Protein AF-A0AAD9L087-F1 (afdb_monomer_lite)

pLDDT: mean 87.2, std 12.06, range [37.19, 98.19]

InterPro domains:
  IPR006759 Glycosyl transferase family 54 [PTHR12062] (657-925)
  IPR056576 MGAT4 A/B/C, C-terminal domain [PF23524] (800-922)
  IPR057279 MGAT4, conserved region [PF04666] (656-786)

Structure (mmCIF, N/CA/C/O backbone):
data_AF-A0AAD9L087-F1
#
_entry.id   AF-A0AAD9L087-F1
#
loop_
_atom_site.group_PDB
_atom_site.id
_atom_site.type_symbol
_atom_site.label_atom_id
_atom_site.label_alt_id
_atom_site.label_comp_id
_atom_site.label_asym_id
_atom_site.label_entity_id
_atom_site.label_seq_id
_atom_site.pdbx_PDB_ins_code
_atom_site.Cartn_x
_atom_site.Cartn_y
_atom_site.Cartn_z
_atom_site.occupancy
_atom_site.B_iso_or_equiv
_atom_site.auth_seq_id
_atom_site.auth_comp_id
_atom_site.auth_asym_id
_atom_site.auth_atom_id
_atom_site.pdbx_PDB_model_num
ATOM 1 N N . MET A 1 1 ? -43.169 2.399 51.986 1.00 55.81 1 MET A N 1
ATOM 2 C CA . MET A 1 1 ? -43.172 3.790 51.484 1.00 55.81 1 MET A CA 1
ATOM 3 C C . MET A 1 1 ? -42.958 4.728 52.661 1.00 55.81 1 MET A C 1
ATOM 5 O O . MET A 1 1 ? -43.779 4.732 53.572 1.00 55.81 1 MET A O 1
ATOM 9 N N . PHE A 1 2 ? -41.854 5.472 52.662 1.00 67.81 2 PHE A N 1
ATOM 10 C CA . PHE A 1 2 ? -41.564 6.515 53.645 1.00 67.81 2 PHE A CA 1
ATOM 11 C C . PHE A 1 2 ? -41.792 7.884 52.995 1.00 67.81 2 PHE A C 1
ATOM 13 O O . PHE A 1 2 ? -41.088 8.253 52.057 1.00 67.81 2 PHE A O 1
ATOM 20 N N . MET A 1 3 ? -42.806 8.610 53.468 1.00 53.69 3 MET A N 1
ATOM 21 C CA . MET A 1 3 ? -43.163 9.938 52.960 1.00 53.69 3 MET A CA 1
ATOM 22 C C . MET A 1 3 ? -42.498 11.007 53.834 1.00 53.69 3 MET A C 1
ATOM 24 O O . MET A 1 3 ? -42.733 11.020 55.042 1.00 53.69 3 MET A O 1
ATOM 28 N N . SER A 1 4 ? -41.691 11.890 53.232 1.00 60.47 4 SER A N 1
ATOM 29 C CA . SER A 1 4 ? -41.032 13.044 53.873 1.00 60.47 4 SER A CA 1
ATOM 30 C C . SER A 1 4 ? -40.184 12.692 55.103 1.00 60.47 4 SER A C 1
ATOM 32 O O . SER A 1 4 ? -40.573 12.954 56.243 1.00 60.47 4 SER A O 1
ATOM 34 N N . VAL A 1 5 ? -39.010 12.101 54.877 1.00 64.62 5 VAL A N 1
ATOM 35 C CA . VAL A 1 5 ? -38.044 11.785 55.940 1.00 64.62 5 VAL A CA 1
ATOM 36 C C . VAL A 1 5 ? -36.955 12.850 55.954 1.00 64.62 5 VAL A C 1
ATOM 38 O O . VAL A 1 5 ? -36.278 13.046 54.953 1.00 64.62 5 VAL A O 1
ATOM 41 N N . LEU A 1 6 ? -36.762 13.543 57.082 1.00 72.94 6 LEU A N 1
ATOM 42 C CA . LEU A 1 6 ? -35.728 14.580 57.164 1.00 72.94 6 LEU A CA 1
ATOM 43 C C . LEU A 1 6 ? -34.329 13.980 56.960 1.00 72.94 6 LEU A C 1
ATOM 45 O O . LEU A 1 6 ? -33.549 14.517 56.193 1.00 72.94 6 LEU A O 1
ATOM 49 N N . GLN A 1 7 ? -34.025 12.860 57.612 1.00 75.75 7 GLN A N 1
ATOM 50 C CA . GLN A 1 7 ? -32.726 12.192 57.539 1.00 75.75 7 GLN A CA 1
ATOM 51 C C . GLN A 1 7 ? -32.890 10.686 57.763 1.00 75.75 7 GLN A C 1
ATOM 53 O O . GLN A 1 7 ? -33.648 10.272 58.644 1.00 75.75 7 GLN A O 1
ATOM 58 N N . VAL A 1 8 ? -32.162 9.882 56.990 1.00 77.88 8 VAL A N 1
ATOM 59 C CA . VAL A 1 8 ? -31.916 8.457 57.240 1.00 77.88 8 VAL A CA 1
ATOM 60 C C . VAL A 1 8 ? -30.438 8.351 57.606 1.00 77.88 8 VAL A C 1
ATOM 62 O O . VAL A 1 8 ? -29.595 8.510 56.735 1.00 77.88 8 VAL A O 1
ATOM 65 N N . VAL A 1 9 ? -30.120 8.199 58.893 1.00 75.56 9 VAL A N 1
ATOM 66 C CA . VAL A 1 9 ? -28.716 8.215 59.348 1.00 75.56 9 VAL A CA 1
ATOM 67 C C . VAL A 1 9 ? -28.122 6.812 59.287 1.00 75.56 9 VAL A C 1
ATOM 69 O O . VAL A 1 9 ? -27.260 6.606 58.459 1.00 75.56 9 VAL A O 1
ATOM 72 N N . ASP A 1 10 ? -28.663 5.843 60.036 1.00 79.88 10 ASP A N 1
ATOM 73 C CA . ASP A 1 10 ? -28.150 4.461 60.056 1.00 79.88 10 ASP A CA 1
ATOM 74 C C . ASP A 1 10 ? -29.271 3.466 59.712 1.00 79.88 10 ASP A C 1
ATOM 76 O O . ASP A 1 10 ? -29.936 2.908 60.595 1.00 79.88 10 ASP A O 1
ATOM 80 N N . PHE A 1 11 ? -29.546 3.255 58.424 1.00 82.12 11 PHE A N 1
ATOM 81 C CA . PHE A 1 11 ? -30.485 2.219 57.994 1.00 82.12 11 PHE A CA 1
ATOM 82 C C . PHE A 1 11 ? -29.723 0.944 57.660 1.00 82.12 11 PHE A C 1
ATOM 84 O O . PHE A 1 11 ? -29.156 0.824 56.583 1.00 82.12 11 PHE A O 1
ATOM 91 N N . ALA A 1 12 ? -29.752 -0.030 58.567 1.00 80.50 12 ALA A N 1
ATOM 92 C CA . ALA A 1 12 ? -29.178 -1.350 58.338 1.00 80.50 12 ALA A CA 1
ATOM 93 C C . ALA A 1 12 ? -30.255 -2.432 58.460 1.00 80.50 12 ALA A C 1
ATOM 95 O O . ALA A 1 12 ? -30.916 -2.543 59.497 1.00 80.50 12 ALA A O 1
ATOM 96 N N . LEU A 1 13 ? -30.423 -3.256 57.423 1.00 85.00 13 LEU A N 1
ATOM 97 C CA . LEU A 1 13 ? -31.351 -4.385 57.452 1.00 85.00 13 LEU A CA 1
ATOM 98 C C . LEU A 1 13 ? -30.684 -5.656 56.921 1.00 85.00 13 LEU A C 1
ATOM 100 O O . LEU A 1 13 ? -30.102 -5.663 55.840 1.00 85.00 13 LEU A O 1
ATOM 104 N N . MET A 1 14 ? -30.762 -6.733 57.705 1.00 83.56 14 MET A N 1
ATOM 105 C CA . MET A 1 14 ? -30.105 -8.006 57.409 1.00 83.56 14 MET A CA 1
ATOM 106 C C . MET A 1 14 ? -31.125 -9.145 57.392 1.00 83.56 14 MET A C 1
ATOM 108 O O . MET A 1 14 ? -31.830 -9.379 58.376 1.00 83.56 14 MET A O 1
ATOM 112 N N . PHE A 1 15 ? -31.161 -9.883 56.288 1.00 82.19 15 PHE A N 1
ATOM 113 C CA . PHE A 1 15 ? -31.934 -11.107 56.121 1.00 82.19 15 PHE A CA 1
ATOM 114 C C . PHE A 1 15 ? -30.998 -12.313 56.163 1.00 82.19 15 PHE A C 1
ATOM 116 O O . PHE A 1 15 ? -30.098 -12.436 55.337 1.00 82.19 15 PHE A O 1
ATOM 123 N N . MET A 1 16 ? -31.228 -13.221 57.111 1.00 82.94 16 MET A N 1
ATOM 124 C CA . MET A 1 16 ? -30.420 -14.428 57.298 1.00 82.94 16 MET A CA 1
ATOM 125 C C . MET A 1 16 ? -31.271 -15.672 57.065 1.00 82.94 16 MET A C 1
ATOM 127 O O . MET A 1 16 ? -32.314 -15.819 57.701 1.00 82.94 16 MET A O 1
ATOM 131 N N . SER A 1 17 ? -30.787 -16.603 56.238 1.00 85.69 17 SER A N 1
ATOM 132 C CA . SER A 1 17 ? -31.390 -17.941 56.083 1.00 85.69 17 SER A CA 1
ATOM 133 C C . SER A 1 17 ? -32.872 -17.897 55.676 1.00 85.69 17 SER A C 1
ATOM 135 O O . SER A 1 17 ? -33.711 -18.596 56.248 1.00 85.69 17 SER A O 1
ATOM 137 N N . VAL A 1 18 ? -33.208 -17.037 54.711 1.00 82.69 18 VAL A N 1
ATOM 138 C CA . VAL A 1 18 ? -34.584 -16.841 54.234 1.00 82.69 18 VAL A CA 1
ATOM 139 C C . VAL A 1 18 ? -34.877 -17.799 53.081 1.00 82.69 18 VAL A C 1
ATOM 141 O O . VAL A 1 18 ? -34.088 -17.915 52.149 1.00 82.69 18 VAL A O 1
ATOM 144 N N . LEU A 1 19 ? -36.028 -18.479 53.115 1.00 81.25 19 LEU A N 1
ATOM 145 C CA . LEU A 1 19 ? -36.439 -19.334 52.000 1.00 81.25 19 LEU A CA 1
ATOM 146 C C . LEU A 1 19 ? -36.755 -18.480 50.765 1.00 81.25 19 LEU A C 1
ATOM 148 O O . LEU A 1 19 ? -36.102 -18.613 49.747 1.00 81.25 19 LEU A O 1
ATOM 152 N N . GLN A 1 20 ? -37.726 -17.577 50.849 1.00 82.88 20 GLN A N 1
ATOM 153 C CA . GLN A 1 20 ? -38.128 -16.744 49.718 1.00 82.88 20 GLN A CA 1
ATOM 154 C C . GLN A 1 20 ? -38.370 -15.304 50.158 1.00 82.88 20 GLN A C 1
ATOM 156 O O . GLN A 1 20 ? -38.990 -15.063 51.195 1.00 82.88 20 GLN A O 1
ATOM 161 N N . VAL A 1 21 ? -37.917 -14.365 49.334 1.00 85.75 21 VAL A N 1
ATOM 162 C CA . VAL A 1 21 ? -38.309 -12.955 49.353 1.00 85.75 21 VAL A CA 1
ATOM 163 C C . VAL A 1 21 ? -39.085 -12.731 48.062 1.00 85.75 21 VAL A C 1
ATOM 165 O O . VAL A 1 21 ? -38.487 -12.724 46.995 1.00 85.75 21 VAL A O 1
ATOM 168 N N . VAL A 1 22 ? -40.416 -12.667 48.146 1.00 81.75 22 VAL A N 1
ATOM 169 C CA . VAL A 1 22 ? -41.262 -12.570 46.944 1.00 81.75 22 VAL A CA 1
ATOM 170 C C . VAL A 1 22 ? -41.320 -11.120 46.472 1.00 81.75 22 VAL A C 1
ATOM 172 O O . VAL A 1 22 ? -40.668 -10.818 45.493 1.00 81.75 22 VAL A O 1
ATOM 175 N N 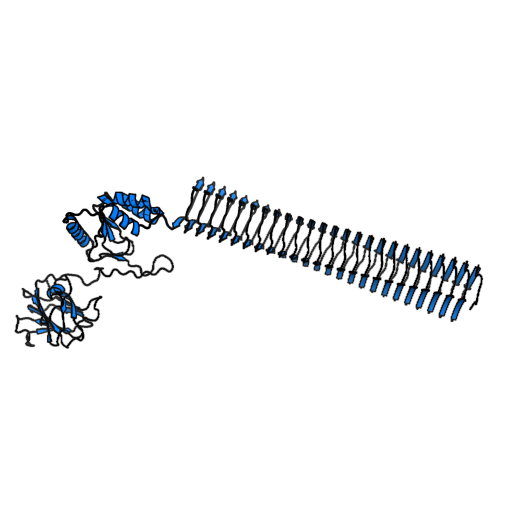. ASP A 1 23 ? -41.952 -10.219 47.233 1.00 85.75 23 ASP A N 1
ATOM 176 C CA . ASP A 1 23 ? -42.050 -8.797 46.870 1.00 85.75 23 ASP A CA 1
ATOM 177 C C . ASP A 1 23 ? -41.346 -7.926 47.919 1.00 85.75 23 ASP A C 1
ATOM 179 O O . ASP A 1 23 ? -41.900 -7.628 48.986 1.00 85.75 23 ASP A O 1
ATOM 183 N N . PHE A 1 24 ? -40.114 -7.501 47.644 1.00 86.88 24 PHE A N 1
ATOM 184 C CA . PHE A 1 24 ? -39.417 -6.511 48.459 1.00 86.88 24 PHE A CA 1
ATOM 185 C C . PHE A 1 24 ? -39.411 -5.165 47.746 1.00 86.88 24 PHE A C 1
ATOM 187 O O . PHE A 1 24 ? -38.645 -4.952 46.816 1.00 86.88 24 PHE A O 1
ATOM 194 N N . ALA A 1 25 ? -40.231 -4.228 48.222 1.00 85.62 25 ALA A N 1
ATOM 195 C CA . ALA A 1 25 ? -40.283 -2.878 47.676 1.00 85.62 25 ALA A CA 1
ATOM 196 C C . ALA A 1 25 ? -40.088 -1.820 48.768 1.00 85.62 25 ALA A C 1
ATOM 198 O O . ALA A 1 25 ? -40.894 -1.691 49.699 1.00 85.62 25 ALA A O 1
ATOM 199 N N . LEU A 1 26 ? -39.043 -1.006 48.630 1.00 86.19 26 LEU A N 1
ATOM 200 C CA . LEU A 1 26 ? -38.793 0.160 49.471 1.00 86.19 26 LEU A CA 1
ATOM 201 C C . LEU A 1 26 ? -38.758 1.425 48.616 1.00 86.19 26 LEU A C 1
ATOM 203 O O . LEU A 1 26 ? -38.098 1.497 47.587 1.00 86.19 26 LEU A O 1
ATOM 207 N N . MET A 1 27 ? -39.480 2.443 49.080 1.00 85.50 27 MET A N 1
ATOM 208 C CA . MET A 1 27 ? -39.575 3.736 48.411 1.00 85.50 27 MET A CA 1
ATOM 209 C C . MET A 1 27 ? -39.369 4.852 49.427 1.00 85.50 27 MET A C 1
ATOM 211 O O . MET A 1 27 ? -40.101 4.918 50.428 1.00 85.50 27 MET A O 1
ATOM 215 N N . PHE A 1 28 ? -38.404 5.717 49.134 1.00 84.00 28 PHE A N 1
ATOM 216 C CA . PHE A 1 28 ? -38.056 6.911 49.889 1.00 84.00 28 PHE A CA 1
ATOM 217 C C . PHE A 1 28 ? -38.400 8.151 49.067 1.00 84.00 28 PHE A C 1
ATOM 219 O O . PHE A 1 28 ? -37.894 8.334 47.961 1.00 84.00 28 PHE A O 1
ATOM 226 N N . MET A 1 29 ? -39.266 9.002 49.618 1.00 81.19 29 MET A N 1
ATOM 227 C CA . MET A 1 29 ? -39.712 10.235 48.972 1.00 81.19 29 MET A CA 1
ATOM 228 C C . MET A 1 29 ? -39.249 11.448 49.773 1.00 81.19 29 MET A C 1
ATOM 230 O O . MET A 1 29 ? -39.543 11.539 50.970 1.00 81.19 29 MET A O 1
ATOM 234 N N . SER A 1 30 ? -38.619 12.410 49.095 1.00 83.81 30 SER A N 1
ATOM 235 C CA . SER A 1 30 ? -38.256 13.716 49.662 1.00 83.81 30 SER A CA 1
ATOM 236 C C . SER A 1 30 ? -37.377 13.585 50.910 1.00 83.81 30 SER A C 1
ATOM 238 O O . SER A 1 30 ? -37.780 13.983 52.006 1.00 83.81 30 SER A O 1
ATOM 240 N N . VAL A 1 31 ? -36.193 12.992 50.737 1.00 82.31 31 VAL A N 1
ATOM 241 C CA . VAL A 1 31 ? -35.210 12.794 51.812 1.00 82.31 31 VAL A CA 1
ATOM 242 C C . VAL A 1 31 ? -34.133 13.869 51.723 1.00 82.31 31 VAL A C 1
ATOM 244 O O . VAL A 1 31 ? -33.577 14.079 50.651 1.00 82.31 31 VAL A O 1
ATOM 247 N N . LEU A 1 32 ? -33.807 14.560 52.823 1.00 83.56 32 LEU A N 1
ATOM 248 C CA . LEU A 1 32 ? -32.666 15.483 52.784 1.00 83.56 32 LEU A CA 1
ATOM 249 C C . LEU A 1 32 ? -31.385 14.663 52.624 1.00 83.56 32 LEU A C 1
ATOM 251 O O . LEU A 1 32 ? -30.682 14.805 51.640 1.00 83.56 32 LEU A O 1
ATOM 255 N N . GLN A 1 33 ? -31.101 13.762 53.556 1.00 84.38 33 GLN A N 1
ATOM 256 C CA . GLN A 1 33 ? -29.831 13.048 53.561 1.00 84.38 33 GLN A CA 1
ATOM 257 C C . GLN A 1 33 ? -30.016 11.588 53.972 1.00 84.38 33 GLN A C 1
ATOM 259 O O . GLN A 1 33 ? -30.709 11.302 54.953 1.00 84.38 33 GLN A O 1
ATOM 264 N N . VAL A 1 34 ? -29.389 10.691 53.217 1.00 85.94 34 VAL A N 1
ATOM 265 C CA . VAL A 1 34 ? -29.119 9.298 53.576 1.00 85.94 34 VAL A CA 1
ATOM 266 C C . VAL A 1 34 ? -27.629 9.233 53.897 1.00 85.94 34 VAL A C 1
ATOM 268 O O . VAL A 1 34 ? -26.825 9.517 53.015 1.00 85.94 34 VAL A O 1
ATOM 271 N N . VAL A 1 35 ? -27.267 8.978 55.155 1.00 86.19 35 VAL A N 1
ATOM 272 C CA . VAL A 1 35 ? -25.858 8.864 55.563 1.00 86.19 35 VAL A CA 1
ATOM 273 C C . VAL A 1 35 ? -25.407 7.435 55.294 1.00 86.19 35 VAL A C 1
ATOM 275 O O . VAL A 1 35 ? -24.862 7.219 54.228 1.00 86.19 35 VAL A O 1
ATOM 278 N N . ASP A 1 36 ? -25.795 6.469 56.125 1.00 87.56 36 ASP A N 1
ATOM 279 C CA . ASP A 1 36 ? -25.442 5.056 55.978 1.00 87.56 36 ASP A CA 1
ATOM 280 C C . ASP A 1 36 ? -26.690 4.219 55.656 1.00 87.56 36 ASP A C 1
ATOM 282 O O . ASP A 1 36 ? -27.585 4.017 56.490 1.00 87.56 36 ASP A O 1
ATOM 286 N N . PHE A 1 37 ? -26.763 3.696 54.433 1.00 91.06 37 PHE A N 1
ATOM 287 C CA . PHE A 1 37 ? -27.767 2.719 54.019 1.00 91.06 37 PHE A CA 1
ATOM 288 C C . PHE A 1 37 ? -27.095 1.388 53.701 1.00 91.06 37 PHE A C 1
ATOM 290 O O . PHE A 1 37 ? -26.366 1.271 52.723 1.00 91.06 37 PHE A O 1
ATOM 297 N N . ALA A 1 38 ? -27.391 0.359 54.489 1.00 89.56 38 ALA A N 1
ATOM 298 C CA . ALA A 1 38 ? -26.871 -0.986 54.311 1.00 89.56 38 ALA A CA 1
ATOM 299 C C . ALA A 1 38 ? -28.007 -2.012 54.258 1.00 89.56 38 ALA A C 1
ATOM 301 O O . ALA A 1 38 ? -28.810 -2.138 55.189 1.00 89.56 38 ALA A O 1
ATOM 302 N N . LEU A 1 39 ? -28.057 -2.810 53.194 1.00 91.88 39 LEU A N 1
ATOM 303 C CA . LEU A 1 39 ? -28.997 -3.922 53.093 1.00 91.88 39 LEU A CA 1
ATOM 304 C C . LEU A 1 39 ? -28.276 -5.211 52.707 1.00 91.88 39 LEU A C 1
ATOM 306 O O . LEU A 1 39 ? -27.564 -5.259 51.708 1.00 91.88 39 LEU A O 1
ATOM 310 N N . MET A 1 40 ? -28.452 -6.255 53.520 1.00 90.56 40 MET A N 1
ATOM 311 C CA . MET A 1 40 ? -27.711 -7.507 53.380 1.00 90.56 40 MET A CA 1
ATOM 312 C C . MET A 1 40 ? -28.640 -8.721 53.345 1.00 90.56 40 MET A C 1
ATOM 314 O O . MET A 1 40 ? -29.441 -8.935 54.256 1.00 90.56 40 MET A O 1
ATOM 318 N N . PHE A 1 41 ? -28.483 -9.559 52.324 1.00 89.38 41 PHE A N 1
ATOM 319 C CA . PHE A 1 41 ? -29.128 -10.863 52.204 1.00 89.38 41 PHE A CA 1
ATOM 320 C C . PHE A 1 41 ? -28.078 -11.965 52.273 1.00 89.38 41 PHE A C 1
ATOM 322 O O . PHE A 1 41 ? -27.160 -12.011 51.459 1.00 89.38 41 PHE A O 1
ATOM 329 N N . MET A 1 42 ? -28.236 -12.879 53.224 1.00 87.56 42 MET A N 1
ATOM 330 C CA . MET A 1 42 ? -27.316 -13.990 53.443 1.00 87.56 42 MET A CA 1
ATOM 331 C C . MET A 1 42 ? -28.075 -15.311 53.393 1.00 87.56 42 MET A C 1
ATOM 333 O O . MET A 1 42 ? -29.000 -15.533 54.182 1.00 87.56 42 MET A O 1
ATOM 337 N N . SER A 1 43 ? -27.613 -16.236 52.549 1.00 89.44 43 SER A N 1
ATOM 338 C CA . SER A 1 43 ? -28.178 -17.592 52.456 1.00 89.44 43 SER A CA 1
ATOM 339 C C . SER A 1 43 ? -29.678 -17.570 52.127 1.00 89.44 43 SER A C 1
ATOM 341 O O . SER A 1 43 ? -30.496 -18.061 52.907 1.00 89.44 43 SER A O 1
ATOM 343 N N . VAL A 1 44 ? -30.039 -16.954 50.997 1.00 88.19 44 VAL A N 1
ATOM 344 C CA . VAL A 1 44 ? -31.429 -16.843 50.520 1.00 88.19 44 VAL A CA 1
ATOM 345 C C . VAL A 1 44 ? -31.646 -17.792 49.343 1.00 88.19 44 VAL A C 1
ATOM 347 O O . VAL A 1 44 ? -30.831 -17.814 48.426 1.00 88.19 44 VAL A O 1
ATOM 350 N N . LEU A 1 45 ? -32.721 -18.591 49.328 1.00 85.62 45 LEU A N 1
ATOM 351 C CA . LEU A 1 45 ? -32.966 -19.470 48.171 1.00 85.62 45 LEU A CA 1
ATOM 352 C C . LEU A 1 45 ? -33.379 -18.636 46.952 1.00 85.62 45 LEU A C 1
ATOM 354 O O . LEU A 1 45 ? -32.809 -18.786 45.880 1.00 85.62 45 LEU A O 1
ATOM 358 N N . GLN A 1 46 ? -34.359 -17.750 47.107 1.00 88.31 46 GLN A N 1
ATOM 359 C CA . GLN A 1 46 ? -34.876 -16.992 45.974 1.00 88.31 46 GLN A CA 1
ATOM 360 C C . GLN A 1 46 ? -35.357 -15.600 46.388 1.00 88.31 46 GLN A C 1
ATOM 362 O O . GLN A 1 46 ? -36.084 -15.451 47.374 1.00 88.31 46 GLN A O 1
ATOM 367 N N . VAL A 1 47 ? -34.962 -14.598 45.610 1.00 90.38 47 VAL A N 1
ATOM 368 C CA . VAL A 1 47 ? -35.506 -13.238 45.601 1.00 90.38 47 VAL A CA 1
ATOM 369 C C . VAL A 1 47 ? -36.235 -13.087 44.270 1.00 90.38 47 VAL A C 1
ATOM 371 O O . VAL A 1 47 ? -35.605 -13.245 43.228 1.00 90.38 47 VAL A O 1
ATOM 374 N N . VAL A 1 48 ? -37.554 -12.903 44.299 1.00 89.12 48 VAL A N 1
ATOM 375 C CA . VAL A 1 48 ? -38.361 -12.797 43.074 1.00 89.12 48 VAL A CA 1
ATOM 376 C C . VAL A 1 48 ? -38.330 -11.349 42.601 1.00 89.12 48 VAL A C 1
ATOM 378 O O . VAL A 1 48 ? -37.543 -11.061 41.717 1.00 89.12 48 VAL A O 1
ATOM 381 N N . ASP A 1 49 ? -39.020 -10.440 43.287 1.00 90.25 49 ASP A N 1
ATOM 382 C CA . ASP A 1 49 ? -39.117 -9.030 42.909 1.00 90.25 49 ASP A CA 1
ATOM 383 C C . ASP A 1 49 ? -38.463 -8.147 43.980 1.00 90.25 49 ASP A C 1
ATOM 385 O O . ASP A 1 49 ? -38.969 -7.981 45.098 1.00 90.25 49 ASP A O 1
ATOM 389 N N . PHE A 1 50 ? -37.320 -7.553 43.646 1.00 93.19 50 PHE A N 1
ATOM 390 C CA . PHE A 1 50 ? -36.622 -6.582 44.479 1.00 93.19 50 PHE A CA 1
ATOM 391 C C . PHE A 1 50 ? -36.658 -5.199 43.829 1.00 93.19 50 PHE A C 1
ATOM 393 O O . PHE A 1 50 ? -36.101 -4.994 42.757 1.00 93.19 50 PHE A O 1
ATOM 400 N N . ALA A 1 51 ? -37.254 -4.223 44.512 1.00 92.00 51 ALA A N 1
ATOM 401 C CA . ALA A 1 51 ? -37.347 -2.847 44.048 1.00 92.00 51 ALA A CA 1
ATOM 402 C C . ALA A 1 51 ? -36.937 -1.840 45.137 1.00 92.00 51 ALA A C 1
ATOM 404 O O . ALA A 1 51 ? -37.556 -1.749 46.203 1.00 92.00 51 ALA A O 1
ATOM 405 N N . LEU A 1 52 ? -35.928 -1.018 44.846 1.00 92.38 52 LEU A N 1
ATOM 406 C CA . LEU A 1 52 ? -35.537 0.134 45.664 1.00 92.38 52 LEU A CA 1
ATOM 407 C C . LEU A 1 52 ? -35.679 1.427 44.866 1.00 92.38 52 LEU A C 1
ATOM 409 O O . LEU A 1 52 ? -35.106 1.562 43.788 1.00 92.38 52 LEU A O 1
ATOM 413 N N . MET A 1 53 ? -36.411 2.398 45.414 1.00 91.44 53 MET A N 1
ATOM 414 C CA . MET A 1 53 ? -36.630 3.688 44.763 1.00 91.44 53 MET A CA 1
ATOM 415 C C . MET A 1 53 ? -36.344 4.862 45.700 1.00 91.44 53 MET A C 1
ATOM 417 O O . MET A 1 53 ? -36.929 4.975 46.782 1.00 91.44 53 MET A O 1
ATOM 421 N N . PHE A 1 54 ? -35.494 5.776 45.239 1.00 88.81 54 PHE A N 1
ATOM 422 C CA . PHE A 1 54 ? -35.173 7.038 45.895 1.00 88.81 54 PHE A CA 1
ATOM 423 C C . PHE A 1 54 ? -35.586 8.201 44.998 1.00 88.81 54 PHE A C 1
ATOM 425 O O . PHE A 1 54 ? -35.084 8.356 43.886 1.00 88.81 54 PHE A O 1
ATOM 432 N N . MET A 1 55 ? -36.499 9.032 45.494 1.00 87.00 55 MET A N 1
ATOM 433 C CA . MET A 1 55 ? -37.038 10.174 44.761 1.00 87.00 55 MET A CA 1
ATOM 434 C C . MET A 1 55 ? -36.746 11.467 45.512 1.00 87.00 55 MET A C 1
ATOM 436 O O . MET A 1 55 ? -37.145 11.618 46.673 1.00 87.00 55 MET A O 1
ATOM 440 N N . SER A 1 56 ? -36.142 12.432 44.817 1.00 88.31 56 SER A N 1
ATOM 441 C CA . SER A 1 56 ? -35.872 13.772 45.351 1.00 88.31 56 SER A CA 1
ATOM 442 C C . SER A 1 56 ? -35.037 13.715 46.635 1.00 88.31 56 SER A C 1
ATOM 444 O O . SER A 1 56 ? -35.513 14.087 47.711 1.00 88.31 56 SER A 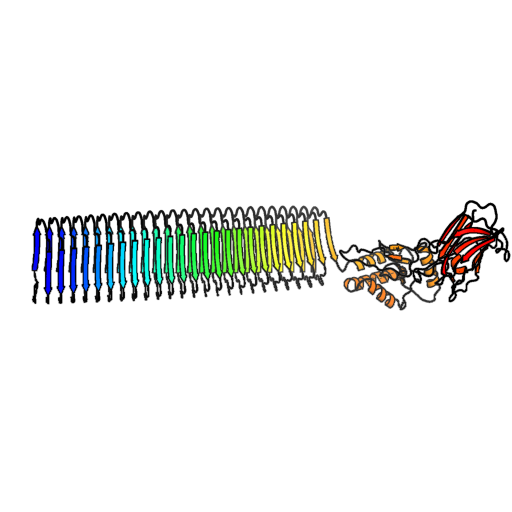O 1
ATOM 446 N N . VAL A 1 57 ? -33.808 13.209 46.516 1.00 86.88 57 VAL A N 1
ATOM 447 C CA . VAL A 1 57 ? -32.850 13.102 47.627 1.00 86.88 57 VAL A CA 1
ATOM 448 C C . VAL A 1 57 ? -31.779 14.182 47.479 1.00 86.88 57 VAL A C 1
ATOM 450 O O . VAL A 1 57 ? -31.251 14.352 46.385 1.00 86.88 57 VAL A O 1
ATOM 453 N N . LEU A 1 58 ? -31.434 14.930 48.535 1.00 87.56 58 LEU A N 1
ATOM 454 C CA . LEU A 1 58 ? -30.294 15.854 48.423 1.00 87.56 58 LEU A CA 1
ATOM 455 C C . LEU A 1 58 ? -29.008 15.029 48.342 1.00 87.56 58 LEU A C 1
ATOM 457 O O . LEU A 1 58 ? -28.325 15.062 47.333 1.00 87.56 58 LEU A O 1
ATOM 461 N N . GLN A 1 59 ? -28.699 14.238 49.362 1.00 89.19 59 GLN A N 1
ATOM 462 C CA . GLN A 1 59 ? -27.417 13.541 49.426 1.00 89.19 59 GLN A CA 1
ATOM 463 C C . GLN A 1 59 ? -27.576 12.093 49.887 1.00 89.19 59 GLN A C 1
ATOM 465 O O . GLN A 1 59 ? -28.284 11.827 50.859 1.00 89.19 59 GLN A O 1
ATOM 470 N N . VAL A 1 60 ? -26.893 11.179 49.205 1.00 90.69 60 VAL A N 1
ATOM 471 C CA . VAL A 1 60 ? -26.614 9.809 49.644 1.00 90.69 60 VAL A CA 1
ATOM 472 C C . VAL A 1 60 ? -25.112 9.739 49.888 1.00 90.69 60 VAL A C 1
ATOM 474 O O . VAL A 1 60 ? -24.348 9.992 48.960 1.00 90.69 60 VAL A O 1
ATOM 477 N N . VAL A 1 61 ? -24.694 9.511 51.132 1.00 91.00 61 VAL A N 1
ATOM 478 C CA . VAL A 1 61 ? -23.270 9.428 51.483 1.00 91.00 61 VAL A CA 1
ATOM 479 C C . VAL A 1 61 ? -22.787 8.008 51.224 1.00 91.00 61 VAL A C 1
ATOM 481 O O . VAL A 1 61 ? -22.129 7.801 50.223 1.00 91.00 61 VAL A O 1
ATOM 484 N N . ASP A 1 62 ? -23.231 7.037 52.014 1.00 92.25 62 ASP A N 1
ATOM 485 C CA . ASP A 1 62 ? -22.827 5.638 51.938 1.00 92.25 62 ASP A CA 1
ATOM 486 C C . ASP A 1 62 ? -24.035 4.747 51.616 1.00 92.25 62 ASP A C 1
ATOM 488 O O . ASP A 1 62 ? -24.947 4.549 52.428 1.00 92.25 62 ASP A O 1
ATOM 492 N N . PHE A 1 63 ? -24.058 4.180 50.412 1.00 94.31 63 PHE A N 1
ATOM 493 C CA . PHE A 1 63 ? -25.033 3.173 50.005 1.00 94.31 63 PHE A CA 1
ATOM 494 C C . PHE A 1 63 ? -24.338 1.834 49.771 1.00 94.31 63 PHE A C 1
ATOM 496 O O . PHE A 1 63 ? -23.469 1.711 48.911 1.00 94.31 63 PHE A O 1
ATOM 503 N N . ALA A 1 64 ? -24.765 0.805 50.496 1.00 93.94 64 ALA A N 1
ATOM 504 C CA . ALA A 1 64 ? -24.242 -0.546 50.382 1.00 93.94 64 ALA A CA 1
ATOM 505 C C . ALA A 1 64 ? -25.370 -1.575 50.282 1.00 93.94 64 ALA A C 1
ATOM 507 O O . ALA A 1 64 ? -26.240 -1.681 51.154 1.00 93.94 64 ALA A O 1
ATOM 508 N N . LEU A 1 65 ? -25.327 -2.398 49.238 1.00 94.81 65 LEU A N 1
ATOM 509 C CA . LEU A 1 65 ? -26.244 -3.518 49.071 1.00 94.81 65 LEU A CA 1
ATOM 510 C C . LEU A 1 65 ? -25.471 -4.800 48.778 1.00 94.81 65 LEU A C 1
ATOM 512 O O . LEU A 1 65 ? -24.666 -4.853 47.853 1.00 94.81 65 LEU A O 1
ATOM 516 N N . MET A 1 66 ? -25.712 -5.839 49.579 1.00 94.75 66 MET A N 1
ATOM 517 C CA . MET A 1 66 ? -24.952 -7.083 49.518 1.00 94.75 66 MET A CA 1
ATOM 518 C C . MET A 1 66 ? -25.861 -8.316 49.478 1.00 94.75 66 MET A C 1
ATOM 520 O O . MET A 1 66 ? -26.676 -8.535 50.375 1.00 94.75 66 MET A O 1
ATOM 524 N N . PHE A 1 67 ? -25.659 -9.168 48.477 1.00 92.75 67 PHE A N 1
ATOM 525 C CA . PHE A 1 67 ? -26.238 -10.506 48.384 1.00 92.75 67 PHE A CA 1
ATOM 526 C C . PHE A 1 67 ? -25.127 -11.551 48.469 1.00 92.75 67 PHE A C 1
ATOM 528 O O . PHE A 1 67 ? -24.228 -11.585 47.632 1.00 92.75 67 PHE A O 1
ATOM 535 N N . MET A 1 68 ? -25.205 -12.434 49.461 1.00 91.06 68 MET A N 1
ATOM 536 C CA . MET A 1 68 ? -24.244 -13.514 49.672 1.00 91.06 68 MET A CA 1
ATOM 537 C C . MET A 1 68 ? -24.960 -14.859 49.684 1.00 91.06 68 MET A C 1
ATOM 539 O O . MET A 1 68 ? -25.898 -15.072 50.464 1.00 91.06 68 MET A O 1
ATOM 543 N N . SER A 1 69 ? -24.460 -15.802 48.889 1.00 91.88 69 SER A N 1
ATOM 544 C CA . SER A 1 69 ? -24.976 -17.174 48.844 1.00 91.88 69 SER A CA 1
ATOM 545 C C . SER A 1 69 ? -26.475 -17.207 48.518 1.00 91.88 69 SER A C 1
ATOM 547 O O . SER A 1 69 ? -27.272 -17.752 49.286 1.00 91.88 69 SER A O 1
ATOM 549 N N . VAL A 1 70 ? -26.862 -16.572 47.407 1.00 89.81 70 VAL A N 1
ATOM 550 C CA . VAL A 1 70 ? -28.252 -16.524 46.926 1.00 89.81 70 VAL A CA 1
ATOM 551 C C . VAL A 1 70 ? -28.419 -17.471 45.744 1.00 89.81 70 VAL A C 1
ATOM 553 O O . VAL A 1 70 ? -27.620 -17.434 44.817 1.00 89.81 70 VAL A O 1
ATOM 556 N N . LEU A 1 71 ? -29.430 -18.342 45.743 1.00 89.25 71 LEU A N 1
ATOM 557 C CA . LEU A 1 71 ? -29.598 -19.261 44.611 1.00 89.25 71 LEU A CA 1
ATOM 558 C C . LEU A 1 71 ? -30.199 -18.550 43.386 1.00 89.25 71 LEU A C 1
ATOM 560 O O . LEU A 1 71 ? -29.678 -18.703 42.287 1.00 89.25 71 LEU A O 1
ATOM 564 N N . GLN A 1 72 ? -31.221 -17.717 43.546 1.00 90.88 72 GLN A N 1
ATOM 565 C CA . GLN A 1 72 ? -31.781 -16.992 42.405 1.00 90.88 72 GLN A CA 1
ATOM 566 C C . GLN A 1 72 ? -32.253 -15.588 42.785 1.00 90.88 72 GLN A C 1
ATOM 568 O O . GLN A 1 72 ? -32.939 -15.418 43.792 1.00 90.88 72 GLN A O 1
ATOM 573 N N . VAL A 1 73 ? -31.910 -14.600 41.962 1.00 92.75 73 VAL A N 1
ATOM 574 C CA . VAL A 1 73 ? -32.512 -13.262 41.933 1.00 92.75 73 VAL A CA 1
ATOM 575 C C . VAL A 1 73 ? -33.206 -13.143 40.581 1.00 92.75 73 VAL A C 1
ATOM 577 O O . VAL A 1 73 ? -32.539 -13.271 39.557 1.00 92.75 73 VAL A O 1
ATOM 580 N N . VAL A 1 74 ? -34.533 -13.021 40.573 1.00 92.19 74 VAL A N 1
ATOM 581 C CA . VAL A 1 74 ? -35.306 -12.946 39.325 1.00 92.19 74 VAL A CA 1
ATOM 582 C C . VAL A 1 74 ? -35.279 -11.506 38.826 1.00 92.19 74 VAL A C 1
ATOM 584 O O . VAL A 1 74 ? -34.466 -11.223 37.961 1.00 92.19 74 VAL A O 1
ATOM 587 N N . ASP A 1 75 ? -36.003 -10.593 39.469 1.00 93.81 75 ASP A N 1
ATOM 588 C CA . ASP A 1 75 ? -36.117 -9.195 39.060 1.00 93.81 75 ASP A CA 1
ATOM 589 C C . ASP A 1 75 ? -35.480 -8.282 40.118 1.00 93.81 75 ASP A C 1
ATOM 591 O O . ASP A 1 75 ? -35.978 -8.127 41.238 1.00 93.81 75 ASP A O 1
ATOM 595 N N . PHE A 1 76 ? -34.358 -7.653 39.774 1.00 95.75 76 PHE A N 1
ATOM 596 C CA . PHE A 1 76 ? -33.696 -6.640 40.590 1.00 95.75 76 PHE A CA 1
ATOM 597 C C . PHE A 1 76 ? -33.810 -5.274 39.918 1.00 95.75 76 PHE A C 1
ATOM 599 O O . PHE A 1 76 ? -33.252 -5.050 38.850 1.00 95.75 76 PHE A O 1
ATOM 606 N N . ALA A 1 77 ? -34.473 -4.329 40.580 1.00 95.56 77 ALA A N 1
ATOM 607 C CA . ALA A 1 77 ? -34.622 -2.963 40.106 1.00 95.56 77 ALA A CA 1
ATOM 608 C C . ALA A 1 77 ? -34.189 -1.949 41.170 1.00 95.56 77 ALA A C 1
ATOM 610 O O . ALA A 1 77 ? -34.705 -1.918 42.293 1.00 95.56 77 ALA A O 1
ATOM 611 N N . LEU A 1 78 ? -33.278 -1.053 40.799 1.00 95.69 78 LEU A N 1
ATOM 612 C CA . LEU A 1 78 ? -32.869 0.064 41.640 1.00 95.69 78 LEU A CA 1
ATOM 613 C C . LEU A 1 78 ? -32.968 1.381 40.870 1.00 95.69 78 LEU A C 1
ATOM 615 O O . LEU A 1 78 ? -32.418 1.519 39.781 1.00 95.69 78 LEU A O 1
ATOM 619 N N . MET A 1 79 ? -33.660 2.365 41.448 1.00 95.38 79 MET A N 1
ATOM 620 C CA . MET A 1 79 ? -33.921 3.647 40.796 1.00 95.38 79 MET A CA 1
ATOM 621 C C . MET A 1 79 ? -33.628 4.841 41.709 1.00 95.38 79 MET A C 1
ATOM 623 O O . MET A 1 79 ? -34.209 4.976 42.789 1.00 95.38 79 MET A O 1
ATOM 627 N N . PHE A 1 80 ? -32.792 5.756 41.223 1.00 92.75 80 PHE A N 1
ATOM 628 C CA . PHE A 1 80 ? -32.547 7.069 41.813 1.00 92.75 80 PHE A CA 1
ATOM 629 C C . PHE A 1 80 ? -33.015 8.167 40.861 1.00 92.75 80 PHE A C 1
ATOM 631 O O . PHE A 1 80 ? -32.534 8.278 39.733 1.00 92.75 80 PHE A O 1
ATOM 638 N N . MET A 1 81 ? -33.927 9.015 41.331 1.00 90.81 81 MET A N 1
ATOM 639 C CA . MET A 1 81 ? -34.474 10.123 40.553 1.00 90.81 81 MET A CA 1
ATOM 640 C C . MET A 1 81 ? -34.260 11.442 41.283 1.00 90.81 81 MET A C 1
ATOM 642 O O . MET A 1 81 ? -34.687 11.602 42.432 1.00 90.81 81 MET A O 1
ATOM 646 N N . SER A 1 82 ? -33.697 12.423 40.577 1.00 91.88 82 SER A N 1
ATOM 647 C CA . SER A 1 82 ? -33.502 13.781 41.096 1.00 91.88 82 SER A CA 1
ATOM 648 C C . SER A 1 82 ? -32.680 13.782 42.390 1.00 91.88 82 SER A C 1
ATOM 650 O O . SER A 1 82 ? -33.166 14.213 43.439 1.00 91.88 82 SER A O 1
ATOM 652 N N . VAL A 1 83 ? -31.454 13.257 42.315 1.00 90.25 83 VAL A N 1
ATOM 653 C CA . VAL A 1 83 ? -30.503 13.216 43.437 1.00 90.25 83 VAL A CA 1
ATOM 654 C C . VAL A 1 83 ? -29.435 14.292 43.243 1.00 90.25 83 VAL A C 1
ATOM 656 O O . VAL A 1 83 ? -28.893 14.408 42.148 1.00 90.25 83 VAL A O 1
ATOM 659 N N . LEU A 1 84 ? -29.106 15.099 44.259 1.00 89.69 84 LEU A N 1
ATOM 660 C CA . LEU A 1 84 ? -27.997 16.055 44.101 1.00 89.69 84 LEU A CA 1
ATOM 661 C C . LEU A 1 84 ? -26.666 15.294 44.090 1.00 89.69 84 LEU A C 1
ATOM 663 O O . LEU A 1 84 ? -25.914 15.380 43.131 1.00 89.69 84 LEU A O 1
ATOM 667 N N . GLN A 1 85 ? -26.375 14.515 45.122 1.00 91.88 85 GLN A N 1
ATOM 668 C CA . GLN A 1 85 ? -25.078 13.855 45.223 1.00 91.88 85 GLN A CA 1
ATOM 669 C C . GLN A 1 85 ? -25.209 12.429 45.746 1.00 91.88 85 GLN A C 1
ATOM 671 O O . GLN A 1 85 ? -25.893 12.195 46.742 1.00 91.88 85 GLN A O 1
ATOM 676 N N . VAL A 1 86 ? -24.523 11.502 45.087 1.00 93.06 86 VAL A N 1
ATOM 677 C CA . VAL A 1 86 ? -24.203 10.167 45.597 1.00 93.06 86 VAL A CA 1
ATOM 678 C C . VAL A 1 86 ? -22.694 10.145 45.797 1.00 93.06 86 VAL A C 1
ATOM 680 O O . VAL A 1 86 ? -21.964 10.384 44.837 1.00 93.06 86 VAL A O 1
ATOM 683 N N . VAL A 1 87 ? -22.238 9.978 47.038 1.00 93.44 87 VAL A N 1
ATOM 684 C CA . VAL A 1 87 ? -20.804 9.919 47.344 1.00 93.44 87 VAL A CA 1
ATOM 685 C C . VAL A 1 87 ? -20.320 8.503 47.059 1.00 93.44 87 VAL A C 1
ATOM 687 O O . VAL A 1 87 ? -19.768 8.299 45.992 1.00 93.44 87 VAL A O 1
ATOM 690 N N . ASP A 1 88 ? -20.682 7.529 47.890 1.00 95.00 88 ASP A N 1
ATOM 691 C CA . ASP A 1 88 ? -20.221 6.147 47.791 1.00 95.00 88 ASP A CA 1
ATOM 692 C C . ASP A 1 88 ? -21.404 5.208 47.519 1.00 95.00 88 ASP A C 1
ATOM 694 O O . ASP A 1 88 ? -22.310 5.029 48.341 1.00 95.00 88 ASP A O 1
ATOM 698 N N . PHE A 1 89 ? -21.417 4.589 46.340 1.00 96.44 89 PHE A N 1
ATOM 699 C CA . PHE A 1 89 ? -22.388 3.568 45.962 1.00 96.44 89 PHE A CA 1
ATOM 700 C C . PHE A 1 89 ? -21.687 2.231 45.761 1.00 96.44 89 PHE A C 1
ATOM 702 O O . PHE A 1 89 ? -20.869 2.074 44.860 1.00 96.44 89 PHE A O 1
ATOM 709 N N . THR A 1 90 ? -22.059 1.234 46.560 1.00 95.81 90 THR A N 1
ATOM 710 C CA . THR A 1 90 ? -21.506 -0.117 46.478 1.00 95.81 90 THR A CA 1
ATOM 711 C C . THR A 1 90 ? -22.610 -1.161 46.367 1.00 95.81 90 THR A C 1
ATOM 713 O O . THR A 1 90 ? -23.540 -1.229 47.177 1.00 95.81 90 THR A O 1
ATOM 716 N N . LEU A 1 91 ? -22.501 -2.020 45.356 1.00 96.62 91 LEU A N 1
ATOM 717 C CA . LEU A 1 91 ? -23.393 -3.157 45.174 1.00 96.62 91 LEU A CA 1
ATOM 718 C C . LEU A 1 91 ? -22.579 -4.430 44.945 1.00 96.62 91 LEU A C 1
ATOM 720 O O . LEU A 1 91 ? -21.734 -4.487 44.056 1.00 96.62 91 LEU A O 1
ATOM 724 N N . MET A 1 92 ? -22.842 -5.459 45.750 1.00 96.62 92 MET A N 1
ATOM 725 C CA . MET A 1 92 ? -22.093 -6.715 45.735 1.00 96.62 92 MET A CA 1
ATOM 726 C C . MET A 1 92 ? -23.004 -7.939 45.649 1.00 96.62 92 MET A C 1
ATOM 728 O O . MET A 1 92 ? -23.845 -8.163 46.521 1.00 96.62 92 MET A O 1
ATOM 732 N N . PHE A 1 93 ? -22.756 -8.791 44.657 1.00 95.12 93 PHE A N 1
ATOM 733 C CA . PHE A 1 93 ? -23.288 -10.149 44.581 1.00 95.12 93 PHE A CA 1
ATOM 734 C C . PHE A 1 93 ? -22.142 -11.152 44.688 1.00 95.12 93 PHE A C 1
ATOM 736 O O . PHE A 1 93 ? -21.230 -11.165 43.863 1.00 95.12 93 PHE A O 1
ATOM 743 N N . MET A 1 94 ? -22.201 -12.026 45.687 1.00 93.69 94 MET A N 1
ATOM 744 C CA . MET A 1 94 ? -21.181 -13.040 45.933 1.00 93.69 94 MET A CA 1
ATOM 745 C C . MET A 1 94 ? -21.823 -14.420 45.996 1.00 93.69 94 MET A C 1
ATOM 747 O O . MET A 1 94 ? -22.734 -14.657 46.795 1.00 93.69 94 MET A O 1
ATOM 751 N N . SER A 1 95 ? -21.277 -15.371 45.238 1.00 93.94 95 SER A N 1
ATOM 752 C CA . SER A 1 95 ? -21.753 -16.763 45.240 1.00 93.94 95 SER A CA 1
ATOM 753 C C . SER A 1 95 ? -23.249 -16.860 44.915 1.00 93.94 95 SER A C 1
ATOM 755 O O . SER A 1 95 ? -24.013 -17.478 45.659 1.00 93.94 95 SER A O 1
ATOM 757 N N . VAL A 1 96 ? -23.670 -16.198 43.833 1.00 91.75 96 VAL A N 1
ATOM 758 C CA . VAL A 1 96 ? -25.061 -16.209 43.361 1.00 91.75 96 VAL A CA 1
ATOM 759 C C . VAL A 1 96 ? -25.199 -17.187 42.204 1.00 91.75 96 VAL A C 1
ATOM 761 O O . VAL A 1 96 ? -24.402 -17.139 41.277 1.00 91.75 96 VAL A O 1
ATOM 764 N N . LEU A 1 97 ? -26.176 -18.095 42.227 1.00 91.12 97 LEU A N 1
ATOM 765 C CA . LEU A 1 97 ? -26.326 -19.013 41.095 1.00 91.12 97 LEU A CA 1
ATOM 766 C C . LEU A 1 97 ? -26.894 -18.261 39.883 1.00 91.12 97 LEU A C 1
ATOM 768 O O . LEU A 1 97 ? -26.214 -18.188 38.871 1.00 91.12 97 LEU A O 1
ATOM 772 N N . GLN A 1 98 ? -28.055 -17.622 39.969 1.00 92.38 98 GLN A N 1
ATOM 773 C CA . GLN A 1 98 ? -28.618 -16.926 38.808 1.00 92.38 98 GLN A CA 1
ATOM 774 C C . GLN A 1 98 ? -29.142 -15.532 39.157 1.00 92.38 98 GLN A C 1
ATOM 776 O O . GLN A 1 98 ? -29.860 -15.377 40.144 1.00 92.38 98 GLN A O 1
ATOM 781 N N . VAL A 1 99 ? -28.811 -14.544 38.325 1.00 94.25 99 VAL A N 1
ATOM 782 C CA . VAL A 1 99 ? -29.469 -13.232 38.254 1.00 94.25 99 VAL A CA 1
ATOM 783 C C . VAL A 1 99 ? -30.152 -13.164 36.892 1.00 94.25 99 VAL A C 1
ATOM 785 O O . VAL A 1 99 ? -29.472 -13.306 35.878 1.00 94.25 99 VAL A O 1
ATOM 788 N N . VAL A 1 100 ? -31.482 -13.066 36.867 1.00 94.12 100 VAL A N 1
ATOM 789 C CA . VAL A 1 100 ? -32.241 -13.048 35.609 1.00 94.12 100 VAL A CA 1
ATOM 790 C C . VAL A 1 100 ? -32.244 -11.625 35.063 1.00 94.12 100 VAL A C 1
ATOM 792 O O . VAL A 1 100 ? -31.438 -11.353 34.188 1.00 94.12 100 VAL A O 1
ATOM 795 N N . ASP A 1 101 ? -32.991 -10.711 35.674 1.00 95.56 101 ASP A N 1
ATOM 796 C CA . ASP A 1 101 ? -33.141 -9.331 35.220 1.00 95.56 101 ASP A CA 1
ATOM 797 C C . ASP A 1 101 ? -32.536 -8.370 36.253 1.00 95.56 101 ASP A C 1
ATOM 799 O O . ASP A 1 101 ? -33.028 -8.215 37.374 1.00 95.56 101 ASP A O 1
ATOM 803 N N . PHE A 1 102 ? -31.445 -7.701 35.888 1.00 97.00 102 PHE A N 1
ATOM 804 C CA . PHE A 1 102 ? -30.812 -6.655 36.684 1.00 97.00 102 PHE A CA 1
ATOM 805 C C . PHE A 1 102 ? -30.982 -5.304 35.995 1.00 97.00 102 PHE A C 1
ATOM 807 O O . PHE A 1 102 ? -30.443 -5.075 34.917 1.00 97.00 102 PHE A O 1
ATOM 814 N N . ALA A 1 103 ? -31.672 -4.374 36.649 1.00 96.88 103 ALA A N 1
ATOM 815 C CA . ALA A 1 103 ? -31.875 -3.019 36.162 1.00 96.88 103 ALA A CA 1
ATOM 816 C C . ALA A 1 103 ? -31.470 -1.984 37.217 1.00 96.88 103 ALA A C 1
ATOM 818 O O . ALA A 1 103 ? -32.014 -1.935 38.325 1.00 96.88 103 ALA A O 1
ATOM 819 N N . LEU A 1 104 ? -30.550 -1.096 36.851 1.00 96.94 104 LEU A N 1
ATOM 820 C CA . LEU A 1 104 ? -30.158 0.039 37.676 1.00 96.94 104 LEU A CA 1
ATOM 821 C C . LEU A 1 104 ? -30.279 1.342 36.881 1.00 96.94 104 LEU A C 1
ATOM 823 O O . LEU A 1 104 ? -29.760 1.457 35.771 1.00 96.94 104 LEU A O 1
ATOM 827 N N . MET A 1 105 ? -30.955 2.338 37.457 1.00 96.94 105 MET A N 1
ATOM 828 C CA . MET A 1 105 ? -31.252 3.599 36.782 1.00 96.94 105 MET A CA 1
ATOM 829 C C . MET A 1 105 ? -30.973 4.819 37.665 1.00 96.94 105 MET A C 1
ATOM 831 O O . MET A 1 105 ? -31.527 4.957 38.758 1.00 96.94 105 MET A O 1
ATOM 835 N N . PHE A 1 106 ? -30.181 5.751 37.137 1.00 94.81 106 PHE A N 1
ATOM 836 C CA . PHE A 1 106 ? -29.957 7.082 37.695 1.00 94.81 106 PHE A CA 1
ATOM 837 C C . PHE A 1 106 ? -30.462 8.147 36.722 1.00 94.81 106 PHE A C 1
ATOM 839 O O . PHE A 1 106 ? -29.987 8.249 35.590 1.00 94.81 106 PHE A O 1
ATOM 846 N N . MET A 1 107 ? -31.397 8.981 37.173 1.00 93.50 107 MET A N 1
ATOM 847 C CA . MET A 1 107 ? -31.974 10.055 36.365 1.00 93.50 107 MET A CA 1
ATOM 848 C C . MET A 1 107 ? -31.819 11.399 37.062 1.00 93.50 107 MET A C 1
ATOM 850 O O . MET A 1 107 ? -32.247 11.568 38.209 1.00 93.50 107 MET A O 1
ATOM 854 N N . SER A 1 108 ? -31.312 12.390 36.328 1.00 93.75 108 SER A N 1
ATOM 855 C CA . SER A 1 108 ? -31.179 13.766 36.822 1.00 93.75 108 SER A CA 1
ATOM 856 C C . SER A 1 108 ? -30.364 13.824 38.118 1.00 93.75 108 SER A C 1
ATOM 858 O O . SER A 1 108 ? -30.847 14.316 39.141 1.00 93.75 108 SER A O 1
ATOM 860 N N . VAL A 1 109 ? -29.151 13.270 38.077 1.00 92.12 109 VAL A N 1
ATOM 861 C CA . VAL A 1 109 ? -28.207 13.278 39.201 1.00 92.12 109 VAL A CA 1
ATOM 862 C C . VAL A 1 109 ? -27.181 14.382 38.982 1.00 92.12 109 VAL A C 1
ATOM 864 O O . VAL A 1 109 ? -26.637 14.485 37.889 1.00 92.12 109 VAL A O 1
ATOM 867 N N . LEU A 1 110 ? -26.892 15.228 39.975 1.00 91.75 110 LEU A N 1
ATOM 868 C CA . LEU A 1 110 ? -25.816 16.210 39.786 1.00 91.75 110 LEU A CA 1
ATOM 869 C C . LEU A 1 110 ? -24.461 15.487 39.822 1.00 91.75 110 LEU A C 1
ATOM 871 O O . LEU A 1 110 ? -23.753 15.510 38.826 1.00 91.75 110 LEU A O 1
ATOM 875 N N . GLN A 1 111 ? -24.111 14.783 40.893 1.00 93.12 111 GLN A N 1
ATOM 876 C CA . GLN A 1 111 ? -22.801 14.134 40.981 1.00 93.12 111 GLN A CA 1
ATOM 877 C C . GLN A 1 111 ? -22.886 12.713 41.543 1.00 93.12 111 GLN A C 1
ATOM 879 O O . GLN A 1 111 ? -23.558 12.486 42.549 1.00 93.12 111 GLN A O 1
ATOM 884 N N . VAL A 1 112 ? -22.171 11.784 40.912 1.00 94.69 112 VAL A N 1
ATOM 885 C CA . VAL A 1 112 ? -21.807 10.474 41.466 1.00 94.69 112 VAL A CA 1
ATOM 886 C C . VAL A 1 112 ? -20.295 10.492 41.659 1.00 94.69 112 VAL A C 1
ATOM 888 O O . VAL A 1 112 ? -19.576 10.734 40.690 1.00 94.69 112 VAL A O 1
ATOM 891 N N . VAL A 1 113 ? -19.825 10.353 42.899 1.00 94.88 113 VAL A N 1
ATOM 892 C CA . VAL A 1 113 ? -18.386 10.356 43.196 1.00 94.88 113 VAL A CA 1
ATOM 893 C C . VAL A 1 113 ? -17.841 8.959 42.925 1.00 94.88 113 VAL A C 1
ATOM 895 O O . VAL A 1 113 ? -17.302 8.765 41.848 1.00 94.88 113 VAL A O 1
ATOM 898 N N . ASP A 1 114 ? -18.137 7.983 43.780 1.00 96.50 114 ASP A N 1
ATOM 899 C CA . ASP A 1 114 ? -17.632 6.617 43.677 1.00 96.50 114 ASP A CA 1
ATOM 900 C C . ASP A 1 114 ? -18.791 5.641 43.431 1.00 96.50 114 ASP A C 1
ATOM 902 O O . ASP A 1 114 ? -19.684 5.446 44.263 1.00 96.50 114 ASP A O 1
ATOM 906 N N . PHE A 1 115 ? -18.794 5.000 42.265 1.00 97.44 115 PHE A N 1
ATOM 907 C CA . PHE A 1 115 ? -19.736 3.946 41.909 1.00 97.44 115 PHE A CA 1
ATOM 908 C C . PHE A 1 115 ? -18.995 2.624 41.732 1.00 97.44 115 PHE A C 1
ATOM 910 O O . PHE A 1 115 ? -18.189 2.478 40.818 1.00 97.44 115 PHE A O 1
ATOM 917 N N . ALA A 1 116 ? -19.317 1.631 42.557 1.00 97.06 116 ALA A N 1
ATOM 918 C CA . ALA A 1 116 ? -18.744 0.296 42.473 1.00 97.06 116 ALA A CA 1
ATOM 919 C C . ALA A 1 116 ? -19.831 -0.782 42.427 1.00 97.06 116 ALA A C 1
ATOM 921 O O . ALA A 1 116 ? -20.655 -0.922 43.338 1.00 97.06 116 ALA A O 1
ATOM 922 N N . LEU A 1 117 ? -19.790 -1.610 41.386 1.00 97.31 117 LEU A N 1
ATOM 923 C CA . LEU A 1 117 ? -20.636 -2.790 41.255 1.00 97.31 117 LEU A CA 1
ATOM 924 C C . LEU A 1 117 ? -19.770 -4.034 41.047 1.00 97.31 117 LEU A C 1
ATOM 926 O O . LEU A 1 117 ? -18.941 -4.076 40.140 1.00 97.31 117 LEU A O 1
ATOM 930 N N . MET A 1 118 ? -19.981 -5.065 41.869 1.00 97.25 118 MET A N 1
ATOM 931 C CA . MET A 1 118 ? -19.186 -6.294 41.835 1.00 97.25 118 MET A CA 1
ATOM 932 C C . MET A 1 118 ? -20.051 -7.558 41.819 1.00 97.25 118 MET A C 1
ATOM 934 O O . MET A 1 118 ? -20.873 -7.781 42.712 1.00 97.25 118 MET A O 1
ATOM 938 N N . PHE A 1 119 ? -19.790 -8.433 40.849 1.00 95.88 119 PHE A N 1
ATOM 939 C CA . PHE A 1 119 ? -20.290 -9.806 40.800 1.00 95.88 119 PHE A CA 1
ATOM 940 C C . PHE A 1 119 ? -19.120 -10.782 40.929 1.00 95.88 119 PHE A C 1
ATOM 942 O O . PHE A 1 119 ? -18.220 -10.807 40.090 1.00 95.88 119 PHE A O 1
ATOM 949 N N . MET A 1 120 ? -19.147 -11.622 41.961 1.00 94.88 120 MET A N 1
ATOM 950 C CA . MET A 1 120 ? -18.100 -12.608 42.223 1.00 94.88 120 MET A CA 1
ATOM 951 C C . MET A 1 120 ? -18.702 -14.005 42.333 1.00 94.88 120 MET A C 1
ATOM 953 O O . MET A 1 120 ? -19.610 -14.242 43.139 1.00 94.88 120 MET A O 1
ATOM 957 N N . SER A 1 121 ? -18.139 -14.955 41.590 1.00 94.94 121 SER A N 1
ATOM 958 C CA . SER A 1 121 ? -18.562 -16.360 41.619 1.00 94.94 121 SER A CA 1
ATOM 959 C C . SER A 1 121 ? -20.053 -16.516 41.296 1.00 94.94 121 SER A C 1
ATOM 961 O O . SER A 1 121 ? -20.801 -17.110 42.076 1.00 94.94 121 SER A O 1
ATOM 963 N N . VAL A 1 122 ? -20.488 -15.936 40.174 1.00 92.88 122 VAL A N 1
ATOM 964 C CA . VAL A 1 122 ? -21.882 -15.997 39.705 1.00 92.88 122 VAL A CA 1
ATOM 965 C C . VAL A 1 122 ? -22.008 -17.023 38.584 1.00 92.88 122 VAL A C 1
ATOM 967 O O . VAL A 1 122 ? -21.176 -17.028 37.684 1.00 92.88 122 VAL A O 1
ATOM 970 N N . LEU A 1 123 ? -23.005 -17.917 38.600 1.00 91.88 123 LEU A N 1
ATOM 971 C CA . LEU A 1 123 ? -23.155 -18.845 37.468 1.00 91.88 123 LEU A CA 1
ATOM 972 C C . LEU A 1 123 ? -23.639 -18.060 36.245 1.00 91.88 123 LEU A C 1
ATOM 974 O O . LEU A 1 123 ? -22.942 -18.005 35.245 1.00 91.88 123 LEU A O 1
ATOM 978 N N . GLN A 1 124 ? -24.797 -17.415 36.320 1.00 93.31 124 GLN A N 1
ATOM 979 C CA . GLN A 1 124 ? -25.393 -16.780 35.149 1.00 93.31 124 GLN A CA 1
ATOM 980 C C . GLN A 1 124 ? -25.991 -15.415 35.484 1.00 93.31 124 GLN A C 1
ATOM 982 O O . GLN A 1 124 ? -26.736 -15.290 36.456 1.00 93.31 124 GLN A O 1
ATOM 987 N N . VAL A 1 125 ? -25.687 -14.423 34.649 1.00 95.31 125 VAL A N 1
ATOM 988 C CA . VAL A 1 125 ? -26.406 -13.148 34.548 1.00 95.31 125 VAL A CA 1
ATOM 989 C C . VAL A 1 125 ? -27.088 -13.149 33.184 1.00 95.31 125 VAL A C 1
ATOM 991 O O . VAL A 1 125 ? -26.399 -13.303 32.176 1.00 95.31 125 VAL A O 1
ATOM 994 N N . VAL A 1 126 ? -28.420 -13.097 33.152 1.00 94.94 126 VAL A N 1
ATOM 995 C CA . VAL A 1 126 ? -29.170 -13.136 31.888 1.00 94.94 126 VAL A CA 1
ATOM 996 C C . VAL A 1 126 ? -29.211 -11.728 31.305 1.00 94.94 126 VAL A C 1
ATOM 998 O O . VAL A 1 126 ? -28.401 -11.455 30.433 1.00 94.94 126 VAL A O 1
ATOM 1001 N N . ASP A 1 127 ? -29.995 -10.821 31.880 1.00 96.44 127 ASP A N 1
ATOM 1002 C CA . ASP A 1 127 ? -30.176 -9.459 31.384 1.00 96.44 127 ASP A CA 1
ATOM 1003 C C . ASP A 1 127 ? -29.603 -8.453 32.392 1.00 96.44 127 ASP A C 1
ATOM 1005 O O . ASP A 1 127 ? -30.104 -8.283 33.505 1.00 96.44 127 ASP A O 1
ATOM 1009 N N . PHE A 1 128 ? -28.529 -7.763 32.016 1.00 97.56 128 PHE A N 1
ATOM 1010 C CA . PHE A 1 128 ? -27.921 -6.689 32.795 1.00 97.56 128 PHE A CA 1
ATOM 1011 C C . PHE A 1 128 ? -28.123 -5.350 32.090 1.00 97.56 128 PHE A C 1
ATOM 1013 O O . PHE A 1 128 ? -27.592 -5.126 31.007 1.00 97.56 128 PHE A O 1
ATOM 1020 N N . ALA A 1 129 ? -28.830 -4.425 32.733 1.00 97.38 129 ALA A N 1
ATOM 1021 C CA . ALA A 1 129 ? -29.069 -3.083 32.227 1.00 97.38 129 ALA A CA 1
ATOM 1022 C C . ALA A 1 129 ? -28.686 -2.018 33.262 1.00 97.38 129 ALA A C 1
ATOM 1024 O O . ALA A 1 129 ? -29.231 -1.960 34.369 1.00 97.38 129 ALA A O 1
ATOM 1025 N N . LEU A 1 130 ? -27.784 -1.115 32.876 1.00 97.50 130 LEU A N 1
ATOM 1026 C CA . LEU A 1 130 ? -27.402 0.042 33.680 1.00 97.50 130 LEU A CA 1
ATOM 1027 C C . LEU A 1 130 ? -27.559 1.328 32.869 1.00 97.50 130 LEU A C 1
ATOM 1029 O O . LEU A 1 130 ? -26.989 1.463 31.787 1.00 97.50 130 LEU A O 1
ATOM 1033 N N . MET A 1 131 ? -28.315 2.289 33.404 1.00 97.56 131 MET A N 1
ATOM 1034 C CA . MET A 1 131 ? -28.621 3.541 32.716 1.00 97.56 131 MET A CA 1
ATOM 1035 C C . MET A 1 131 ? -28.359 4.779 33.583 1.00 97.56 131 MET A C 1
ATOM 1037 O O . MET A 1 131 ? -28.922 4.926 34.670 1.00 97.56 131 MET A O 1
ATOM 1041 N N . PHE A 1 132 ? -27.582 5.719 33.045 1.00 95.69 132 PHE A N 1
ATOM 1042 C CA . PHE A 1 132 ? -27.416 7.074 33.569 1.00 95.69 132 PHE A CA 1
ATOM 1043 C C . PHE A 1 132 ? -27.952 8.096 32.568 1.00 95.69 132 PHE A C 1
ATOM 1045 O O . PHE A 1 132 ? -27.487 8.175 31.430 1.00 95.69 132 PHE A O 1
ATOM 1052 N N . MET A 1 133 ? -28.900 8.925 33.001 1.00 94.44 133 MET A N 1
ATOM 1053 C CA . MET A 1 133 ? -29.496 9.967 32.166 1.00 94.44 133 MET A CA 1
ATOM 1054 C C . MET A 1 133 ? -29.390 11.327 32.842 1.00 94.44 133 MET A C 1
ATOM 1056 O O . MET A 1 133 ? -29.844 11.506 33.977 1.00 94.44 133 MET A O 1
ATOM 1060 N N . SER A 1 134 ? -28.914 12.326 32.096 1.00 94.75 134 SER A N 1
ATOM 1061 C CA . SER A 1 134 ? -28.830 13.713 32.573 1.00 94.75 134 SER A CA 1
ATOM 1062 C C . SER A 1 134 ? -28.020 13.822 33.870 1.00 94.75 134 SER A C 1
ATOM 1064 O O . SER A 1 134 ? -28.526 14.316 34.880 1.00 94.75 134 SER A O 1
ATOM 1066 N N . VAL A 1 135 ? -26.789 13.308 33.848 1.00 92.62 135 VAL A N 1
ATOM 1067 C CA . VAL A 1 135 ? -25.856 13.364 34.983 1.00 92.62 135 VAL A CA 1
ATOM 1068 C C . VAL A 1 135 ? -24.846 14.485 34.752 1.00 92.62 135 VAL A C 1
ATOM 1070 O O . VAL A 1 135 ? -24.313 14.584 33.652 1.00 92.62 135 VAL A O 1
ATOM 1073 N N . LEU A 1 136 ? -24.559 15.349 35.734 1.00 92.06 136 LEU A N 1
ATOM 1074 C CA . LEU A 1 136 ? -23.491 16.339 35.523 1.00 92.06 136 LEU A CA 1
ATOM 1075 C C . LEU A 1 136 ? -22.141 15.618 35.525 1.00 92.06 136 LEU A C 1
ATOM 1077 O O . LEU A 1 136 ? -21.452 15.624 34.517 1.00 92.06 136 LEU A O 1
ATOM 1081 N N . GLN A 1 137 ? -21.775 14.955 36.614 1.00 93.88 137 GLN A N 1
ATOM 1082 C CA . GLN A 1 137 ? -20.450 14.354 36.732 1.00 93.88 137 GLN A CA 1
ATOM 1083 C C . GLN A 1 137 ? -20.508 12.955 37.343 1.00 93.88 137 GLN A C 1
ATOM 1085 O O . GLN A 1 137 ? -21.173 12.750 38.359 1.00 93.88 137 GLN A O 1
ATOM 1090 N N . VAL A 1 138 ? -19.778 12.021 36.737 1.00 95.38 138 VAL A N 1
ATOM 1091 C CA . VAL A 1 138 ? -19.385 10.740 37.334 1.00 95.38 138 VAL A CA 1
ATOM 1092 C C . VAL A 1 138 ? -17.874 10.801 37.519 1.00 95.38 138 VAL A C 1
ATOM 1094 O O . VAL A 1 138 ? -17.167 11.042 36.541 1.00 95.38 138 VAL A O 1
ATOM 1097 N N . VAL A 1 139 ? -17.394 10.705 38.760 1.00 95.50 139 VAL A N 1
ATOM 1098 C CA . VAL A 1 139 ? -15.954 10.764 39.045 1.00 95.50 139 VAL A CA 1
ATOM 1099 C C . VAL A 1 139 ? -15.361 9.382 38.798 1.00 95.50 139 VAL A C 1
ATOM 1101 O O . VAL A 1 139 ? -14.811 9.189 37.726 1.00 95.50 139 VAL A O 1
ATOM 1104 N N . ASP A 1 140 ? -15.624 8.412 39.669 1.00 97.06 140 ASP A N 1
ATOM 1105 C CA . ASP A 1 140 ? -15.074 7.061 39.584 1.00 97.06 140 ASP A CA 1
ATOM 1106 C C . ASP A 1 140 ? -16.201 6.047 39.347 1.00 97.06 140 ASP A C 1
ATOM 1108 O O . ASP A 1 140 ? -17.080 5.829 40.185 1.00 97.06 140 ASP A O 1
ATOM 1112 N N . PHE A 1 141 ? -16.194 5.402 38.183 1.00 97.81 141 PHE A N 1
ATOM 1113 C CA . PHE A 1 141 ? -17.108 4.319 37.835 1.00 97.81 141 PHE A CA 1
ATOM 1114 C C . PHE A 1 141 ? -16.337 3.010 37.693 1.00 97.81 141 PHE A C 1
ATOM 1116 O O . PHE A 1 141 ? -15.508 2.866 36.800 1.00 97.81 141 PHE A O 1
ATOM 1123 N N . ALA A 1 142 ? -16.659 2.022 38.524 1.00 97.50 142 ALA A N 1
ATOM 1124 C CA . ALA A 1 142 ? -16.052 0.701 38.493 1.00 97.50 142 ALA A CA 1
ATOM 1125 C C . ALA A 1 142 ? -17.114 -0.404 38.434 1.00 97.50 142 ALA A C 1
ATOM 1127 O O . ALA A 1 142 ? -17.977 -0.529 39.309 1.00 97.50 142 ALA A O 1
ATOM 1128 N N . LEU A 1 143 ? -17.010 -1.266 37.424 1.00 97.62 143 LEU A N 1
ATOM 1129 C CA . LEU A 1 143 ? -17.839 -2.458 37.293 1.00 97.62 143 LEU A CA 1
ATOM 1130 C C . LEU A 1 143 ? -16.958 -3.693 37.105 1.00 97.62 143 LEU A C 1
ATOM 1132 O O . LEU A 1 143 ? -16.139 -3.749 36.189 1.00 97.62 143 LEU A O 1
ATOM 1136 N N . MET A 1 144 ? -17.134 -4.693 37.971 1.00 97.44 144 MET A N 1
ATOM 1137 C CA . MET A 1 144 ? -16.293 -5.887 37.991 1.00 97.44 144 MET A CA 1
ATOM 1138 C C . MET A 1 144 ? -17.108 -7.185 38.000 1.00 97.44 144 MET A C 1
ATOM 1140 O O . MET A 1 144 ? -17.937 -7.413 38.882 1.00 97.44 144 MET A O 1
ATOM 1144 N N . PHE A 1 145 ? -16.801 -8.079 37.062 1.00 96.31 145 PHE A N 1
ATOM 1145 C CA . PHE A 1 145 ? -17.267 -9.464 37.045 1.00 96.31 145 PHE A CA 1
ATOM 1146 C C . PHE A 1 145 ? -16.077 -10.411 37.184 1.00 96.31 145 PHE A C 1
ATOM 1148 O O . PHE A 1 145 ? -15.164 -10.408 36.357 1.00 96.31 145 PHE A O 1
ATOM 1155 N N . MET A 1 146 ? -16.096 -11.261 38.207 1.00 95.31 146 MET A N 1
ATOM 1156 C CA . MET A 1 146 ? -15.026 -12.221 38.473 1.00 95.31 146 MET A CA 1
ATOM 1157 C C . MET A 1 146 ? -15.597 -13.624 38.612 1.00 95.31 146 MET A C 1
ATOM 1159 O O . MET A 1 146 ? -16.490 -13.864 39.428 1.00 95.31 146 MET A O 1
ATOM 1163 N N . SER A 1 147 ? -15.005 -14.580 37.894 1.00 95.31 147 SER A N 1
ATOM 1164 C CA . SER A 1 147 ? -15.410 -15.992 37.962 1.00 95.31 147 SER A CA 1
ATOM 1165 C C . SER A 1 147 ? -16.900 -16.181 37.647 1.00 95.31 147 SER A C 1
ATOM 1167 O O . SER A 1 147 ? -17.629 -16.799 38.425 1.00 95.31 147 SER A O 1
ATOM 1169 N N . VAL A 1 148 ? -17.356 -15.604 36.530 1.00 93.19 148 VAL A N 1
ATOM 1170 C CA . VAL A 1 148 ? -18.746 -15.711 36.060 1.00 93.19 148 VAL A CA 1
ATOM 1171 C C . VAL A 1 148 ? -18.835 -16.755 34.951 1.00 93.19 148 VAL A C 1
ATOM 1173 O O . VAL A 1 148 ? -18.003 -16.740 34.050 1.00 93.19 148 VAL A O 1
ATOM 1176 N N . LEU A 1 149 ? -19.799 -17.684 34.977 1.00 92.00 149 LEU A N 1
ATOM 1177 C CA . LEU A 1 149 ? -19.914 -18.636 33.862 1.00 92.00 149 LEU A CA 1
ATOM 1178 C C . LEU A 1 149 ? -20.425 -17.896 32.622 1.00 92.00 149 LEU A C 1
ATOM 1180 O O . LEU A 1 149 ? -19.733 -17.845 31.616 1.00 92.00 149 LEU A O 1
ATOM 1184 N N . GLN A 1 150 ? -21.601 -17.284 32.687 1.00 93.38 150 GLN A N 1
ATOM 1185 C CA . GLN A 1 150 ? -22.221 -16.692 31.506 1.00 93.38 150 GLN A CA 1
ATOM 1186 C C . GLN A 1 150 ? -22.850 -15.333 31.810 1.00 93.38 150 GLN A C 1
ATOM 1188 O O . GLN A 1 150 ? -23.585 -15.195 32.787 1.00 93.38 150 GLN A O 1
ATOM 1193 N N . VAL A 1 151 ? -22.584 -14.360 30.942 1.00 95.44 151 VAL A N 1
ATOM 1194 C CA . VAL A 1 151 ? -23.334 -13.106 30.818 1.00 95.44 151 VAL A CA 1
ATOM 1195 C C . VAL A 1 151 ? -24.020 -13.154 29.458 1.00 95.44 151 VAL A C 1
ATOM 1197 O O . VAL A 1 151 ? -23.330 -13.304 28.450 1.00 95.44 151 VAL A O 1
ATOM 1200 N N . VAL A 1 152 ? -25.354 -13.151 29.433 1.00 95.19 152 VAL A N 1
ATOM 1201 C CA . VAL A 1 152 ? -26.108 -13.238 28.174 1.00 95.19 152 VAL A CA 1
ATOM 1202 C C . VAL A 1 152 ? -26.175 -11.848 27.552 1.00 95.19 152 VAL A C 1
ATOM 1204 O O . VAL A 1 152 ? -25.370 -11.581 26.673 1.00 95.19 152 VAL A O 1
ATOM 1207 N N . ASP A 1 153 ? -26.977 -10.942 28.103 1.00 96.62 153 ASP A N 1
ATOM 1208 C CA . ASP A 1 153 ? -27.183 -9.597 27.575 1.00 96.62 153 ASP A CA 1
ATOM 1209 C C . ASP A 1 153 ? -26.637 -8.557 28.563 1.00 96.62 153 ASP A C 1
ATOM 1211 O O . ASP A 1 153 ? -27.134 -8.389 29.679 1.00 96.62 153 ASP A O 1
ATOM 1215 N N . PHE A 1 154 ? -25.591 -7.836 28.169 1.00 97.75 154 PHE A N 1
ATOM 1216 C CA . PHE A 1 154 ? -25.014 -6.731 28.927 1.00 97.75 154 PHE A CA 1
ATOM 1217 C C . PHE A 1 154 ? -25.253 -5.415 28.193 1.00 97.75 154 PHE A C 1
ATOM 1219 O O . PHE A 1 154 ? -24.728 -5.198 27.105 1.00 97.75 154 PHE A O 1
ATOM 1226 N N . ALA A 1 155 ? -25.989 -4.499 28.816 1.00 97.62 155 ALA A N 1
ATOM 1227 C CA . ALA A 1 155 ? -26.264 -3.174 28.287 1.00 97.62 155 ALA A CA 1
ATOM 1228 C C . ALA A 1 155 ? -25.905 -2.085 29.304 1.00 97.62 155 ALA A C 1
ATOM 1230 O O . ALA A 1 155 ? -26.461 -2.010 30.404 1.00 97.62 155 ALA A O 1
ATOM 1231 N N . LEU A 1 156 ? -25.011 -1.182 28.909 1.00 97.69 156 LEU A N 1
ATOM 1232 C CA . LEU A 1 156 ? -24.662 0.001 29.684 1.00 97.69 156 LEU A CA 1
ATOM 1233 C C . LEU A 1 156 ? -24.871 1.264 28.845 1.00 97.69 156 LEU A C 1
ATOM 1235 O O . LEU A 1 156 ? -24.367 1.369 27.727 1.00 97.69 156 LEU A O 1
ATOM 1239 N N . MET A 1 157 ? -25.589 2.245 29.396 1.00 97.88 157 MET A N 1
ATOM 1240 C CA . MET A 1 157 ? -25.946 3.468 28.680 1.00 97.88 157 MET A CA 1
ATOM 1241 C C . MET A 1 157 ? -25.724 4.732 29.518 1.00 97.88 157 MET A C 1
ATOM 1243 O O . MET A 1 157 ? -26.290 4.888 30.602 1.00 97.88 157 MET A O 1
ATOM 1247 N N . PHE A 1 158 ? -24.979 5.683 28.955 1.00 96.19 158 PHE A N 1
ATOM 1248 C CA . PHE A 1 158 ? -24.852 7.052 29.450 1.00 96.19 158 PHE A CA 1
ATOM 1249 C C . PHE A 1 158 ? -25.420 8.034 28.426 1.00 96.19 158 PHE A C 1
ATOM 1251 O O . PHE A 1 158 ? -24.948 8.111 27.291 1.00 96.19 158 PHE A O 1
ATOM 1258 N N . MET A 1 159 ? -26.405 8.833 28.837 1.00 94.94 159 MET A N 1
ATOM 1259 C CA . MET A 1 159 ? -27.024 9.845 27.981 1.00 94.94 159 MET A CA 1
ATOM 1260 C C . MET A 1 159 ? -26.966 11.220 28.634 1.00 94.94 159 MET A C 1
ATOM 1262 O O . MET A 1 159 ? -27.424 11.402 29.766 1.00 94.94 159 MET A O 1
ATOM 1266 N N . SER A 1 160 ? -26.526 12.222 27.870 1.00 95.38 160 SER A N 1
ATOM 1267 C CA . SER A 1 160 ? -26.494 13.621 28.324 1.00 95.38 160 SER A CA 1
ATOM 1268 C C . SER A 1 160 ? -25.696 13.784 29.624 1.00 95.38 160 SER A C 1
ATOM 1270 O O . SER A 1 160 ? -26.214 14.308 30.612 1.00 95.38 160 SER A O 1
ATOM 1272 N N . VAL A 1 161 ? -24.458 13.284 29.631 1.00 93.31 161 VAL A N 1
ATOM 1273 C CA . VAL A 1 161 ? -23.534 13.395 30.770 1.00 93.31 161 VAL A CA 1
ATOM 1274 C C . VAL A 1 161 ? -22.549 14.530 30.510 1.00 93.31 161 VAL A C 1
ATOM 1276 O O . VAL A 1 161 ? -22.020 14.617 29.407 1.00 93.31 161 VAL A O 1
ATOM 1279 N N . LEU A 1 162 ? -22.280 15.422 31.472 1.00 92.44 162 LEU A N 1
ATOM 1280 C CA . LEU A 1 162 ? -21.238 16.432 31.239 1.00 92.44 162 LEU A CA 1
ATOM 1281 C C . LEU A 1 162 ? -19.870 15.746 31.249 1.00 92.44 162 LEU A C 1
ATOM 1283 O O . LEU A 1 162 ? -19.180 15.755 30.241 1.00 92.44 162 LEU A O 1
ATOM 1287 N N . GLN A 1 163 ? -19.487 15.109 32.348 1.00 94.19 163 GLN A N 1
ATOM 1288 C CA . GLN A 1 163 ? -18.147 14.546 32.480 1.00 94.19 163 GLN A CA 1
ATOM 1289 C C . GLN A 1 163 ? -18.169 13.162 33.125 1.00 94.19 163 GLN A C 1
ATOM 1291 O O . GLN A 1 163 ? -18.818 12.968 34.152 1.00 94.19 163 GLN A O 1
ATOM 1296 N N . VAL A 1 164 ? -17.426 12.229 32.537 1.00 95.81 164 VAL A N 1
ATOM 1297 C CA . VAL A 1 164 ? -16.989 10.984 33.176 1.00 95.81 164 VAL A CA 1
ATOM 1298 C C . VAL A 1 164 ? -15.481 11.105 33.354 1.00 95.81 164 VAL A C 1
ATOM 1300 O O . VAL A 1 164 ? -14.784 11.337 32.365 1.00 95.81 164 VAL A O 1
ATOM 1303 N N . VAL A 1 165 ? -14.997 11.071 34.596 1.00 95.81 165 VAL A N 1
ATOM 1304 C CA . VAL A 1 165 ? -13.558 11.182 34.872 1.00 95.81 165 VAL A CA 1
ATOM 1305 C C . VAL A 1 165 ? -12.926 9.815 34.641 1.00 95.81 165 VAL A C 1
ATOM 1307 O O . VAL A 1 165 ? -12.371 9.623 33.570 1.00 95.81 165 VAL A O 1
ATOM 1310 N N . ASP A 1 166 ? -13.164 8.847 35.521 1.00 97.25 166 ASP A N 1
ATOM 1311 C CA . ASP A 1 166 ? -12.573 7.514 35.453 1.00 97.25 166 ASP A CA 1
ATOM 1312 C C . ASP A 1 166 ? -13.668 6.462 35.233 1.00 97.25 166 ASP A C 1
ATOM 1314 O O . ASP A 1 166 ? -14.551 6.245 36.067 1.00 97.25 166 ASP A O 1
ATOM 1318 N N . PHE A 1 167 ? -13.628 5.782 34.090 1.00 98.00 167 PHE A N 1
ATOM 1319 C CA . PHE A 1 167 ? -14.499 4.656 33.768 1.00 98.00 167 PHE A CA 1
ATOM 1320 C C . PHE A 1 167 ? -13.678 3.374 33.670 1.00 98.00 167 PHE A C 1
ATOM 1322 O O . PHE A 1 167 ? -12.833 3.236 32.790 1.00 98.00 167 PHE A O 1
ATOM 1329 N N . ALA A 1 168 ? -13.975 2.398 34.522 1.00 97.69 168 ALA A N 1
ATOM 1330 C CA . ALA A 1 168 ? -13.336 1.092 34.524 1.00 97.69 168 ALA A CA 1
ATOM 1331 C C . ALA A 1 168 ? -14.375 -0.033 34.481 1.00 97.69 168 ALA A C 1
ATOM 1333 O O . ALA A 1 168 ? -15.222 -0.177 35.367 1.00 97.69 168 ALA A O 1
ATOM 1334 N N . LEU A 1 169 ? -14.268 -0.892 33.471 1.00 97.88 169 LEU A N 1
ATOM 1335 C CA . LEU A 1 169 ? -15.059 -2.111 33.357 1.00 97.88 169 LEU A CA 1
ATOM 1336 C C . LEU A 1 169 ? -14.133 -3.321 33.202 1.00 97.88 169 LEU A C 1
ATOM 1338 O O . LEU A 1 169 ? -13.267 -3.343 32.327 1.00 97.88 169 LEU A O 1
ATOM 1342 N N . MET A 1 170 ? -14.321 -4.341 34.040 1.00 97.69 170 MET A N 1
ATOM 1343 C CA . MET A 1 170 ? -13.446 -5.512 34.086 1.00 97.69 170 MET A CA 1
ATOM 1344 C C . MET A 1 170 ? -14.233 -6.825 34.131 1.00 97.69 170 MET A C 1
ATOM 1346 O O . MET A 1 170 ? -15.032 -7.058 35.039 1.00 97.69 170 MET A O 1
ATOM 1350 N N . PHE A 1 171 ? -13.918 -7.729 33.206 1.00 96.44 171 PHE A N 1
ATOM 1351 C CA . PHE A 1 171 ? -14.326 -9.132 33.242 1.00 96.44 171 PHE A CA 1
ATOM 1352 C C . PHE A 1 171 ? -13.094 -10.016 33.411 1.00 96.44 171 PHE A C 1
ATOM 1354 O O . PHE A 1 171 ? -12.188 -9.991 32.576 1.00 96.44 171 PHE A O 1
ATOM 1361 N N . MET A 1 172 ? -13.059 -10.836 34.461 1.00 95.56 172 MET A N 1
ATOM 1362 C CA . MET A 1 172 ? -11.980 -11.804 34.660 1.00 95.56 172 MET A CA 1
ATOM 1363 C C . MET A 1 172 ? -12.504 -13.213 34.893 1.00 95.56 172 MET A C 1
ATOM 1365 O O . MET A 1 172 ? -13.368 -13.446 35.742 1.00 95.56 172 MET A O 1
ATOM 1369 N N . SER A 1 173 ? -11.888 -14.179 34.209 1.00 95.69 173 SER A N 1
ATOM 1370 C CA . SER A 1 173 ? -12.251 -15.599 34.308 1.00 95.69 173 SER A CA 1
ATOM 1371 C C . SER A 1 173 ? -13.735 -15.827 33.998 1.00 95.69 173 SER A C 1
ATOM 1373 O O . SER A 1 173 ? -14.457 -16.410 34.807 1.00 95.69 173 SER A O 1
ATOM 1375 N N . VAL A 1 174 ? -14.191 -15.316 32.851 1.00 93.69 174 VAL A N 1
ATOM 1376 C CA . VAL A 1 174 ? -15.578 -15.458 32.383 1.00 93.69 174 VAL A CA 1
ATOM 1377 C C . VAL A 1 174 ? -15.644 -16.518 31.289 1.00 93.69 174 VAL A C 1
ATOM 1379 O O . VAL A 1 174 ? -14.810 -16.501 30.389 1.00 93.69 174 VAL A O 1
ATOM 1382 N N . LEU A 1 175 ? -16.588 -17.464 31.334 1.00 92.12 175 LEU A N 1
ATOM 1383 C CA . LEU A 1 175 ? -16.682 -18.442 30.240 1.00 92.12 175 LEU A CA 1
ATOM 1384 C C . LEU A 1 175 ? -17.227 -17.747 28.988 1.00 92.12 175 LEU A C 1
ATOM 1386 O O . LEU A 1 175 ? -16.543 -17.704 27.977 1.00 92.12 175 LEU A O 1
ATOM 1390 N N . GLN A 1 176 ? -18.416 -17.160 29.045 1.00 93.44 176 GLN A N 1
ATOM 1391 C CA . GLN A 1 176 ? -19.049 -16.603 27.852 1.00 93.44 176 GLN A CA 1
ATOM 1392 C C . GLN A 1 176 ? -19.715 -15.255 28.130 1.00 93.44 176 GLN A C 1
ATOM 1394 O O . GLN A 1 176 ? -20.460 -15.123 29.100 1.00 93.44 176 GLN A O 1
ATOM 1399 N N . VAL A 1 177 ? -19.472 -14.287 27.249 1.00 95.50 177 VAL A N 1
ATOM 1400 C CA . VAL A 1 177 ? -20.270 -13.064 27.100 1.00 95.50 177 VAL A CA 1
ATOM 1401 C C . VAL A 1 177 ? -20.948 -13.157 25.738 1.00 95.50 177 VAL A C 1
ATOM 1403 O O . VAL A 1 177 ? -20.250 -13.312 24.736 1.00 95.50 177 VAL A O 1
ATOM 1406 N N . VAL A 1 178 ? -22.282 -13.186 25.708 1.00 95.31 178 VAL A N 1
ATOM 1407 C CA . VAL A 1 178 ? -23.029 -13.318 24.448 1.00 95.31 178 VAL A CA 1
ATOM 1408 C C . VAL A 1 178 ? -23.132 -11.942 23.800 1.00 95.31 178 VAL A C 1
ATOM 1410 O O . VAL A 1 178 ? -22.331 -11.670 22.918 1.00 95.31 178 VAL A O 1
ATOM 1413 N N . ASP A 1 179 ? -23.963 -11.049 24.329 1.00 96.94 179 ASP A N 1
ATOM 1414 C CA . ASP A 1 179 ? -24.205 -9.721 23.768 1.00 96.94 179 ASP A CA 1
ATOM 1415 C C . ASP A 1 179 ? -23.689 -8.644 24.731 1.00 96.94 179 ASP A C 1
ATOM 1417 O O . ASP A 1 179 ? -24.199 -8.456 25.836 1.00 96.94 179 ASP A O 1
ATOM 1421 N N . PHE A 1 180 ? -22.653 -7.913 24.326 1.00 97.81 180 PHE A N 1
ATOM 1422 C CA . PHE A 1 180 ? -22.103 -6.777 25.060 1.00 97.81 180 PHE A CA 1
ATOM 1423 C C . PHE A 1 180 ? -22.376 -5.481 24.301 1.00 97.81 180 PHE A C 1
ATOM 1425 O O . PHE A 1 180 ? -21.855 -5.270 23.210 1.00 97.81 180 PHE A O 1
ATOM 1432 N N . ALA A 1 181 ? -23.134 -4.573 24.908 1.00 97.75 181 ALA A N 1
ATOM 1433 C CA . ALA A 1 181 ? -23.438 -3.262 24.359 1.00 97.75 181 ALA A CA 1
ATOM 1434 C C . ALA A 1 181 ? -23.109 -2.152 25.364 1.00 97.75 181 ALA A C 1
ATOM 1436 O O . ALA A 1 181 ? -23.665 -2.080 26.464 1.00 97.75 181 ALA A O 1
ATOM 1437 N N . LEU A 1 182 ? -22.240 -1.229 24.959 1.00 97.88 182 LEU A N 1
ATOM 1438 C CA . LEU A 1 182 ? -21.923 -0.028 25.721 1.00 97.88 182 LEU A CA 1
ATOM 1439 C C . LEU A 1 182 ? -22.145 1.217 24.858 1.00 97.88 182 LEU A C 1
ATOM 1441 O O . LEU A 1 182 ? -21.633 1.311 23.742 1.00 97.88 182 LEU A O 1
ATOM 1445 N N . MET A 1 183 ? -22.894 2.190 25.381 1.00 97.94 183 MET A N 1
ATOM 1446 C CA . MET A 1 183 ? -23.285 3.385 24.635 1.00 97.94 183 MET A CA 1
ATOM 1447 C C . MET A 1 183 ? -23.103 4.675 25.443 1.00 97.94 183 MET A C 1
ATOM 1449 O O . MET A 1 183 ? -23.673 4.835 26.523 1.00 97.94 183 MET A O 1
ATOM 1453 N N . PHE A 1 184 ? -22.390 5.638 24.859 1.00 96.50 184 PHE A N 1
ATOM 1454 C CA . PHE A 1 184 ? -22.313 7.022 25.325 1.00 96.50 184 PHE A CA 1
ATOM 1455 C C . PHE A 1 184 ? -22.908 7.962 24.276 1.00 96.50 184 PHE A C 1
ATOM 1457 O O . PHE A 1 184 ? -22.439 8.026 23.138 1.00 96.50 184 PHE A O 1
ATOM 1464 N N . MET A 1 185 ? -23.916 8.740 24.665 1.00 95.38 185 MET A N 1
ATOM 1465 C CA . MET A 1 185 ? -24.568 9.711 23.786 1.00 95.38 185 MET A CA 1
ATOM 1466 C C . MET A 1 185 ? -24.555 11.101 24.410 1.00 95.38 185 MET A C 1
ATOM 1468 O O . MET A 1 185 ? -25.030 11.293 25.534 1.00 95.38 185 MET A O 1
ATOM 1472 N N . SER A 1 186 ? -24.135 12.098 23.630 1.00 95.62 186 SER A N 1
ATOM 1473 C CA . SER A 1 186 ? -24.149 13.506 24.054 1.00 95.62 186 SER A CA 1
ATOM 1474 C C . SER A 1 186 ? -23.370 13.721 25.357 1.00 95.62 186 SER A C 1
ATOM 1476 O O . SER A 1 186 ? -23.908 14.261 26.324 1.00 95.62 186 SER A O 1
ATOM 1478 N N . VAL A 1 187 ? -22.122 13.246 25.390 1.00 93.69 187 VAL A N 1
ATOM 1479 C CA . VAL A 1 187 ? -21.217 13.402 26.537 1.00 93.69 187 VAL A CA 1
ATOM 1480 C C . VAL A 1 187 ? -20.228 14.528 26.256 1.00 93.69 187 VAL A C 1
ATOM 1482 O O . VAL A 1 187 ? -19.677 14.579 25.162 1.00 93.69 187 VAL A O 1
ATOM 1485 N N . LEU A 1 188 ? -19.989 15.455 27.190 1.00 92.56 188 LEU A N 1
ATOM 1486 C CA . LEU A 1 188 ? -18.972 16.486 26.934 1.00 92.56 188 LEU A CA 1
ATOM 1487 C C . LEU A 1 188 ? -17.583 15.842 26.975 1.00 92.56 188 LEU A C 1
ATOM 1489 O O . LEU A 1 188 ? -16.871 15.868 25.983 1.00 92.56 188 LEU A O 1
ATOM 1493 N N . GLN A 1 189 ? -17.202 15.224 28.085 1.00 94.38 189 GLN A N 1
ATOM 1494 C CA . GLN A 1 189 ? -15.847 14.706 28.239 1.00 94.38 189 GLN A CA 1
ATOM 1495 C C . GLN A 1 189 ? -15.831 13.335 28.909 1.00 94.38 189 GLN A C 1
ATOM 1497 O O . GLN A 1 189 ? -16.485 13.136 29.932 1.00 94.38 189 GLN A O 1
ATOM 1502 N N . VAL A 1 190 ? -15.049 12.420 28.344 1.00 95.94 190 VAL A N 1
ATOM 1503 C CA . VAL A 1 190 ? -14.578 11.198 29.003 1.00 95.94 190 VAL A CA 1
ATOM 1504 C C . VAL A 1 190 ? -13.073 11.368 29.183 1.00 95.94 190 VAL A C 1
ATOM 1506 O O . VAL A 1 190 ? -12.381 11.596 28.190 1.00 95.94 190 VAL A O 1
ATOM 1509 N N . VAL A 1 191 ? -12.590 11.382 30.427 1.00 96.25 191 VAL A N 1
ATOM 1510 C CA . VAL A 1 191 ? -11.155 11.545 30.700 1.00 96.25 191 VAL A CA 1
ATOM 1511 C C . VAL A 1 191 ? -10.478 10.195 30.500 1.00 96.25 191 VAL A C 1
ATOM 1513 O O . VAL A 1 191 ? -9.921 9.995 29.431 1.00 96.25 191 VAL A O 1
ATOM 1516 N N . ASP A 1 192 ? -10.673 9.244 31.407 1.00 97.44 192 ASP A N 1
ATOM 1517 C CA . ASP A 1 192 ? -10.042 7.929 31.362 1.00 97.44 192 ASP A CA 1
ATOM 1518 C C . ASP A 1 192 ? -11.105 6.844 31.152 1.00 97.44 192 ASP A C 1
ATOM 1520 O O . ASP A 1 192 ? -11.999 6.630 31.974 1.00 97.44 192 ASP A O 1
ATOM 1524 N N . PHE A 1 193 ? -11.024 6.133 30.031 1.00 98.12 193 PHE A N 1
ATOM 1525 C CA . PHE A 1 193 ? -11.864 4.982 29.720 1.00 98.12 193 PHE A CA 1
ATOM 1526 C C . PHE A 1 193 ? -11.012 3.718 29.652 1.00 98.12 193 PHE A C 1
ATOM 1528 O O . PHE A 1 193 ? -10.148 3.585 28.788 1.00 98.12 193 PHE A O 1
ATOM 1535 N N . ALA A 1 194 ? -11.302 2.748 30.514 1.00 97.88 194 ALA A N 1
ATOM 1536 C CA . ALA A 1 194 ? -10.635 1.457 30.548 1.00 97.88 194 ALA A CA 1
ATOM 1537 C C . ALA A 1 194 ? -11.648 0.307 30.515 1.00 97.88 194 ALA A C 1
ATOM 1539 O O . ALA A 1 194 ? -12.498 0.160 31.397 1.00 97.88 194 ALA A O 1
ATOM 1540 N N . LEU A 1 195 ? -11.511 -0.566 29.520 1.00 97.88 195 LEU A N 1
ATOM 1541 C CA . LEU A 1 195 ? -12.285 -1.797 29.412 1.00 97.88 195 LEU A CA 1
ATOM 1542 C C . LEU A 1 195 ? -11.342 -2.998 29.277 1.00 97.88 195 LEU A C 1
ATOM 1544 O O . LEU A 1 195 ? -10.483 -3.026 28.396 1.00 97.88 195 LEU A O 1
ATOM 1548 N N . MET A 1 196 ? -11.499 -3.999 30.147 1.00 97.69 196 MET A N 1
ATOM 1549 C CA . MET A 1 196 ? -10.590 -5.147 30.223 1.00 97.69 196 MET A CA 1
ATOM 1550 C C . MET A 1 196 ? -11.326 -6.489 30.272 1.00 97.69 196 MET A C 1
ATOM 1552 O O . MET A 1 196 ? -12.128 -6.739 31.175 1.00 97.69 196 MET A O 1
ATOM 1556 N N . PHE A 1 197 ? -10.965 -7.394 29.363 1.00 96.44 197 PHE A N 1
ATOM 1557 C CA . PHE A 1 197 ? -11.340 -8.808 29.388 1.00 96.44 197 PHE A CA 1
ATOM 1558 C C . PHE A 1 197 ? -10.101 -9.677 29.604 1.00 96.44 197 PHE A C 1
ATOM 1560 O O . PHE A 1 197 ? -9.167 -9.673 28.803 1.00 96.44 197 PHE A O 1
ATOM 1567 N N . MET A 1 198 ? -10.099 -10.460 30.681 1.00 95.69 198 MET A N 1
ATOM 1568 C CA . MET A 1 198 ? -8.969 -11.297 31.077 1.00 95.69 198 MET A CA 1
ATOM 1569 C C . MET A 1 198 ? -9.413 -12.748 31.238 1.00 95.69 198 MET A C 1
ATOM 1571 O O . MET A 1 198 ? -10.259 -13.056 32.080 1.00 95.69 198 MET A O 1
ATOM 1575 N N . SER A 1 199 ? -8.775 -13.671 30.516 1.00 95.81 199 SER A N 1
ATOM 1576 C CA . SER A 1 199 ? -9.083 -15.109 30.600 1.00 95.81 199 SER A CA 1
ATOM 1577 C C . SER A 1 199 ? -10.561 -15.403 30.316 1.00 95.81 199 SER A C 1
ATOM 1579 O O . SER A 1 199 ? -11.252 -15.998 31.146 1.00 95.81 199 SER A O 1
ATOM 1581 N N . VAL A 1 200 ? -11.050 -14.936 29.165 1.00 93.81 200 VAL A N 1
ATOM 1582 C CA . VAL A 1 200 ? -12.434 -15.143 28.716 1.00 93.81 200 VAL A CA 1
ATOM 1583 C C . VAL A 1 200 ? -12.468 -16.227 27.645 1.00 93.81 200 VAL A C 1
ATOM 1585 O O . VAL A 1 200 ? -11.637 -16.202 26.744 1.00 93.81 200 VAL A O 1
ATOM 1588 N N . LEU A 1 201 ? -13.379 -17.203 27.709 1.00 92.31 201 LEU A N 1
ATOM 1589 C CA . LEU A 1 201 ? -13.438 -18.200 26.630 1.00 92.31 201 LEU A CA 1
ATOM 1590 C C . LEU A 1 201 ? -13.993 -17.539 25.364 1.00 92.31 201 LEU A C 1
ATOM 1592 O O . LEU A 1 201 ? -13.301 -17.478 24.359 1.00 92.31 201 LEU A O 1
ATOM 1596 N N . GLN A 1 202 ? -15.206 -17.001 25.406 1.00 93.62 202 GLN A N 1
ATOM 1597 C CA . GLN A 1 202 ? -15.857 -16.490 24.204 1.00 93.62 202 GLN A CA 1
ATOM 1598 C C . GLN A 1 202 ? -16.564 -15.159 24.457 1.00 93.62 202 GLN A C 1
ATOM 1600 O O . GLN A 1 202 ? -17.311 -15.029 25.427 1.00 93.62 202 GLN A O 1
ATOM 1605 N N . VAL A 1 203 ? -16.353 -14.204 23.554 1.00 95.38 203 VAL A N 1
ATOM 1606 C CA . VAL A 1 203 ? -17.190 -13.011 23.382 1.00 95.38 203 VAL A CA 1
ATOM 1607 C C . VAL A 1 203 ? -17.861 -13.149 22.020 1.00 95.38 203 VAL A C 1
ATOM 1609 O O . VAL A 1 203 ? -17.157 -13.306 21.022 1.00 95.38 203 VAL A O 1
ATOM 1612 N N . VAL A 1 204 ? -19.194 -13.212 21.988 1.00 95.44 204 VAL A N 1
ATOM 1613 C CA . VAL A 1 204 ? -19.936 -13.389 20.732 1.00 95.44 204 VAL A CA 1
ATOM 1614 C C . VAL A 1 204 ? -20.074 -12.029 20.057 1.00 95.44 204 VAL A C 1
ATOM 1616 O O . VAL A 1 204 ? -19.282 -11.755 19.167 1.00 95.44 204 VAL A O 1
ATOM 1619 N N . ASP A 1 205 ? -20.924 -11.145 20.570 1.00 96.94 205 ASP A N 1
ATOM 1620 C CA . ASP A 1 205 ? -21.196 -9.836 19.982 1.00 96.94 205 ASP A CA 1
ATOM 1621 C C . ASP A 1 205 ? -20.703 -8.727 20.921 1.00 96.94 205 ASP A C 1
ATOM 1623 O O . ASP A 1 205 ? -21.204 -8.542 22.032 1.00 96.94 205 ASP A O 1
ATOM 1627 N N . PHE A 1 206 ? -19.700 -7.965 20.490 1.00 97.81 206 PHE A N 1
ATOM 1628 C CA . PHE A 1 206 ? -19.170 -6.808 21.205 1.00 97.81 206 PHE A CA 1
ATOM 1629 C C . PHE A 1 206 ? -19.468 -5.526 20.429 1.00 97.81 206 PHE A C 1
ATOM 1631 O O . PHE A 1 206 ? -18.950 -5.317 19.335 1.00 97.81 206 PHE A O 1
ATOM 1638 N N . ALA A 1 207 ? -20.249 -4.629 21.026 1.00 97.81 207 ALA A N 1
ATOM 1639 C CA . ALA A 1 207 ? -20.598 -3.335 20.461 1.00 97.81 207 ALA A CA 1
ATOM 1640 C C . ALA A 1 207 ? -20.289 -2.193 21.438 1.00 97.81 207 ALA A C 1
ATOM 1642 O O . ALA A 1 207 ? -20.827 -2.120 22.546 1.00 97.81 207 ALA A O 1
ATOM 1643 N N . LEU A 1 208 ? -19.465 -1.243 20.995 1.00 97.88 208 LEU A N 1
ATOM 1644 C CA . LEU A 1 208 ? -19.159 -0.023 21.737 1.00 97.88 208 LEU A CA 1
ATOM 1645 C C . LEU A 1 208 ? -19.417 1.210 20.869 1.00 97.88 208 LEU A C 1
ATOM 1647 O O . LEU A 1 208 ? -18.862 1.341 19.779 1.00 97.88 208 LEU A O 1
ATOM 1651 N N . MET A 1 209 ? -20.245 2.138 21.351 1.00 98.00 209 MET A N 1
ATOM 1652 C CA . MET A 1 209 ? -20.659 3.310 20.581 1.00 98.00 209 MET A CA 1
ATOM 1653 C C . MET A 1 209 ? -20.504 4.621 21.359 1.00 98.00 209 MET A C 1
ATOM 1655 O O . MET A 1 209 ? -21.08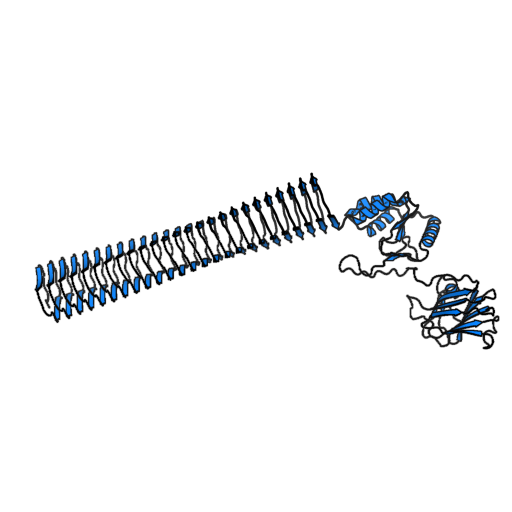3 4.794 22.432 1.00 98.00 209 MET A O 1
ATOM 1659 N N . PHE A 1 210 ? -19.806 5.585 20.757 1.00 96.75 210 PHE A N 1
ATOM 1660 C CA . PHE A 1 210 ? -19.767 6.982 21.189 1.00 96.75 210 PHE A CA 1
ATOM 1661 C C . PHE A 1 210 ? -20.391 7.881 20.123 1.00 96.75 210 PHE A C 1
ATOM 1663 O O . PHE A 1 210 ? -19.915 7.947 18.987 1.00 96.75 210 PHE A O 1
ATOM 1670 N N . MET A 1 211 ? -21.429 8.628 20.495 1.00 95.38 211 MET A N 1
ATOM 1671 C CA . MET A 1 211 ? -22.101 9.571 19.601 1.00 95.38 211 MET A CA 1
ATOM 1672 C C . MET A 1 211 ? -22.125 10.968 20.204 1.00 95.38 211 MET A C 1
ATOM 1674 O O . MET A 1 211 ? -22.606 11.166 21.325 1.00 95.38 211 MET A O 1
ATOM 1678 N N . SER A 1 212 ? -21.735 11.965 19.407 1.00 95.62 212 SER A N 1
ATOM 1679 C CA . SER A 1 212 ? -21.793 13.377 19.811 1.00 95.62 212 SER A CA 1
ATOM 1680 C C . SER A 1 212 ? -21.024 13.633 21.112 1.00 95.62 212 SER A C 1
ATOM 1682 O O . SER A 1 212 ? -21.566 14.214 22.053 1.00 95.62 212 SER A O 1
ATOM 1684 N N . VAL A 1 213 ? -19.783 13.147 21.175 1.00 93.56 213 VAL A N 1
ATOM 1685 C CA . VAL A 1 213 ? -18.879 13.354 22.314 1.00 93.56 213 VAL A CA 1
ATOM 1686 C C . VAL A 1 213 ? -17.937 14.510 22.004 1.00 93.56 213 VAL A C 1
ATOM 1688 O O . VAL A 1 213 ? -17.390 14.556 20.908 1.00 93.56 213 VAL A O 1
ATOM 1691 N N . LEU A 1 214 ? -17.730 15.468 22.914 1.00 92.31 214 LEU A N 1
ATOM 1692 C CA . LEU A 1 214 ? -16.757 16.531 22.628 1.00 92.31 214 LEU A CA 1
ATOM 1693 C C . LEU A 1 214 ? -15.340 15.948 22.691 1.00 92.31 214 LEU A C 1
ATOM 1695 O O . LEU A 1 214 ? -14.638 15.972 21.691 1.00 92.31 214 LEU A O 1
ATOM 1699 N N . GLN A 1 215 ? -14.926 15.375 23.815 1.00 94.31 215 GLN A N 1
ATOM 1700 C CA . GLN A 1 215 ? -13.555 14.891 23.969 1.00 94.31 215 GLN A CA 1
ATOM 1701 C C . GLN A 1 215 ? -13.493 13.535 24.671 1.00 94.31 215 GLN A C 1
ATOM 1703 O O . GLN A 1 215 ? -14.137 13.340 25.702 1.00 94.31 215 GLN A O 1
ATOM 1708 N N . VAL A 1 216 ? -12.681 12.629 24.132 1.00 96.00 216 VAL A N 1
ATOM 1709 C CA . VAL A 1 216 ? -12.170 11.445 24.833 1.00 96.00 216 VAL A CA 1
ATOM 1710 C C . VAL A 1 216 ? -10.671 11.652 25.002 1.00 96.00 216 VAL A C 1
ATOM 1712 O O . VAL A 1 216 ? -9.988 11.886 24.004 1.00 96.00 216 VAL A O 1
ATOM 1715 N N . VAL A 1 217 ? -10.187 11.684 26.246 1.00 96.06 217 VAL A N 1
ATOM 1716 C CA . VAL A 1 217 ? -8.759 11.894 26.522 1.00 96.06 217 VAL A CA 1
ATOM 1717 C C . VAL A 1 217 ? -8.040 10.561 26.350 1.00 96.06 217 VAL A C 1
ATOM 1719 O O . VAL A 1 217 ? -7.481 10.356 25.283 1.00 96.06 217 VAL A O 1
ATOM 1722 N N . ASP A 1 218 ? -8.201 9.622 27.278 1.00 97.50 218 ASP A N 1
ATOM 1723 C CA . ASP A 1 218 ? -7.521 8.330 27.255 1.00 97.50 218 ASP A CA 1
ATOM 1724 C C . ASP A 1 218 ? -8.540 7.198 27.072 1.00 97.50 218 ASP A C 1
ATOM 1726 O O . ASP A 1 218 ? -9.414 6.961 27.907 1.00 97.50 218 ASP A O 1
ATOM 1730 N N . PHE A 1 219 ? -8.439 6.465 25.966 1.00 98.12 219 PHE A N 1
ATOM 1731 C CA . PHE A 1 219 ? -9.253 5.288 25.678 1.00 98.12 219 PHE A CA 1
ATOM 1732 C C . PHE A 1 219 ? -8.371 4.045 25.622 1.00 98.12 219 PHE A C 1
ATOM 1734 O O . PHE A 1 219 ? -7.536 3.906 24.734 1.00 98.12 219 PHE A O 1
ATOM 1741 N N . THR A 1 220 ? -8.593 3.101 26.533 1.00 97.81 220 THR A N 1
ATOM 1742 C CA . THR A 1 220 ? -7.894 1.815 26.570 1.00 97.81 220 THR A CA 1
ATOM 1743 C C . THR A 1 220 ? -8.882 0.654 26.559 1.00 97.81 220 THR A C 1
ATOM 1745 O O . THR A 1 220 ? -9.740 0.525 27.435 1.00 97.81 220 THR A O 1
ATOM 1748 N N . LEU A 1 221 ? -8.715 -0.254 25.601 1.00 97.88 221 LEU A N 1
ATOM 1749 C CA . LEU A 1 221 ? -9.459 -1.508 25.526 1.00 97.88 221 LEU A CA 1
ATOM 1750 C C . LEU A 1 221 ? -8.493 -2.691 25.401 1.00 97.88 221 LEU A C 1
ATOM 1752 O O . LEU A 1 221 ? -7.635 -2.726 24.522 1.00 97.88 221 LEU A O 1
ATOM 1756 N N . MET A 1 222 ? -8.615 -3.667 26.299 1.00 97.94 222 MET A N 1
ATOM 1757 C CA . MET A 1 222 ? -7.659 -4.768 26.416 1.00 97.94 222 MET A CA 1
ATOM 1758 C C . MET A 1 222 ? -8.359 -6.123 26.505 1.00 97.94 222 MET A C 1
ATOM 1760 O O . MET A 1 222 ? -9.223 -6.339 27.354 1.00 97.94 222 MET A O 1
ATOM 1764 N N . PHE A 1 223 ? -7.921 -7.064 25.672 1.00 96.44 223 PHE A N 1
ATOM 1765 C CA . PHE A 1 223 ? -8.307 -8.470 25.736 1.00 96.44 223 PHE A CA 1
ATOM 1766 C C . PHE A 1 223 ? -7.045 -9.314 25.907 1.00 96.44 223 PHE A C 1
ATOM 1768 O O . PHE A 1 223 ? -6.146 -9.291 25.065 1.00 96.44 223 PHE A O 1
ATOM 1775 N N . MET A 1 224 ? -6.983 -10.085 26.990 1.00 95.75 224 MET A N 1
ATOM 1776 C CA . MET A 1 224 ? -5.855 -10.963 27.295 1.00 95.75 224 MET A CA 1
ATOM 1777 C C . MET A 1 224 ? -6.341 -12.394 27.480 1.00 95.75 224 MET A C 1
ATOM 1779 O O . MET A 1 224 ? -7.229 -12.657 28.298 1.00 95.75 224 MET A O 1
ATOM 1783 N N . SER A 1 225 ? -5.686 -13.332 26.798 1.00 96.00 225 SER A N 1
ATOM 1784 C CA . SER A 1 225 ? -5.968 -14.766 26.927 1.00 96.00 225 SER A CA 1
ATOM 1785 C C . SER A 1 225 ? -7.435 -15.089 26.619 1.00 96.00 225 SER A C 1
ATOM 1787 O O . SER A 1 225 ? -8.116 -15.720 27.431 1.00 96.00 225 SER A O 1
ATOM 1789 N N . VAL A 1 226 ? -7.928 -14.614 25.471 1.00 93.69 226 VAL A N 1
ATOM 1790 C CA . VAL A 1 226 ? -9.306 -14.848 25.013 1.00 93.69 226 VAL A CA 1
ATOM 1791 C C . VAL A 1 226 ? -9.322 -15.941 23.947 1.00 93.69 226 VAL A C 1
ATOM 1793 O O . VAL A 1 226 ? -8.507 -15.903 23.032 1.00 93.69 226 VAL A O 1
ATOM 1796 N N . LEU A 1 227 ? -10.200 -16.947 24.037 1.00 92.19 227 LEU A N 1
ATOM 1797 C CA . LEU A 1 227 ? -10.226 -17.984 22.993 1.00 92.19 227 LEU A CA 1
ATOM 1798 C C . LEU A 1 227 ? -10.815 -17.402 21.704 1.00 92.19 227 LEU A C 1
ATOM 1800 O O . LEU A 1 227 ? -10.160 -17.426 20.670 1.00 92.19 227 LEU A O 1
ATOM 1804 N N . GLN A 1 228 ? -12.022 -16.849 21.751 1.00 93.56 228 GLN A N 1
ATOM 1805 C CA . GLN A 1 228 ? -12.696 -16.385 20.543 1.00 93.56 228 GLN A CA 1
ATOM 1806 C C . GLN A 1 228 ? -13.432 -15.065 20.766 1.00 93.56 228 GLN A C 1
ATOM 1808 O O . GLN A 1 228 ? -14.181 -14.928 21.733 1.00 93.56 228 GLN A O 1
ATOM 1813 N N . VAL A 1 229 ? -13.241 -14.127 19.842 1.00 95.06 229 VAL A N 1
ATOM 1814 C CA . VAL A 1 229 ? -14.105 -12.958 19.639 1.00 95.06 229 VAL A CA 1
ATOM 1815 C C . VAL A 1 229 ? -14.785 -13.162 18.288 1.00 95.06 229 VAL A C 1
ATOM 1817 O O . VAL A 1 229 ? -14.084 -13.337 17.289 1.00 95.06 229 VAL A O 1
ATOM 1820 N N . VAL A 1 230 ? -16.116 -13.257 18.265 1.00 95.38 230 VAL A N 1
ATOM 1821 C CA . VAL A 1 230 ? -16.859 -13.469 17.013 1.00 95.38 230 VAL A CA 1
ATOM 1822 C C . VAL A 1 230 ? -17.018 -12.124 16.313 1.00 95.38 230 VAL A C 1
ATOM 1824 O O . VAL A 1 230 ? -16.229 -11.854 15.419 1.00 95.38 230 VAL A O 1
ATOM 1827 N N . ASP A 1 231 ? -17.886 -11.247 16.807 1.00 96.81 231 ASP A N 1
ATOM 1828 C CA . ASP A 1 231 ? -18.179 -9.955 16.194 1.00 96.81 231 ASP A CA 1
ATOM 1829 C C . ASP A 1 231 ? -17.717 -8.819 17.115 1.00 96.81 231 ASP A C 1
ATOM 1831 O O . ASP A 1 231 ? -18.224 -8.627 18.221 1.00 96.81 231 ASP A O 1
ATOM 1835 N N . PHE A 1 232 ? -16.734 -8.041 16.669 1.00 97.94 232 PHE A N 1
ATOM 1836 C CA . PHE A 1 232 ? -16.244 -6.853 17.360 1.00 97.94 232 PHE A CA 1
ATOM 1837 C C . PHE A 1 232 ? -16.570 -5.604 16.548 1.00 97.94 232 PHE A C 1
ATOM 1839 O O . PHE A 1 232 ? -16.063 -5.419 15.445 1.00 97.94 232 PHE A O 1
ATOM 1846 N N . ALA A 1 233 ? -17.360 -4.701 17.120 1.00 97.81 233 ALA A N 1
ATOM 1847 C CA . ALA A 1 233 ? -17.704 -3.423 16.522 1.00 97.81 233 ALA A CA 1
ATOM 1848 C C . ALA A 1 233 ? -17.481 -2.278 17.515 1.00 97.81 233 ALA A C 1
ATOM 1850 O O . ALA A 1 233 ? -18.080 -2.227 18.592 1.00 97.81 233 ALA A O 1
ATOM 1851 N N . LEU A 1 234 ? -16.664 -1.301 17.128 1.00 97.94 234 LEU A N 1
ATOM 1852 C CA . LEU A 1 234 ? -16.540 -0.047 17.864 1.00 97.94 234 LEU A CA 1
ATOM 1853 C C . LEU A 1 234 ? -16.699 1.151 16.923 1.00 97.94 234 LEU A C 1
ATOM 1855 O O . LEU A 1 234 ? -16.145 1.195 15.821 1.00 97.94 234 LEU A O 1
ATOM 1859 N N . MET A 1 235 ? -17.495 2.124 17.366 1.00 98.06 235 MET A N 1
ATOM 1860 C CA . MET A 1 235 ? -17.932 3.247 16.545 1.00 98.06 235 MET A CA 1
ATOM 1861 C C . MET A 1 235 ? -17.835 4.581 17.290 1.00 98.06 235 MET A C 1
ATOM 1863 O O . MET A 1 235 ? -18.434 4.763 18.352 1.00 98.06 235 MET A O 1
ATOM 1867 N N . PHE A 1 236 ? -17.156 5.546 16.671 1.00 96.81 236 PHE A N 1
ATOM 1868 C CA . PHE A 1 236 ? -17.145 6.953 17.061 1.00 96.81 236 PHE A CA 1
ATOM 1869 C C . PHE A 1 236 ? -17.825 7.796 15.982 1.00 96.81 236 PHE A C 1
ATOM 1871 O O . PHE A 1 236 ? -17.384 7.828 14.833 1.00 96.81 236 PHE A O 1
ATOM 1878 N N . MET A 1 237 ? -18.878 8.525 16.352 1.00 95.75 237 MET A N 1
ATOM 1879 C CA . MET A 1 237 ? -19.595 9.416 15.438 1.00 95.75 237 MET A CA 1
ATOM 1880 C C . MET A 1 237 ? -19.677 10.827 16.002 1.00 95.75 237 MET A C 1
ATOM 1882 O O . MET A 1 237 ? -20.182 11.042 17.108 1.00 95.75 237 MET A O 1
ATOM 1886 N N . SER A 1 238 ? -19.317 11.812 15.179 1.00 95.88 238 SER A N 1
ATOM 1887 C CA . SER A 1 238 ? -19.423 13.235 15.535 1.00 95.88 238 SER A CA 1
ATOM 1888 C C . SER A 1 238 ? -18.670 13.558 16.830 1.00 95.88 238 SER A C 1
ATOM 1890 O O . SER A 1 238 ? -19.244 14.135 17.755 1.00 95.88 238 SER A O 1
ATOM 1892 N N . VAL A 1 239 ? -17.405 13.137 16.905 1.00 94.00 239 VAL A N 1
ATOM 1893 C CA . VAL A 1 239 ? -16.526 13.401 18.052 1.00 94.00 239 VAL A CA 1
ATOM 1894 C C . VAL A 1 239 ? -15.574 14.546 17.731 1.00 94.00 239 VAL A C 1
ATOM 1896 O O . VAL A 1 239 ? -15.021 14.581 16.637 1.00 94.00 239 VAL A O 1
ATOM 1899 N N . LEU A 1 240 ? -15.381 15.516 18.631 1.00 92.56 240 LEU A N 1
ATOM 1900 C CA . LEU A 1 240 ? -14.419 16.587 18.341 1.00 92.56 240 LEU A CA 1
ATOM 1901 C C . LEU A 1 240 ? -13.000 16.019 18.413 1.00 92.56 240 LEU A C 1
ATOM 1903 O O . LEU A 1 240 ? -12.283 16.050 17.423 1.00 92.56 240 LEU A O 1
ATOM 1907 N N . GLN A 1 241 ? -12.597 15.460 19.547 1.00 94.31 241 GLN A N 1
ATOM 1908 C CA . GLN A 1 241 ? -11.219 15.017 19.725 1.00 94.31 241 GLN A CA 1
ATOM 1909 C C . GLN A 1 241 ? -11.141 13.675 20.449 1.00 94.31 241 GLN A C 1
ATOM 1911 O O . GLN A 1 241 ? -11.782 13.489 21.483 1.00 94.31 241 GLN A O 1
ATOM 1916 N N . VAL A 1 242 ? -10.323 12.772 19.917 1.00 96.00 242 VAL A N 1
ATOM 1917 C CA . VAL A 1 242 ? -9.787 11.610 20.633 1.00 96.00 242 VAL A CA 1
ATOM 1918 C C . VAL A 1 242 ? -8.296 11.876 20.809 1.00 96.00 242 VAL A C 1
ATOM 1920 O O . VAL A 1 242 ? -7.612 12.107 19.810 1.00 96.00 242 VAL A O 1
ATOM 1923 N N . VAL A 1 243 ? -7.824 11.969 22.053 1.00 96.25 243 VAL A N 1
ATOM 1924 C CA . VAL A 1 243 ? -6.404 12.232 22.325 1.00 96.25 243 VAL A CA 1
ATOM 1925 C C . VAL A 1 243 ? -5.646 10.920 22.174 1.00 96.25 243 VAL A C 1
ATOM 1927 O O . VAL A 1 243 ? -5.081 10.714 21.110 1.00 96.25 243 VAL A O 1
ATOM 1930 N N . ASP A 1 244 ? -5.782 9.991 23.114 1.00 97.44 244 ASP A N 1
ATOM 1931 C CA . ASP A 1 244 ? -5.064 8.720 23.111 1.00 97.44 244 ASP A CA 1
ATOM 1932 C C . ASP A 1 244 ? -6.051 7.556 22.953 1.00 97.44 244 ASP A C 1
ATOM 1934 O O . ASP A 1 244 ? -6.929 7.325 23.786 1.00 97.44 244 ASP A O 1
ATOM 1938 N N . PHE A 1 245 ? -5.922 6.797 21.868 1.00 98.12 245 PHE A N 1
ATOM 1939 C CA . PHE A 1 245 ? -6.693 5.584 21.612 1.00 98.12 245 PHE A CA 1
ATOM 1940 C C . PHE A 1 245 ? -5.768 4.372 21.575 1.00 98.12 245 PHE A C 1
ATOM 1942 O O . PHE A 1 245 ? -4.906 4.267 20.707 1.00 98.12 245 PHE A O 1
ATOM 1949 N N . ALA A 1 246 ? -5.993 3.410 22.465 1.00 98.00 246 ALA A N 1
ATOM 1950 C CA . ALA A 1 246 ? -5.248 2.163 22.529 1.00 98.00 246 ALA A CA 1
ATOM 1951 C C . ALA A 1 246 ? -6.188 0.952 22.586 1.00 98.00 246 ALA A C 1
ATOM 1953 O O . ALA A 1 246 ? -7.028 0.821 23.480 1.00 98.00 246 ALA A O 1
ATOM 1954 N N . LEU A 1 247 ? -5.995 0.008 21.666 1.00 98.06 247 LEU A N 1
ATOM 1955 C CA . LEU A 1 247 ? -6.634 -1.307 21.708 1.00 98.06 247 LEU A CA 1
ATOM 1956 C C . LEU A 1 247 ? -5.584 -2.406 21.597 1.00 98.06 247 LEU A C 1
ATOM 1958 O O . LEU A 1 247 ? -4.762 -2.416 20.680 1.00 98.06 247 LEU A O 1
ATOM 1962 N N . MET A 1 248 ? -5.638 -3.358 22.526 1.00 97.88 248 MET A N 1
ATOM 1963 C CA . MET A 1 248 ? -4.680 -4.457 22.611 1.00 97.88 248 MET A CA 1
ATOM 1964 C C . MET A 1 248 ? -5.383 -5.812 22.685 1.00 97.88 248 MET A C 1
ATOM 1966 O O . MET A 1 248 ? -6.133 -6.080 23.626 1.00 97.88 248 MET A O 1
ATOM 1970 N N . LEU A 1 249 ? -5.080 -6.692 21.729 1.00 96.69 249 LEU A N 1
ATOM 1971 C CA . LEU A 1 249 ? -5.442 -8.108 21.758 1.00 96.69 249 LEU A CA 1
ATOM 1972 C C . LEU A 1 249 ? -4.179 -8.951 21.951 1.00 96.69 249 LEU A C 1
ATOM 1974 O O . LEU A 1 249 ? -3.295 -8.986 21.092 1.00 96.69 249 LEU A O 1
ATOM 1978 N N . MET A 1 250 ? -4.100 -9.668 23.068 1.00 95.69 250 MET A N 1
ATOM 1979 C CA . MET A 1 250 ? -2.937 -10.476 23.426 1.00 95.69 250 MET A CA 1
ATOM 1980 C C . MET A 1 250 ? -3.347 -11.924 23.677 1.00 95.69 250 MET A C 1
ATOM 1982 O O . MET A 1 250 ? -4.213 -12.203 24.509 1.00 95.69 250 MET A O 1
ATOM 1986 N N . SER A 1 251 ? -2.641 -12.864 23.046 1.00 96.19 251 SER A N 1
ATOM 1987 C CA . SER A 1 251 ? -2.892 -14.304 23.216 1.00 96.19 251 SER A CA 1
ATOM 1988 C C . SER A 1 251 ? -4.348 -14.679 22.904 1.00 96.19 251 SER A C 1
ATOM 1990 O O . SER A 1 251 ? -5.005 -15.344 23.706 1.00 96.19 251 SER A O 1
ATOM 1992 N N . VAL A 1 252 ? -4.854 -14.213 21.757 1.00 94.19 252 VAL A N 1
ATOM 1993 C CA . VAL A 1 252 ? -6.212 -14.511 21.277 1.00 94.19 252 VAL A CA 1
ATOM 1994 C C . VAL A 1 252 ? -6.164 -15.641 20.248 1.00 94.19 252 VAL A C 1
ATOM 1996 O O . VAL A 1 252 ? -5.347 -15.591 19.333 1.00 94.19 252 VAL A O 1
ATOM 1999 N N . LEU A 1 253 ? -6.996 -16.682 20.358 1.00 92.75 253 LEU A N 1
ATOM 2000 C CA . LEU A 1 253 ? -6.961 -17.755 19.350 1.00 92.75 253 LEU A CA 1
ATOM 2001 C C . LEU A 1 253 ? -7.602 -17.284 18.036 1.00 92.75 253 LEU A C 1
ATOM 2003 O O . LEU A 1 253 ? -6.982 -17.400 16.983 1.00 92.75 253 LEU A O 1
ATOM 2007 N N . GLN A 1 254 ? -8.814 -16.740 18.078 1.00 94.25 254 GLN A N 1
ATOM 2008 C CA . GLN A 1 254 ? -9.515 -16.335 16.863 1.00 94.25 254 GLN A CA 1
ATOM 2009 C C . GLN A 1 254 ? -10.299 -15.036 17.056 1.00 94.25 254 GLN A C 1
ATOM 2011 O O . GLN A 1 254 ? -11.039 -14.893 18.029 1.00 94.25 254 GLN A O 1
ATOM 2016 N N . VAL A 1 255 ? -10.160 -14.125 16.097 1.00 95.94 255 VAL A N 1
ATOM 2017 C CA . VAL A 1 255 ? -11.050 -12.981 15.878 1.00 95.94 255 VAL A CA 1
ATOM 2018 C C . VAL A 1 255 ? -11.727 -13.215 14.532 1.00 95.94 255 VAL A C 1
ATOM 2020 O O . VAL A 1 255 ? -11.021 -13.406 13.540 1.00 95.94 255 VAL A O 1
ATOM 2023 N N . VAL A 1 256 ? -13.058 -13.309 14.510 1.00 96.12 256 VAL A N 1
ATOM 2024 C CA . VAL A 1 256 ? -13.799 -13.531 13.259 1.00 96.12 256 VAL A CA 1
ATOM 2025 C C . VAL A 1 256 ? -13.971 -12.189 12.557 1.00 96.12 256 VAL A C 1
ATOM 2027 O O . VAL A 1 256 ? -13.183 -11.914 11.663 1.00 96.12 256 VAL A O 1
ATOM 2030 N N . ASP A 1 257 ? -14.842 -11.317 13.053 1.00 97.12 257 ASP A N 1
ATOM 2031 C CA . ASP A 1 257 ? -15.132 -10.020 12.446 1.00 97.12 257 ASP A CA 1
ATOM 2032 C C . ASP A 1 257 ? -14.668 -8.889 13.373 1.00 97.12 257 ASP A C 1
ATOM 2034 O O . ASP A 1 257 ? -15.106 -8.764 14.518 1.00 97.12 257 ASP A O 1
ATOM 2038 N N . PHE A 1 258 ? -13.765 -8.038 12.890 1.00 97.94 258 PHE A N 1
ATOM 2039 C CA . PHE A 1 258 ? -13.257 -6.877 13.615 1.00 97.94 258 PHE A CA 1
ATOM 2040 C C . PHE A 1 258 ? -13.515 -5.598 12.825 1.00 97.94 258 PHE A C 1
ATOM 2042 O O . PHE A 1 258 ? -12.916 -5.378 11.776 1.00 97.94 258 PHE A O 1
ATOM 2049 N N . ALA A 1 259 ? -14.364 -4.720 13.354 1.00 97.94 259 ALA A N 1
ATOM 2050 C CA . ALA A 1 259 ? -14.748 -3.468 12.721 1.00 97.94 259 ALA A CA 1
ATOM 2051 C C . ALA A 1 259 ? -14.521 -2.258 13.643 1.00 97.94 259 ALA A C 1
ATOM 2053 O O . ALA A 1 259 ? -15.096 -2.148 14.730 1.00 97.94 259 ALA A O 1
ATOM 2054 N N . LEU A 1 260 ? -13.730 -1.296 13.165 1.00 97.94 260 LEU A N 1
ATOM 2055 C CA . LEU A 1 260 ? -13.548 0.019 13.785 1.00 97.94 260 LEU A CA 1
ATOM 2056 C C . LEU A 1 260 ? -13.974 1.130 12.833 1.00 97.94 260 LEU A C 1
ATOM 2058 O O . LEU A 1 260 ? -13.491 1.205 11.702 1.00 97.94 260 LEU A O 1
ATOM 2062 N N . MET A 1 261 ? -14.843 2.027 13.300 1.00 98.06 261 MET A N 1
ATOM 2063 C CA . MET A 1 261 ? -15.368 3.117 12.480 1.00 98.06 261 MET A CA 1
ATOM 2064 C C . MET A 1 261 ? -15.309 4.469 13.194 1.00 98.06 261 MET A C 1
ATOM 2066 O O . MET A 1 261 ? -15.891 4.653 14.262 1.00 98.06 261 MET A O 1
ATOM 2070 N N . PHE A 1 262 ? -14.674 5.444 12.547 1.00 97.06 262 PHE A N 1
ATOM 2071 C CA . PHE A 1 262 ? -14.627 6.842 12.966 1.00 97.06 262 PHE A CA 1
ATOM 2072 C C . PHE A 1 262 ? -15.259 7.712 11.879 1.00 97.06 262 PHE A C 1
ATOM 2074 O O . PHE A 1 262 ? -14.753 7.793 10.758 1.00 97.06 262 PHE A O 1
ATOM 2081 N N . MET A 1 263 ? -16.360 8.386 12.206 1.00 95.88 263 MET A N 1
ATOM 2082 C CA . MET A 1 263 ? -17.083 9.250 11.271 1.00 95.88 263 MET A CA 1
ATOM 2083 C C . MET A 1 263 ? -17.204 10.663 11.824 1.00 95.88 263 MET A C 1
ATOM 2085 O O . MET A 1 263 ? -17.683 10.868 12.946 1.00 95.88 263 MET A O 1
ATOM 2089 N N . SER A 1 264 ? -16.882 11.651 10.990 1.00 95.88 264 SER A N 1
ATOM 2090 C CA . SER A 1 264 ? -17.034 13.069 11.333 1.00 95.88 264 SER A CA 1
ATOM 2091 C C . SER A 1 264 ? -16.278 13.429 12.617 1.00 95.88 264 SER A C 1
ATOM 2093 O O . SER A 1 264 ? -16.842 14.054 13.517 1.00 95.88 264 SER A O 1
ATOM 2095 N N . VAL A 1 265 ? -15.023 12.983 12.717 1.00 94.25 265 VAL A N 1
ATOM 2096 C CA . VAL A 1 265 ? -14.141 13.273 13.856 1.00 94.25 265 VAL A CA 1
ATOM 2097 C C . VAL A 1 265 ? -13.244 14.457 13.509 1.00 94.25 265 VAL A C 1
ATOM 2099 O O . VAL A 1 265 ? -12.674 14.478 12.423 1.00 94.25 265 VAL A O 1
ATOM 2102 N N . LEU A 1 266 ? -13.107 15.471 14.371 1.00 92.38 266 LEU A N 1
ATOM 2103 C CA . LEU A 1 266 ? -12.191 16.573 14.041 1.00 92.38 266 LEU A CA 1
ATOM 2104 C C . LEU A 1 266 ? -10.746 16.071 14.130 1.00 92.38 266 LEU A C 1
ATOM 2106 O O . LEU A 1 266 ? -10.023 16.130 13.145 1.00 92.38 266 LEU A O 1
ATOM 2110 N N . GLN A 1 267 ? -10.323 15.535 15.267 1.00 94.19 267 GLN A N 1
ATOM 2111 C CA . GLN A 1 267 ? -8.925 15.168 15.462 1.00 94.19 267 GLN A CA 1
ATOM 2112 C C . GLN A 1 267 ? -8.775 13.850 16.219 1.00 94.19 267 GLN A C 1
ATOM 2114 O O . GLN A 1 267 ? -9.427 13.643 17.242 1.00 94.19 267 GLN A O 1
ATOM 2119 N N . VAL A 1 268 ? -7.884 12.994 15.728 1.00 96.06 268 VAL A N 1
ATOM 2120 C CA . VAL A 1 268 ? -7.317 11.860 16.465 1.00 96.06 268 VAL A CA 1
ATOM 2121 C C . VAL A 1 268 ? -5.832 12.159 16.646 1.00 96.06 268 VAL A C 1
ATOM 2123 O O . VAL A 1 268 ? -5.149 12.394 15.647 1.00 96.06 268 VAL A O 1
ATOM 2126 N N . VAL A 1 269 ? -5.369 12.268 17.893 1.00 96.19 269 VAL A N 1
ATOM 2127 C CA . VAL A 1 269 ? -3.961 12.578 18.183 1.00 96.19 269 VAL A CA 1
ATOM 2128 C C . VAL A 1 269 ? -3.152 11.291 18.067 1.00 96.19 269 VAL A C 1
ATOM 2130 O O . VAL A 1 269 ? -2.540 11.101 17.026 1.00 96.19 269 VAL A O 1
ATOM 2133 N N . ASP A 1 270 ? -3.281 10.370 19.018 1.00 97.38 270 ASP A N 1
ATOM 2134 C CA . ASP A 1 270 ? -2.540 9.112 19.053 1.00 97.38 270 ASP A CA 1
ATOM 2135 C C . ASP A 1 270 ? -3.504 7.928 18.903 1.00 97.38 270 ASP A C 1
ATOM 2137 O O . ASP A 1 270 ? -4.425 7.727 19.696 1.00 97.38 270 ASP A O 1
ATOM 2141 N N . PHE A 1 271 ? -3.304 7.115 17.870 1.00 98.06 271 PHE A N 1
ATOM 2142 C CA . PHE A 1 271 ? -4.097 5.923 17.591 1.00 98.06 271 PHE A CA 1
ATOM 2143 C C . PHE A 1 271 ? -3.200 4.692 17.520 1.00 98.06 271 PHE A C 1
ATOM 2145 O O . PHE A 1 271 ? -2.372 4.573 16.621 1.00 98.06 271 PHE A O 1
ATOM 2152 N N . ALA A 1 272 ? -3.400 3.740 18.428 1.00 97.94 272 ALA A N 1
ATOM 2153 C CA . ALA A 1 272 ? -2.608 2.523 18.523 1.00 97.94 272 ALA A CA 1
ATOM 2154 C C . ALA A 1 272 ? -3.483 1.261 18.570 1.00 97.94 272 ALA A C 1
ATOM 2156 O O . ALA A 1 272 ? -4.297 1.066 19.477 1.00 97.94 272 ALA A O 1
ATOM 2157 N N . LEU A 1 273 ? -3.256 0.348 17.624 1.00 98.00 273 LEU A N 1
ATOM 2158 C CA . LEU A 1 273 ? -3.795 -1.014 17.639 1.00 98.00 273 LEU A CA 1
ATOM 2159 C C . LEU A 1 273 ? -2.667 -2.032 17.716 1.00 98.00 273 LEU A C 1
ATOM 2161 O O . LEU A 1 273 ? -1.739 -2.000 16.905 1.00 98.00 273 LEU A O 1
ATOM 2165 N N . MET A 1 274 ? -2.777 -2.981 18.641 1.00 97.88 274 MET A N 1
ATOM 2166 C CA . MET A 1 274 ? -1.775 -4.024 18.820 1.00 97.88 274 MET A CA 1
ATOM 2167 C C . MET A 1 274 ? -2.408 -5.412 18.924 1.00 97.88 274 MET A C 1
ATOM 2169 O O . MET A 1 274 ? -3.225 -5.682 19.801 1.00 97.88 274 MET A O 1
ATOM 2173 N N . PHE A 1 275 ? -1.957 -6.315 18.059 1.00 97.12 275 PHE A N 1
ATOM 2174 C CA . PHE A 1 275 ? -2.327 -7.726 18.040 1.00 97.12 275 PHE A CA 1
ATOM 2175 C C . PHE A 1 275 ? -1.068 -8.559 18.257 1.00 97.12 275 PHE A C 1
ATOM 2177 O O . PHE A 1 275 ? -0.147 -8.535 17.440 1.00 97.12 275 PHE A O 1
ATOM 2184 N N . MET A 1 276 ? -1.012 -9.313 19.352 1.00 96.00 276 MET A N 1
ATOM 2185 C CA . MET A 1 276 ? 0.171 -10.097 19.708 1.00 96.00 276 MET A CA 1
ATOM 2186 C C . MET A 1 276 ? -0.207 -11.537 20.005 1.00 96.00 276 MET A C 1
ATOM 2188 O O . MET A 1 276 ? -1.063 -11.808 20.851 1.00 96.00 276 MET A O 1
ATOM 2192 N N . SER A 1 277 ? 0.516 -12.473 19.389 1.00 96.19 277 SER A N 1
ATOM 2193 C CA . SER A 1 277 ? 0.276 -13.910 19.581 1.00 96.19 277 SER A CA 1
ATOM 2194 C C . SER A 1 277 ? -1.178 -14.289 19.271 1.00 96.19 277 SER A C 1
ATOM 2196 O O . SER A 1 277 ? -1.820 -14.986 20.057 1.00 96.19 277 SER A O 1
ATOM 2198 N N . VAL A 1 278 ? -1.705 -13.779 18.153 1.00 94.75 278 VAL A N 1
ATOM 2199 C CA . VAL A 1 278 ? -3.059 -14.087 17.672 1.00 94.75 278 VAL A CA 1
ATOM 2200 C C . VAL A 1 278 ? -2.980 -15.220 16.655 1.00 94.75 278 VAL A C 1
ATOM 2202 O O . VAL A 1 278 ? -2.159 -15.159 15.746 1.00 94.75 278 VAL A O 1
ATOM 2205 N N . LEU A 1 279 ? -3.787 -16.275 16.777 1.00 92.94 279 LEU A N 1
ATOM 2206 C CA . LEU A 1 279 ? -3.711 -17.365 15.798 1.00 92.94 279 LEU A CA 1
ATOM 2207 C C . LEU A 1 279 ? -4.405 -16.973 14.485 1.00 92.94 279 LEU A C 1
ATOM 2209 O O . LEU A 1 279 ? -3.764 -17.012 13.441 1.00 92.94 279 LEU A O 1
ATOM 2213 N N . GLN A 1 280 ? -5.651 -16.518 14.503 1.00 94.38 280 GLN A N 1
ATOM 2214 C CA . GLN A 1 280 ? -6.332 -16.126 13.268 1.00 94.38 280 GLN A CA 1
ATOM 2215 C C . GLN A 1 280 ? -7.142 -14.842 13.437 1.00 94.38 280 GLN A C 1
ATOM 2217 O O . GLN A 1 280 ? -7.895 -14.708 14.399 1.00 94.38 280 GLN A O 1
ATOM 2222 N N . VAL A 1 281 ? -7.009 -13.933 12.473 1.00 96.31 281 VAL A N 1
ATOM 2223 C CA . VAL A 1 281 ? -7.948 -12.832 12.225 1.00 96.31 281 VAL A CA 1
ATOM 2224 C C . VAL A 1 281 ? -8.588 -13.108 10.870 1.00 96.31 281 VAL A C 1
ATOM 2226 O O . VAL A 1 281 ? -7.861 -13.256 9.886 1.00 96.31 281 VAL A O 1
ATOM 2229 N N . VAL A 1 282 ? -9.910 -13.287 10.834 1.00 96.38 282 VAL A N 1
ATOM 2230 C CA . VAL A 1 282 ? -10.625 -13.561 9.580 1.00 96.38 282 VAL A CA 1
ATOM 2231 C C . VAL A 1 282 ? -10.835 -12.239 8.852 1.00 96.38 282 VAL A C 1
ATOM 2233 O O . VAL A 1 282 ? -10.061 -11.962 7.947 1.00 96.38 282 VAL A O 1
ATOM 2236 N N . ASP A 1 283 ? -11.724 -11.378 9.341 1.00 97.38 283 ASP A N 1
ATOM 2237 C CA . ASP A 1 283 ? -12.068 -10.112 8.700 1.00 97.38 283 ASP A CA 1
ATOM 2238 C C . ASP A 1 283 ? -11.656 -8.935 9.594 1.00 97.38 283 ASP A C 1
ATOM 2240 O O . ASP A 1 283 ? -12.167 -8.740 10.698 1.00 97.38 283 ASP A O 1
ATOM 2244 N N . PHE A 1 284 ? -10.713 -8.122 9.123 1.00 98.19 284 PHE A N 1
ATOM 2245 C CA . PHE A 1 284 ? -10.296 -6.877 9.761 1.00 98.19 284 PHE A CA 1
ATOM 2246 C C . PHE A 1 284 ? -10.704 -5.690 8.893 1.00 98.19 284 PHE A C 1
ATOM 2248 O O . PHE A 1 284 ? -10.224 -5.534 7.773 1.00 98.19 284 PHE A O 1
ATOM 2255 N N . ALA A 1 285 ? -11.532 -4.803 9.436 1.00 98.00 285 ALA A N 1
ATOM 2256 C CA . ALA A 1 285 ? -11.973 -3.583 8.782 1.00 98.00 285 ALA A CA 1
ATOM 2257 C C . ALA A 1 285 ? -11.772 -2.366 9.691 1.00 98.00 285 ALA A C 1
ATOM 2259 O O . ALA A 1 285 ? -12.314 -2.274 10.795 1.00 98.00 285 ALA A O 1
ATOM 2260 N N . LEU A 1 286 ? -11.034 -1.379 9.194 1.00 98.06 286 LEU A N 1
ATOM 2261 C CA . LEU A 1 286 ? -10.866 -0.091 9.854 1.00 98.06 286 LEU A CA 1
ATOM 2262 C C . LEU A 1 286 ? -11.212 1.044 8.892 1.00 98.06 286 LEU A C 1
ATOM 2264 O O . LEU A 1 286 ? -10.703 1.098 7.772 1.00 98.06 286 LEU A O 1
ATOM 2268 N N . MET A 1 287 ? -12.062 1.970 9.337 1.00 98.12 287 MET A N 1
ATOM 2269 C CA . MET A 1 287 ? -12.571 3.050 8.498 1.00 98.12 287 MET A CA 1
ATOM 2270 C C . MET A 1 287 ? -12.548 4.410 9.203 1.00 98.12 287 MET A C 1
ATOM 2272 O O . MET A 1 287 ? -13.164 4.592 10.253 1.00 98.12 287 MET A O 1
ATOM 2276 N N . PHE A 1 288 ? -11.921 5.392 8.557 1.00 97.00 288 PHE A N 1
ATOM 2277 C CA . PHE A 1 288 ? -12.013 6.812 8.896 1.00 97.00 288 PHE A CA 1
ATOM 2278 C C . PHE A 1 288 ? -12.714 7.570 7.768 1.00 97.00 288 PHE A C 1
ATOM 2280 O O . PHE A 1 288 ? -12.243 7.591 6.630 1.00 97.00 288 PHE A O 1
ATOM 2287 N N . MET A 1 289 ? -13.820 8.244 8.082 1.00 95.94 289 MET A N 1
ATOM 2288 C CA . MET A 1 289 ? -14.569 9.055 7.120 1.00 95.94 289 MET A CA 1
ATOM 2289 C C . MET A 1 289 ? -14.742 10.478 7.631 1.00 95.94 289 MET A C 1
ATOM 2291 O O . MET A 1 289 ? -15.240 10.699 8.737 1.00 95.94 289 MET A O 1
ATOM 2295 N N . SER A 1 290 ? -14.459 11.456 6.770 1.00 95.88 290 SER A N 1
ATOM 2296 C CA . SER A 1 290 ? -14.655 12.878 7.085 1.00 95.88 290 SER A CA 1
ATOM 2297 C C . SER A 1 290 ? -13.917 13.296 8.362 1.00 95.88 290 SER A C 1
ATOM 2299 O O . SER A 1 290 ? -14.504 13.928 9.241 1.00 95.88 290 SER A O 1
ATOM 2301 N N . VAL A 1 291 ? -12.646 12.902 8.475 1.00 94.25 291 VAL A N 1
ATOM 2302 C CA . VAL A 1 291 ? -11.784 13.257 9.611 1.00 94.25 291 VAL A CA 1
ATOM 2303 C C . VAL A 1 291 ? -10.899 14.440 9.244 1.00 94.25 291 VAL A C 1
ATOM 2305 O O . VAL A 1 291 ? -10.343 14.461 8.152 1.00 94.25 291 VAL A O 1
ATOM 2308 N N . LEU A 1 292 ? -10.759 15.455 10.104 1.00 92.44 292 LEU A N 1
ATOM 2309 C CA . LEU A 1 292 ? -9.856 16.562 9.766 1.00 92.44 292 LEU A CA 1
ATOM 2310 C C . LEU A 1 292 ? -8.405 16.079 9.874 1.00 92.44 292 LEU A C 1
ATOM 2312 O O . LEU A 1 292 ? -7.703 16.068 8.872 1.00 92.44 292 LEU A O 1
ATOM 2316 N N . GLN A 1 293 ? -7.949 15.647 11.045 1.00 94.00 293 GLN A N 1
ATOM 2317 C CA . GLN A 1 293 ? -6.549 15.255 11.228 1.00 94.00 293 GLN A CA 1
ATOM 2318 C C . GLN A 1 293 ? -6.412 13.944 11.999 1.00 94.00 293 GLN A C 1
ATOM 2320 O O . GLN A 1 293 ? -7.074 13.751 13.018 1.00 94.00 293 GLN A O 1
ATOM 2325 N N . VAL A 1 294 ? -5.520 13.079 11.521 1.00 95.94 294 VAL A N 1
ATOM 2326 C CA . VAL A 1 294 ? -4.938 11.966 12.280 1.00 95.94 294 VAL A CA 1
ATOM 2327 C C . VAL A 1 294 ? -3.458 12.291 12.432 1.00 95.94 294 VAL A C 1
ATOM 2329 O O . VAL A 1 294 ? -2.783 12.469 11.416 1.00 95.94 294 VAL A O 1
ATOM 2332 N N . ILE A 1 295 ? -2.987 12.478 13.666 1.00 95.25 295 ILE A N 1
ATOM 2333 C CA . ILE A 1 295 ? -1.583 12.824 13.912 1.00 95.25 295 ILE A CA 1
ATOM 2334 C C . ILE A 1 295 ? -0.761 11.540 13.854 1.00 95.25 295 ILE A C 1
ATOM 2336 O O . ILE A 1 295 ? -0.179 11.288 12.809 1.00 95.25 295 ILE A O 1
ATOM 2340 N N . ASP A 1 296 ? -0.836 10.685 14.869 1.00 97.38 296 ASP A N 1
ATOM 2341 C CA . ASP A 1 296 ? -0.051 9.458 14.957 1.00 97.38 296 ASP A CA 1
ATOM 2342 C C . ASP A 1 296 ? -0.966 8.235 14.825 1.00 97.38 296 ASP A C 1
ATOM 2344 O O . ASP A 1 296 ? -1.812 7.955 15.674 1.00 97.38 296 ASP A O 1
ATOM 2348 N N . PHE A 1 297 ? -0.806 7.478 13.742 1.00 98.12 297 PHE A N 1
ATOM 2349 C CA . PHE A 1 297 ? -1.486 6.209 13.510 1.00 98.12 297 PHE A CA 1
ATOM 2350 C C . PHE A 1 297 ? -0.479 5.062 13.557 1.00 98.12 297 PHE A C 1
ATOM 2352 O O . PHE A 1 297 ? 0.420 4.979 12.724 1.00 98.12 297 PHE A O 1
ATOM 2359 N N . ALA A 1 298 ? -0.671 4.125 14.480 1.00 97.94 298 ALA A N 1
ATOM 2360 C CA . ALA A 1 298 ? 0.143 2.931 14.624 1.00 97.94 298 ALA A CA 1
ATOM 2361 C C . ALA A 1 298 ? -0.729 1.670 14.669 1.00 97.94 298 ALA A C 1
ATOM 2363 O O . ALA A 1 298 ? -1.595 1.503 15.530 1.00 97.94 298 ALA A O 1
ATOM 2364 N N . LEU A 1 299 ? -0.458 0.731 13.768 1.00 98.06 299 LEU A N 1
ATOM 2365 C CA . LEU A 1 299 ? -1.088 -0.585 13.758 1.00 98.06 299 LEU A CA 1
ATOM 2366 C C . LEU A 1 299 ? -0.013 -1.671 13.708 1.00 98.06 299 LEU A C 1
ATOM 2368 O O . LEU A 1 299 ? 0.841 -1.672 12.820 1.00 98.06 299 LEU A O 1
ATOM 2372 N N . MET A 1 300 ? -0.061 -2.613 14.651 1.00 97.88 300 MET A N 1
ATOM 2373 C CA . MET A 1 300 ? 0.957 -3.650 14.795 1.00 97.88 300 MET A CA 1
ATOM 2374 C C . MET A 1 300 ? 0.351 -5.045 14.959 1.00 97.88 300 MET A C 1
ATOM 2376 O O . MET A 1 300 ? -0.411 -5.300 15.890 1.00 97.88 300 MET A O 1
ATOM 2380 N N . PHE A 1 301 ? 0.788 -5.974 14.111 1.00 97.00 301 PHE A N 1
ATOM 2381 C CA . PHE A 1 301 ? 0.577 -7.410 14.271 1.00 97.00 301 PHE A CA 1
ATOM 2382 C C . PHE A 1 301 ? 1.916 -8.096 14.528 1.00 97.00 301 PHE A C 1
ATOM 2384 O O . PHE A 1 301 ? 2.826 -8.022 13.699 1.00 97.00 301 PHE A O 1
ATOM 2391 N N . MET A 1 302 ? 2.045 -8.809 15.647 1.00 96.00 302 MET A N 1
ATOM 2392 C CA . MET A 1 302 ? 3.233 -9.615 15.925 1.00 96.00 302 MET A CA 1
ATOM 2393 C C . MET A 1 302 ? 2.894 -11.051 16.297 1.00 96.00 302 MET A C 1
ATOM 2395 O O . MET A 1 302 ? 2.063 -11.318 17.167 1.00 96.00 302 MET A O 1
ATOM 2399 N N . SER A 1 303 ? 3.643 -11.986 15.711 1.00 96.19 303 SER A N 1
ATOM 2400 C CA . SER A 1 303 ? 3.471 -13.425 15.940 1.00 96.19 303 SER A CA 1
ATOM 2401 C C . SER A 1 303 ? 2.039 -13.878 15.637 1.00 96.19 303 SER A C 1
ATOM 2403 O O . SER A 1 303 ? 1.389 -14.490 16.484 1.00 96.19 303 SER A O 1
ATOM 2405 N N . VAL A 1 304 ? 1.543 -13.530 14.447 1.00 94.31 304 VAL A N 1
ATOM 2406 C CA . VAL A 1 304 ? 0.192 -13.883 13.988 1.00 94.31 304 VAL A CA 1
ATOM 2407 C C . VAL A 1 304 ? 0.266 -15.017 12.974 1.00 94.31 304 VAL A C 1
ATOM 2409 O O . VAL A 1 304 ? 1.087 -14.967 12.065 1.00 94.31 304 VAL A O 1
ATOM 2412 N N . LEU A 1 305 ? -0.546 -16.068 13.108 1.00 92.50 305 LEU A N 1
ATOM 2413 C CA . LEU A 1 305 ? -0.475 -17.170 12.139 1.00 92.50 305 LEU A CA 1
ATOM 2414 C C . LEU A 1 305 ? -1.149 -16.771 10.818 1.00 92.50 305 LEU A C 1
ATOM 2416 O O . LEU A 1 305 ? -0.528 -16.894 9.766 1.00 92.50 305 LEU A O 1
ATOM 2420 N N . GLN A 1 306 ? -2.380 -16.269 10.852 1.00 94.31 306 GLN A N 1
ATOM 2421 C CA . GLN A 1 306 ? -3.096 -15.919 9.628 1.00 94.31 306 GLN A CA 1
ATOM 2422 C C . GLN A 1 306 ? -3.945 -14.656 9.790 1.00 94.31 306 GLN A C 1
ATOM 2424 O O . GLN A 1 306 ? -4.699 -14.534 10.756 1.00 94.31 306 GLN A O 1
ATOM 2429 N N . VAL A 1 307 ? -3.845 -13.757 8.814 1.00 96.00 307 VAL A N 1
ATOM 2430 C CA . VAL A 1 307 ? -4.813 -12.685 8.552 1.00 96.00 307 VAL A CA 1
ATOM 2431 C C . VAL A 1 307 ? -5.443 -12.995 7.198 1.00 96.00 307 VAL A C 1
ATOM 2433 O O . VAL A 1 307 ? -4.709 -13.137 6.218 1.00 96.00 307 VAL A O 1
ATOM 2436 N N . VAL A 1 308 ? -6.759 -13.212 7.159 1.00 96.19 308 VAL A N 1
ATOM 2437 C CA . VAL A 1 308 ? -7.455 -13.551 5.909 1.00 96.19 308 VAL A CA 1
ATOM 2438 C C . VAL A 1 308 ? -7.723 -12.263 5.141 1.00 96.19 308 VAL A C 1
ATOM 2440 O O . VAL A 1 308 ? -6.953 -11.973 4.236 1.00 96.19 308 VAL A O 1
ATOM 2443 N N . ASP A 1 309 ? -8.667 -11.440 5.587 1.00 97.31 309 ASP A N 1
ATOM 2444 C CA . ASP A 1 309 ? -9.062 -10.208 4.912 1.00 97.31 309 ASP A CA 1
ATOM 2445 C C . ASP A 1 309 ? -8.689 -8.995 5.774 1.00 97.31 309 ASP A C 1
ATOM 2447 O O . ASP A 1 309 ? -9.201 -8.792 6.875 1.00 97.31 309 ASP A O 1
ATOM 2451 N N . PHE A 1 310 ? -7.773 -8.162 5.284 1.00 98.19 310 PHE A N 1
ATOM 2452 C CA . PHE A 1 310 ? -7.371 -6.909 5.914 1.00 98.19 310 PHE A CA 1
ATOM 2453 C C . PHE A 1 310 ? -7.787 -5.729 5.042 1.00 98.19 310 PHE A C 1
ATOM 2455 O O . PHE A 1 310 ? -7.283 -5.558 3.934 1.00 98.19 310 PHE A O 1
ATOM 2462 N N . ALA A 1 311 ? -8.654 -4.866 5.564 1.00 98.06 311 ALA A N 1
ATOM 2463 C CA . ALA A 1 311 ? -9.116 -3.664 4.889 1.00 98.06 311 ALA A CA 1
ATOM 2464 C C . ALA A 1 311 ? -8.947 -2.424 5.775 1.00 98.06 311 ALA A C 1
ATOM 2466 O O . ALA A 1 311 ? -9.503 -2.324 6.871 1.00 98.06 311 ALA A O 1
ATOM 2467 N N . LEU A 1 312 ? -8.224 -1.430 5.262 1.00 98.06 312 LEU A N 1
ATOM 2468 C CA . LEU A 1 312 ? -8.073 -0.128 5.901 1.00 98.06 312 LEU A CA 1
ATOM 2469 C C . LEU A 1 312 ? -8.456 0.985 4.925 1.00 98.06 312 LEU A C 1
ATOM 2471 O O . LEU A 1 312 ? -7.902 1.081 3.830 1.00 98.06 312 LEU A O 1
ATOM 2475 N N . MET A 1 313 ? -9.391 1.848 5.328 1.00 98.12 313 MET A N 1
ATOM 2476 C CA . MET A 1 313 ? -9.925 2.906 4.474 1.00 98.12 313 MET A CA 1
ATOM 2477 C C . MET A 1 313 ? -9.925 4.283 5.151 1.00 98.12 313 MET A C 1
ATOM 2479 O O . MET A 1 313 ? -10.536 4.474 6.202 1.00 98.12 313 MET A O 1
ATOM 2483 N N . PHE A 1 314 ? -9.329 5.272 4.484 1.00 97.12 314 PHE A N 1
ATOM 2484 C CA . PHE A 1 314 ? -9.461 6.693 4.807 1.00 97.12 314 PHE A CA 1
ATOM 2485 C C . PHE A 1 314 ? -10.165 7.427 3.666 1.00 97.12 314 PHE A C 1
ATOM 2487 O O . PHE A 1 314 ? -9.684 7.447 2.531 1.00 97.12 314 PHE A O 1
ATOM 2494 N N . MET A 1 315 ? -11.284 8.085 3.965 1.00 95.94 315 MET A N 1
ATOM 2495 C CA . MET A 1 315 ? -12.048 8.859 2.985 1.00 95.94 315 MET A CA 1
ATOM 2496 C C . MET A 1 315 ? -12.259 10.288 3.467 1.00 95.94 315 MET A C 1
ATOM 2498 O O . MET A 1 315 ? -12.775 10.518 4.563 1.00 95.94 315 MET A O 1
ATOM 2502 N N . SER A 1 316 ? -11.991 11.254 2.587 1.00 95.81 316 SER A N 1
ATOM 2503 C CA . SER A 1 316 ? -12.223 12.678 2.870 1.00 95.81 316 SER A CA 1
ATOM 2504 C C . SER A 1 316 ? -11.502 13.139 4.142 1.00 95.81 316 SER A C 1
ATOM 2506 O O . SER A 1 316 ? -12.113 13.755 5.016 1.00 95.81 316 SER A O 1
ATOM 2508 N N . VAL A 1 317 ? -10.218 12.791 4.260 1.00 93.94 317 VAL A N 1
ATOM 2509 C CA . VAL A 1 317 ? -9.372 13.172 5.398 1.00 93.94 317 VAL A CA 1
ATOM 2510 C C . VAL A 1 317 ? -8.529 14.386 5.025 1.00 93.94 317 VAL A C 1
ATOM 2512 O O . VAL A 1 317 ? -7.958 14.410 3.939 1.00 93.94 317 VAL A O 1
ATOM 2515 N N . LEU A 1 318 ? -8.438 15.421 5.867 1.00 92.12 318 LEU A N 1
ATOM 2516 C CA . LEU A 1 318 ? -7.571 16.554 5.516 1.00 92.12 318 LEU A CA 1
ATOM 2517 C C . LEU A 1 318 ? -6.106 16.118 5.611 1.00 92.12 318 LEU A C 1
ATOM 2519 O O . LEU A 1 318 ? -5.383 16.215 4.631 1.00 92.12 318 LEU A O 1
ATOM 2523 N N . GLN A 1 319 ? -5.663 15.607 6.753 1.00 93.94 319 GLN A N 1
ATOM 2524 C CA . GLN A 1 319 ? -4.249 15.313 6.956 1.00 93.94 319 GLN A CA 1
ATOM 2525 C C . GLN A 1 319 ? -4.039 14.034 7.763 1.00 93.94 319 GLN A C 1
ATOM 2527 O O . GLN A 1 319 ? -4.696 13.832 8.783 1.00 93.94 319 GLN A O 1
ATOM 2532 N N . VAL A 1 320 ? -3.090 13.217 7.316 1.00 95.88 320 VAL A N 1
ATOM 2533 C CA . VAL A 1 320 ? -2.469 12.145 8.099 1.00 95.88 320 VAL A CA 1
ATOM 2534 C C . VAL A 1 320 ? -1.004 12.530 8.272 1.00 95.88 320 VAL A C 1
ATOM 2536 O O . VAL A 1 320 ? -0.328 12.759 7.267 1.00 95.88 320 VAL A O 1
ATOM 2539 N N . VAL A 1 321 ? -0.556 12.721 9.515 1.00 95.94 321 VAL A N 1
ATOM 2540 C CA . VAL A 1 321 ? 0.825 13.141 9.797 1.00 95.94 321 VAL A CA 1
ATOM 2541 C C . VAL A 1 321 ? 1.722 11.911 9.750 1.00 95.94 321 VAL A C 1
ATOM 2543 O O . VAL A 1 321 ? 2.355 11.714 8.723 1.00 95.94 321 VAL A O 1
ATOM 2546 N N . ASP A 1 322 ? 1.650 11.033 10.744 1.00 97.25 322 ASP A N 1
ATOM 2547 C CA . ASP A 1 322 ? 2.472 9.832 10.847 1.00 97.25 322 ASP A CA 1
ATOM 2548 C C . ASP A 1 322 ? 1.585 8.586 10.740 1.00 97.25 322 ASP A C 1
ATOM 2550 O O . ASP A 1 322 ? 0.711 8.327 11.566 1.00 97.25 322 ASP A O 1
ATOM 2554 N N . PHE A 1 323 ? 1.795 7.785 9.699 1.00 98.00 323 PHE A N 1
ATOM 2555 C CA . PHE A 1 323 ? 1.119 6.511 9.483 1.00 98.00 323 PHE A CA 1
ATOM 2556 C C . PHE A 1 323 ? 2.135 5.375 9.523 1.00 98.00 323 PHE A C 1
ATOM 2558 O O . PHE A 1 323 ? 2.989 5.266 8.647 1.00 98.00 323 PHE A O 1
ATOM 2565 N N . ALA A 1 324 ? 2.005 4.483 10.498 1.00 97.88 324 ALA A N 1
ATOM 2566 C CA . ALA A 1 324 ? 2.853 3.315 10.658 1.00 97.88 324 ALA A CA 1
ATOM 2567 C C . ALA A 1 324 ? 2.016 2.034 10.734 1.00 97.88 324 ALA A C 1
ATOM 2569 O O . ALA A 1 324 ? 1.174 1.853 11.617 1.00 97.88 324 ALA A O 1
ATOM 2570 N N . LEU A 1 325 ? 2.298 1.099 9.833 1.00 98.06 325 LEU A N 1
ATOM 2571 C CA . LEU A 1 325 ? 1.708 -0.232 9.842 1.00 98.06 325 LEU A CA 1
ATOM 2572 C C . LEU A 1 325 ? 2.814 -1.292 9.828 1.00 98.06 325 LEU A C 1
ATOM 2574 O O . LEU A 1 325 ? 3.706 -1.262 8.978 1.00 98.06 325 LEU A O 1
ATOM 2578 N N . MET A 1 326 ? 2.754 -2.247 10.757 1.00 97.88 326 MET A N 1
ATOM 2579 C CA . MET A 1 326 ? 3.810 -3.240 10.944 1.00 97.88 326 MET A CA 1
ATOM 2580 C C . MET A 1 326 ? 3.268 -4.662 11.130 1.00 97.88 326 MET A C 1
ATOM 2582 O O . MET A 1 326 ? 2.488 -4.932 12.043 1.00 97.88 326 MET A O 1
ATOM 2586 N N . PHE A 1 327 ? 3.769 -5.593 10.319 1.00 97.06 327 PHE A N 1
ATOM 2587 C CA . PHE A 1 327 ? 3.573 -7.035 10.470 1.00 97.06 327 PHE A CA 1
ATOM 2588 C C . PHE A 1 327 ? 4.912 -7.720 10.754 1.00 97.06 327 PHE A C 1
ATOM 2590 O O . PHE A 1 327 ? 5.827 -7.700 9.929 1.00 97.06 327 PHE A O 1
ATOM 2597 N N . MET A 1 328 ? 5.021 -8.369 11.912 1.00 95.81 328 MET A N 1
ATOM 2598 C CA . MET A 1 328 ? 6.235 -9.053 12.359 1.00 95.81 328 MET A CA 1
ATOM 2599 C C . MET A 1 328 ? 5.954 -10.527 12.637 1.00 95.81 328 MET A C 1
ATOM 2601 O O . MET A 1 328 ? 5.114 -10.860 13.473 1.00 95.81 328 MET A O 1
ATOM 2605 N N . SER A 1 329 ? 6.738 -11.422 12.037 1.00 96.00 329 SER A N 1
ATOM 2606 C CA . SER A 1 329 ? 6.611 -12.871 12.259 1.00 96.00 329 SER A CA 1
ATOM 2607 C C . SER A 1 329 ? 5.192 -13.376 11.967 1.00 96.00 329 SER A C 1
ATOM 2609 O O . SER A 1 329 ? 4.581 -14.035 12.812 1.00 96.00 329 SER A O 1
ATOM 2611 N N . VAL A 1 330 ? 4.651 -13.017 10.800 1.00 93.81 330 VAL A N 1
ATOM 2612 C CA . VAL A 1 330 ? 3.310 -13.435 10.364 1.00 93.81 330 VAL A CA 1
ATOM 2613 C C . VAL A 1 330 ? 3.416 -14.575 9.364 1.00 93.81 330 VAL A C 1
ATOM 2615 O O . VAL A 1 330 ? 4.214 -14.502 8.439 1.00 93.81 330 VAL A O 1
ATOM 2618 N N . LEU A 1 331 ? 2.654 -15.657 9.525 1.00 92.19 331 LEU A N 1
ATOM 2619 C CA . LEU A 1 331 ? 2.759 -16.765 8.572 1.00 92.19 331 LEU A CA 1
ATOM 2620 C C . LEU A 1 331 ? 2.046 -16.425 7.256 1.00 92.19 331 LEU A C 1
ATOM 2622 O O . LEU A 1 331 ? 2.689 -16.440 6.214 1.00 92.19 331 LEU A O 1
ATOM 2626 N N . GLN A 1 332 ? 0.776 -16.037 7.268 1.00 94.06 332 GLN A N 1
ATOM 2627 C CA . GLN A 1 332 ? 0.075 -15.716 6.024 1.00 94.06 332 GLN A CA 1
ATOM 2628 C C . GLN A 1 332 ? -0.792 -14.465 6.149 1.00 94.06 332 GLN A C 1
ATOM 2630 O O . GLN A 1 332 ? -1.549 -14.327 7.109 1.00 94.06 332 GLN A O 1
ATOM 2635 N N . VAL A 1 333 ? -0.704 -13.591 5.149 1.00 96.00 333 VAL A N 1
ATOM 2636 C CA . VAL A 1 333 ? -1.693 -12.547 4.859 1.00 96.00 333 VAL A CA 1
ATOM 2637 C C . VAL A 1 333 ? -2.315 -12.901 3.513 1.00 96.00 333 VAL A C 1
ATOM 2639 O O . VAL A 1 333 ? -1.577 -13.052 2.537 1.00 96.00 333 VAL A O 1
ATOM 2642 N N . VAL A 1 334 ? -3.625 -13.149 3.478 1.00 96.06 334 VAL A N 1
ATOM 2643 C CA . VAL A 1 334 ? -4.311 -13.536 2.236 1.00 96.06 334 VAL A CA 1
ATOM 2644 C C . VAL A 1 334 ? -4.612 -12.274 1.438 1.00 96.06 334 VAL A C 1
ATOM 2646 O O . VAL A 1 334 ? -3.845 -11.981 0.532 1.00 96.06 334 VAL A O 1
ATOM 2649 N N . ASP A 1 335 ? -5.583 -11.472 1.862 1.00 97.25 335 ASP A N 1
ATOM 2650 C CA . ASP A 1 335 ? -6.008 -10.263 1.165 1.00 97.25 335 ASP A CA 1
ATOM 2651 C C . ASP A 1 335 ? -5.661 -9.030 2.007 1.00 97.25 335 ASP A C 1
ATOM 2653 O O . ASP A 1 335 ? -6.169 -8.827 3.110 1.00 97.25 335 ASP A O 1
ATOM 2657 N N . PHE A 1 336 ? -4.774 -8.179 1.498 1.00 98.19 336 PHE A N 1
ATOM 2658 C CA . PHE A 1 336 ? -4.406 -6.905 2.106 1.00 98.19 336 PHE A CA 1
ATOM 2659 C C . PHE A 1 336 ? -4.853 -5.755 1.208 1.00 98.19 336 PHE A C 1
ATOM 2661 O O . PHE A 1 336 ? -4.349 -5.590 0.100 1.00 98.19 336 PHE A O 1
ATOM 2668 N N . ALA A 1 337 ? -5.750 -4.912 1.708 1.00 98.00 337 ALA A N 1
ATOM 2669 C CA . ALA A 1 337 ? -6.243 -3.735 1.015 1.00 98.00 337 ALA A CA 1
ATOM 2670 C C . ALA A 1 337 ? -6.109 -2.484 1.889 1.00 98.00 337 ALA A C 1
ATOM 2672 O O . ALA A 1 337 ? -6.683 -2.380 2.975 1.00 98.00 337 ALA A O 1
ATOM 2673 N N . LEU A 1 338 ? -5.396 -1.485 1.376 1.00 98.06 338 LEU A N 1
ATOM 2674 C CA . LEU A 1 338 ? -5.299 -0.167 1.990 1.00 98.06 338 LEU A CA 1
ATOM 2675 C C . LEU A 1 338 ? -5.709 0.909 0.981 1.00 98.06 338 LEU A C 1
ATOM 2677 O O . LEU A 1 338 ? -5.196 0.952 -0.139 1.00 98.06 338 LEU A O 1
ATOM 2681 N N . MET A 1 339 ? -6.618 1.800 1.379 1.00 98.12 339 MET A N 1
ATOM 2682 C CA . MET A 1 339 ? -7.189 2.811 0.492 1.00 98.12 339 MET A CA 1
ATOM 2683 C C . MET A 1 339 ? -7.245 4.201 1.133 1.00 98.12 339 MET A C 1
ATOM 2685 O O . MET A 1 339 ? -7.864 4.394 2.179 1.00 98.12 339 MET A O 1
ATOM 2689 N N . PHE A 1 340 ? -6.688 5.193 0.437 1.00 97.06 340 PHE A N 1
ATOM 2690 C CA . PHE A 1 340 ? -6.862 6.616 0.725 1.00 97.06 340 PHE A CA 1
ATOM 2691 C C . PHE A 1 340 ? -7.594 7.298 -0.432 1.00 97.06 340 PHE A C 1
ATOM 2693 O O . PHE A 1 340 ? -7.116 7.305 -1.569 1.00 97.06 340 PHE A O 1
ATOM 2700 N N . MET A 1 341 ? -8.734 7.926 -0.148 1.00 95.81 341 MET A N 1
ATOM 2701 C CA . MET A 1 341 ? -9.516 8.660 -1.144 1.00 95.81 341 MET A CA 1
ATOM 2702 C C . MET A 1 341 ? -9.770 10.090 -0.691 1.00 95.81 341 MET A C 1
ATOM 2704 O O . MET A 1 341 ? -10.302 10.327 0.397 1.00 95.81 341 MET A O 1
ATOM 2708 N N . SER A 1 342 ? -9.524 11.047 -1.586 1.00 95.62 342 SER A N 1
ATOM 2709 C CA . SER A 1 342 ? -9.800 12.469 -1.332 1.00 95.62 342 SER A CA 1
ATOM 2710 C C . SER A 1 342 ? -9.098 12.972 -0.065 1.00 95.62 342 SER A C 1
ATOM 2712 O O . SER A 1 342 ? -9.731 13.588 0.792 1.00 95.62 342 SER A O 1
ATOM 2714 N N . VAL A 1 343 ? -7.807 12.660 0.068 1.00 93.94 343 VAL A N 1
ATOM 2715 C CA . VAL A 1 343 ? -6.977 13.089 1.202 1.00 93.94 343 VAL A CA 1
ATOM 2716 C C . VAL A 1 343 ? -6.152 14.307 0.806 1.00 93.94 343 VAL A C 1
ATOM 2718 O O . VAL A 1 343 ? -5.589 14.320 -0.284 1.00 93.94 343 VAL A O 1
ATOM 2721 N N . LEU A 1 344 ? -6.067 15.355 1.632 1.00 91.81 344 LEU A N 1
ATOM 2722 C CA . LEU A 1 344 ? -5.218 16.495 1.258 1.00 91.81 344 LEU A CA 1
ATOM 2723 C C . LEU A 1 344 ? -3.747 16.089 1.377 1.00 91.81 344 LEU A C 1
ATOM 2725 O O . LEU A 1 344 ? -3.038 16.090 0.379 1.00 91.81 344 LEU A O 1
ATOM 2729 N N . GLN A 1 345 ? -3.278 15.718 2.563 1.00 93.75 345 GLN A N 1
ATOM 2730 C CA . GLN A 1 345 ? -1.859 15.430 2.776 1.00 93.75 345 GLN A CA 1
ATOM 2731 C C . GLN A 1 345 ? -1.650 14.151 3.586 1.00 93.75 345 GLN A C 1
ATOM 2733 O O . GLN A 1 345 ? -2.313 13.944 4.600 1.00 93.75 345 GLN A O 1
ATOM 2738 N N . VAL A 1 346 ? -0.701 13.331 3.144 1.00 95.81 346 VAL A N 1
ATOM 2739 C CA . VAL A 1 346 ? -0.068 12.273 3.939 1.00 95.81 346 VAL A CA 1
ATOM 2740 C C . VAL A 1 346 ? 1.393 12.679 4.091 1.00 95.81 346 VAL A C 1
ATOM 2742 O O . VAL A 1 346 ? 2.062 12.867 3.074 1.00 95.81 346 VAL A O 1
ATOM 2745 N N . ILE A 1 347 ? 1.846 12.925 5.321 1.00 95.12 347 ILE A N 1
ATOM 2746 C CA . ILE A 1 347 ? 3.221 13.374 5.566 1.00 95.12 347 ILE A CA 1
ATOM 2747 C C . ILE A 1 347 ? 4.133 12.152 5.575 1.00 95.12 347 ILE A C 1
ATOM 2749 O O . ILE A 1 347 ? 4.728 11.887 4.541 1.00 95.12 347 ILE A O 1
ATOM 2753 N N . ASP A 1 348 ? 4.130 11.354 6.635 1.00 97.19 348 ASP A N 1
ATOM 2754 C CA . ASP A 1 348 ? 4.994 10.188 6.781 1.00 97.19 348 ASP A CA 1
ATOM 2755 C C . ASP A 1 348 ? 4.158 8.906 6.696 1.00 97.19 348 ASP A C 1
ATOM 2757 O O . ASP A 1 348 ? 3.329 8.608 7.554 1.00 97.19 348 ASP A O 1
ATOM 2761 N N . PHE A 1 349 ? 4.358 8.121 5.642 1.00 98.06 349 PHE A N 1
ATOM 2762 C CA . PHE A 1 349 ? 3.730 6.818 5.449 1.00 98.06 349 PHE A CA 1
ATOM 2763 C C . PHE A 1 349 ? 4.784 5.718 5.516 1.00 98.06 349 PHE A C 1
ATOM 2765 O O . PHE A 1 349 ? 5.660 5.631 4.660 1.00 98.06 349 PHE A O 1
ATOM 2772 N N . ALA A 1 350 ? 4.663 4.824 6.492 1.00 97.88 350 ALA A N 1
ATOM 2773 C CA . ALA A 1 350 ? 5.542 3.684 6.679 1.00 97.88 350 ALA A CA 1
ATOM 2774 C C . ALA A 1 350 ? 4.739 2.385 6.782 1.00 97.88 350 ALA A C 1
ATOM 2776 O O . ALA A 1 350 ? 3.898 2.202 7.665 1.00 97.88 350 ALA A O 1
ATOM 2777 N N . LEU A 1 351 ? 5.050 1.435 5.906 1.00 98.06 351 LEU A N 1
ATOM 2778 C CA . LEU A 1 351 ? 4.494 0.091 5.943 1.00 98.06 351 LEU A CA 1
ATOM 2779 C C . LEU A 1 351 ? 5.627 -0.939 5.945 1.00 98.06 351 LEU A C 1
ATOM 2781 O O . LEU A 1 351 ? 6.516 -0.904 5.092 1.00 98.06 351 LEU A O 1
ATOM 2785 N N . MET A 1 352 ? 5.596 -1.874 6.896 1.00 97.94 352 MET A N 1
ATOM 2786 C CA . MET A 1 352 ? 6.674 -2.840 7.100 1.00 97.94 352 MET A CA 1
ATOM 2787 C C . MET A 1 352 ? 6.156 -4.268 7.304 1.00 97.94 352 MET A C 1
ATOM 2789 O O . MET A 1 352 ? 5.378 -4.536 8.218 1.00 97.94 352 MET A O 1
ATOM 2793 N N . PHE A 1 353 ? 6.678 -5.204 6.511 1.00 97.06 353 PHE A N 1
ATOM 2794 C CA . PHE A 1 353 ? 6.523 -6.646 6.696 1.00 97.06 353 PHE A CA 1
ATOM 2795 C C . PHE A 1 353 ? 7.884 -7.288 6.966 1.00 97.06 353 PHE A C 1
ATOM 2797 O O . PHE A 1 353 ? 8.811 -7.180 6.161 1.00 97.06 353 PHE A O 1
ATOM 2804 N N . MET A 1 354 ? 8.003 -7.996 8.086 1.00 95.62 354 MET A N 1
ATOM 2805 C CA . MET A 1 354 ? 9.240 -8.657 8.497 1.00 95.62 354 MET A CA 1
ATOM 2806 C C . MET A 1 354 ? 8.978 -10.108 8.866 1.00 95.62 354 MET A C 1
ATOM 2808 O O . MET A 1 354 ? 8.132 -10.397 9.717 1.00 95.62 354 MET A O 1
ATOM 2812 N N . SER A 1 355 ? 9.785 -11.014 8.319 1.00 95.94 355 SER A N 1
ATOM 2813 C CA . SER A 1 355 ? 9.693 -12.450 8.611 1.00 95.94 355 SER A CA 1
ATOM 2814 C C . SER A 1 355 ? 8.297 -13.001 8.299 1.00 95.94 355 SER A C 1
ATOM 2816 O O . SER A 1 355 ? 7.670 -13.624 9.158 1.00 95.94 355 SER A O 1
ATOM 2818 N N . VAL A 1 356 ? 7.796 -12.725 7.090 1.00 93.62 356 VAL A N 1
ATOM 2819 C CA . VAL A 1 356 ? 6.462 -13.154 6.645 1.00 93.62 356 VAL A CA 1
ATOM 2820 C C . VAL A 1 356 ? 6.571 -14.317 5.668 1.00 93.62 356 VAL A C 1
ATOM 2822 O O . VAL A 1 356 ? 7.356 -14.256 4.731 1.00 93.62 356 VAL A O 1
ATOM 2825 N N . LEU A 1 357 ? 5.831 -15.412 5.861 1.00 92.06 357 LEU A N 1
ATOM 2826 C CA . LEU A 1 357 ? 5.960 -16.549 4.938 1.00 92.06 357 LEU A CA 1
ATOM 2827 C C . LEU A 1 357 ? 5.283 -16.230 3.598 1.00 92.06 357 LEU A C 1
ATOM 2829 O O . LEU A 1 357 ? 5.920 -16.357 2.555 1.00 92.06 357 LEU A O 1
ATOM 2833 N N . GLN A 1 358 ? 4.028 -15.790 3.610 1.00 93.88 358 GLN A N 1
ATOM 2834 C CA . GLN A 1 358 ? 3.294 -15.527 2.376 1.00 93.88 358 GLN A CA 1
ATOM 2835 C C . GLN A 1 358 ? 2.387 -14.301 2.487 1.00 93.88 358 GLN A C 1
ATOM 2837 O O . GLN A 1 358 ? 1.631 -14.171 3.450 1.00 93.88 358 GLN A O 1
ATOM 2842 N N . VAL A 1 359 ? 2.435 -13.444 1.469 1.00 95.94 359 VAL A N 1
ATOM 2843 C CA . VAL A 1 359 ? 1.410 -12.438 1.167 1.00 95.94 359 VAL A CA 1
ATOM 2844 C C . VAL A 1 359 ? 0.795 -12.831 -0.172 1.00 95.94 359 VAL A C 1
ATOM 2846 O O . VAL A 1 359 ? 1.536 -12.988 -1.144 1.00 95.94 359 VAL A O 1
ATOM 2849 N N . VAL A 1 360 ? -0.512 -13.099 -0.207 1.00 96.06 360 VAL A N 1
ATOM 2850 C CA . VAL A 1 360 ? -1.188 -13.523 -1.442 1.00 96.06 360 VAL A CA 1
ATOM 2851 C C . VAL A 1 360 ? -1.518 -12.285 -2.266 1.00 96.06 360 VAL A C 1
ATOM 2853 O O . VAL A 1 360 ? -0.755 -11.990 -3.175 1.00 96.06 360 VAL A O 1
ATOM 2856 N N . ASP A 1 361 ? -2.513 -11.502 -1.865 1.00 97.31 361 ASP A N 1
ATOM 2857 C CA . ASP A 1 361 ? -2.966 -10.316 -2.584 1.00 97.31 361 ASP A CA 1
ATOM 2858 C C . ASP A 1 361 ? -2.653 -9.060 -1.762 1.00 97.31 361 ASP A C 1
ATOM 2860 O O . ASP A 1 361 ? -3.163 -8.854 -0.662 1.00 97.31 361 ASP A O 1
ATOM 2864 N N . PHE A 1 362 ? -1.792 -8.192 -2.287 1.00 98.19 362 PHE A N 1
ATOM 2865 C CA . PHE A 1 362 ? -1.452 -6.903 -1.695 1.00 98.19 362 PHE A CA 1
ATOM 2866 C C . PHE A 1 362 ? -1.917 -5.774 -2.609 1.00 98.19 362 PHE A C 1
ATOM 2868 O O . PHE A 1 362 ? -1.415 -5.618 -3.719 1.00 98.19 362 PHE A O 1
ATOM 2875 N N . ALA A 1 363 ? -2.829 -4.936 -2.124 1.00 97.94 363 ALA A N 1
ATOM 2876 C CA . ALA A 1 363 ? -3.355 -3.789 -2.843 1.00 97.94 363 ALA A CA 1
ATOM 2877 C C . ALA A 1 363 ? -3.254 -2.512 -2.002 1.00 97.94 363 ALA A C 1
ATOM 2879 O O . ALA A 1 363 ? -3.818 -2.404 -0.911 1.00 97.94 363 ALA A O 1
ATOM 2880 N N . LEU A 1 364 ? -2.582 -1.499 -2.547 1.00 98.06 364 LEU A N 1
ATOM 2881 C CA . LEU A 1 364 ? -2.503 -0.169 -1.952 1.00 98.06 364 LEU A CA 1
ATOM 2882 C C . LEU A 1 364 ? -2.932 0.887 -2.972 1.00 98.06 364 LEU A C 1
ATOM 2884 O O . LEU A 1 364 ? -2.356 0.986 -4.056 1.00 98.06 364 LEU A O 1
ATOM 2888 N N . MET A 1 365 ? -3.938 1.690 -2.623 1.00 98.06 365 MET A N 1
ATOM 2889 C CA . MET A 1 365 ? -4.519 2.685 -3.521 1.00 98.06 365 MET A CA 1
ATOM 2890 C C . MET A 1 365 ? -4.596 4.084 -2.897 1.00 98.06 365 MET A C 1
ATOM 2892 O O . MET A 1 365 ? -5.214 4.280 -1.852 1.00 98.06 365 MET A O 1
ATOM 2896 N N . PHE A 1 366 ? -4.059 5.077 -3.606 1.00 97.12 366 PHE A N 1
ATOM 2897 C CA . PHE A 1 366 ? -4.266 6.500 -3.337 1.00 97.12 366 PHE A CA 1
ATOM 2898 C C . PHE A 1 366 ? -5.000 7.154 -4.508 1.00 97.12 366 PHE A C 1
ATOM 2900 O O . PHE A 1 366 ? -4.509 7.168 -5.639 1.00 97.12 366 PHE A O 1
ATOM 2907 N N . MET A 1 367 ? -6.158 7.754 -4.238 1.00 95.75 367 MET A N 1
ATOM 2908 C CA . MET A 1 367 ? -6.956 8.451 -5.246 1.00 95.75 367 MET A CA 1
ATOM 2909 C C . MET A 1 367 ? -7.244 9.884 -4.822 1.00 95.75 367 MET A C 1
ATOM 2911 O O . MET A 1 367 ? -7.782 10.129 -3.739 1.00 95.75 367 MET A O 1
ATOM 2915 N N . SER A 1 368 ? -7.018 10.827 -5.737 1.00 95.50 368 SER A N 1
ATOM 2916 C CA . SER A 1 368 ? -7.326 12.247 -5.510 1.00 95.50 368 SER A CA 1
ATOM 2917 C C . SER A 1 368 ? -6.642 12.788 -4.249 1.00 95.50 368 SER A C 1
ATOM 2919 O O . SER A 1 368 ? -7.294 13.398 -3.402 1.00 95.50 368 SER A O 1
ATOM 2921 N N . VAL A 1 369 ? -5.344 12.512 -4.109 1.00 93.94 369 VAL A N 1
ATOM 2922 C CA . VAL A 1 369 ? -4.529 12.977 -2.979 1.00 93.94 369 VAL A CA 1
ATOM 2923 C C . VAL A 1 369 ? -3.745 14.217 -3.391 1.00 93.94 369 VAL A C 1
ATOM 2925 O O . VAL A 1 369 ? -3.168 14.229 -4.474 1.00 93.94 369 VAL A O 1
ATOM 2928 N N . LEU A 1 370 ? -3.710 15.285 -2.588 1.00 92.00 370 LEU A N 1
ATOM 2929 C CA . LEU A 1 370 ? -2.904 16.450 -2.978 1.00 92.00 370 LEU A CA 1
ATOM 2930 C C . LEU A 1 370 ? -1.418 16.103 -2.849 1.00 92.00 370 LEU A C 1
ATOM 2932 O O . LEU A 1 370 ? -0.697 16.158 -3.835 1.00 92.00 370 LEU A O 1
ATOM 2936 N N . GLN A 1 371 ? -0.954 15.709 -1.670 1.00 93.88 371 GLN A N 1
ATOM 2937 C CA . GLN A 1 371 ? 0.470 15.483 -1.445 1.00 93.88 371 GLN A CA 1
ATOM 2938 C C . GLN A 1 371 ? 0.725 14.231 -0.611 1.00 93.88 371 GLN A C 1
ATOM 2940 O O . GLN A 1 371 ? 0.076 14.028 0.413 1.00 93.88 371 GLN A O 1
ATOM 2945 N N . VAL A 1 372 ? 1.702 13.438 -1.038 1.00 95.88 372 VAL A N 1
ATOM 2946 C CA . VAL A 1 372 ? 2.377 12.429 -0.216 1.00 95.88 372 VAL A CA 1
ATOM 2947 C C . VAL A 1 372 ? 3.815 12.907 -0.049 1.00 95.88 372 VAL A C 1
ATOM 2949 O O . VAL A 1 372 ? 4.481 13.143 -1.058 1.00 95.88 372 VAL A O 1
ATOM 2952 N N . VAL A 1 373 ? 4.247 13.165 1.187 1.00 96.06 373 VAL A N 1
ATOM 2953 C CA . VAL A 1 373 ? 5.602 13.666 1.454 1.00 96.06 373 VAL A CA 1
ATOM 2954 C C . VAL A 1 373 ? 6.559 12.483 1.456 1.00 96.06 373 VAL A C 1
ATOM 2956 O O . VAL A 1 373 ? 7.172 12.252 0.425 1.00 96.06 373 VAL A O 1
ATOM 2959 N N . ASP A 1 374 ? 6.560 11.663 2.499 1.00 97.12 374 ASP A N 1
ATOM 2960 C CA . ASP A 1 374 ? 7.453 10.521 2.647 1.00 97.12 374 ASP A CA 1
ATOM 2961 C C . ASP A 1 374 ? 6.644 9.221 2.583 1.00 97.12 374 ASP A C 1
ATOM 2963 O O . ASP A 1 374 ? 5.789 8.938 3.419 1.00 97.12 374 ASP A O 1
ATOM 2967 N N . PHE A 1 375 ? 6.899 8.400 1.569 1.00 98.06 375 PHE A N 1
ATOM 2968 C CA . PHE A 1 375 ? 6.304 7.080 1.403 1.00 98.06 375 PHE A CA 1
ATOM 2969 C C . PHE A 1 375 ? 7.388 6.013 1.490 1.00 98.06 375 PHE A C 1
ATOM 2971 O O . PHE A 1 375 ? 8.264 5.935 0.634 1.00 98.06 375 PHE A O 1
ATOM 2978 N N . ALA A 1 376 ? 7.294 5.139 2.485 1.00 97.94 376 ALA A N 1
ATOM 2979 C CA . ALA A 1 376 ? 8.203 4.027 2.693 1.00 97.94 376 ALA A CA 1
ATOM 2980 C C . ALA A 1 376 ? 7.431 2.711 2.819 1.00 97.94 376 ALA A C 1
ATOM 2982 O O . ALA A 1 376 ? 6.595 2.524 3.704 1.00 97.94 376 ALA A O 1
ATOM 2983 N N . LEU A 1 377 ? 7.764 1.755 1.958 1.00 98.12 377 LEU A N 1
ATOM 2984 C CA . LEU A 1 377 ? 7.243 0.398 2.019 1.00 98.12 377 LEU A CA 1
ATOM 2985 C C . LEU A 1 377 ? 8.401 -0.602 2.039 1.00 98.12 377 LEU A C 1
ATOM 2987 O O . LEU A 1 377 ? 9.289 -0.560 1.185 1.00 98.12 377 LEU A O 1
ATOM 2991 N N . MET A 1 378 ? 8.395 -1.516 3.009 1.00 98.00 378 MET A N 1
ATOM 2992 C CA . MET A 1 378 ? 9.498 -2.448 3.230 1.00 98.00 378 MET A CA 1
ATOM 2993 C C . MET A 1 378 ? 9.023 -3.879 3.474 1.00 98.00 378 MET A C 1
ATOM 2995 O O . MET A 1 378 ? 8.241 -4.143 4.384 1.00 98.00 378 MET A O 1
ATOM 2999 N N . PHE A 1 379 ? 9.594 -4.816 2.723 1.00 97.12 379 PHE A N 1
ATOM 3000 C CA . PHE A 1 379 ? 9.502 -6.251 2.968 1.00 97.12 379 PHE A CA 1
ATOM 3001 C C . PHE A 1 379 ? 10.897 -6.806 3.266 1.00 97.12 379 PHE A C 1
ATOM 3003 O O . PHE A 1 379 ? 11.798 -6.704 2.429 1.00 97.12 379 PHE A O 1
ATOM 3010 N N . MET A 1 380 ? 11.088 -7.436 4.427 1.00 95.75 380 MET A N 1
ATOM 3011 C CA . MET A 1 380 ? 12.290 -8.228 4.699 1.00 95.75 380 MET A CA 1
ATOM 3012 C C . MET A 1 380 ? 11.970 -9.658 5.105 1.00 95.75 380 MET A C 1
ATOM 3014 O O . MET A 1 380 ? 11.070 -9.907 5.909 1.00 95.75 380 MET A O 1
ATOM 3018 N N . TYR A 1 381 ? 12.811 -10.586 4.647 1.00 96.19 381 TYR A N 1
ATOM 3019 C CA . TYR A 1 381 ? 12.717 -12.004 4.995 1.00 96.19 381 TYR A CA 1
ATOM 3020 C C . TYR A 1 381 ? 11.330 -12.569 4.671 1.00 96.19 381 TYR A C 1
ATOM 3022 O O . TYR A 1 381 ? 10.683 -13.174 5.527 1.00 96.19 381 TYR A O 1
ATOM 3030 N N . VAL A 1 382 ? 10.869 -12.332 3.439 1.00 93.69 382 VAL A N 1
ATOM 3031 C CA . VAL A 1 382 ? 9.565 -12.807 2.964 1.00 93.69 382 VAL A CA 1
ATOM 3032 C C . VAL A 1 382 ? 9.736 -13.976 2.008 1.00 93.69 382 VAL A C 1
ATOM 3034 O O . VAL A 1 382 ? 10.549 -13.910 1.093 1.00 93.69 382 VAL A O 1
ATOM 3037 N N . LEU A 1 383 ? 9.013 -15.080 2.204 1.00 91.88 383 LEU A N 1
ATOM 3038 C CA . LEU A 1 383 ? 9.177 -16.227 1.307 1.00 91.88 383 LEU A CA 1
ATOM 3039 C C . LEU A 1 383 ? 8.446 -16.001 -0.023 1.00 91.88 383 LEU A C 1
ATOM 3041 O O . LEU A 1 383 ? 9.055 -16.174 -1.075 1.00 91.88 383 LEU A O 1
ATOM 3045 N N . GLN A 1 384 ? 7.193 -15.560 -0.009 1.00 93.75 384 GLN A N 1
ATOM 3046 C CA . GLN A 1 384 ? 6.462 -15.312 -1.249 1.00 93.75 384 GLN A CA 1
ATOM 3047 C C . GLN A 1 384 ? 5.532 -14.105 -1.145 1.00 93.75 384 GLN A C 1
ATOM 3049 O O . GLN A 1 384 ? 4.778 -13.978 -0.183 1.00 93.75 384 GLN A O 1
ATOM 3054 N N . VAL A 1 385 ? 5.563 -13.258 -2.171 1.00 95.94 385 VAL A N 1
ATOM 3055 C CA . VAL A 1 385 ? 4.510 -12.289 -2.492 1.00 95.94 385 VAL A CA 1
ATOM 3056 C C . VAL A 1 385 ? 3.916 -12.724 -3.827 1.00 95.94 385 VAL A C 1
ATOM 3058 O O . VAL A 1 385 ? 4.669 -12.878 -4.791 1.00 95.94 385 VAL A O 1
ATOM 3061 N N . VAL A 1 386 ? 2.618 -13.031 -3.866 1.00 96.06 386 VAL A N 1
ATOM 3062 C CA . VAL A 1 386 ? 1.964 -13.497 -5.098 1.00 96.06 386 VAL A CA 1
ATOM 3063 C C . VAL A 1 386 ? 1.606 -12.284 -5.946 1.00 96.06 386 VAL A C 1
ATOM 3065 O O . VAL A 1 386 ? 2.365 -11.985 -6.858 1.00 96.06 386 VAL A O 1
ATOM 3068 N N . ASP A 1 387 ? 0.588 -11.521 -5.564 1.00 97.25 387 ASP A N 1
ATOM 3069 C CA . ASP A 1 387 ? 0.105 -10.363 -6.307 1.00 97.25 387 ASP A CA 1
ATOM 3070 C C . ASP A 1 387 ? 0.382 -9.084 -5.508 1.00 97.25 387 ASP A C 1
ATOM 3072 O O . ASP A 1 387 ? -0.146 -8.868 -4.418 1.00 97.25 387 ASP A O 1
ATOM 3076 N N . PHE A 1 388 ? 1.230 -8.209 -6.041 1.00 98.12 388 PHE A N 1
ATOM 3077 C CA . PHE A 1 388 ? 1.531 -6.900 -5.475 1.00 98.12 388 PHE A CA 1
ATOM 3078 C C . PHE A 1 388 ? 1.035 -5.806 -6.414 1.00 98.12 388 PHE A C 1
ATOM 3080 O O . PHE A 1 388 ? 1.542 -5.652 -7.522 1.00 98.12 388 PHE A O 1
ATOM 3087 N N . ALA A 1 389 ? 0.089 -4.996 -5.953 1.00 97.94 389 ALA A N 1
ATOM 3088 C CA . ALA A 1 389 ? -0.469 -3.878 -6.692 1.00 97.94 389 ALA A CA 1
ATOM 3089 C C . ALA A 1 389 ? -0.402 -2.588 -5.871 1.00 97.94 389 ALA A C 1
ATOM 3091 O O . ALA A 1 389 ? -0.971 -2.473 -4.783 1.00 97.94 389 ALA A O 1
ATOM 3092 N N . LEU A 1 390 ? 0.245 -1.571 -6.432 1.00 98.06 390 LEU A N 1
ATOM 3093 C CA . LEU A 1 390 ? 0.267 -0.227 -5.874 1.00 98.06 390 LEU A CA 1
ATOM 3094 C C . LEU A 1 390 ? -0.200 0.781 -6.927 1.00 98.06 390 LEU A C 1
ATOM 3096 O O . LEU A 1 390 ? 0.308 0.802 -8.050 1.00 98.06 390 LEU A O 1
ATOM 3100 N N . MET A 1 391 ? -1.151 1.642 -6.564 1.00 98.06 391 MET A N 1
ATOM 3101 C CA . MET A 1 391 ? -1.769 2.589 -7.490 1.00 98.06 391 MET A CA 1
ATOM 3102 C C . MET A 1 391 ? -1.899 3.996 -6.899 1.00 98.06 391 MET A C 1
ATOM 3104 O O . MET A 1 391 ? -2.531 4.194 -5.862 1.00 98.06 391 MET A O 1
ATOM 3108 N N . PHE A 1 392 ? -1.391 4.989 -7.628 1.00 97.12 392 PHE A N 1
ATOM 3109 C CA . PHE A 1 392 ? -1.635 6.410 -7.389 1.00 97.12 392 PHE A CA 1
ATOM 3110 C C . PHE A 1 392 ? -2.381 7.019 -8.577 1.00 97.12 392 PHE A C 1
ATOM 3112 O O . PHE A 1 392 ? -1.888 7.011 -9.708 1.00 97.12 392 PHE A O 1
ATOM 3119 N N . MET A 1 393 ? -3.552 7.602 -8.327 1.00 95.75 393 MET A N 1
ATOM 3120 C CA . MET A 1 393 ? -4.357 8.257 -9.359 1.00 95.75 393 MET A CA 1
ATOM 3121 C C . MET A 1 393 ? -4.693 9.686 -8.958 1.00 95.75 393 MET A C 1
ATOM 3123 O O . MET A 1 393 ? -5.247 9.929 -7.882 1.00 95.75 393 MET A O 1
ATOM 3127 N N . SER A 1 394 ? -4.486 10.625 -9.882 1.00 95.44 394 SER A N 1
ATOM 3128 C CA . SER A 1 394 ? -4.844 12.036 -9.676 1.00 95.44 394 SER A CA 1
ATOM 3129 C C . SER A 1 394 ? -4.184 12.617 -8.421 1.00 95.44 394 SER A C 1
ATOM 3131 O O . SER A 1 394 ? -4.858 13.216 -7.583 1.00 95.44 394 SER A O 1
ATOM 3133 N N . VAL A 1 395 ? -2.876 12.391 -8.279 1.00 94.19 395 VAL A N 1
ATOM 3134 C CA . VAL A 1 395 ? -2.075 12.907 -7.161 1.00 94.19 395 VAL A CA 1
ATOM 3135 C C . VAL A 1 395 ? -1.336 14.166 -7.600 1.00 94.19 395 VAL A C 1
ATOM 3137 O O . VAL A 1 395 ? -0.768 14.180 -8.688 1.00 94.19 395 VAL A O 1
ATOM 3140 N N . LEU A 1 396 ? -1.328 15.244 -6.810 1.00 92.19 396 LEU A N 1
ATOM 3141 C CA . LEU A 1 396 ? -0.548 16.422 -7.213 1.00 92.19 396 LEU A CA 1
ATOM 3142 C C . LEU A 1 396 ? 0.944 16.113 -7.064 1.00 92.19 396 LEU A C 1
ATOM 3144 O O . LEU A 1 396 ? 1.669 16.146 -8.048 1.00 92.19 396 LEU A O 1
ATOM 3148 N N . GLN A 1 397 ? 1.408 15.768 -5.870 1.00 94.00 397 GLN A N 1
ATOM 3149 C CA . GLN A 1 397 ? 2.835 15.587 -5.628 1.00 94.00 397 GLN A CA 1
ATOM 3150 C C . GLN A 1 397 ? 3.122 14.356 -4.771 1.00 94.00 397 GLN A C 1
ATOM 3152 O O . GLN A 1 397 ? 2.480 14.151 -3.744 1.00 94.00 397 GLN A O 1
ATOM 3157 N N . VAL A 1 398 ? 4.119 13.578 -5.182 1.00 96.06 398 VAL A N 1
ATOM 3158 C CA . VAL A 1 398 ? 4.818 12.597 -4.345 1.00 96.06 398 VAL A CA 1
ATOM 3159 C C . VAL A 1 398 ? 6.242 13.115 -4.179 1.00 96.06 398 VAL A C 1
ATOM 3161 O O . VAL A 1 398 ? 6.906 13.354 -5.190 1.00 96.06 398 VAL A O 1
ATOM 3164 N N . VAL A 1 399 ? 6.666 13.402 -2.947 1.00 96.25 399 VAL A N 1
ATOM 3165 C CA . VAL A 1 399 ? 8.010 13.936 -2.686 1.00 96.25 399 VAL A CA 1
ATOM 3166 C C . VAL A 1 399 ? 8.992 12.772 -2.665 1.00 96.25 399 VAL A C 1
ATOM 3168 O O . VAL A 1 399 ? 9.608 12.535 -3.694 1.00 96.25 399 VAL A O 1
ATOM 3171 N N . ASP A 1 400 ? 9.014 11.973 -1.607 1.00 97.19 400 ASP A N 1
ATOM 3172 C CA . ASP A 1 400 ? 9.935 10.855 -1.439 1.00 97.19 400 ASP A CA 1
ATOM 3173 C C . ASP A 1 400 ? 9.160 9.534 -1.489 1.00 97.19 400 ASP A C 1
ATOM 3175 O O . ASP A 1 400 ? 8.301 9.248 -0.657 1.00 97.19 400 ASP A O 1
ATOM 3179 N N . PHE A 1 401 ? 9.447 8.700 -2.483 1.00 98.06 401 PHE A N 1
ATOM 3180 C CA . PHE A 1 401 ? 8.883 7.364 -2.632 1.00 98.06 401 PHE A CA 1
ATOM 3181 C C . PHE A 1 401 ? 9.992 6.324 -2.527 1.00 98.06 401 PHE A C 1
ATOM 3183 O O . PHE A 1 401 ? 10.874 6.257 -3.378 1.00 98.06 401 PHE A O 1
ATOM 3190 N N . ALA A 1 402 ? 9.916 5.460 -1.522 1.00 97.88 402 ALA A N 1
ATOM 3191 C CA . ALA A 1 402 ? 10.855 4.379 -1.289 1.00 97.88 402 ALA A CA 1
ATOM 3192 C C . ALA A 1 402 ? 10.121 3.043 -1.141 1.00 97.88 402 ALA A C 1
ATOM 3194 O O . ALA A 1 402 ? 9.292 2.847 -0.252 1.00 97.88 402 ALA A O 1
ATOM 3195 N N . LEU A 1 403 ? 10.480 2.083 -1.987 1.00 98.12 403 LEU A N 1
ATOM 3196 C CA . LEU A 1 403 ? 9.997 0.713 -1.902 1.00 98.12 403 LEU A CA 1
ATOM 3197 C C . LEU A 1 403 ? 11.183 -0.253 -1.856 1.00 98.12 403 LEU A C 1
ATOM 3199 O O . LEU A 1 403 ? 12.069 -0.206 -2.711 1.00 98.12 403 LEU A O 1
ATOM 3203 N N . MET A 1 404 ? 11.203 -1.148 -0.868 1.00 97.94 404 MET A N 1
ATOM 3204 C CA . MET A 1 404 ? 12.333 -2.044 -0.631 1.00 97.94 404 MET A CA 1
ATOM 3205 C C . MET A 1 404 ? 11.902 -3.487 -0.360 1.00 97.94 404 MET A C 1
ATOM 3207 O O . MET A 1 404 ? 11.158 -3.762 0.579 1.00 97.94 404 MET A O 1
ATOM 3211 N N . PHE A 1 405 ? 12.470 -4.422 -1.120 1.00 97.00 405 PHE A N 1
ATOM 3212 C CA . PHE A 1 405 ? 12.410 -5.859 -0.862 1.00 97.00 405 PHE A CA 1
ATOM 3213 C C . PHE A 1 405 ? 13.810 -6.389 -0.553 1.00 97.00 405 PHE A C 1
ATOM 3215 O O . PHE A 1 405 ? 14.725 -6.276 -1.373 1.00 97.00 405 PHE A O 1
ATOM 3222 N N . MET A 1 406 ? 13.986 -7.006 0.615 1.00 95.62 406 MET A N 1
ATOM 3223 C CA . MET A 1 406 ? 15.248 -7.628 1.015 1.00 95.62 406 MET A CA 1
ATOM 3224 C C . MET A 1 406 ? 15.052 -9.075 1.446 1.00 95.62 406 MET A C 1
ATOM 3226 O O . MET A 1 406 ? 14.198 -9.377 2.277 1.00 95.62 406 MET A O 1
ATOM 3230 N N . TYR A 1 407 ? 15.902 -9.970 0.942 1.00 96.00 407 TYR A N 1
ATOM 3231 C CA . TYR A 1 407 ? 15.852 -11.396 1.279 1.00 96.00 407 TYR A CA 1
ATOM 3232 C C . TYR A 1 407 ? 14.471 -12.005 0.998 1.00 96.00 407 TYR A C 1
ATOM 3234 O O . TYR A 1 407 ? 13.862 -12.612 1.881 1.00 96.00 407 TYR A O 1
ATOM 3242 N N . VAL A 1 408 ? 13.977 -11.809 -0.227 1.00 93.44 408 VAL A N 1
ATOM 3243 C CA . VAL A 1 408 ? 12.685 -12.345 -0.672 1.00 93.44 408 VAL A CA 1
ATOM 3244 C C . VAL A 1 408 ? 12.895 -13.527 -1.607 1.00 93.44 408 VAL A C 1
ATOM 3246 O O . VAL A 1 408 ? 13.712 -13.452 -2.519 1.00 93.44 408 VAL A O 1
ATOM 3249 N N . LEU A 1 409 ? 12.205 -14.646 -1.394 1.00 91.56 409 LEU A N 1
ATOM 3250 C CA . LEU A 1 409 ? 12.395 -15.806 -2.269 1.00 91.56 409 LEU A CA 1
ATOM 3251 C C . LEU A 1 409 ? 11.644 -15.612 -3.593 1.00 91.56 409 LEU A C 1
ATOM 3253 O O . LEU A 1 409 ? 12.262 -15.704 -4.649 1.00 91.56 409 LEU A O 1
ATOM 3257 N N . GLN A 1 410 ? 10.360 -15.274 -3.574 1.00 93.44 410 GLN A N 1
ATOM 3258 C CA . GLN A 1 410 ? 9.612 -15.072 -4.814 1.00 93.44 410 GLN A CA 1
ATOM 3259 C C . GLN A 1 410 ? 8.684 -13.862 -4.742 1.00 93.44 410 GLN A C 1
ATOM 3261 O O . GLN A 1 410 ? 7.942 -13.704 -3.775 1.00 93.44 410 GLN A O 1
ATOM 3266 N N . VAL A 1 411 ? 8.699 -13.050 -5.796 1.00 95.56 411 VAL A N 1
ATOM 3267 C CA . VAL A 1 411 ? 7.628 -12.107 -6.136 1.00 95.56 411 VAL A CA 1
ATOM 3268 C C . VAL A 1 411 ? 7.053 -12.571 -7.470 1.00 95.56 411 VAL A C 1
ATOM 3270 O O . VAL A 1 411 ? 7.813 -12.703 -8.431 1.00 95.56 411 VAL A O 1
ATOM 3273 N N . VAL A 1 412 ? 5.768 -12.929 -7.509 1.00 95.88 412 VAL A N 1
ATOM 3274 C CA . VAL A 1 412 ? 5.137 -13.439 -8.736 1.00 95.88 412 VAL A CA 1
ATOM 3275 C C . VAL A 1 412 ? 4.747 -12.255 -9.610 1.00 95.88 412 VAL A C 1
ATOM 3277 O O . VAL A 1 412 ? 5.506 -11.945 -10.519 1.00 95.88 412 VAL A O 1
ATOM 3280 N N . ASP A 1 413 ? 3.697 -11.526 -9.254 1.00 96.88 413 ASP A N 1
ATOM 3281 C CA . ASP A 1 413 ? 3.181 -10.399 -10.022 1.00 96.88 413 ASP A CA 1
ATOM 3282 C C . ASP A 1 413 ? 3.417 -9.099 -9.246 1.00 96.88 413 ASP A C 1
ATOM 3284 O O . ASP A 1 413 ? 2.893 -8.883 -8.155 1.00 96.88 413 ASP A O 1
ATOM 3288 N N . PHE A 1 414 ? 4.230 -8.205 -9.801 1.00 97.94 414 PHE A N 1
ATOM 3289 C CA . PHE A 1 414 ? 4.495 -6.879 -9.256 1.00 97.94 414 PHE A CA 1
ATOM 3290 C C . PHE A 1 414 ? 3.979 -5.815 -10.218 1.00 97.94 414 PHE A C 1
ATOM 3292 O O . PHE A 1 414 ? 4.489 -5.666 -11.325 1.00 97.94 414 PHE A O 1
ATOM 3299 N N . ALA A 1 415 ? 3.008 -5.025 -9.777 1.00 97.75 415 ALA A N 1
ATOM 3300 C CA . ALA A 1 415 ? 2.422 -3.935 -10.535 1.00 97.75 415 ALA A CA 1
ATOM 3301 C C . ALA A 1 415 ? 2.459 -2.631 -9.735 1.00 97.75 415 ALA A C 1
ATOM 3303 O O . ALA A 1 415 ? 1.884 -2.509 -8.652 1.00 97.75 415 ALA A O 1
ATOM 3304 N N . LEU A 1 416 ? 3.086 -1.612 -10.316 1.00 98.06 416 LEU A N 1
ATOM 3305 C CA . LEU A 1 416 ? 3.082 -0.257 -9.785 1.00 98.06 416 LEU A CA 1
ATOM 3306 C C . LEU A 1 416 ? 2.585 0.717 -10.854 1.00 98.06 416 LEU A C 1
ATOM 3308 O O . LEU A 1 416 ? 3.112 0.754 -11.968 1.00 98.06 416 LEU A O 1
ATOM 3312 N N . MET A 1 417 ? 1.593 1.541 -10.512 1.00 98.00 417 MET A N 1
ATOM 3313 C CA . MET A 1 417 ? 0.958 2.458 -11.455 1.00 98.00 417 MET A CA 1
ATOM 3314 C C . MET A 1 417 ? 0.795 3.874 -10.892 1.00 98.00 417 MET A C 1
ATOM 3316 O O . MET A 1 417 ? 0.157 4.078 -9.860 1.00 98.00 417 MET A O 1
ATOM 3320 N N . PHE A 1 418 ? 1.283 4.866 -11.637 1.00 97.12 418 PHE A N 1
ATOM 3321 C CA . PHE A 1 418 ? 1.005 6.286 -11.425 1.00 97.12 418 PHE A CA 1
ATOM 3322 C C . PHE A 1 418 ? 0.254 6.859 -12.626 1.00 97.12 418 PHE A C 1
ATOM 3324 O O . PHE A 1 418 ? 0.745 6.827 -13.757 1.00 97.12 418 PHE A O 1
ATOM 3331 N N . MET A 1 419 ? -0.922 7.438 -12.389 1.00 95.56 419 MET A N 1
ATOM 3332 C CA . MET A 1 419 ? -1.745 8.037 -13.440 1.00 95.56 419 MET A CA 1
ATOM 3333 C C . MET A 1 419 ? -2.145 9.458 -13.074 1.00 95.56 419 MET A C 1
ATOM 3335 O O . MET A 1 419 ? -2.716 9.703 -12.008 1.00 95.56 419 MET A O 1
ATOM 3339 N N . SER A 1 420 ? -1.970 10.384 -14.016 1.00 95.31 420 SER A N 1
ATOM 3340 C CA . SER A 1 420 ? -2.363 11.789 -13.833 1.00 95.31 420 SER A CA 1
ATOM 3341 C C . SER A 1 420 ? -1.717 12.406 -12.586 1.00 95.31 420 SER A C 1
ATOM 3343 O O . SER A 1 420 ? -2.408 12.996 -11.757 1.00 95.31 420 SER A O 1
ATOM 3345 N N . VAL A 1 421 ? -0.404 12.219 -12.437 1.00 94.19 421 VAL A N 1
ATOM 3346 C CA . VAL A 1 421 ? 0.376 12.767 -11.318 1.00 94.19 421 VAL A CA 1
ATOM 3347 C C . VAL A 1 421 ? 1.096 14.031 -11.773 1.00 94.19 421 VAL A C 1
ATOM 3349 O O . VAL A 1 421 ? 1.684 14.030 -12.850 1.00 94.19 421 VAL A O 1
ATOM 3352 N N . LEU A 1 422 ? 1.062 15.131 -11.014 1.00 91.56 422 LEU A N 1
ATOM 3353 C CA . LEU A 1 422 ? 1.809 16.322 -11.441 1.00 91.56 422 LEU A CA 1
ATOM 3354 C C . LEU A 1 422 ? 3.311 16.062 -11.278 1.00 91.56 422 LEU A C 1
ATOM 3356 O O . LEU A 1 422 ? 4.038 16.079 -12.262 1.00 91.56 422 LEU A O 1
ATOM 3360 N N . GLN A 1 423 ? 3.778 15.773 -10.070 1.00 93.62 423 GLN A N 1
ATOM 3361 C CA . GLN A 1 423 ? 5.208 15.643 -9.810 1.00 93.62 423 GLN A CA 1
ATOM 3362 C C . GLN A 1 423 ? 5.527 14.434 -8.932 1.00 93.62 423 GLN A C 1
ATOM 3364 O O . GLN A 1 423 ? 4.883 14.225 -7.906 1.00 93.62 423 GLN A O 1
ATOM 3369 N N . VAL A 1 424 ? 6.555 13.686 -9.322 1.00 95.94 424 VAL A N 1
ATOM 3370 C CA . VAL A 1 424 ? 7.278 12.744 -8.461 1.00 95.94 424 VAL A CA 1
ATOM 3371 C C . VAL A 1 424 ? 8.688 13.300 -8.301 1.00 95.94 424 VAL A C 1
ATOM 3373 O O . VAL A 1 424 ? 9.351 13.533 -9.314 1.00 95.94 424 VAL A O 1
ATOM 3376 N N . VAL A 1 425 ? 9.099 13.622 -7.073 1.00 96.12 425 VAL A N 1
ATOM 3377 C CA . VAL A 1 425 ? 10.428 14.197 -6.817 1.00 96.12 425 VAL A CA 1
ATOM 3378 C C . VAL A 1 425 ? 11.441 13.060 -6.776 1.00 96.12 425 VAL A C 1
ATOM 3380 O O . VAL A 1 425 ? 12.071 12.828 -7.798 1.00 96.12 425 VAL A O 1
ATOM 3383 N N . ASP A 1 426 ? 11.476 12.274 -5.708 1.00 97.12 426 ASP A N 1
ATOM 3384 C CA . ASP A 1 426 ? 12.425 11.183 -5.524 1.00 97.12 426 ASP A CA 1
ATOM 3385 C C . ASP A 1 426 ? 11.684 9.843 -5.556 1.00 97.12 426 ASP A C 1
ATOM 3387 O O . ASP A 1 426 ? 10.835 9.543 -4.718 1.00 97.12 426 ASP A O 1
ATOM 3391 N N . PHE A 1 427 ? 11.991 9.006 -6.541 1.00 98.00 427 PHE A N 1
ATOM 3392 C CA . PHE A 1 427 ? 11.468 7.652 -6.668 1.00 98.00 427 PHE A CA 1
ATOM 3393 C C . PHE A 1 427 ? 12.607 6.648 -6.537 1.00 98.00 427 PHE A C 1
ATOM 3395 O O . PHE A 1 427 ? 13.498 6.593 -7.380 1.00 98.00 427 PHE A O 1
ATOM 3402 N N . ALA A 1 428 ? 12.548 5.799 -5.518 1.00 97.75 428 ALA A N 1
ATOM 3403 C CA . ALA A 1 428 ? 13.514 4.748 -5.261 1.00 97.75 428 ALA A CA 1
ATOM 3404 C C . ALA A 1 428 ? 12.814 3.397 -5.094 1.00 97.75 428 ALA A C 1
ATOM 3406 O O . ALA A 1 428 ? 11.974 3.198 -4.215 1.00 97.75 428 ALA A O 1
ATOM 3407 N N . LEU A 1 429 ? 13.214 2.427 -5.910 1.00 98.00 429 LEU A N 1
ATOM 3408 C CA . LEU A 1 429 ? 12.770 1.045 -5.796 1.00 98.00 429 LEU A CA 1
ATOM 3409 C C . LEU A 1 429 ? 13.984 0.115 -5.732 1.00 98.00 429 LEU A C 1
ATOM 3411 O O . LEU A 1 429 ? 14.872 0.176 -6.584 1.00 98.00 429 LEU A O 1
ATOM 3415 N N . MET A 1 430 ? 14.025 -0.769 -4.734 1.00 97.75 430 MET A N 1
ATOM 3416 C CA . MET A 1 430 ? 15.173 -1.640 -4.486 1.00 97.75 430 MET A CA 1
ATOM 3417 C C . MET A 1 430 ? 14.769 -3.090 -4.207 1.00 97.75 430 MET A C 1
ATOM 3419 O O . MET A 1 430 ? 14.021 -3.371 -3.273 1.00 97.75 430 MET A O 1
ATOM 3423 N N . PHE A 1 431 ? 15.363 -4.020 -4.953 1.00 96.75 431 PHE A N 1
ATOM 3424 C CA . PHE A 1 431 ? 15.336 -5.457 -4.681 1.00 96.75 431 PHE A CA 1
ATOM 3425 C C . PHE A 1 431 ? 16.747 -5.949 -4.361 1.00 96.75 431 PHE A C 1
ATOM 3427 O O . PHE A 1 431 ? 17.663 -5.842 -5.180 1.00 96.75 431 PHE A O 1
ATOM 3434 N N . MET A 1 432 ? 16.929 -6.523 -3.176 1.00 95.44 432 MET A N 1
ATOM 3435 C CA . MET A 1 432 ? 18.219 -7.025 -2.706 1.00 95.44 432 MET A CA 1
ATOM 3436 C C . MET A 1 432 ? 18.114 -8.477 -2.256 1.00 95.44 432 MET A C 1
ATOM 3438 O O . MET A 1 432 ? 17.326 -8.815 -1.373 1.00 95.44 432 MET A O 1
ATOM 3442 N N . SER A 1 433 ? 18.984 -9.329 -2.799 1.00 95.31 433 SER A N 1
ATOM 3443 C CA . SER A 1 433 ? 19.028 -10.761 -2.469 1.00 95.31 433 SER A CA 1
ATOM 3444 C C . SER A 1 433 ? 17.677 -11.450 -2.696 1.00 95.31 433 SER A C 1
ATOM 3446 O O . SER A 1 433 ? 17.149 -12.097 -1.791 1.00 95.31 433 SER A O 1
ATOM 3448 N N . VAL A 1 434 ? 17.106 -11.272 -3.892 1.00 92.94 434 VAL A N 1
ATOM 3449 C CA . VAL A 1 434 ? 15.821 -11.872 -4.283 1.00 92.94 434 VAL A CA 1
ATOM 3450 C C . VAL A 1 434 ? 16.048 -13.064 -5.205 1.00 92.94 434 VAL A C 1
ATOM 3452 O O . VAL A 1 434 ? 16.833 -12.970 -6.144 1.00 92.94 434 VAL A O 1
ATOM 3455 N N . LEU A 1 435 ? 15.413 -14.212 -4.955 1.00 91.00 435 LEU A N 1
ATOM 3456 C CA . LEU A 1 435 ? 15.642 -15.384 -5.810 1.00 91.00 435 LEU A CA 1
ATOM 3457 C C . LEU A 1 435 ? 14.921 -15.221 -7.158 1.00 91.00 435 LEU A C 1
ATOM 3459 O O . LEU A 1 435 ? 15.565 -15.338 -8.198 1.00 91.00 435 LEU A O 1
ATOM 3463 N N . GLN A 1 436 ? 13.626 -14.918 -7.163 1.00 92.56 436 GLN A N 1
ATOM 3464 C CA . GLN A 1 436 ? 12.869 -14.790 -8.406 1.00 92.56 436 GLN A CA 1
ATOM 3465 C C . GLN A 1 436 ? 11.871 -13.630 -8.363 1.00 92.56 436 GLN A C 1
ATOM 3467 O O . GLN A 1 436 ? 11.103 -13.506 -7.410 1.00 92.56 436 GLN A O 1
ATOM 3472 N N . VAL A 1 437 ? 11.860 -12.824 -9.423 1.00 94.81 437 VAL A N 1
ATOM 3473 C CA . VAL A 1 437 ? 10.758 -11.923 -9.783 1.00 94.81 437 VAL A CA 1
ATOM 3474 C C . VAL A 1 437 ? 10.197 -12.427 -11.110 1.00 94.81 437 VAL A C 1
ATOM 3476 O O . VAL A 1 437 ? 10.965 -12.567 -12.065 1.00 94.81 437 VAL A O 1
ATOM 3479 N N . VAL A 1 438 ? 8.918 -12.804 -11.151 1.00 95.38 438 VAL A N 1
ATOM 3480 C CA . VAL A 1 438 ? 8.305 -13.355 -12.370 1.00 95.38 438 VAL A CA 1
ATOM 3481 C C . VAL A 1 438 ? 7.887 -12.202 -13.272 1.00 95.38 438 VAL A C 1
ATOM 3483 O O . VAL A 1 438 ? 8.641 -11.893 -14.186 1.00 95.38 438 VAL A O 1
ATOM 3486 N N . ASP A 1 439 ? 6.816 -11.493 -12.935 1.00 96.19 439 ASP A N 1
ATOM 3487 C CA . ASP A 1 439 ? 6.270 -10.402 -13.733 1.00 96.19 439 ASP A CA 1
ATOM 3488 C C . ASP A 1 439 ? 6.459 -9.077 -12.988 1.00 96.19 439 ASP A C 1
ATOM 3490 O O . ASP A 1 439 ? 5.894 -8.840 -11.922 1.00 96.19 439 ASP A O 1
ATOM 3494 N N . PHE A 1 440 ? 7.275 -8.183 -13.539 1.00 97.81 440 PHE A N 1
ATOM 3495 C CA . PHE A 1 440 ? 7.493 -6.837 -13.025 1.00 97.81 440 PHE A CA 1
ATOM 3496 C C . PHE A 1 440 ? 6.940 -5.814 -14.011 1.00 97.81 440 PHE A C 1
ATOM 3498 O O . PHE A 1 440 ? 7.444 -5.674 -15.122 1.00 97.81 440 PHE A O 1
ATOM 3505 N N . ALA A 1 441 ? 5.945 -5.044 -13.586 1.00 97.56 441 ALA A N 1
ATOM 3506 C CA . ALA A 1 441 ? 5.329 -3.985 -14.366 1.00 97.56 441 ALA A CA 1
ATOM 3507 C C . ALA A 1 441 ? 5.330 -2.664 -13.591 1.00 97.56 441 ALA A C 1
ATOM 3509 O O . ALA A 1 441 ? 4.753 -2.540 -12.510 1.00 97.56 441 ALA A O 1
ATOM 3510 N N . LEU A 1 442 ? 5.931 -1.638 -14.186 1.00 97.88 442 LEU A N 1
ATOM 3511 C CA . LEU A 1 442 ? 5.891 -0.276 -13.674 1.00 97.88 442 LEU A CA 1
ATOM 3512 C C . LEU A 1 442 ? 5.385 0.673 -14.765 1.00 97.88 442 LEU A C 1
ATOM 3514 O O . LEU A 1 442 ? 5.916 0.698 -15.877 1.00 97.88 442 LEU A O 1
ATOM 3518 N N . MET A 1 443 ? 4.373 1.482 -14.446 1.00 97.94 443 MET A N 1
ATOM 3519 C CA . MET A 1 443 ? 3.729 2.376 -15.406 1.00 97.94 443 MET A CA 1
ATOM 3520 C C . MET A 1 443 ? 3.539 3.791 -14.856 1.00 97.94 443 MET A C 1
ATOM 3522 O O . MET A 1 443 ? 2.900 3.990 -13.825 1.00 97.94 443 MET A O 1
ATOM 3526 N N . PHE A 1 444 ? 4.003 4.783 -15.614 1.00 96.94 444 PHE A N 1
ATOM 3527 C CA . PHE A 1 444 ? 3.674 6.196 -15.428 1.00 96.94 444 PHE A CA 1
ATOM 3528 C C . PHE A 1 444 ? 2.913 6.711 -16.646 1.00 96.94 444 PHE A C 1
ATOM 3530 O O . PHE A 1 444 ? 3.419 6.667 -17.771 1.00 96.94 444 PHE A O 1
ATOM 3537 N N . MET A 1 445 ? 1.710 7.247 -16.438 1.00 95.25 445 MET A N 1
ATOM 3538 C CA . MET A 1 445 ? 0.920 7.842 -17.515 1.00 95.25 445 MET A CA 1
ATOM 3539 C C . MET A 1 445 ? 0.432 9.238 -17.166 1.00 95.25 445 MET A C 1
ATOM 3541 O O . MET A 1 445 ? -0.168 9.460 -16.113 1.00 95.25 445 MET A O 1
ATOM 3545 N N . SER A 1 446 ? 0.588 10.165 -18.113 1.00 94.94 446 SER A N 1
ATOM 3546 C CA . SER A 1 446 ? 0.155 11.559 -17.948 1.00 94.94 446 SER A CA 1
ATOM 3547 C C . SER A 1 446 ? 0.784 12.205 -16.710 1.00 94.94 446 SER A C 1
ATOM 3549 O O . SER A 1 446 ? 0.076 12.743 -15.861 1.00 94.94 446 SER A O 1
ATOM 3551 N N . VAL A 1 447 ? 2.111 12.107 -16.601 1.00 93.75 447 VAL A N 1
ATOM 3552 C CA . VAL A 1 447 ? 2.888 12.686 -15.496 1.00 93.75 447 VAL A CA 1
ATOM 3553 C C . VAL A 1 447 ? 3.594 13.952 -15.968 1.00 93.75 447 VAL A C 1
ATOM 3555 O O . VAL A 1 447 ? 4.193 13.946 -17.039 1.00 93.75 447 VAL A O 1
ATOM 3558 N N . LEU A 1 448 ? 3.531 15.063 -15.227 1.00 91.19 448 LEU A N 1
ATOM 3559 C CA . LEU A 1 448 ? 4.230 16.278 -15.673 1.00 91.19 448 LEU A CA 1
ATOM 3560 C C . LEU A 1 448 ? 5.743 16.103 -15.501 1.00 91.19 448 LEU A C 1
ATOM 3562 O O . LEU A 1 448 ? 6.490 16.263 -16.462 1.00 91.19 448 LEU A O 1
ATOM 3566 N N . GLN A 1 449 ? 6.198 15.753 -14.303 1.00 93.06 449 GLN A N 1
ATOM 3567 C CA . GLN A 1 449 ? 7.624 15.671 -14.017 1.00 93.06 449 GLN A CA 1
ATOM 3568 C C . GLN A 1 449 ? 7.960 14.496 -13.099 1.00 93.06 449 GLN A C 1
ATOM 3570 O O . GLN A 1 449 ? 7.311 14.302 -12.074 1.00 93.06 449 GLN A O 1
ATOM 3575 N N . VAL A 1 450 ? 9.008 13.760 -13.460 1.00 95.69 450 VAL A N 1
ATOM 3576 C CA . VAL A 1 450 ? 9.751 12.867 -12.564 1.00 95.69 450 VAL A CA 1
ATOM 3577 C C . VAL A 1 450 ? 11.144 13.469 -12.413 1.00 95.69 450 VAL A C 1
ATOM 3579 O O . VAL A 1 450 ? 11.800 13.706 -13.429 1.00 95.69 450 VAL A O 1
ATOM 3582 N N . VAL A 1 451 ? 11.547 13.822 -11.191 1.00 96.00 451 VAL A N 1
ATOM 3583 C CA . VAL A 1 451 ? 12.859 14.440 -10.948 1.00 96.00 451 VAL A CA 1
ATOM 3584 C C . VAL A 1 451 ? 13.905 13.337 -10.883 1.00 96.00 451 VAL A C 1
ATOM 3586 O O . VAL A 1 451 ? 14.542 13.100 -11.899 1.00 96.00 451 VAL A O 1
ATOM 3589 N N . ASP A 1 452 ? 13.965 12.579 -9.795 1.00 96.94 452 ASP A N 1
ATOM 3590 C CA . ASP A 1 452 ? 14.943 11.519 -9.587 1.00 96.94 452 ASP A CA 1
ATOM 3591 C C . ASP A 1 452 ? 14.239 10.159 -9.599 1.00 96.94 452 ASP A C 1
ATOM 3593 O O . ASP A 1 452 ? 13.382 9.858 -8.772 1.00 96.94 452 ASP A O 1
ATOM 3597 N N . PHE A 1 453 ? 14.586 9.308 -10.559 1.00 97.88 453 PHE A N 1
ATOM 3598 C CA . PHE A 1 453 ? 14.093 7.941 -10.671 1.00 97.88 453 PHE A CA 1
ATOM 3599 C C . PHE A 1 453 ? 15.252 6.964 -10.520 1.00 97.88 453 PHE A C 1
ATOM 3601 O O . PHE A 1 453 ? 16.147 6.915 -11.358 1.00 97.88 453 PHE A O 1
ATOM 3608 N N . ALA A 1 454 ? 15.206 6.130 -9.489 1.00 97.56 454 ALA A N 1
ATOM 3609 C CA . ALA A 1 454 ? 16.194 5.105 -9.211 1.00 97.56 454 ALA A CA 1
ATOM 3610 C C . ALA A 1 454 ? 15.524 3.742 -9.027 1.00 97.56 454 ALA A C 1
ATOM 3612 O O . ALA A 1 454 ? 14.684 3.537 -8.149 1.00 97.56 454 ALA A O 1
ATOM 3613 N N . LEU A 1 455 ? 15.949 2.771 -9.827 1.00 97.88 455 LEU A N 1
ATOM 3614 C CA . LEU A 1 455 ? 15.537 1.382 -9.694 1.00 97.88 455 LEU A CA 1
ATOM 3615 C C . LEU A 1 455 ? 16.775 0.483 -9.614 1.00 97.88 455 LEU A C 1
ATOM 3617 O O . LEU A 1 455 ? 17.663 0.552 -10.465 1.00 97.88 455 LEU A O 1
ATOM 3621 N N . MET A 1 456 ? 16.835 -0.379 -8.599 1.00 97.56 456 MET A N 1
ATOM 3622 C CA . MET A 1 456 ? 18.010 -1.202 -8.320 1.00 97.56 456 MET A CA 1
ATOM 3623 C C . MET A 1 456 ? 17.652 -2.662 -8.024 1.00 97.56 456 MET A C 1
ATOM 3625 O O . MET A 1 456 ? 16.908 -2.953 -7.090 1.00 97.56 456 MET A O 1
ATOM 3629 N N . PHE A 1 457 ? 18.275 -3.586 -8.755 1.00 96.19 457 PHE A N 1
ATOM 3630 C CA . PHE A 1 457 ? 18.281 -5.021 -8.469 1.00 96.19 457 PHE A CA 1
ATOM 3631 C C . PHE A 1 457 ? 19.704 -5.485 -8.150 1.00 96.19 457 PHE A C 1
ATOM 3633 O O . PHE A 1 457 ? 20.617 -5.366 -8.969 1.00 96.19 457 PHE A O 1
ATOM 3640 N N . MET A 1 458 ? 19.895 -6.046 -6.960 1.00 94.75 458 MET A N 1
ATOM 3641 C CA . MET A 1 458 ? 21.195 -6.482 -6.452 1.00 94.75 458 MET A CA 1
ATOM 3642 C C . MET A 1 458 ? 21.123 -7.935 -5.995 1.00 94.75 458 MET A C 1
ATOM 3644 O O . MET A 1 458 ? 20.320 -8.281 -5.128 1.00 94.75 458 MET A O 1
ATOM 3648 N N . SER A 1 459 ? 22.025 -8.775 -6.502 1.00 94.50 459 SER A N 1
ATOM 3649 C CA . SER A 1 459 ? 22.105 -10.198 -6.135 1.00 94.50 459 SER A CA 1
ATOM 3650 C C . SER A 1 459 ? 20.787 -10.946 -6.385 1.00 94.50 459 SER A C 1
ATOM 3652 O O . SER A 1 459 ? 20.279 -11.625 -5.493 1.00 94.50 459 SER A O 1
ATOM 3654 N N . VAL A 1 460 ? 20.213 -10.784 -7.581 1.00 92.25 460 VAL A N 1
ATOM 3655 C CA . VAL A 1 460 ? 18.944 -11.422 -7.969 1.00 92.25 460 VAL A CA 1
ATOM 3656 C C . VAL A 1 460 ? 19.203 -12.629 -8.862 1.00 92.25 460 VAL A C 1
ATOM 3658 O O . VAL A 1 460 ? 20.003 -12.545 -9.788 1.00 92.25 460 VAL A O 1
ATOM 3661 N N . LEU A 1 461 ? 18.572 -13.775 -8.605 1.00 90.44 461 LEU A N 1
ATOM 3662 C CA . LEU A 1 461 ? 18.829 -14.957 -9.435 1.00 90.44 461 LEU A CA 1
ATOM 3663 C C . LEU A 1 461 ? 18.076 -14.872 -10.770 1.00 90.44 461 LEU A C 1
ATOM 3665 O O . LEU A 1 461 ? 18.705 -14.979 -11.818 1.00 90.44 461 LEU A O 1
ATOM 3669 N N . GLN A 1 462 ? 16.775 -14.611 -10.772 1.00 92.00 462 GLN A N 1
ATOM 3670 C CA . GLN A 1 462 ? 16.026 -14.512 -12.023 1.00 92.00 462 GLN A CA 1
ATOM 3671 C C . GLN A 1 462 ? 15.008 -13.374 -12.002 1.00 92.00 462 GLN A C 1
ATOM 3673 O O . GLN A 1 462 ? 14.239 -13.244 -11.052 1.00 92.00 462 GLN A O 1
ATOM 3678 N N . VAL A 1 463 ? 14.987 -12.590 -13.078 1.00 94.25 463 VAL A N 1
ATOM 3679 C CA . VAL A 1 463 ? 13.866 -11.722 -13.458 1.00 94.25 463 VAL A CA 1
ATOM 3680 C C . VAL A 1 463 ? 13.323 -12.268 -14.774 1.00 94.25 463 VAL A C 1
ATOM 3682 O O . VAL A 1 463 ? 14.095 -12.401 -15.726 1.00 94.25 463 VAL A O 1
ATOM 3685 N N . VAL A 1 464 ? 12.058 -12.690 -14.806 1.00 94.75 464 VAL A N 1
ATOM 3686 C CA . VAL A 1 464 ? 11.465 -13.280 -16.016 1.00 94.75 464 VAL A CA 1
ATOM 3687 C C . VAL A 1 464 ? 11.023 -12.154 -16.940 1.00 94.75 464 VAL A C 1
ATOM 3689 O O . VAL A 1 464 ? 11.769 -11.846 -17.860 1.00 94.75 464 VAL A O 1
ATOM 3692 N N . ASP A 1 465 ? 9.938 -11.461 -16.615 1.00 95.69 465 ASP A N 1
ATOM 3693 C CA . ASP A 1 465 ? 9.370 -10.397 -17.432 1.00 95.69 465 ASP A CA 1
ATOM 3694 C C . ASP A 1 465 ? 9.526 -9.055 -16.709 1.00 95.69 465 ASP A C 1
ATOM 3696 O O . ASP A 1 465 ? 8.969 -8.820 -15.639 1.00 95.69 465 ASP A O 1
ATOM 3700 N N . PHE A 1 466 ? 10.307 -8.144 -17.284 1.00 97.56 466 PHE A N 1
ATOM 3701 C CA . PHE A 1 466 ? 10.492 -6.784 -16.791 1.00 97.56 466 PHE A CA 1
ATOM 3702 C C . PHE A 1 466 ? 9.916 -5.792 -17.795 1.00 97.56 466 PHE A C 1
ATOM 3704 O O . PHE A 1 466 ? 10.430 -5.647 -18.901 1.00 97.56 466 PHE A O 1
ATOM 3711 N N . ALA A 1 467 ? 8.890 -5.054 -17.392 1.00 97.25 467 ALA A N 1
ATOM 3712 C CA . ALA A 1 467 ? 8.247 -4.028 -18.192 1.00 97.25 467 ALA A CA 1
ATOM 3713 C C . ALA A 1 467 ? 8.211 -2.694 -17.441 1.00 97.25 467 ALA A C 1
ATOM 3715 O O . ALA A 1 467 ? 7.620 -2.564 -16.368 1.00 97.25 467 ALA A O 1
ATOM 3716 N N . LEU A 1 468 ? 8.795 -1.666 -18.047 1.00 97.81 468 LEU A N 1
ATOM 3717 C CA . LEU A 1 468 ? 8.720 -0.297 -17.558 1.00 97.81 468 LEU A CA 1
ATOM 3718 C C . LEU A 1 468 ? 8.202 0.622 -18.668 1.00 97.81 468 LEU A C 1
ATOM 3720 O O . LEU A 1 468 ? 8.736 0.633 -19.780 1.00 97.81 468 LEU A O 1
ATOM 3724 N N . MET A 1 469 ? 7.171 1.413 -18.370 1.00 97.75 469 MET A N 1
ATOM 3725 C CA . MET A 1 469 ? 6.501 2.255 -19.358 1.00 97.75 469 MET A CA 1
ATOM 3726 C C . MET A 1 469 ? 6.251 3.677 -18.851 1.00 97.75 469 MET A C 1
ATOM 3728 O O . MET A 1 469 ? 5.586 3.884 -17.839 1.00 97.75 469 MET A O 1
ATOM 3732 N N . PHE A 1 470 ? 6.697 4.661 -19.631 1.00 96.44 470 PHE A N 1
ATOM 3733 C CA . PHE A 1 470 ? 6.336 6.069 -19.481 1.00 96.44 470 PHE A CA 1
ATOM 3734 C C . PHE A 1 470 ? 5.543 6.532 -20.703 1.00 96.44 470 PHE A C 1
ATOM 3736 O O . PHE A 1 470 ? 6.036 6.479 -21.833 1.00 96.44 470 PHE A O 1
ATOM 3743 N N . MET A 1 471 ? 4.325 7.026 -20.490 1.00 94.44 471 MET A N 1
ATOM 3744 C CA . MET A 1 471 ? 3.476 7.564 -21.554 1.00 94.44 471 MET A CA 1
ATOM 3745 C C . MET A 1 471 ? 2.985 8.968 -21.224 1.00 94.44 471 MET A C 1
ATOM 3747 O O . MET A 1 471 ? 2.433 9.210 -20.151 1.00 94.44 471 MET A O 1
ATOM 3751 N N . TYR A 1 472 ? 3.114 9.885 -22.184 1.00 94.62 472 TYR A N 1
ATOM 3752 C CA . TYR A 1 472 ? 2.674 11.275 -22.030 1.00 94.62 472 TYR A CA 1
ATOM 3753 C C . TYR A 1 472 ? 3.317 11.958 -20.814 1.00 94.62 472 TYR A C 1
ATOM 3755 O O . TYR A 1 472 ? 2.618 12.520 -19.970 1.00 94.62 472 TYR A O 1
ATOM 3763 N N . VAL A 1 473 ? 4.646 11.878 -20.716 1.00 92.81 473 VAL A N 1
ATOM 3764 C CA . VAL A 1 473 ? 5.417 12.508 -19.635 1.00 92.81 473 VAL A CA 1
ATOM 3765 C C . VAL A 1 473 ? 6.100 13.772 -20.140 1.00 92.81 473 VAL A C 1
ATOM 3767 O O . VAL A 1 473 ? 6.712 13.750 -21.204 1.00 92.81 473 VAL A O 1
ATOM 3770 N N . LEU A 1 474 ? 5.997 14.898 -19.431 1.00 90.25 474 LEU A N 1
ATOM 3771 C CA . LEU A 1 474 ? 6.631 16.130 -19.914 1.00 90.25 474 LEU A CA 1
ATOM 3772 C C . LEU A 1 474 ? 8.146 16.095 -19.671 1.00 90.25 474 LEU A C 1
ATOM 3774 O O . LEU A 1 474 ? 8.906 16.312 -20.613 1.00 90.25 474 LEU A O 1
ATOM 3778 N N . GLN A 1 475 ? 8.599 15.764 -18.466 1.00 92.75 475 GLN A N 1
ATOM 3779 C CA . GLN A 1 475 ? 10.030 15.703 -18.172 1.00 92.75 475 GLN A CA 1
ATOM 3780 C C . GLN A 1 475 ? 10.389 14.541 -17.245 1.00 92.75 475 GLN A C 1
ATOM 3782 O O . GLN A 1 475 ? 9.731 14.328 -16.230 1.00 92.75 475 GLN A O 1
ATOM 3787 N N . VAL A 1 476 ? 11.468 13.837 -17.581 1.00 95.31 476 VAL A N 1
ATOM 3788 C CA . VAL A 1 476 ? 12.231 12.984 -16.661 1.00 95.31 476 VAL A CA 1
ATOM 3789 C C . VAL A 1 476 ? 13.608 13.624 -16.521 1.00 95.31 476 VAL A C 1
ATOM 3791 O O . VAL A 1 476 ? 14.260 13.855 -17.542 1.00 95.31 476 VAL A O 1
ATOM 3794 N N . VAL A 1 477 ? 14.003 14.011 -15.307 1.00 95.56 477 VAL A N 1
ATOM 3795 C CA . VAL A 1 477 ? 15.300 14.666 -15.077 1.00 95.56 477 VAL A CA 1
ATOM 3796 C C . VAL A 1 477 ? 16.374 13.591 -14.992 1.00 95.56 477 VAL A C 1
ATOM 3798 O O . VAL A 1 477 ? 17.017 13.350 -16.004 1.00 95.56 477 VAL A O 1
ATOM 3801 N N . ASP A 1 478 ? 16.454 12.857 -13.889 1.00 96.50 478 ASP A N 1
ATOM 3802 C CA . ASP A 1 478 ? 17.462 11.830 -13.659 1.00 96.50 478 ASP A CA 1
ATOM 3803 C C . ASP A 1 478 ? 16.798 10.450 -13.645 1.00 96.50 478 ASP A C 1
ATOM 3805 O O . ASP A 1 478 ? 15.958 10.136 -12.805 1.00 96.50 478 ASP A O 1
ATOM 3809 N N . PHE A 1 479 ? 17.162 9.595 -14.595 1.00 97.69 479 PHE A N 1
ATOM 3810 C CA . PHE A 1 479 ? 16.713 8.211 -14.678 1.00 97.69 479 PHE A CA 1
ATOM 3811 C C . PHE A 1 479 ? 17.901 7.275 -14.497 1.00 97.69 479 PHE A C 1
ATOM 3813 O O . PHE A 1 479 ? 18.809 7.241 -15.323 1.00 97.69 479 PHE A O 1
ATOM 3820 N N . ALA A 1 480 ? 17.867 6.455 -13.455 1.00 97.25 480 ALA A N 1
ATOM 3821 C CA . ALA A 1 480 ? 18.875 5.458 -13.151 1.00 97.25 480 ALA A CA 1
ATOM 3822 C C . ALA A 1 480 ? 18.233 4.083 -12.955 1.00 97.25 480 ALA A C 1
ATOM 3824 O O . ALA A 1 480 ? 17.397 3.870 -12.075 1.00 97.25 480 ALA A O 1
ATOM 3825 N N . LEU A 1 481 ? 18.676 3.112 -13.746 1.00 97.69 481 LEU A N 1
ATOM 3826 C CA . LEU A 1 481 ? 18.296 1.715 -13.597 1.00 97.69 481 LEU A CA 1
ATOM 3827 C C . LEU A 1 481 ? 19.554 0.846 -13.505 1.00 97.69 481 LEU A C 1
ATOM 3829 O O . LEU A 1 481 ? 20.435 0.917 -14.363 1.00 97.69 481 LEU A O 1
ATOM 3833 N N . MET A 1 482 ? 19.641 0.009 -12.472 1.00 97.25 482 MET A N 1
ATOM 3834 C CA . MET A 1 482 ? 20.832 -0.792 -12.193 1.00 97.25 482 MET A CA 1
ATOM 3835 C C . MET A 1 482 ? 20.495 -2.251 -11.877 1.00 97.25 482 MET A C 1
ATOM 3837 O O . MET A 1 482 ? 19.759 -2.538 -10.936 1.00 97.25 482 MET A O 1
ATOM 3841 N N . PHE A 1 483 ? 21.126 -3.174 -12.602 1.00 95.81 483 PHE A N 1
ATOM 3842 C CA . PHE A 1 483 ? 21.172 -4.600 -12.284 1.00 95.81 483 PHE A CA 1
ATOM 3843 C C . PHE A 1 483 ? 22.608 -5.011 -11.971 1.00 95.81 483 PHE A C 1
ATOM 3845 O O . PHE A 1 483 ? 23.515 -4.850 -12.790 1.00 95.81 483 PHE A O 1
ATOM 3852 N N . MET A 1 484 ? 22.824 -5.580 -10.792 1.00 94.00 484 MET A N 1
ATOM 3853 C CA . MET A 1 484 ? 24.145 -5.989 -10.324 1.00 94.00 484 MET A CA 1
ATOM 3854 C C . MET A 1 484 ? 24.112 -7.411 -9.783 1.00 94.00 484 MET A C 1
ATOM 3856 O O . MET A 1 484 ? 23.322 -7.737 -8.897 1.00 94.00 484 MET A O 1
ATOM 3860 N N . SER A 1 485 ? 25.047 -8.238 -10.250 1.00 93.94 485 SER A N 1
ATOM 3861 C CA . SER A 1 485 ? 25.175 -9.638 -9.825 1.00 93.94 485 SER A CA 1
ATOM 3862 C C . SER A 1 485 ? 23.880 -10.428 -10.054 1.00 93.94 485 SER A C 1
ATOM 3864 O O . SER A 1 485 ? 23.379 -11.080 -9.139 1.00 93.94 485 SER A O 1
ATOM 3866 N N . VAL A 1 486 ? 23.320 -10.327 -11.263 1.00 91.81 486 VAL A N 1
ATOM 3867 C CA . VAL A 1 486 ? 22.066 -10.995 -11.642 1.00 91.81 486 VAL A CA 1
ATOM 3868 C C . VAL A 1 486 ? 22.356 -12.217 -12.505 1.00 91.81 486 VAL A C 1
ATOM 3870 O O . VAL A 1 486 ? 23.142 -12.129 -13.443 1.00 91.81 486 VAL A O 1
ATOM 3873 N N . LEU A 1 487 ? 21.771 -13.380 -12.210 1.00 90.12 487 LEU A N 1
ATOM 3874 C CA . LEU A 1 487 ? 22.055 -14.570 -13.022 1.00 90.12 487 LEU A CA 1
ATOM 3875 C C . LEU A 1 487 ? 21.330 -14.488 -14.373 1.00 90.12 487 LEU A C 1
ATOM 3877 O O . LEU A 1 487 ? 21.980 -14.601 -15.411 1.00 90.12 487 LEU A O 1
ATOM 3881 N N . GLN A 1 488 ? 20.021 -14.253 -14.383 1.00 91.69 488 GLN A N 1
ATOM 3882 C CA . GLN A 1 488 ? 19.258 -14.212 -15.627 1.00 91.69 488 GLN A CA 1
ATOM 3883 C C . GLN A 1 488 ? 18.198 -13.109 -15.627 1.00 91.69 488 GLN A C 1
ATOM 3885 O O . GLN A 1 488 ? 17.425 -12.986 -14.679 1.00 91.69 488 GLN A O 1
ATOM 3890 N N . VAL A 1 489 ? 18.141 -12.351 -16.721 1.00 93.88 489 VAL A N 1
ATOM 3891 C CA . VAL A 1 489 ? 16.990 -11.528 -17.113 1.00 93.88 489 VAL A CA 1
ATOM 3892 C C . VAL A 1 489 ? 16.459 -12.112 -18.419 1.00 93.88 489 VAL A C 1
ATOM 3894 O O . VAL A 1 489 ? 17.236 -12.246 -19.367 1.00 93.88 489 VAL A O 1
ATOM 3897 N N . VAL A 1 490 ? 15.202 -12.559 -18.448 1.00 94.25 490 VAL A N 1
ATOM 3898 C CA . VAL A 1 490 ? 14.628 -13.190 -19.647 1.00 94.25 490 VAL A CA 1
ATOM 3899 C C . VAL A 1 490 ? 14.156 -12.099 -20.598 1.00 94.25 490 VAL A C 1
ATOM 3901 O O . VAL A 1 490 ? 14.898 -11.788 -21.520 1.00 94.25 490 VAL A O 1
ATOM 3904 N N . ASP A 1 491 ? 13.046 -11.435 -20.296 1.00 95.31 491 ASP A N 1
ATOM 3905 C CA . ASP A 1 491 ? 12.449 -10.407 -21.140 1.00 95.31 491 ASP A CA 1
ATOM 3906 C C . ASP A 1 491 ? 12.557 -9.045 -20.447 1.00 95.31 491 ASP A C 1
ATOM 3908 O O . ASP A 1 491 ? 11.982 -8.801 -19.389 1.00 95.31 491 ASP A O 1
ATOM 3912 N N . PHE A 1 492 ? 13.318 -8.125 -21.034 1.00 97.31 492 PHE A N 1
ATOM 3913 C CA . PHE A 1 492 ? 13.463 -6.751 -20.568 1.00 97.31 492 PHE A CA 1
ATOM 3914 C C . PHE A 1 492 ? 12.864 -5.794 -21.593 1.00 97.31 492 PHE A C 1
ATOM 3916 O O . PHE A 1 492 ? 13.360 -5.677 -22.711 1.00 97.31 492 PHE A O 1
ATOM 3923 N N . ALA A 1 493 ? 11.837 -5.050 -21.197 1.00 96.75 493 ALA A N 1
ATOM 3924 C CA . ALA A 1 493 ? 11.172 -4.054 -22.016 1.00 96.75 493 ALA A CA 1
ATOM 3925 C C . ALA A 1 493 ? 11.105 -2.706 -21.290 1.00 96.75 493 ALA A C 1
ATOM 3927 O O . ALA A 1 493 ? 10.489 -2.566 -20.233 1.00 96.75 493 ALA A O 1
ATOM 3928 N N . LEU A 1 494 ? 11.692 -1.679 -21.901 1.00 97.62 494 LEU A N 1
ATOM 3929 C CA . LEU A 1 494 ? 11.594 -0.300 -21.435 1.00 97.62 494 LEU A CA 1
ATOM 3930 C C . LEU A 1 494 ? 11.064 0.592 -22.556 1.00 97.62 494 LEU A C 1
ATOM 3932 O O . LEU A 1 494 ? 11.640 0.645 -23.644 1.00 97.62 494 LEU A O 1
ATOM 3936 N N . MET A 1 495 ? 9.979 1.321 -22.291 1.00 97.19 495 MET A N 1
ATOM 3937 C CA . MET A 1 495 ? 9.306 2.137 -23.298 1.00 97.19 495 MET A CA 1
ATOM 3938 C C . MET A 1 495 ? 9.020 3.566 -22.821 1.00 97.19 495 MET A C 1
ATOM 3940 O O . MET A 1 495 ? 8.338 3.775 -21.819 1.00 97.19 495 MET A O 1
ATOM 3944 N N . PHE A 1 496 ? 9.455 4.550 -23.609 1.00 95.94 496 PHE A N 1
ATOM 3945 C CA . PHE A 1 496 ? 9.056 5.953 -23.488 1.00 95.94 496 PHE A CA 1
ATOM 3946 C C . PHE A 1 496 ? 8.251 6.379 -24.718 1.00 95.94 496 PHE A C 1
ATOM 3948 O O . PHE A 1 496 ? 8.752 6.371 -25.846 1.00 95.94 496 PHE A O 1
ATOM 3955 N N . MET A 1 497 ? 7.006 6.800 -24.500 1.00 93.88 497 MET A N 1
ATOM 3956 C CA . MET A 1 497 ? 6.082 7.230 -25.549 1.00 93.88 497 MET A CA 1
ATOM 3957 C C . MET A 1 497 ? 5.638 8.668 -25.318 1.00 93.88 497 MET A C 1
ATOM 3959 O O . MET A 1 497 ? 5.035 8.983 -24.290 1.00 93.88 497 MET A O 1
ATOM 3963 N N . SER A 1 498 ? 5.823 9.525 -26.324 1.00 93.75 498 SER A N 1
ATOM 3964 C CA . SER A 1 498 ? 5.356 10.919 -26.275 1.00 93.75 498 SER A CA 1
ATOM 3965 C C . SER A 1 498 ? 5.901 11.671 -25.053 1.00 93.75 498 SER A C 1
ATOM 3967 O O . SER A 1 498 ? 5.137 12.286 -24.308 1.00 93.75 498 SER A O 1
ATOM 3969 N N . VAL A 1 499 ? 7.217 11.580 -24.836 1.00 91.81 499 VAL A N 1
ATOM 3970 C CA . VAL A 1 499 ? 7.919 12.266 -23.743 1.00 91.81 499 VAL A CA 1
ATOM 3971 C C . VAL A 1 499 ? 8.581 13.537 -24.260 1.00 91.81 499 VAL A C 1
ATOM 3973 O O . VAL A 1 499 ? 9.215 13.509 -25.310 1.00 91.81 499 VAL A O 1
ATOM 3976 N N . LEU A 1 500 ? 8.433 14.675 -23.580 1.00 89.25 500 LEU A N 1
ATOM 3977 C CA . LEU A 1 500 ? 9.019 15.919 -24.093 1.00 89.25 500 LEU A CA 1
ATOM 3978 C C . LEU A 1 500 ? 10.532 15.976 -23.840 1.00 89.25 500 LEU A C 1
ATOM 3980 O O . LEU A 1 500 ? 11.287 16.221 -24.780 1.00 89.25 500 LEU A O 1
ATOM 3984 N N . GLN A 1 501 ? 10.999 15.680 -22.631 1.00 91.75 501 GLN A N 1
ATOM 3985 C CA . GLN A 1 501 ? 12.432 15.673 -22.344 1.00 91.75 501 GLN A CA 1
ATOM 3986 C C . GLN A 1 501 ? 12.828 14.553 -21.382 1.00 91.75 501 GLN A C 1
ATOM 3988 O O . GLN A 1 501 ? 12.172 14.346 -20.364 1.00 91.75 501 GLN A O 1
ATOM 3993 N N . VAL A 1 502 ? 13.931 13.875 -21.696 1.00 94.38 502 VAL A N 1
ATOM 3994 C CA . VAL A 1 502 ? 14.713 13.065 -20.754 1.00 94.38 502 VAL A CA 1
ATOM 3995 C C . VAL A 1 502 ? 16.079 13.734 -20.633 1.00 94.38 502 VAL A C 1
ATOM 3997 O O . VAL A 1 502 ? 16.730 13.942 -21.659 1.00 94.38 502 VAL A O 1
ATOM 4000 N N . VAL A 1 503 ? 16.460 14.171 -19.431 1.00 94.75 503 VAL A N 1
ATOM 4001 C CA . VAL A 1 503 ? 17.737 14.871 -19.221 1.00 94.75 503 VAL A CA 1
ATOM 4002 C C . VAL A 1 503 ? 18.845 13.832 -19.111 1.00 94.75 503 VAL A C 1
ATOM 4004 O O . VAL A 1 503 ? 19.505 13.596 -20.115 1.00 94.75 503 VAL A O 1
ATOM 4007 N N . ASP A 1 504 ? 18.937 13.121 -17.995 1.00 95.88 504 ASP A N 1
ATOM 4008 C CA . ASP A 1 504 ? 19.976 12.133 -17.734 1.00 95.88 504 ASP A CA 1
ATOM 4009 C C . ASP A 1 504 ? 19.355 10.734 -17.692 1.00 95.88 504 ASP A C 1
ATOM 4011 O O . ASP A 1 504 ? 18.522 10.413 -16.848 1.00 95.88 504 ASP A O 1
ATOM 4015 N N . PHE A 1 505 ? 19.743 9.871 -18.624 1.00 97.25 505 PHE A N 1
ATOM 4016 C CA . PHE A 1 505 ? 19.329 8.475 -18.685 1.00 97.25 505 PHE A CA 1
ATOM 4017 C C . PHE A 1 505 ? 20.540 7.572 -18.488 1.00 97.25 505 PHE A C 1
ATOM 4019 O O . PHE A 1 505 ? 21.438 7.529 -19.324 1.00 97.25 505 PHE A O 1
ATOM 4026 N N . ALA A 1 506 ? 20.535 6.790 -17.418 1.00 96.62 506 ALA A N 1
ATOM 4027 C CA . ALA A 1 506 ? 21.561 5.818 -17.095 1.00 96.62 506 ALA A CA 1
ATOM 4028 C C . ALA A 1 506 ? 20.943 4.434 -16.879 1.00 96.62 506 ALA A C 1
ATOM 4030 O O . ALA A 1 506 ? 20.112 4.218 -15.997 1.00 96.62 506 ALA A O 1
ATOM 4031 N N . LEU A 1 507 ? 21.404 3.460 -17.657 1.00 97.38 507 LEU A N 1
ATOM 4032 C CA . LEU A 1 507 ? 21.052 2.058 -17.487 1.00 97.38 507 LEU A CA 1
ATOM 4033 C C . LEU A 1 507 ? 22.328 1.217 -17.393 1.00 97.38 507 LEU A C 1
ATOM 4035 O O . LEU A 1 507 ? 23.202 1.292 -18.259 1.00 97.38 507 LEU A O 1
ATOM 4039 N N . MET A 1 508 ? 22.443 0.401 -16.345 1.00 96.75 508 MET A N 1
ATOM 4040 C CA . MET A 1 508 ? 23.658 -0.359 -16.057 1.00 96.75 508 MET A CA 1
ATOM 4041 C C . MET A 1 508 ? 23.365 -1.820 -15.707 1.00 96.75 508 MET A C 1
ATOM 4043 O O . MET A 1 508 ? 22.636 -2.107 -14.762 1.00 96.75 508 MET A O 1
ATOM 4047 N N . PHE A 1 509 ? 24.022 -2.740 -16.412 1.00 95.12 509 PHE A N 1
ATOM 4048 C CA . PHE A 1 509 ? 24.104 -4.159 -16.066 1.00 95.12 509 PHE A CA 1
ATOM 4049 C C . PHE A 1 509 ? 25.549 -4.519 -15.727 1.00 95.12 509 PHE A C 1
ATOM 4051 O O . PHE A 1 509 ? 26.455 -4.364 -16.549 1.00 95.12 509 PHE A O 1
ATOM 4058 N N . MET A 1 510 ? 25.776 -5.033 -14.522 1.00 93.06 510 MET A N 1
ATOM 4059 C CA . MET A 1 510 ? 27.102 -5.403 -14.034 1.00 93.06 510 MET A CA 1
ATOM 4060 C C . MET A 1 510 ? 27.111 -6.832 -13.505 1.00 93.06 510 MET A C 1
ATOM 4062 O O . MET A 1 510 ? 26.337 -7.184 -12.617 1.00 93.06 510 MET A O 1
ATOM 4066 N N . SER A 1 511 ? 28.062 -7.636 -13.982 1.00 93.38 511 SER A N 1
ATOM 4067 C CA . SER A 1 511 ? 28.234 -9.032 -13.553 1.00 93.38 511 SER A CA 1
ATOM 4068 C C . SER A 1 511 ? 26.958 -9.859 -13.749 1.00 93.38 511 SER A C 1
ATOM 4070 O O . SER A 1 511 ? 26.481 -10.500 -12.814 1.00 93.38 511 SER A O 1
ATOM 4072 N N . VAL A 1 512 ? 26.385 -9.801 -14.955 1.00 90.94 512 VAL A N 1
ATOM 4073 C CA . VAL A 1 512 ? 25.146 -10.511 -15.310 1.00 90.94 512 VAL A CA 1
ATOM 4074 C C . VAL A 1 512 ? 25.461 -11.736 -16.160 1.00 90.94 512 VAL A C 1
ATOM 4076 O O . VAL A 1 512 ? 26.247 -11.643 -17.098 1.00 90.94 512 VAL A O 1
ATOM 4079 N N . LEU A 1 513 ? 24.902 -12.906 -15.849 1.00 89.25 513 LEU A N 1
ATOM 4080 C CA . LEU A 1 513 ? 25.238 -14.111 -16.617 1.00 89.25 513 LEU A CA 1
ATOM 4081 C C . LEU A 1 513 ? 24.505 -14.138 -17.965 1.00 89.25 513 LEU A C 1
ATOM 4083 O O . LEU A 1 513 ? 25.153 -14.312 -18.995 1.00 89.25 513 LEU A O 1
ATOM 4087 N N . GLN A 1 514 ? 23.197 -13.903 -17.991 1.00 91.12 514 GLN A N 1
ATOM 4088 C CA . GLN A 1 514 ? 22.445 -13.891 -19.243 1.00 91.12 514 GLN A CA 1
ATOM 4089 C C . GLN A 1 514 ? 21.353 -12.821 -19.257 1.00 91.12 514 GLN A C 1
ATOM 4091 O O . GLN A 1 514 ? 20.583 -12.702 -18.307 1.00 91.12 514 GLN A O 1
ATOM 4096 N N . VAL A 1 515 ? 21.269 -12.086 -20.363 1.00 93.31 515 VAL A N 1
ATOM 4097 C CA . VAL A 1 515 ? 20.091 -11.307 -20.765 1.00 93.31 515 VAL A CA 1
ATOM 4098 C C . VAL A 1 515 ? 19.581 -11.931 -22.061 1.00 93.31 515 VAL A C 1
ATOM 4100 O O . VAL A 1 515 ? 20.364 -12.060 -23.005 1.00 93.31 515 VAL A O 1
ATOM 4103 N N . VAL A 1 516 ? 18.338 -12.415 -22.087 1.00 93.88 516 VAL A N 1
ATOM 4104 C CA . VAL A 1 516 ? 17.789 -13.086 -23.276 1.00 93.88 516 VAL A CA 1
ATOM 4105 C C . VAL A 1 516 ? 17.291 -12.026 -24.250 1.00 93.88 516 VAL A C 1
ATOM 4107 O O . VAL A 1 516 ? 18.028 -11.712 -25.176 1.00 93.88 516 VAL A O 1
ATOM 4110 N N . ASP A 1 517 ? 16.161 -11.389 -23.966 1.00 94.75 517 ASP A N 1
ATOM 4111 C CA . ASP A 1 517 ? 15.540 -10.393 -24.830 1.00 94.75 517 ASP A CA 1
ATOM 4112 C C . ASP A 1 517 ? 15.619 -9.016 -24.162 1.00 94.75 517 ASP A C 1
ATOM 4114 O O . ASP A 1 517 ? 15.020 -8.759 -23.121 1.00 94.75 517 ASP A O 1
ATOM 4118 N N . PHE A 1 518 ? 16.379 -8.098 -24.752 1.00 96.94 518 PHE A N 1
ATOM 4119 C CA . PHE A 1 518 ? 16.492 -6.712 -24.313 1.00 96.94 518 PHE A CA 1
ATOM 4120 C C . PHE A 1 518 ? 15.872 -5.789 -25.356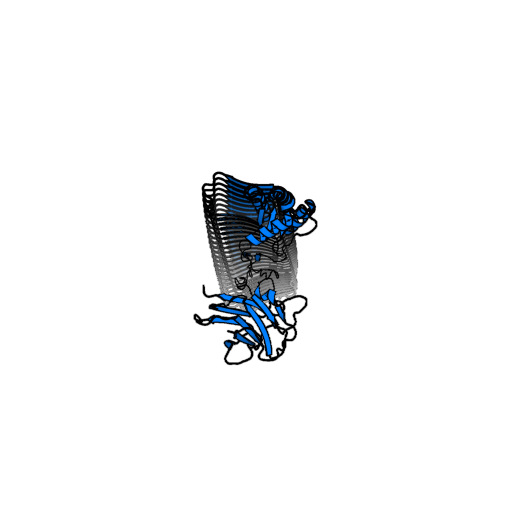 1.00 96.94 518 PHE A C 1
ATOM 4122 O O . PHE A 1 518 ? 16.381 -5.663 -26.467 1.00 96.94 518 PHE A O 1
ATOM 4129 N N . ALA A 1 519 ? 14.814 -5.082 -24.980 1.00 96.19 519 ALA A N 1
ATOM 4130 C CA . ALA A 1 519 ? 14.133 -4.108 -25.813 1.00 96.19 519 ALA A CA 1
ATOM 4131 C C . ALA A 1 519 ? 14.037 -2.756 -25.099 1.00 96.19 519 ALA A C 1
ATOM 4133 O O . ALA A 1 519 ? 13.417 -2.617 -24.044 1.00 96.19 519 ALA A O 1
ATOM 4134 N N . LEU A 1 520 ? 14.605 -1.725 -25.716 1.00 97.25 520 LEU A N 1
ATOM 4135 C CA . LEU A 1 520 ? 14.466 -0.345 -25.270 1.00 97.25 520 LEU A CA 1
ATOM 4136 C C . LEU A 1 520 ? 13.936 0.517 -26.418 1.00 97.25 520 LEU A C 1
ATOM 4138 O O . LEU A 1 520 ? 14.493 0.519 -27.519 1.00 97.25 520 LEU A O 1
ATOM 4142 N N . MET A 1 521 ? 12.861 1.264 -26.166 1.00 96.75 521 MET A N 1
ATOM 4143 C CA . MET A 1 521 ? 12.158 2.021 -27.198 1.00 96.75 521 MET A CA 1
ATOM 4144 C C . MET A 1 521 ? 11.823 3.447 -26.755 1.00 96.75 521 MET A C 1
ATOM 4146 O O . MET A 1 521 ? 11.142 3.662 -25.755 1.00 96.75 521 MET A O 1
ATOM 4150 N N . PHE A 1 522 ? 12.223 4.420 -27.573 1.00 95.31 522 PHE A N 1
ATOM 4151 C CA . PHE A 1 522 ? 11.809 5.817 -27.480 1.00 95.31 522 PHE A CA 1
ATOM 4152 C C . PHE A 1 522 ? 11.009 6.201 -28.726 1.00 95.31 522 PHE A C 1
ATOM 4154 O O . PHE A 1 522 ? 11.527 6.169 -29.845 1.00 95.31 522 PHE A O 1
ATOM 4161 N N . MET A 1 523 ? 9.755 6.611 -28.542 1.00 92.81 523 MET A N 1
ATOM 4162 C CA . MET A 1 523 ? 8.873 7.032 -29.632 1.00 92.81 523 MET A CA 1
ATOM 4163 C C . MET A 1 523 ? 8.359 8.446 -29.397 1.00 92.81 523 MET A C 1
ATOM 4165 O O . MET A 1 523 ? 7.748 8.734 -28.366 1.00 92.81 523 MET A O 1
ATOM 4169 N N . SER A 1 524 ? 8.482 9.298 -30.415 1.00 92.88 524 SER A N 1
ATOM 4170 C CA . SER A 1 524 ? 7.956 10.671 -30.375 1.00 92.88 524 SER A CA 1
ATOM 4171 C C . SER A 1 524 ? 8.496 11.467 -29.181 1.00 92.88 524 SER A C 1
ATOM 4173 O O . SER A 1 524 ? 7.729 12.115 -28.470 1.00 92.88 524 SER A O 1
ATOM 4175 N N . VAL A 1 525 ? 9.808 11.378 -28.942 1.00 90.81 525 VAL A N 1
ATOM 4176 C CA . VAL A 1 525 ? 10.487 12.110 -27.864 1.00 90.81 525 VAL A CA 1
ATOM 4177 C C . VAL A 1 525 ? 11.113 13.390 -28.403 1.00 90.81 525 VAL A C 1
ATOM 4179 O O . VAL A 1 525 ? 11.757 13.365 -29.448 1.00 90.81 525 VAL A O 1
ATOM 4182 N N . LEU A 1 526 ? 10.921 14.534 -27.744 1.00 88.12 526 LEU A N 1
ATOM 4183 C CA . LEU A 1 526 ? 11.485 15.786 -28.262 1.00 88.12 526 LEU A CA 1
ATOM 4184 C C . LEU A 1 526 ? 12.995 15.861 -27.997 1.00 88.12 526 LEU A C 1
ATOM 4186 O O . LEU A 1 526 ? 13.756 16.068 -28.939 1.00 88.12 526 LEU A O 1
ATOM 4190 N N . GLN A 1 527 ? 13.456 15.614 -26.776 1.00 90.94 527 GLN A N 1
ATOM 4191 C CA . GLN A 1 527 ? 14.889 15.645 -26.488 1.00 90.94 527 GLN A CA 1
ATOM 4192 C C . GLN A 1 527 ? 15.312 14.561 -25.498 1.00 90.94 527 GLN A C 1
ATOM 4194 O O . GLN A 1 527 ? 14.666 14.371 -24.470 1.00 90.94 527 GLN A O 1
ATOM 4199 N N . VAL A 1 528 ? 16.424 13.895 -25.802 1.00 93.31 528 VAL A N 1
ATOM 4200 C CA . VAL A 1 528 ? 17.225 13.123 -24.845 1.00 93.31 528 VAL A CA 1
ATOM 4201 C C . VAL A 1 528 ? 18.573 13.829 -24.738 1.00 93.31 528 VAL A C 1
ATOM 4203 O O . VAL A 1 528 ? 19.217 14.037 -25.770 1.00 93.31 528 VAL A O 1
ATOM 4206 N N . VAL A 1 529 ? 18.949 14.295 -23.545 1.00 93.75 529 VAL A N 1
ATOM 4207 C CA . VAL A 1 529 ? 20.204 15.038 -23.355 1.00 93.75 529 VAL A CA 1
ATOM 4208 C C . VAL A 1 529 ? 21.345 14.040 -23.213 1.00 93.75 529 VAL A C 1
ATOM 4210 O O . VAL A 1 529 ? 22.008 13.788 -24.211 1.00 93.75 529 VAL A O 1
ATOM 4213 N N . ASP A 1 530 ? 21.469 13.379 -22.069 1.00 95.06 530 ASP A N 1
ATOM 4214 C CA . ASP A 1 530 ? 22.542 12.436 -21.778 1.00 95.06 530 ASP A CA 1
ATOM 4215 C C . ASP A 1 530 ? 21.970 11.019 -21.704 1.00 95.06 530 ASP A C 1
ATOM 4217 O O . ASP A 1 530 ? 21.177 10.678 -20.831 1.00 95.06 530 ASP A O 1
ATOM 4221 N N . PHE A 1 531 ? 22.353 10.161 -22.644 1.00 96.50 531 PHE A N 1
ATOM 4222 C CA . PHE A 1 531 ? 21.973 8.755 -22.685 1.00 96.50 531 PHE A CA 1
ATOM 4223 C C . PHE A 1 531 ? 23.203 7.882 -22.469 1.00 96.50 531 PHE A C 1
ATOM 4225 O O . PHE A 1 531 ? 24.104 7.843 -23.304 1.00 96.50 531 PHE A O 1
ATOM 4232 N N . ALA A 1 532 ? 23.212 7.115 -21.387 1.00 95.81 532 ALA A N 1
ATOM 4233 C CA . ALA A 1 532 ? 24.260 6.174 -21.045 1.00 95.81 532 ALA A CA 1
ATOM 4234 C C . ALA A 1 532 ? 23.675 4.779 -20.806 1.00 95.81 532 ALA A C 1
ATOM 4236 O O . ALA A 1 532 ? 22.866 4.553 -19.907 1.00 95.81 532 ALA A O 1
ATOM 4237 N N . LEU A 1 533 ? 24.141 3.809 -21.586 1.00 96.88 533 LEU A N 1
ATOM 4238 C CA . LEU A 1 533 ? 23.823 2.401 -21.399 1.00 96.88 533 LEU A CA 1
ATOM 4239 C C . LEU A 1 533 ? 25.119 1.593 -21.280 1.00 96.88 533 LEU A C 1
ATOM 4241 O O . LEU A 1 533 ? 25.995 1.672 -22.143 1.00 96.88 533 LEU A O 1
ATOM 4245 N N . MET A 1 534 ? 25.249 0.800 -20.217 1.00 96.31 534 MET A N 1
ATOM 4246 C CA . MET A 1 534 ? 26.481 0.073 -19.914 1.00 96.31 534 MET A CA 1
ATOM 4247 C C . MET A 1 534 ? 26.223 -1.389 -19.542 1.00 96.31 534 MET A C 1
ATOM 4249 O O . MET A 1 534 ? 25.513 -1.679 -18.583 1.00 96.31 534 MET A O 1
ATOM 4253 N N . PHE A 1 535 ? 26.888 -2.307 -20.244 1.00 94.62 535 PHE A N 1
ATOM 4254 C CA . PHE A 1 535 ? 27.004 -3.719 -19.877 1.00 94.62 535 PHE A CA 1
ATOM 4255 C C . PHE A 1 535 ? 28.457 -4.039 -19.531 1.00 94.62 535 PHE A C 1
ATOM 4257 O O . PHE A 1 535 ? 29.355 -3.901 -20.364 1.00 94.62 535 PHE A O 1
ATOM 4264 N N . MET A 1 536 ? 28.700 -4.493 -18.304 1.00 92.44 536 MET A N 1
ATOM 4265 C CA . MET A 1 536 ? 30.032 -4.831 -17.807 1.00 92.44 536 MET A CA 1
ATOM 4266 C C . MET A 1 536 ? 30.067 -6.252 -17.258 1.00 92.44 536 MET A C 1
ATOM 4268 O O . MET A 1 536 ? 29.273 -6.613 -16.389 1.00 92.44 536 MET A O 1
ATOM 4272 N N . SER A 1 537 ? 31.041 -7.041 -17.712 1.00 92.94 537 SER A N 1
ATOM 4273 C CA . SER A 1 537 ? 31.256 -8.417 -17.247 1.00 92.94 537 SER A CA 1
ATOM 4274 C C . SER A 1 537 ? 30.015 -9.296 -17.441 1.00 92.94 537 SER A C 1
ATOM 4276 O O . SER A 1 537 ? 29.579 -9.972 -16.509 1.00 92.94 537 SER A O 1
ATOM 4278 N N . VAL A 1 538 ? 29.424 -9.249 -18.637 1.00 90.06 538 VAL A N 1
ATOM 4279 C CA . VAL A 1 538 ? 28.213 -10.010 -18.982 1.00 90.06 538 VAL A CA 1
ATOM 4280 C C . VAL A 1 538 ? 28.577 -11.247 -19.795 1.00 90.06 538 VAL A C 1
ATOM 4282 O O . VAL A 1 538 ? 29.362 -11.154 -20.734 1.00 90.06 538 VAL A O 1
ATOM 4285 N N . LEU A 1 539 ? 28.056 -12.428 -19.456 1.00 88.31 539 LEU A N 1
ATOM 4286 C CA . LEU A 1 539 ? 28.418 -13.639 -20.202 1.00 88.31 539 LEU A CA 1
ATOM 4287 C C . LEU A 1 539 ? 27.684 -13.701 -21.547 1.00 88.31 539 LEU A C 1
ATOM 4289 O O . LEU A 1 539 ? 28.338 -13.844 -22.579 1.00 88.31 539 LEU A O 1
ATOM 4293 N N . GLN A 1 540 ? 26.368 -13.521 -21.576 1.00 90.94 540 GLN A N 1
ATOM 4294 C CA . GLN A 1 540 ? 25.623 -13.552 -22.832 1.00 90.94 540 GLN A CA 1
ATOM 4295 C C . GLN A 1 540 ? 24.499 -12.516 -22.871 1.00 90.94 540 GLN A C 1
ATOM 4297 O O . GLN A 1 540 ? 23.718 -12.405 -21.930 1.00 90.94 540 GLN A O 1
ATOM 4302 N N . VAL A 1 541 ? 24.400 -11.803 -23.990 1.00 92.62 541 VAL A N 1
ATOM 4303 C CA . VAL A 1 541 ? 23.196 -11.077 -24.410 1.00 92.62 541 VAL A CA 1
ATOM 4304 C C . VAL A 1 541 ? 22.711 -11.742 -25.695 1.00 92.62 541 VAL A C 1
ATOM 4306 O O . VAL A 1 541 ? 23.501 -11.870 -26.632 1.00 92.62 541 VAL A O 1
ATOM 4309 N N . VAL A 1 542 ? 21.483 -12.261 -25.715 1.00 93.19 542 VAL A N 1
ATOM 4310 C CA . VAL A 1 542 ? 20.959 -12.971 -26.893 1.00 93.19 542 VAL A CA 1
ATOM 4311 C C . VAL A 1 542 ? 20.441 -11.945 -27.890 1.00 93.19 542 VAL A C 1
ATOM 4313 O O . VAL A 1 542 ? 21.179 -11.623 -28.813 1.00 93.19 542 VAL A O 1
ATOM 4316 N N . ASP A 1 543 ? 19.291 -11.336 -27.627 1.00 94.00 543 ASP A N 1
ATOM 4317 C CA . ASP A 1 543 ? 18.651 -10.375 -28.517 1.00 94.00 543 ASP A CA 1
ATOM 4318 C C . ASP A 1 543 ? 18.687 -8.983 -27.878 1.00 94.00 543 ASP A C 1
ATOM 4320 O O . ASP A 1 543 ? 18.066 -8.717 -26.853 1.00 94.00 543 ASP A O 1
ATOM 4324 N N . PHE A 1 544 ? 19.437 -8.061 -28.474 1.00 96.31 544 PHE A N 1
ATOM 4325 C CA . PHE A 1 544 ? 19.514 -6.665 -28.065 1.00 96.31 544 PHE A CA 1
ATOM 4326 C C . PHE A 1 544 ? 18.873 -5.779 -29.127 1.00 96.31 544 PHE A C 1
ATOM 4328 O O . PHE A 1 544 ? 19.373 -5.669 -30.244 1.00 96.31 544 PHE A O 1
ATOM 4335 N N . ALA A 1 545 ? 17.806 -5.079 -28.760 1.00 95.06 545 ALA A N 1
ATOM 4336 C CA . ALA A 1 545 ? 17.109 -4.129 -29.606 1.00 95.06 545 ALA A CA 1
ATOM 4337 C C . ALA A 1 545 ? 16.990 -2.770 -28.909 1.00 95.06 545 ALA A C 1
ATOM 4339 O O . ALA A 1 545 ? 16.350 -2.624 -27.867 1.00 95.06 545 ALA A O 1
ATOM 4340 N N . LEU A 1 546 ? 17.561 -1.741 -29.529 1.00 96.62 546 LEU A N 1
ATOM 4341 C CA . LEU A 1 546 ? 17.395 -0.356 -29.111 1.00 96.62 546 LEU A CA 1
ATOM 4342 C C . LEU A 1 546 ? 16.841 0.469 -30.275 1.00 96.62 546 LEU A C 1
ATOM 4344 O O . LEU A 1 546 ? 17.402 0.471 -31.374 1.00 96.62 546 LEU A O 1
ATOM 4348 N N . MET A 1 547 ? 15.745 1.189 -30.038 1.00 95.62 547 MET A N 1
ATOM 4349 C CA . MET A 1 547 ? 15.032 1.912 -31.088 1.00 95.62 547 MET A CA 1
ATOM 4350 C C . MET A 1 547 ? 14.660 3.337 -30.672 1.00 95.62 547 MET A C 1
ATOM 4352 O O . MET A 1 547 ? 13.965 3.548 -29.680 1.00 95.62 547 MET A O 1
ATOM 4356 N N . PHE A 1 548 ? 15.044 4.308 -31.500 1.00 94.00 548 PHE A N 1
ATOM 4357 C CA . PHE A 1 548 ? 14.573 5.690 -31.437 1.00 94.00 548 PHE A CA 1
ATOM 4358 C C . PHE A 1 548 ? 13.776 6.021 -32.699 1.00 94.00 548 PHE A C 1
ATOM 4360 O O . PHE A 1 548 ? 14.308 5.989 -33.813 1.00 94.00 548 PHE A O 1
ATOM 4367 N N . MET A 1 549 ? 12.506 6.388 -32.536 1.00 91.31 549 MET A N 1
ATOM 4368 C CA . MET A 1 549 ? 11.625 6.770 -33.640 1.00 91.31 549 MET A CA 1
ATOM 4369 C C . MET A 1 549 ? 11.061 8.166 -33.423 1.00 91.31 549 MET A C 1
ATOM 4371 O O . MET A 1 549 ? 10.463 8.455 -32.384 1.00 91.31 549 MET A O 1
ATOM 4375 N N . SER A 1 550 ? 11.158 9.004 -34.454 1.00 91.31 550 SER A N 1
ATOM 4376 C CA . SER A 1 550 ? 10.571 10.348 -34.436 1.00 91.31 550 SER A CA 1
ATOM 4377 C C . SER A 1 550 ? 11.077 11.183 -33.255 1.00 91.31 550 SER A C 1
ATOM 4379 O O . SER A 1 550 ? 10.290 11.838 -32.576 1.00 91.31 550 SER A O 1
ATOM 4381 N N . VAL A 1 551 ? 12.388 11.126 -33.003 1.00 88.06 551 VAL A N 1
ATOM 4382 C CA . VAL A 1 551 ? 13.046 11.900 -31.944 1.00 88.06 551 VAL A CA 1
ATOM 4383 C C . VAL A 1 551 ? 13.641 13.177 -32.522 1.00 88.06 551 VAL A C 1
ATOM 4385 O O . VAL A 1 551 ? 14.276 13.131 -33.570 1.00 88.06 551 VAL A O 1
ATOM 4388 N N . ILE A 1 552 ? 13.433 14.339 -31.900 1.00 86.19 552 ILE A N 1
ATOM 4389 C CA . ILE A 1 552 ? 13.981 15.584 -32.467 1.00 86.19 552 ILE A CA 1
ATOM 4390 C C . ILE A 1 552 ? 15.487 15.653 -32.208 1.00 86.19 552 ILE A C 1
ATOM 4392 O O . ILE A 1 552 ? 16.255 15.794 -33.158 1.00 86.19 552 ILE A O 1
ATOM 4396 N N . GLN A 1 553 ? 15.926 15.505 -30.961 1.00 89.19 553 GLN A N 1
ATOM 4397 C CA . GLN A 1 553 ? 17.342 15.621 -30.630 1.00 89.19 553 GLN A CA 1
ATOM 4398 C C . GLN A 1 553 ? 17.793 14.560 -29.625 1.00 89.19 553 GLN A C 1
ATOM 4400 O O . GLN A 1 553 ? 17.150 14.362 -28.598 1.00 89.19 553 GLN A O 1
ATOM 4405 N N . VAL A 1 554 ? 18.924 13.921 -29.915 1.00 91.50 554 VAL A N 1
ATOM 4406 C CA . VAL A 1 554 ? 19.738 13.180 -28.941 1.00 91.50 554 VAL A CA 1
ATOM 4407 C C . VAL A 1 554 ? 21.068 13.922 -28.837 1.00 91.50 554 VAL A C 1
ATOM 4409 O O . VAL A 1 554 ? 21.717 14.124 -29.865 1.00 91.50 554 VAL A O 1
ATOM 4412 N N . VAL A 1 555 ? 21.424 14.423 -27.653 1.00 92.00 555 VAL A N 1
ATOM 4413 C CA . VAL A 1 555 ? 22.653 15.213 -27.478 1.00 92.00 555 VAL A CA 1
ATOM 4414 C C . VAL A 1 555 ? 23.830 14.260 -27.321 1.00 92.00 555 VAL A C 1
ATOM 4416 O O . VAL A 1 555 ? 24.509 14.023 -28.313 1.00 92.00 555 VAL A O 1
ATOM 4419 N N . ASP A 1 556 ? 23.969 13.615 -26.170 1.00 93.06 556 ASP A N 1
ATOM 4420 C CA . ASP A 1 556 ? 25.073 12.716 -25.859 1.00 93.06 556 ASP A CA 1
ATOM 4421 C C . ASP A 1 556 ? 24.549 11.282 -25.758 1.00 93.06 556 ASP A C 1
ATOM 4423 O O . ASP A 1 556 ? 23.793 10.924 -24.861 1.00 93.06 556 ASP A O 1
ATOM 4427 N N . PHE A 1 557 ? 24.931 10.430 -26.702 1.00 95.19 557 PHE A N 1
ATOM 4428 C CA . PHE A 1 557 ? 24.597 9.012 -26.719 1.00 95.19 557 PHE A CA 1
ATOM 4429 C C . PHE A 1 557 ? 25.850 8.180 -26.471 1.00 95.19 557 PHE A C 1
ATOM 4431 O O . PHE A 1 557 ? 26.764 8.157 -27.292 1.00 95.19 557 PHE A O 1
ATOM 4438 N N . ALA A 1 558 ? 25.863 7.425 -25.380 1.00 94.12 558 ALA A N 1
ATOM 4439 C CA . ALA A 1 558 ? 26.922 6.501 -25.023 1.00 94.12 558 ALA A CA 1
ATOM 4440 C C . ALA A 1 558 ? 26.350 5.105 -24.763 1.00 94.12 558 ALA A C 1
ATOM 4442 O O . ALA A 1 558 ? 25.540 4.888 -23.863 1.00 94.12 558 ALA A O 1
ATOM 4443 N N . LEU A 1 559 ? 26.825 4.123 -25.524 1.00 96.06 559 LEU A N 1
ATOM 4444 C CA . LEU A 1 559 ? 26.526 2.715 -25.302 1.00 96.06 559 LEU A CA 1
ATOM 4445 C C . LEU A 1 559 ? 27.833 1.922 -25.210 1.00 96.06 559 LEU A C 1
ATOM 4447 O O . LEU A 1 559 ? 28.681 1.989 -26.103 1.00 96.06 559 LEU A O 1
ATOM 4451 N N . MET A 1 560 ? 28.005 1.168 -24.126 1.00 95.06 560 MET A N 1
ATOM 4452 C CA . MET A 1 560 ? 29.260 0.489 -23.818 1.00 95.06 560 MET A CA 1
ATOM 4453 C C . MET A 1 560 ? 29.048 -0.972 -23.417 1.00 95.06 560 MET A C 1
ATOM 4455 O O . MET A 1 560 ? 28.343 -1.266 -22.455 1.00 95.06 560 MET A O 1
ATOM 4459 N N . PHE A 1 561 ? 29.740 -1.879 -24.105 1.00 92.62 561 PHE A N 1
ATOM 4460 C CA . PHE A 1 561 ? 29.894 -3.284 -23.729 1.00 92.62 561 PHE A CA 1
ATOM 4461 C C . PHE A 1 561 ? 31.352 -3.547 -23.355 1.00 92.62 561 PHE A C 1
ATOM 4463 O O . PHE A 1 561 ? 32.254 -3.393 -24.181 1.00 92.62 561 PHE A O 1
ATOM 4470 N N . MET A 1 562 ? 31.599 -3.958 -22.115 1.00 90.38 562 MET A N 1
ATOM 4471 C CA . MET A 1 562 ? 32.938 -4.233 -21.596 1.00 90.38 562 MET A CA 1
ATOM 4472 C C . MET A 1 562 ? 33.017 -5.636 -21.010 1.00 90.38 562 MET A C 1
ATOM 4474 O O . MET A 1 562 ? 32.257 -5.991 -20.111 1.00 90.38 562 MET A O 1
ATOM 4478 N N . SER A 1 563 ? 34.010 -6.409 -21.444 1.00 91.62 563 SER A N 1
ATOM 4479 C CA . SER A 1 563 ? 34.270 -7.757 -20.918 1.00 91.62 563 SER A CA 1
ATOM 4480 C C . SER A 1 563 ? 33.077 -8.703 -21.118 1.00 91.62 563 SER A C 1
ATOM 4482 O O . SER A 1 563 ? 32.697 -9.423 -20.197 1.00 91.62 563 SER A O 1
ATOM 4484 N N . VAL A 1 564 ? 32.459 -8.666 -22.303 1.00 87.88 564 VAL A N 1
ATOM 4485 C CA . VAL A 1 564 ? 31.279 -9.481 -22.632 1.00 87.88 564 VAL A CA 1
ATOM 4486 C C . VAL A 1 564 ? 31.680 -10.711 -23.441 1.00 87.88 564 VAL A C 1
ATOM 4488 O O . VAL A 1 564 ? 32.455 -10.597 -24.385 1.00 87.88 564 VAL A O 1
ATOM 4491 N N . ILE A 1 565 ? 31.204 -11.910 -23.094 1.00 86.25 565 ILE A N 1
ATOM 4492 C CA . ILE A 1 565 ? 31.614 -13.113 -23.843 1.00 86.25 565 ILE A CA 1
ATOM 4493 C C . ILE A 1 565 ? 30.873 -13.178 -25.179 1.00 86.25 565 ILE A C 1
ATOM 4495 O O . ILE A 1 565 ? 31.520 -13.273 -26.220 1.00 86.25 565 ILE A O 1
ATOM 4499 N N . GLN A 1 566 ? 29.547 -13.089 -25.179 1.00 89.31 566 GLN A N 1
ATOM 4500 C CA . GLN A 1 566 ? 28.771 -13.216 -26.408 1.00 89.31 566 GLN A CA 1
ATOM 4501 C C . GLN A 1 566 ? 27.627 -12.202 -26.476 1.00 89.31 566 GLN A C 1
ATOM 4503 O O . GLN A 1 566 ? 26.851 -12.076 -25.534 1.00 89.31 566 GLN A O 1
ATOM 4508 N N . VAL A 1 567 ? 27.503 -11.524 -27.614 1.00 90.75 567 VAL A N 1
ATOM 4509 C CA . VAL A 1 567 ? 26.280 -10.835 -28.045 1.00 90.75 567 VAL A CA 1
ATOM 4510 C C . VAL A 1 567 ? 25.811 -11.538 -29.316 1.00 90.75 567 VAL A C 1
ATOM 4512 O O . VAL A 1 567 ? 26.603 -11.660 -30.253 1.00 90.75 567 VAL A O 1
ATOM 4515 N N . VAL A 1 568 ? 24.598 -12.093 -29.332 1.00 91.50 568 VAL A N 1
ATOM 4516 C CA . VAL A 1 568 ? 24.103 -12.844 -30.498 1.00 91.50 568 VAL A CA 1
ATOM 4517 C C . VAL A 1 568 ? 23.566 -11.856 -31.525 1.00 91.50 568 VAL A C 1
ATOM 4519 O O . VAL A 1 568 ? 24.301 -11.541 -32.455 1.00 91.50 568 VAL A O 1
ATOM 4522 N N . ASP A 1 569 ? 22.399 -11.273 -31.285 1.00 92.38 569 ASP A N 1
ATOM 4523 C CA . ASP A 1 569 ? 21.739 -10.349 -32.197 1.00 92.38 569 ASP A CA 1
ATOM 4524 C C . ASP A 1 569 ? 21.747 -8.943 -31.592 1.00 92.38 569 ASP A C 1
ATOM 4526 O O . ASP A 1 569 ? 21.101 -8.658 -30.589 1.00 92.38 569 ASP A O 1
ATOM 4530 N N . PHE A 1 570 ? 22.505 -8.030 -32.192 1.00 94.88 570 PHE A N 1
ATOM 4531 C CA . PHE A 1 570 ? 22.562 -6.625 -31.811 1.00 94.88 570 PHE A CA 1
ATOM 4532 C C . PHE A 1 570 ? 21.895 -5.772 -32.885 1.00 94.88 570 PHE A C 1
ATOM 4534 O O . PHE A 1 570 ? 22.387 -5.672 -34.007 1.00 94.88 570 PHE A O 1
ATOM 4541 N N . ALA A 1 571 ? 20.815 -5.087 -32.526 1.00 92.88 571 ALA A N 1
ATOM 4542 C CA . ALA A 1 571 ? 20.101 -4.163 -33.387 1.00 92.88 571 ALA A CA 1
ATOM 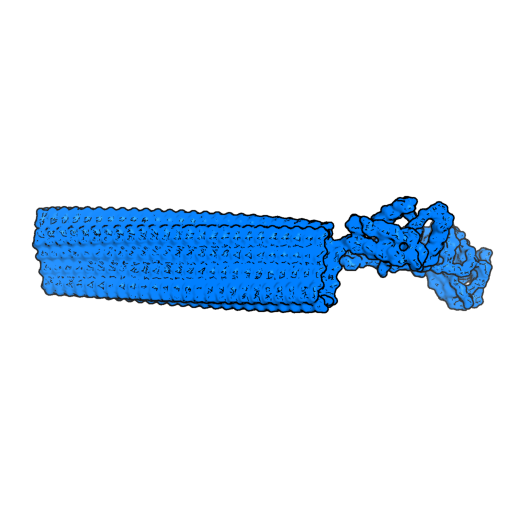4543 C C . ALA A 1 571 ? 19.951 -2.797 -32.713 1.00 92.88 571 ALA A C 1
ATOM 4545 O O . ALA A 1 571 ? 19.327 -2.651 -31.661 1.00 92.88 571 ALA A O 1
ATOM 4546 N N . LEU A 1 572 ? 20.474 -1.762 -33.364 1.00 95.31 572 LEU A N 1
ATOM 4547 C CA . LEU A 1 572 ? 20.275 -0.378 -32.960 1.00 95.31 572 LEU A CA 1
ATOM 4548 C C . LEU A 1 572 ? 19.740 0.431 -34.139 1.00 95.31 572 LEU A C 1
ATOM 4550 O O . LEU A 1 572 ? 20.336 0.457 -35.219 1.00 95.31 572 LEU A O 1
ATOM 4554 N N . MET A 1 573 ? 18.609 1.103 -33.933 1.00 93.62 573 MET A N 1
ATOM 4555 C CA . MET A 1 573 ? 17.889 1.792 -34.997 1.00 93.62 573 MET A CA 1
ATOM 4556 C C . MET A 1 573 ? 17.486 3.216 -34.605 1.00 93.62 573 MET A C 1
ATOM 4558 O O . MET A 1 573 ? 16.769 3.424 -33.629 1.00 93.62 573 MET A O 1
ATOM 4562 N N . PHE A 1 574 ? 17.867 4.186 -35.436 1.00 91.31 574 PHE A N 1
ATOM 4563 C CA . PHE A 1 574 ? 17.344 5.552 -35.408 1.00 91.31 574 PHE A CA 1
ATOM 4564 C C . PHE A 1 574 ? 16.540 5.822 -36.679 1.00 91.31 574 PHE A C 1
ATOM 4566 O O . PHE A 1 574 ? 17.081 5.781 -37.789 1.00 91.31 574 PHE A O 1
ATOM 4573 N N . MET A 1 575 ? 15.256 6.146 -36.531 1.00 87.31 575 MET A N 1
ATOM 4574 C CA . MET A 1 575 ? 14.383 6.499 -37.652 1.00 87.31 575 MET A CA 1
ATOM 4575 C C . MET A 1 575 ? 13.770 7.879 -37.452 1.00 87.31 575 MET A C 1
ATOM 4577 O O . MET A 1 575 ? 13.121 8.152 -36.441 1.00 87.31 575 MET A O 1
ATOM 4581 N N . SER A 1 576 ? 13.841 8.711 -38.489 1.00 88.50 576 SER A N 1
ATOM 4582 C CA . SER A 1 576 ? 13.230 10.047 -38.492 1.00 88.50 576 SER A CA 1
ATOM 4583 C C . SER A 1 576 ? 13.723 10.910 -37.326 1.00 88.50 576 SER A C 1
ATOM 4585 O O . SER A 1 576 ? 12.914 11.521 -36.629 1.00 88.50 576 SER A O 1
ATOM 4587 N N . VAL A 1 577 ? 15.039 10.915 -37.097 1.00 84.88 577 VAL A N 1
ATOM 4588 C CA . VAL A 1 577 ? 15.676 11.712 -36.040 1.00 84.88 577 VAL A CA 1
ATOM 4589 C C . VAL A 1 577 ? 16.245 13.000 -36.622 1.00 84.88 577 VAL A C 1
ATOM 4591 O O . VAL A 1 577 ? 16.923 12.962 -37.645 1.00 84.88 577 VAL A O 1
ATOM 4594 N N . LEU A 1 578 ? 15.966 14.162 -36.030 1.00 80.38 578 LEU A N 1
ATOM 4595 C CA . LEU A 1 578 ? 16.459 15.421 -36.605 1.00 80.38 578 LEU A CA 1
ATOM 4596 C C . LEU A 1 578 ? 17.959 15.592 -36.332 1.00 80.38 578 LEU A C 1
ATOM 4598 O O . LEU A 1 578 ? 18.717 15.811 -37.275 1.00 80.38 578 LEU A O 1
ATOM 4602 N N . GLN A 1 579 ? 18.413 15.423 -35.095 1.00 83.88 579 GLN A N 1
ATOM 4603 C CA . GLN A 1 579 ? 19.831 15.558 -34.771 1.00 83.88 579 GLN A CA 1
ATOM 4604 C C . GLN A 1 579 ? 20.296 14.536 -33.735 1.00 83.88 579 GLN A C 1
ATOM 4606 O O . GLN A 1 579 ? 19.644 14.343 -32.712 1.00 83.88 579 GLN A O 1
ATOM 4611 N N . VAL A 1 580 ? 21.454 13.932 -33.993 1.00 87.50 580 VAL A N 1
ATOM 4612 C CA . VAL A 1 580 ? 22.284 13.258 -32.987 1.00 87.50 580 VAL A CA 1
ATOM 4613 C C . VAL A 1 580 ? 23.589 14.047 -32.894 1.00 87.50 580 VAL A C 1
ATOM 4615 O O . VAL A 1 580 ? 24.233 14.252 -33.925 1.00 87.50 580 VAL A O 1
ATOM 4618 N N . VAL A 1 581 ? 23.933 14.584 -31.722 1.00 87.94 581 VAL A N 1
ATOM 4619 C CA . VAL A 1 581 ? 25.137 15.419 -31.572 1.00 87.94 581 VAL A CA 1
ATOM 4620 C C . VAL A 1 581 ? 26.349 14.511 -31.402 1.00 87.94 581 VAL A C 1
ATOM 4622 O O . VAL A 1 581 ? 27.039 14.281 -32.391 1.00 87.94 581 VAL A O 1
ATOM 4625 N N . ASP A 1 582 ? 26.509 13.895 -30.238 1.00 89.31 582 ASP A N 1
ATOM 4626 C CA . ASP A 1 582 ? 27.639 13.039 -29.904 1.00 89.31 582 ASP A CA 1
ATOM 4627 C C . ASP A 1 582 ? 27.155 11.592 -29.781 1.00 89.31 582 ASP A C 1
ATOM 4629 O O . ASP A 1 582 ? 26.396 11.230 -28.888 1.00 89.31 582 ASP A O 1
ATOM 4633 N N . PHE A 1 583 ? 27.569 10.732 -30.706 1.00 91.75 583 PHE A N 1
ATOM 4634 C CA . PHE A 1 583 ? 27.249 9.309 -30.713 1.00 91.75 583 PHE A CA 1
ATOM 4635 C C . PHE A 1 583 ? 28.506 8.487 -30.454 1.00 91.75 583 PHE A C 1
ATOM 4637 O O . PHE A 1 583 ? 29.428 8.474 -31.267 1.00 91.75 583 PHE A O 1
ATOM 4644 N N . ALA A 1 584 ? 28.515 7.725 -29.367 1.00 89.88 584 ALA A N 1
ATOM 4645 C CA . ALA A 1 584 ? 29.585 6.818 -28.996 1.00 89.88 584 ALA A CA 1
ATOM 4646 C C . ALA A 1 584 ? 29.039 5.411 -28.726 1.00 89.88 584 ALA A C 1
ATOM 4648 O O . ALA A 1 584 ? 28.239 5.185 -27.820 1.00 89.88 584 ALA A O 1
ATOM 4649 N N . LEU A 1 585 ? 29.529 4.434 -29.485 1.00 93.38 585 LEU A N 1
ATOM 4650 C CA . LEU A 1 585 ? 29.251 3.019 -29.265 1.00 93.38 585 LEU A CA 1
ATOM 4651 C C . LEU A 1 585 ? 30.566 2.247 -29.164 1.00 93.38 585 LEU A C 1
ATOM 4653 O O . LEU A 1 585 ? 31.393 2.274 -30.079 1.00 93.38 585 LEU A O 1
ATOM 4657 N N . MET A 1 586 ? 30.778 1.579 -28.031 1.00 90.88 586 MET A N 1
ATOM 4658 C CA . MET A 1 586 ? 32.065 0.987 -27.679 1.00 90.88 586 MET A CA 1
ATOM 4659 C C . MET A 1 586 ? 31.923 -0.471 -27.232 1.00 90.88 586 MET A C 1
ATOM 4661 O O . MET A 1 586 ? 31.194 -0.778 -26.294 1.00 90.88 586 MET A O 1
ATOM 4665 N N . PHE A 1 587 ? 32.684 -1.358 -27.869 1.00 89.06 587 PHE A N 1
ATOM 4666 C CA . PHE A 1 587 ? 32.819 -2.769 -27.516 1.00 89.06 587 PHE A CA 1
ATOM 4667 C C . PHE A 1 587 ? 34.275 -3.041 -27.137 1.00 89.06 587 PHE A C 1
ATOM 4669 O O . PHE A 1 587 ? 35.179 -2.897 -27.961 1.00 89.06 587 PHE A O 1
ATOM 4676 N N . MET A 1 588 ? 34.513 -3.430 -25.889 1.00 85.62 588 MET A N 1
ATOM 4677 C CA . MET A 1 588 ? 35.847 -3.631 -25.324 1.00 85.62 588 MET A CA 1
ATOM 4678 C C . MET A 1 588 ? 35.964 -5.034 -24.747 1.00 85.62 588 MET A C 1
ATOM 4680 O O . MET A 1 588 ? 35.180 -5.420 -23.879 1.00 85.62 588 MET A O 1
ATOM 4684 N N . SER A 1 589 ? 36.984 -5.780 -25.167 1.00 88.88 589 SER A N 1
ATOM 4685 C CA . SER A 1 589 ? 37.257 -7.129 -24.653 1.00 88.88 589 SER A CA 1
ATOM 4686 C C . SER A 1 589 ? 36.055 -8.069 -24.822 1.00 88.88 589 SER A C 1
ATOM 4688 O O . SER A 1 589 ? 35.670 -8.757 -23.876 1.00 88.88 589 SER A O 1
ATOM 4690 N N . VAL A 1 590 ? 35.438 -8.061 -26.010 1.00 84.81 590 VAL A N 1
ATOM 4691 C CA . VAL A 1 590 ? 34.266 -8.892 -26.332 1.00 84.81 590 VAL A CA 1
ATOM 4692 C C . VAL A 1 590 ? 34.691 -10.139 -27.107 1.00 84.81 590 VAL A C 1
ATOM 4694 O O . VAL A 1 590 ? 35.428 -10.031 -28.083 1.00 84.81 590 VAL A O 1
ATOM 4697 N N . LEU A 1 591 ? 34.276 -11.342 -26.705 1.00 82.88 591 LEU A N 1
ATOM 4698 C CA . LEU A 1 591 ? 34.726 -12.556 -27.405 1.00 82.88 591 LEU A CA 1
ATOM 4699 C C . LEU A 1 591 ? 33.986 -12.736 -28.739 1.00 82.88 591 LEU A C 1
ATOM 4701 O O . LEU A 1 591 ? 34.632 -12.901 -29.772 1.00 82.88 591 LEU A O 1
ATOM 4705 N N . GLN A 1 592 ? 32.663 -12.645 -28.765 1.00 85.81 592 GLN A N 1
ATOM 4706 C CA . GLN A 1 592 ? 31.907 -12.803 -30.003 1.00 85.81 592 GLN A CA 1
ATOM 4707 C C . GLN A 1 592 ? 30.727 -11.837 -30.089 1.00 85.81 592 GLN A C 1
ATOM 4709 O O . GLN A 1 592 ? 29.946 -11.724 -29.150 1.00 85.81 592 GLN A O 1
ATOM 4714 N N . VAL A 1 593 ? 30.580 -11.192 -31.244 1.00 87.25 593 VAL A N 1
ATOM 4715 C CA . VAL A 1 593 ? 29.327 -10.573 -31.695 1.00 87.25 593 VAL A CA 1
ATOM 4716 C C . VAL A 1 593 ? 28.887 -11.334 -32.945 1.00 87.25 593 VAL A C 1
ATOM 4718 O O . VAL A 1 593 ? 29.686 -11.461 -33.875 1.00 87.25 593 VAL A O 1
ATOM 4721 N N . VAL A 1 594 ? 27.693 -11.928 -32.956 1.00 87.81 594 VAL A N 1
ATOM 4722 C CA . VAL A 1 594 ? 27.237 -12.726 -34.108 1.00 87.81 594 VAL A CA 1
ATOM 4723 C C . VAL A 1 594 ? 26.677 -11.787 -35.167 1.00 87.81 594 VAL A C 1
ATOM 4725 O O . VAL A 1 594 ? 27.406 -11.478 -36.105 1.00 87.81 594 VAL A O 1
ATOM 4728 N N . ASP A 1 595 ? 25.492 -11.233 -34.947 1.00 88.56 595 ASP A N 1
ATOM 4729 C CA . ASP A 1 595 ? 24.809 -10.347 -35.879 1.00 88.56 595 ASP A CA 1
ATOM 4730 C C . ASP A 1 595 ? 24.794 -8.926 -35.307 1.00 88.56 595 ASP A C 1
ATOM 4732 O O . ASP A 1 595 ? 24.192 -8.645 -34.276 1.00 88.56 595 ASP A O 1
ATOM 4736 N N . PHE A 1 596 ? 25.484 -7.999 -35.962 1.00 90.81 596 PHE A N 1
ATOM 4737 C CA . PHE A 1 596 ? 25.522 -6.588 -35.595 1.00 90.81 596 PHE A CA 1
ATOM 4738 C C . PHE A 1 596 ? 24.836 -5.752 -36.668 1.00 90.81 596 PHE A C 1
ATOM 4740 O O . PHE A 1 596 ? 25.299 -5.689 -37.805 1.00 90.81 596 PHE A O 1
ATOM 4747 N N . ALA A 1 597 ? 23.782 -5.035 -36.298 1.00 87.81 597 ALA A N 1
ATOM 4748 C CA . ALA A 1 597 ? 23.056 -4.123 -37.164 1.00 87.81 597 ALA A CA 1
ATOM 4749 C C . ALA A 1 597 ? 22.916 -2.743 -36.512 1.00 87.81 597 ALA A C 1
ATOM 4751 O O . ALA A 1 597 ? 22.232 -2.569 -35.504 1.00 87.81 597 ALA A O 1
ATOM 4752 N N . LEU A 1 598 ? 23.516 -1.730 -37.138 1.00 90.69 598 LEU A N 1
ATOM 4753 C CA . LEU A 1 598 ? 23.322 -0.324 -36.790 1.00 90.69 598 LEU A CA 1
ATOM 4754 C C . LEU A 1 598 ? 22.720 0.423 -37.983 1.00 90.69 598 LEU A C 1
ATOM 4756 O O . LEU A 1 598 ? 23.292 0.447 -39.078 1.00 90.69 598 LEU A O 1
ATOM 4760 N N . MET A 1 599 ? 21.555 1.033 -37.774 1.00 87.44 599 MET A N 1
ATOM 4761 C CA . MET A 1 599 ? 20.751 1.626 -38.838 1.00 87.44 599 MET A CA 1
ATOM 4762 C C . MET A 1 599 ? 20.333 3.063 -38.513 1.00 87.44 599 MET A C 1
ATOM 4764 O O . MET A 1 599 ? 19.637 3.311 -37.531 1.00 87.44 599 MET A O 1
ATOM 4768 N N . PHE A 1 600 ? 20.671 3.994 -39.407 1.00 83.06 600 PHE A N 1
ATOM 4769 C CA . PHE A 1 600 ? 20.169 5.368 -39.402 1.00 83.06 600 PHE A CA 1
ATOM 4770 C C . PHE A 1 600 ? 19.350 5.624 -40.664 1.00 83.06 600 PHE A C 1
ATOM 4772 O O . PHE A 1 600 ? 19.836 5.469 -41.789 1.00 83.06 600 PHE A O 1
ATOM 4779 N N . MET A 1 601 ? 18.100 6.037 -40.482 1.00 80.06 601 MET A N 1
ATOM 4780 C CA . MET A 1 601 ? 17.151 6.250 -41.569 1.00 80.06 601 MET A CA 1
ATOM 4781 C C . MET A 1 601 ? 16.459 7.594 -41.416 1.00 80.06 601 MET A C 1
ATOM 4783 O O . MET A 1 601 ? 15.837 7.870 -40.389 1.00 80.06 601 MET A O 1
ATOM 4787 N N . SER A 1 602 ? 16.497 8.406 -42.470 1.00 80.94 602 SER A N 1
ATOM 4788 C CA . SER A 1 602 ? 15.853 9.725 -42.471 1.00 80.94 602 SER A CA 1
ATOM 4789 C C . SER A 1 602 ? 16.356 10.609 -41.322 1.00 80.94 602 SER A C 1
ATOM 4791 O O . SER A 1 602 ? 15.556 11.253 -40.644 1.00 80.94 602 SER A O 1
ATOM 4793 N N . VAL A 1 603 ? 17.671 10.595 -41.076 1.00 75.69 603 VAL A N 1
ATOM 4794 C CA . VAL A 1 603 ? 18.310 11.403 -40.028 1.00 75.69 603 VAL A CA 1
ATOM 4795 C C . VAL A 1 603 ? 18.889 12.674 -40.637 1.00 75.69 603 VAL A C 1
ATOM 4797 O O . VAL A 1 603 ? 19.627 12.598 -41.614 1.00 75.69 603 VAL A O 1
ATOM 4800 N N . ILE A 1 604 ? 18.557 13.861 -40.126 1.00 71.62 604 ILE A N 1
ATOM 4801 C CA . ILE A 1 604 ? 19.029 15.099 -40.775 1.00 71.62 604 ILE A CA 1
ATOM 4802 C C . ILE A 1 604 ? 20.522 15.306 -40.498 1.00 71.62 604 ILE A C 1
ATOM 4804 O O . ILE A 1 604 ? 21.291 15.480 -41.444 1.00 71.62 604 ILE A O 1
ATOM 4808 N N . GLN A 1 605 ? 20.948 15.239 -39.238 1.00 73.75 605 GLN A N 1
ATOM 4809 C CA . GLN A 1 605 ? 22.343 15.480 -38.879 1.00 73.75 605 GLN A CA 1
ATOM 4810 C C . GLN A 1 605 ? 22.846 14.507 -37.809 1.00 73.75 605 GLN A C 1
ATOM 4812 O O . GLN A 1 605 ? 22.193 14.313 -36.787 1.00 73.75 605 GLN A O 1
ATOM 4817 N N . VAL A 1 606 ? 24.034 13.947 -38.034 1.00 79.50 606 VAL A N 1
ATOM 4818 C CA . VAL A 1 606 ? 24.877 13.328 -37.000 1.00 79.50 606 VAL A CA 1
ATOM 4819 C C . VAL A 1 606 ? 26.165 14.151 -36.926 1.00 79.50 606 VAL A C 1
ATOM 4821 O O . VAL A 1 606 ? 26.807 14.348 -37.960 1.00 79.50 606 VAL A O 1
ATOM 4824 N N . VAL A 1 607 ? 26.508 14.719 -35.769 1.00 76.19 607 VAL A N 1
ATOM 4825 C CA . VAL A 1 607 ? 27.689 15.595 -35.657 1.00 76.19 607 VAL A CA 1
ATOM 4826 C C . VAL A 1 607 ? 28.935 14.741 -35.456 1.00 76.19 607 VAL A C 1
ATOM 4828 O O . VAL A 1 607 ? 29.656 14.530 -36.429 1.00 76.19 607 VAL A O 1
ATOM 4831 N N . ASP A 1 608 ? 29.103 14.158 -34.275 1.00 76.00 608 ASP A N 1
ATOM 4832 C CA . ASP A 1 608 ? 30.267 13.367 -33.899 1.00 76.00 608 ASP A CA 1
ATOM 4833 C C . ASP A 1 608 ? 29.856 11.901 -33.752 1.00 76.00 608 ASP A C 1
ATOM 4835 O O . ASP A 1 608 ? 29.166 11.507 -32.819 1.00 76.00 608 ASP A O 1
ATOM 4839 N N . PHE A 1 609 ? 30.263 11.061 -34.700 1.00 83.25 609 PHE A N 1
ATOM 4840 C CA . PHE A 1 609 ? 29.990 9.628 -34.683 1.00 83.25 609 PHE A CA 1
ATOM 4841 C C . PHE A 1 609 ? 31.260 8.841 -34.365 1.00 83.25 609 PHE A C 1
ATOM 4843 O O . PHE A 1 609 ? 32.229 8.879 -35.124 1.00 83.25 609 PHE A O 1
ATOM 4850 N N . ALA A 1 610 ? 31.230 8.049 -33.298 1.00 76.88 610 ALA A N 1
ATOM 4851 C CA . ALA A 1 610 ? 32.300 7.156 -32.887 1.00 76.88 610 ALA A CA 1
ATOM 4852 C C . ALA A 1 610 ? 31.780 5.729 -32.656 1.00 76.88 610 ALA A C 1
ATOM 4854 O O . ALA A 1 610 ? 30.985 5.459 -31.757 1.00 76.88 610 ALA A O 1
ATOM 4855 N N . LEU A 1 611 ? 32.294 4.789 -33.445 1.00 86.19 611 LEU A N 1
ATOM 4856 C CA . LEU A 1 611 ? 32.073 3.355 -33.298 1.00 86.19 611 LEU A CA 1
ATOM 4857 C C . LEU A 1 611 ? 33.415 2.652 -33.091 1.00 86.19 611 LEU A C 1
ATOM 4859 O O . LEU A 1 611 ? 34.273 2.665 -33.977 1.00 86.19 611 LEU A O 1
ATOM 4863 N N . MET A 1 612 ? 33.612 2.039 -31.925 1.00 81.75 612 MET A N 1
ATOM 4864 C CA . MET A 1 612 ? 34.892 1.448 -31.535 1.00 81.75 612 MET A CA 1
ATOM 4865 C C . MET A 1 612 ? 34.745 -0.001 -31.075 1.00 81.75 612 MET A C 1
ATOM 4867 O O . MET A 1 612 ? 34.015 -0.293 -30.133 1.00 81.75 612 MET A O 1
ATOM 4871 N N . PHE A 1 613 ? 35.520 -0.894 -31.684 1.00 80.19 613 PHE A N 1
ATOM 4872 C CA . PHE A 1 613 ? 35.717 -2.272 -31.242 1.00 80.19 613 PHE A CA 1
ATOM 4873 C C . PHE A 1 613 ? 37.187 -2.458 -30.872 1.00 80.19 613 PHE A C 1
ATOM 4875 O O . PHE A 1 613 ? 38.065 -2.354 -31.734 1.00 80.19 613 PHE A O 1
ATOM 4882 N N . MET A 1 614 ? 37.478 -2.751 -29.606 1.00 75.06 614 MET A N 1
ATOM 4883 C CA . MET A 1 614 ? 38.835 -3.067 -29.165 1.00 75.06 614 MET A CA 1
ATOM 4884 C C . MET A 1 614 ? 38.904 -4.418 -28.469 1.00 75.06 614 MET A C 1
ATOM 4886 O O . MET A 1 614 ? 38.092 -4.741 -27.605 1.00 75.06 614 MET A O 1
ATOM 4890 N N . SER A 1 615 ? 39.925 -5.193 -28.824 1.00 81.50 615 SER A N 1
ATOM 4891 C CA . SER A 1 615 ? 40.180 -6.524 -28.264 1.00 81.50 615 SER A CA 1
ATOM 4892 C C . SER A 1 615 ? 38.995 -7.476 -28.470 1.00 81.50 615 SER A C 1
ATOM 4894 O O . SER A 1 615 ? 38.626 -8.210 -27.555 1.00 81.50 615 SER A O 1
ATOM 4896 N N . VAL A 1 616 ? 38.375 -7.435 -29.655 1.00 78.44 616 VAL A N 1
ATOM 4897 C CA . VAL A 1 616 ? 37.217 -8.274 -29.996 1.00 78.44 616 VAL A CA 1
ATOM 4898 C C . VAL A 1 616 ? 37.671 -9.502 -30.783 1.00 78.44 616 VAL A C 1
ATOM 4900 O O . VAL A 1 616 ? 38.335 -9.358 -31.805 1.00 78.44 616 VAL A O 1
ATOM 4903 N N . LEU A 1 617 ? 37.367 -10.723 -30.335 1.00 75.56 617 LEU A N 1
ATOM 4904 C CA . LEU A 1 617 ? 37.875 -11.917 -31.028 1.00 75.56 617 LEU A CA 1
ATOM 4905 C C . LEU A 1 617 ? 37.151 -12.125 -32.368 1.00 75.56 617 LEU A C 1
ATOM 4907 O O . LEU A 1 617 ? 37.815 -12.247 -33.398 1.00 75.56 617 LEU A O 1
ATOM 4911 N N . GLN A 1 618 ? 35.819 -12.126 -32.382 1.00 76.69 618 GLN A N 1
ATOM 4912 C CA . GLN A 1 618 ? 35.054 -12.369 -33.603 1.00 76.69 618 GLN A CA 1
ATOM 4913 C C . GLN A 1 618 ? 33.823 -11.464 -33.722 1.00 76.69 618 GLN A C 1
ATOM 4915 O O . GLN A 1 618 ? 33.045 -11.346 -32.780 1.00 76.69 618 GLN A O 1
ATOM 4920 N N . VAL A 1 619 ? 33.624 -10.881 -34.906 1.00 81.19 619 VAL A N 1
ATOM 4921 C CA . VAL A 1 619 ? 32.338 -10.322 -35.358 1.00 81.19 619 VAL A CA 1
ATOM 4922 C C . VAL A 1 619 ? 31.915 -11.111 -36.600 1.00 81.19 619 VAL A C 1
ATOM 4924 O O . VAL A 1 619 ? 32.710 -11.217 -37.535 1.00 81.19 619 VAL A O 1
ATOM 4927 N N . VAL A 1 620 ? 30.743 -11.748 -36.608 1.00 78.19 620 VAL A N 1
ATOM 4928 C CA . VAL A 1 620 ? 30.336 -12.603 -37.741 1.00 78.19 620 VAL A CA 1
ATOM 4929 C C . VAL A 1 620 ? 29.738 -11.740 -38.844 1.00 78.19 620 VAL A C 1
ATOM 4931 O O . VAL A 1 620 ? 30.444 -11.470 -39.812 1.00 78.19 620 VAL A O 1
ATOM 4934 N N . ASP A 1 621 ? 28.533 -11.221 -38.641 1.00 77.69 621 ASP A N 1
ATOM 4935 C CA . ASP A 1 621 ? 27.798 -10.414 -39.606 1.00 77.69 621 ASP A CA 1
ATOM 4936 C C . ASP A 1 621 ? 27.738 -8.969 -39.109 1.00 77.69 621 ASP A C 1
ATOM 4938 O O . ASP A 1 621 ? 27.052 -8.641 -38.146 1.00 77.69 621 ASP A O 1
ATOM 4942 N N . PHE A 1 622 ? 28.477 -8.070 -39.754 1.00 82.56 622 PHE A N 1
ATOM 4943 C CA . PHE A 1 622 ? 28.471 -6.647 -39.430 1.00 82.56 622 PHE A CA 1
ATOM 4944 C C . PHE A 1 622 ? 27.729 -5.854 -40.503 1.00 82.56 622 PHE A C 1
ATOM 4946 O O . PHE A 1 622 ? 28.153 -5.822 -41.657 1.00 82.56 622 PHE A O 1
ATOM 4953 N N . ALA A 1 623 ? 26.678 -5.140 -40.116 1.00 76.31 623 ALA A N 1
ATOM 4954 C CA . ALA A 1 623 ? 25.910 -4.252 -40.973 1.00 76.31 623 ALA A CA 1
ATOM 4955 C C . ALA A 1 623 ? 25.827 -2.838 -40.376 1.00 76.31 623 ALA A C 1
ATOM 4957 O O . ALA A 1 623 ? 25.232 -2.610 -39.323 1.00 76.31 623 ALA A O 1
ATOM 4958 N N . LEU A 1 624 ? 26.374 -1.862 -41.101 1.00 82.25 624 LEU A N 1
ATOM 4959 C CA . LEU A 1 624 ? 26.209 -0.437 -40.822 1.00 82.25 624 LEU A CA 1
ATOM 4960 C C . LEU A 1 624 ? 25.537 0.241 -42.014 1.00 82.25 624 LEU A C 1
ATOM 4962 O O . LEU A 1 624 ? 26.087 0.269 -43.121 1.00 82.25 624 LEU A O 1
ATOM 4966 N N . MET A 1 625 ? 24.349 0.802 -41.792 1.00 77.12 625 MET A N 1
ATOM 4967 C CA . MET A 1 625 ? 23.537 1.385 -42.855 1.00 77.12 625 MET A CA 1
ATOM 4968 C C . MET A 1 625 ? 23.093 2.809 -42.530 1.00 77.12 625 MET A C 1
ATOM 4970 O O . MET A 1 625 ? 22.432 3.059 -41.523 1.00 77.12 625 MET A O 1
ATOM 4974 N N . PHE A 1 626 ? 23.368 3.718 -43.463 1.00 72.50 626 PHE A N 1
ATOM 4975 C CA . PHE A 1 626 ? 22.825 5.072 -43.483 1.00 72.50 626 PHE A CA 1
ATOM 4976 C C . PHE A 1 626 ? 21.978 5.244 -44.747 1.00 72.50 626 PHE A C 1
ATOM 4978 O O . PHE A 1 626 ? 22.494 5.166 -45.870 1.00 72.50 626 PHE A O 1
ATOM 4985 N N . MET A 1 627 ? 20.676 5.498 -44.591 1.00 66.00 627 MET A N 1
ATOM 4986 C CA . MET A 1 627 ? 19.813 5.884 -45.712 1.00 66.00 627 MET A CA 1
ATOM 4987 C C . MET A 1 627 ? 19.101 7.198 -45.432 1.00 66.00 627 MET A C 1
ATOM 4989 O O . MET A 1 627 ? 18.526 7.405 -44.367 1.00 66.00 627 MET A O 1
ATOM 4993 N N . TYR A 1 628 ? 19.104 8.082 -46.429 1.00 67.94 628 TYR A N 1
ATOM 4994 C CA . TYR A 1 628 ? 18.511 9.417 -46.312 1.00 67.94 628 TYR A CA 1
ATOM 4995 C C . TYR A 1 628 ? 19.075 10.225 -45.134 1.00 67.94 628 TYR A C 1
ATOM 4997 O O . TYR A 1 628 ? 18.336 10.963 -44.487 1.00 67.94 628 TYR A O 1
ATOM 5005 N N . VAL A 1 629 ? 20.377 10.078 -44.865 1.00 62.66 629 VAL A N 1
ATOM 5006 C CA . VAL A 1 629 ? 21.085 10.930 -43.908 1.00 62.66 629 VAL A CA 1
ATOM 5007 C C . VAL A 1 629 ? 21.670 12.131 -44.637 1.00 62.66 629 VAL A C 1
ATOM 5009 O O . VAL A 1 629 ? 22.381 11.950 -45.627 1.00 62.66 629 VAL A O 1
ATOM 5012 N N . LEU A 1 630 ? 21.311 13.347 -44.210 1.00 59.50 630 LEU A N 1
ATOM 5013 C CA . LEU A 1 630 ? 21.676 14.572 -44.933 1.00 59.50 630 LEU A CA 1
ATOM 5014 C C . LEU A 1 630 ? 23.112 15.008 -44.629 1.00 59.50 630 LEU A C 1
ATOM 5016 O O . LEU A 1 630 ? 23.822 15.403 -45.553 1.00 59.50 630 LEU A O 1
ATOM 5020 N N . GLN A 1 631 ? 23.558 14.897 -43.376 1.00 63.22 631 GLN A N 1
ATOM 5021 C CA . GLN A 1 631 ? 24.928 15.230 -42.994 1.00 63.22 631 GLN A CA 1
ATOM 5022 C C . GLN A 1 631 ? 25.448 14.342 -41.856 1.00 63.22 631 GLN A C 1
ATOM 5024 O O . GLN A 1 631 ? 24.777 14.165 -40.843 1.00 63.22 631 GLN A O 1
ATOM 5029 N N . VAL A 1 632 ? 26.673 13.838 -42.023 1.00 66.94 632 VAL A N 1
ATOM 5030 C CA . VAL A 1 632 ? 27.522 13.300 -40.948 1.00 66.94 632 VAL A CA 1
ATOM 5031 C C . VAL A 1 632 ? 28.794 14.151 -40.944 1.00 66.94 632 VAL A C 1
ATOM 5033 O O . VAL A 1 632 ? 29.424 14.255 -41.999 1.00 66.94 632 VAL A O 1
ATOM 5036 N N . VAL A 1 633 ? 29.112 14.840 -39.842 1.00 62.50 633 VAL A N 1
ATOM 5037 C CA . VAL A 1 633 ? 30.229 15.810 -39.803 1.00 62.50 633 VAL A CA 1
ATOM 5038 C C . VAL A 1 633 ? 31.552 15.094 -39.557 1.00 62.50 633 VAL A C 1
ATOM 5040 O O . VAL A 1 633 ? 32.399 15.072 -40.450 1.00 62.50 633 VAL A O 1
ATOM 5043 N N . ASP A 1 634 ? 31.682 14.459 -38.397 1.00 54.31 634 ASP A N 1
ATOM 5044 C CA . ASP A 1 634 ? 32.861 13.728 -37.964 1.00 54.31 634 ASP A CA 1
ATOM 5045 C C . ASP A 1 634 ? 32.493 12.255 -37.758 1.00 54.31 634 ASP A C 1
ATOM 5047 O O . ASP A 1 634 ? 31.563 11.904 -37.037 1.00 54.31 634 ASP A O 1
ATOM 5051 N N . PHE A 1 635 ? 33.201 11.364 -38.455 1.00 70.25 635 PHE A N 1
ATOM 5052 C CA . PHE A 1 635 ? 32.927 9.928 -38.444 1.00 70.25 635 PHE A CA 1
ATOM 5053 C C . PHE A 1 635 ? 34.198 9.142 -38.132 1.00 70.25 635 PHE A C 1
ATOM 5055 O O . PHE A 1 635 ? 35.168 9.160 -38.896 1.00 70.25 635 PHE A O 1
ATOM 5062 N N . ALA A 1 636 ? 34.166 8.397 -37.033 1.00 65.00 636 ALA A N 1
ATOM 5063 C CA . ALA A 1 636 ? 35.215 7.502 -36.588 1.00 65.00 636 ALA A CA 1
ATOM 5064 C C . ALA A 1 636 ? 34.668 6.075 -36.451 1.00 65.00 636 ALA A C 1
ATOM 5066 O O . ALA A 1 636 ? 33.818 5.788 -35.614 1.00 65.00 636 ALA A O 1
ATOM 5067 N N . LEU A 1 637 ? 35.206 5.161 -37.258 1.00 76.75 637 LEU A N 1
ATOM 5068 C CA . LEU A 1 637 ? 35.013 3.719 -37.120 1.00 76.75 637 LEU A CA 1
ATOM 5069 C C . LEU A 1 637 ? 36.374 3.077 -36.865 1.00 76.75 637 LEU A C 1
ATOM 5071 O O . LEU A 1 637 ? 37.273 3.187 -37.701 1.00 76.75 637 LEU A O 1
ATOM 5075 N N . MET A 1 638 ? 36.536 2.414 -35.722 1.00 71.50 638 MET A N 1
ATOM 5076 C CA . MET A 1 638 ? 37.822 1.868 -35.299 1.00 71.50 638 MET A CA 1
ATOM 5077 C C . MET A 1 638 ? 37.703 0.412 -34.850 1.00 71.50 638 MET A C 1
ATOM 5079 O O . MET A 1 638 ? 36.945 0.091 -33.941 1.00 71.50 638 MET A O 1
ATOM 5083 N N . PHE A 1 639 ? 38.527 -0.451 -35.447 1.00 69.75 639 PHE A N 1
ATOM 5084 C CA . PHE A 1 639 ? 38.752 -1.825 -35.000 1.00 69.75 639 PHE A CA 1
ATOM 5085 C C . PHE A 1 639 ? 40.217 -1.965 -34.579 1.00 69.75 639 PHE A C 1
ATOM 5087 O O . PHE A 1 639 ? 41.120 -1.837 -35.406 1.00 69.75 639 PHE A O 1
ATOM 5094 N N . MET A 1 640 ? 40.467 -2.227 -33.298 1.00 61.97 640 MET A N 1
ATOM 5095 C CA . MET A 1 640 ? 41.811 -2.413 -32.748 1.00 61.97 640 MET A CA 1
ATOM 5096 C C . MET A 1 640 ? 41.924 -3.796 -32.129 1.00 61.97 640 MET A C 1
ATOM 5098 O O . MET A 1 640 ? 41.129 -4.170 -31.271 1.00 61.97 640 MET A O 1
ATOM 5102 N N . SER A 1 641 ? 42.940 -4.567 -32.526 1.00 66.75 641 SER A N 1
ATOM 5103 C CA . SER A 1 641 ? 43.129 -5.951 -32.051 1.00 66.75 641 SER A CA 1
ATOM 5104 C C . SER A 1 641 ? 41.880 -6.831 -32.224 1.00 66.75 641 SER A C 1
ATOM 5106 O O . SER A 1 641 ? 41.535 -7.600 -31.332 1.00 66.75 641 SER A O 1
ATOM 5108 N N . VAL A 1 642 ? 41.211 -6.705 -33.377 1.00 63.72 642 VAL A N 1
ATOM 5109 C CA . VAL A 1 642 ? 40.117 -7.600 -33.776 1.00 63.72 642 VAL A CA 1
ATOM 5110 C C . VAL A 1 642 ? 40.673 -8.750 -34.608 1.00 63.72 642 VAL A C 1
ATOM 5112 O O . VAL A 1 642 ? 41.380 -8.498 -35.584 1.00 63.72 642 VAL A O 1
ATOM 5115 N N . LEU A 1 643 ? 40.425 -10.003 -34.203 1.00 55.97 643 LEU A N 1
ATOM 5116 C CA . LEU A 1 643 ? 41.030 -11.168 -34.867 1.00 55.97 643 LEU A CA 1
ATOM 5117 C C . LEU A 1 643 ? 40.308 -11.514 -36.175 1.00 55.97 643 LEU A C 1
ATOM 5119 O O . LEU A 1 643 ? 40.974 -11.779 -37.177 1.00 55.97 643 LEU A O 1
ATOM 5123 N N . GLN A 1 644 ? 38.973 -11.520 -36.171 1.00 57.03 644 GLN A N 1
ATOM 5124 C CA . GLN A 1 644 ? 38.182 -11.914 -37.334 1.00 57.03 644 GLN A CA 1
ATOM 5125 C C . GLN A 1 644 ? 36.872 -11.119 -37.445 1.00 57.03 644 GLN A C 1
ATOM 5127 O O . GLN A 1 644 ? 36.083 -11.079 -36.506 1.00 57.03 644 GLN A O 1
ATOM 5132 N N . VAL A 1 645 ? 36.631 -10.540 -38.625 1.00 67.06 645 VAL A N 1
ATOM 5133 C CA . VAL A 1 645 ? 35.309 -10.081 -39.085 1.00 67.06 645 VAL A CA 1
ATOM 5134 C C . VAL A 1 645 ? 34.962 -10.925 -40.314 1.00 67.06 645 VAL A C 1
ATOM 5136 O O . VAL A 1 645 ? 35.791 -10.987 -41.225 1.00 67.06 645 VAL A O 1
ATOM 5139 N N . VAL A 1 646 ? 33.836 -11.649 -40.313 1.00 60.78 646 VAL A N 1
ATOM 5140 C CA . VAL A 1 646 ? 33.512 -12.626 -41.378 1.00 60.78 646 VAL A CA 1
ATOM 5141 C C . VAL A 1 646 ? 32.849 -11.934 -42.563 1.00 60.78 646 VAL A C 1
ATOM 5143 O O . VAL A 1 646 ? 33.449 -11.866 -43.636 1.00 60.78 646 VAL A O 1
ATOM 5146 N N . ASP A 1 647 ? 31.666 -11.375 -42.337 1.00 53.53 647 ASP A N 1
ATOM 5147 C CA . ASP A 1 647 ? 30.854 -10.682 -43.322 1.00 53.53 647 ASP A CA 1
ATOM 5148 C C . ASP A 1 647 ? 30.674 -9.222 -42.884 1.00 53.53 647 ASP A C 1
ATOM 5150 O O . ASP A 1 647 ? 30.288 -8.911 -41.759 1.00 53.53 647 ASP A O 1
ATOM 5154 N N . PHE A 1 648 ? 31.026 -8.292 -43.772 1.00 62.53 648 PHE A N 1
ATOM 5155 C CA . PHE A 1 648 ? 31.008 -6.857 -43.491 1.00 62.53 648 PHE A CA 1
ATOM 5156 C C . PHE A 1 648 ? 30.243 -6.117 -44.585 1.00 62.53 648 PHE A C 1
ATOM 5158 O O . PHE A 1 648 ? 30.642 -6.107 -45.752 1.00 62.53 648 PHE A O 1
ATOM 5165 N N . ALA A 1 649 ? 29.164 -5.452 -44.190 1.00 57.16 649 ALA A N 1
ATOM 5166 C CA . ALA A 1 649 ? 28.327 -4.617 -45.026 1.00 57.16 649 ALA A CA 1
ATOM 5167 C C . ALA A 1 649 ? 28.318 -3.182 -44.486 1.00 57.16 649 ALA A C 1
ATOM 5169 O O . ALA A 1 649 ? 27.814 -2.892 -43.403 1.00 57.16 649 ALA A O 1
ATOM 5170 N N . LEU A 1 650 ? 28.850 -2.261 -45.286 1.00 67.38 650 LEU A N 1
ATOM 5171 C CA . LEU A 1 650 ? 28.760 -0.824 -45.054 1.00 67.38 650 LEU A CA 1
ATOM 5172 C C . LEU A 1 650 ? 28.014 -0.202 -46.228 1.00 67.38 650 LEU A C 1
ATOM 5174 O O . LEU A 1 650 ? 28.479 -0.286 -47.366 1.00 67.38 650 LEU A O 1
ATOM 5178 N N . MET A 1 651 ? 26.861 0.411 -45.968 1.00 60.84 651 MET A N 1
ATOM 5179 C CA . MET A 1 651 ? 26.005 0.936 -47.028 1.00 60.84 651 MET A CA 1
ATOM 5180 C C . MET A 1 651 ? 25.588 2.385 -46.770 1.00 60.84 651 MET A C 1
ATOM 5182 O O . MET A 1 651 ? 24.856 2.683 -45.828 1.00 60.84 651 MET A O 1
ATOM 5186 N N . PHE A 1 652 ? 26.004 3.271 -47.681 1.00 59.59 652 PHE A N 1
ATOM 5187 C CA . PHE A 1 652 ? 25.556 4.662 -47.771 1.00 59.59 652 PHE A CA 1
ATOM 5188 C C . PHE A 1 652 ? 24.767 4.851 -49.068 1.00 59.59 652 PHE A C 1
ATOM 5190 O O . PHE A 1 652 ? 25.343 4.940 -50.157 1.00 59.59 652 PHE A O 1
ATOM 5197 N N . MET A 1 653 ? 23.440 4.904 -48.982 1.00 50.22 653 MET A N 1
ATOM 5198 C CA . MET A 1 653 ? 22.594 5.035 -50.173 1.00 50.22 653 MET A CA 1
ATOM 5199 C C . MET A 1 653 ? 22.284 6.501 -50.481 1.00 50.22 653 MET A C 1
ATOM 5201 O O . MET A 1 653 ? 21.280 7.029 -50.009 1.00 50.22 653 MET A O 1
ATOM 5205 N N . SER A 1 654 ? 23.167 7.112 -51.294 1.00 52.19 654 SER A N 1
ATOM 5206 C CA . SER A 1 654 ? 22.961 8.340 -52.107 1.00 52.19 654 SER A CA 1
ATOM 5207 C C . SER A 1 654 ? 24.256 8.908 -52.744 1.00 52.19 654 SER A C 1
ATOM 5209 O O . SER A 1 654 ? 24.151 9.687 -53.687 1.00 52.19 654 SER A O 1
ATOM 5211 N N . VAL A 1 655 ? 25.464 8.504 -52.302 1.00 49.50 655 VAL A N 1
ATOM 5212 C CA . VAL A 1 655 ? 26.757 9.161 -52.654 1.00 49.50 655 VAL A CA 1
ATOM 5213 C C . VAL A 1 655 ? 27.686 8.333 -53.577 1.00 49.50 655 VAL A C 1
ATOM 5215 O O . VAL A 1 655 ? 28.475 8.893 -54.338 1.00 49.50 655 VAL A O 1
ATOM 5218 N N . ILE A 1 656 ? 27.597 6.997 -53.562 1.00 50.00 656 ILE A N 1
ATOM 5219 C CA . ILE A 1 656 ? 28.643 6.101 -54.112 1.00 50.00 656 ILE A CA 1
ATOM 5220 C C . ILE A 1 656 ? 28.612 5.960 -55.653 1.00 50.00 656 ILE A C 1
ATOM 5222 O O . ILE A 1 656 ? 29.661 5.963 -56.297 1.00 50.00 656 ILE A O 1
ATOM 5226 N N . GLN A 1 657 ? 27.434 5.938 -56.288 1.00 60.16 657 GLN A N 1
ATOM 5227 C CA . GLN A 1 657 ? 27.304 5.620 -57.724 1.00 60.16 657 GLN A CA 1
ATOM 5228 C C . GLN A 1 657 ? 28.030 6.608 -58.664 1.00 60.16 657 GLN A C 1
ATOM 5230 O O . GLN A 1 657 ? 28.534 6.226 -59.720 1.00 60.16 657 GLN A O 1
ATOM 5235 N N . VAL A 1 658 ? 28.098 7.895 -58.307 1.00 66.50 658 VAL A N 1
ATOM 5236 C CA . VAL A 1 658 ? 28.779 8.913 -59.130 1.00 66.50 658 VAL A CA 1
ATOM 5237 C C . VAL A 1 658 ? 30.307 8.779 -59.033 1.00 66.50 658 VAL A C 1
ATOM 5239 O O . VAL A 1 658 ? 31.011 9.046 -60.012 1.00 66.50 658 VAL A O 1
ATOM 5242 N N . VAL A 1 659 ? 30.819 8.307 -57.891 1.00 70.50 659 VAL A N 1
ATOM 5243 C CA . VAL A 1 659 ? 32.253 8.060 -57.667 1.00 70.50 659 VAL A CA 1
ATOM 5244 C C . VAL A 1 659 ? 32.724 6.833 -58.447 1.00 70.50 659 VAL A C 1
ATOM 5246 O O . VAL A 1 659 ? 33.784 6.891 -59.070 1.00 70.50 659 VAL A O 1
ATOM 5249 N N . ASP A 1 660 ? 31.917 5.771 -58.512 1.00 72.50 660 ASP A N 1
ATOM 5250 C CA . ASP A 1 660 ? 32.237 4.564 -59.289 1.00 72.50 660 ASP A CA 1
ATOM 5251 C C . ASP A 1 660 ? 32.433 4.877 -60.779 1.00 72.50 660 ASP A C 1
ATOM 5253 O O . ASP A 1 660 ? 33.421 4.458 -61.396 1.00 72.50 660 ASP A O 1
ATOM 5257 N N . PHE A 1 661 ? 31.540 5.688 -61.362 1.00 76.81 661 PHE A N 1
ATOM 5258 C CA . PHE A 1 661 ? 31.706 6.163 -62.737 1.00 76.81 661 PHE A CA 1
ATOM 5259 C C . PHE A 1 661 ? 32.960 7.021 -62.895 1.00 76.81 661 PHE A C 1
ATOM 5261 O O . PHE A 1 661 ? 33.711 6.835 -63.853 1.00 76.81 661 PHE A O 1
ATOM 5268 N N . ALA A 1 662 ? 33.236 7.923 -61.951 1.00 80.00 662 ALA A N 1
ATOM 5269 C CA . ALA A 1 662 ? 34.438 8.745 -62.003 1.00 80.00 662 ALA A CA 1
ATOM 5270 C C . ALA A 1 662 ? 35.726 7.901 -61.961 1.00 80.00 662 ALA A C 1
ATOM 5272 O O . ALA A 1 662 ? 36.640 8.147 -62.749 1.00 80.00 662 ALA A O 1
ATOM 5273 N N . LEU A 1 663 ? 35.794 6.870 -61.117 1.00 79.00 663 LEU A N 1
ATOM 5274 C CA . LEU A 1 663 ? 36.939 5.955 -61.036 1.00 79.00 663 LEU A CA 1
ATOM 5275 C C . LEU A 1 663 ? 37.121 5.150 -62.330 1.00 79.00 663 LEU A C 1
ATOM 5277 O O . LEU A 1 663 ? 38.229 5.092 -62.872 1.00 79.00 663 LEU A O 1
ATOM 5281 N N . MET A 1 664 ? 36.036 4.604 -62.884 1.00 79.56 664 MET A N 1
ATOM 5282 C CA . MET A 1 664 ? 36.049 3.929 -64.190 1.00 79.56 664 MET A CA 1
ATOM 5283 C C . MET A 1 664 ? 36.562 4.853 -65.305 1.00 79.56 664 MET A C 1
ATOM 5285 O O . MET A 1 664 ? 37.383 4.450 -66.136 1.00 79.56 664 MET A O 1
ATOM 5289 N N . PHE A 1 665 ? 36.130 6.116 -65.303 1.00 85.00 665 PHE A N 1
ATOM 5290 C CA . PHE A 1 665 ? 36.543 7.127 -66.279 1.00 85.00 665 PHE A CA 1
ATOM 5291 C C . PHE A 1 665 ? 37.997 7.571 -66.099 1.00 85.00 665 PHE A C 1
ATOM 5293 O O . PHE A 1 665 ? 38.639 7.939 -67.080 1.00 85.00 665 PHE A O 1
ATOM 5300 N N . MET A 1 666 ? 38.547 7.506 -64.886 1.00 79.62 666 MET A N 1
ATOM 5301 C CA . MET A 1 666 ? 39.969 7.757 -64.630 1.00 79.62 666 MET A CA 1
ATOM 5302 C C . MET A 1 666 ? 40.864 6.598 -65.084 1.00 79.62 666 MET A C 1
ATOM 5304 O O . MET A 1 666 ? 42.007 6.838 -65.468 1.00 79.62 666 MET A O 1
ATOM 5308 N N . TYR A 1 667 ? 40.361 5.360 -65.073 1.00 82.12 667 TYR A N 1
ATOM 5309 C CA . TYR A 1 667 ? 41.114 4.166 -65.476 1.00 82.12 667 TYR A CA 1
ATOM 5310 C C . TYR A 1 667 ? 41.187 3.970 -67.002 1.00 82.12 667 TYR A C 1
ATOM 5312 O O . TYR A 1 667 ? 42.236 3.640 -67.557 1.00 82.12 667 TYR A O 1
ATOM 5320 N N . ALA A 1 668 ? 40.081 4.204 -67.709 1.00 79.69 668 ALA A N 1
ATOM 5321 C CA . ALA A 1 668 ? 39.952 3.961 -69.147 1.00 79.69 668 ALA A CA 1
ATOM 5322 C C . ALA A 1 668 ? 40.739 4.851 -70.158 1.00 79.69 668 ALA A C 1
ATOM 5324 O O . ALA A 1 668 ? 40.884 4.401 -71.303 1.00 79.69 668 ALA A O 1
ATOM 5325 N N . PRO A 1 669 ? 41.267 6.061 -69.852 1.00 75.50 669 PRO A N 1
ATOM 5326 C CA . PRO A 1 669 ? 41.749 7.004 -70.876 1.00 75.50 669 PRO A CA 1
ATOM 5327 C C . PRO A 1 669 ? 42.895 6.499 -71.763 1.00 75.50 669 PRO A C 1
ATOM 5329 O O . PRO A 1 669 ? 42.973 6.882 -72.929 1.00 75.50 669 PRO A O 1
ATOM 5332 N N . ASN A 1 670 ? 43.753 5.615 -71.242 1.00 77.75 670 ASN A N 1
ATOM 5333 C CA . ASN A 1 670 ? 44.910 5.071 -71.967 1.00 77.75 670 ASN A CA 1
ATOM 5334 C C . ASN A 1 670 ? 44.657 3.692 -72.605 1.00 77.75 670 ASN A C 1
ATOM 5336 O O . ASN A 1 670 ? 45.571 3.117 -73.195 1.00 77.75 670 ASN A O 1
ATOM 5340 N N . ILE A 1 671 ? 43.439 3.151 -72.495 1.00 82.75 671 ILE A N 1
ATOM 5341 C CA . ILE A 1 671 ? 43.099 1.794 -72.959 1.00 82.75 671 ILE A CA 1
ATOM 5342 C C . ILE A 1 671 ? 42.536 1.816 -74.389 1.00 82.75 671 ILE A C 1
ATOM 5344 O O . ILE A 1 671 ? 42.824 0.934 -75.194 1.00 82.75 671 ILE A O 1
ATOM 5348 N N . SER A 1 672 ? 41.745 2.836 -74.726 1.00 84.75 672 SER A N 1
ATOM 5349 C CA . SER A 1 672 ? 41.090 3.003 -76.030 1.00 84.75 672 SER A CA 1
ATOM 5350 C C . SER A 1 672 ? 40.944 4.489 -76.368 1.00 84.75 672 SER A C 1
ATOM 5352 O O . SER A 1 672 ? 41.039 5.343 -75.491 1.00 84.75 672 SER A O 1
ATOM 5354 N N . ARG A 1 673 ? 40.683 4.821 -77.640 1.00 83.62 673 ARG A N 1
ATOM 5355 C CA . ARG A 1 673 ? 40.388 6.202 -78.081 1.00 83.62 673 ARG A CA 1
ATOM 5356 C C . ARG A 1 673 ? 39.006 6.695 -77.637 1.00 83.62 673 ARG A C 1
ATOM 5358 O O . ARG A 1 673 ? 38.780 7.905 -77.575 1.00 83.62 673 ARG A O 1
ATOM 5365 N N . TYR A 1 674 ? 38.100 5.764 -77.353 1.00 88.38 674 TYR A N 1
ATOM 5366 C CA . TYR A 1 674 ? 36.724 6.044 -76.972 1.00 88.38 674 TYR A CA 1
ATOM 5367 C C . TYR A 1 674 ? 36.271 5.105 -75.854 1.00 88.38 674 TYR A C 1
ATOM 5369 O O . TYR A 1 674 ? 36.633 3.926 -75.846 1.00 88.38 674 TYR A O 1
ATOM 5377 N N . TYR A 1 675 ? 35.444 5.633 -74.958 1.00 89.19 675 TYR A N 1
ATOM 5378 C CA . TYR A 1 675 ? 34.775 4.910 -73.883 1.00 89.19 675 TYR A CA 1
ATOM 5379 C C . TYR A 1 675 ? 33.267 4.885 -74.145 1.00 89.19 675 TYR A C 1
ATOM 5381 O O . TYR A 1 675 ? 32.713 5.908 -74.542 1.00 89.19 675 TYR A O 1
ATOM 5389 N N . VAL A 1 676 ? 32.600 3.751 -73.924 1.00 89.00 676 VAL A N 1
ATOM 5390 C CA . VAL A 1 676 ? 31.133 3.641 -74.002 1.00 89.00 676 VAL A CA 1
ATOM 5391 C C . VAL A 1 676 ? 30.612 3.134 -72.667 1.00 89.00 676 VAL A C 1
ATOM 5393 O O . VAL A 1 676 ? 31.016 2.057 -72.234 1.00 89.00 676 VAL A O 1
ATOM 5396 N N . GLN A 1 677 ? 29.692 3.877 -72.055 1.00 87.12 677 GLN A N 1
ATOM 5397 C CA . GLN A 1 677 ? 28.979 3.427 -70.863 1.00 87.12 677 GLN A CA 1
ATOM 5398 C C . GLN A 1 677 ? 27.881 2.436 -71.260 1.00 87.12 677 GLN A C 1
ATOM 5400 O O . GLN A 1 677 ? 26.988 2.775 -72.039 1.00 87.12 677 GLN A O 1
ATOM 5405 N N . ILE A 1 678 ? 27.932 1.217 -70.727 1.00 85.12 678 ILE A N 1
ATOM 5406 C CA . ILE A 1 678 ? 26.905 0.184 -70.916 1.00 85.12 678 ILE A CA 1
ATOM 5407 C C . ILE A 1 678 ? 26.609 -0.438 -69.547 1.00 85.12 678 ILE A C 1
ATOM 5409 O O . ILE A 1 678 ? 27.526 -0.633 -68.754 1.00 85.12 678 ILE A O 1
ATOM 5413 N N . GLU A 1 679 ? 25.335 -0.715 -69.281 1.00 79.69 679 GLU A N 1
ATOM 5414 C CA . GLU A 1 679 ? 24.854 -1.383 -68.065 1.00 79.69 679 GLU A CA 1
ATOM 5415 C C . GLU A 1 679 ? 24.682 -2.896 -68.299 1.00 79.69 679 GLU A C 1
ATOM 5417 O O . GLU A 1 679 ? 24.734 -3.384 -69.432 1.00 79.69 679 GLU A O 1
ATOM 5422 N N . ASP A 1 680 ? 24.516 -3.661 -67.226 1.00 70.00 680 ASP A N 1
ATOM 5423 C CA . ASP A 1 680 ? 24.468 -5.126 -67.219 1.00 70.00 680 ASP A CA 1
ATOM 5424 C C . ASP A 1 680 ? 23.184 -5.717 -67.831 1.00 70.00 680 ASP A C 1
ATOM 5426 O O . ASP A 1 680 ? 23.191 -6.857 -68.307 1.00 70.00 680 ASP A O 1
ATOM 5430 N N . ASP A 1 681 ? 22.103 -4.943 -67.921 1.00 71.25 681 ASP A N 1
ATOM 5431 C CA . ASP A 1 681 ? 20.801 -5.378 -68.429 1.00 71.25 681 ASP A CA 1
ATOM 5432 C C . ASP A 1 681 ? 20.397 -4.723 -69.765 1.00 71.25 681 ASP A C 1
ATOM 5434 O O . ASP A 1 681 ? 19.231 -4.414 -70.019 1.00 71.25 681 ASP A O 1
ATOM 5438 N N . VAL A 1 682 ? 21.350 -4.595 -70.693 1.00 75.69 682 VAL A N 1
ATOM 5439 C CA . VAL A 1 682 ? 21.142 -3.986 -72.019 1.00 75.69 682 VAL A CA 1
ATOM 5440 C C . VAL A 1 682 ? 21.089 -5.025 -73.153 1.00 75.69 682 VAL A C 1
ATOM 5442 O O . VAL A 1 682 ? 21.896 -5.947 -73.245 1.00 75.69 682 VAL A O 1
ATOM 5445 N N . VAL A 1 683 ? 20.145 -4.853 -74.082 1.00 78.31 683 VAL A N 1
ATOM 5446 C CA . VAL A 1 683 ? 20.079 -5.543 -75.379 1.00 78.31 683 VAL A CA 1
ATOM 5447 C C . VAL A 1 683 ? 20.719 -4.661 -76.452 1.00 78.31 683 VAL A C 1
ATOM 5449 O O . VAL A 1 683 ? 20.314 -3.514 -76.642 1.00 78.31 683 VAL A O 1
ATOM 5452 N N . CYS A 1 684 ? 21.690 -5.203 -77.189 1.00 78.81 684 CYS A N 1
ATOM 5453 C CA . CYS A 1 684 ? 22.417 -4.487 -78.243 1.00 78.81 684 CYS A CA 1
ATOM 5454 C C . CYS A 1 684 ? 21.873 -4.800 -79.648 1.00 78.81 684 CYS A C 1
ATOM 5456 O O . CYS A 1 684 ? 21.446 -5.922 -79.931 1.00 78.81 684 CYS A O 1
ATOM 5458 N N . ALA A 1 685 ? 21.935 -3.827 -80.559 1.00 73.62 685 ALA A N 1
ATOM 5459 C CA . ALA A 1 685 ? 21.624 -4.026 -81.974 1.00 73.62 685 ALA A CA 1
ATOM 5460 C C . ALA A 1 685 ? 22.681 -4.905 -82.680 1.00 73.62 685 ALA A C 1
ATOM 5462 O O . ALA A 1 685 ? 23.864 -4.895 -82.325 1.00 73.62 685 ALA A O 1
ATOM 5463 N N . GLN A 1 686 ? 22.279 -5.651 -83.719 1.00 64.44 686 GLN A N 1
ATOM 5464 C CA . GLN A 1 686 ? 23.233 -6.415 -84.534 1.00 64.44 686 GLN A CA 1
ATOM 5465 C C . GLN A 1 686 ? 24.204 -5.448 -85.233 1.00 64.44 686 GLN A C 1
ATOM 5467 O O . GLN A 1 686 ? 23.778 -4.476 -85.850 1.00 64.44 686 GLN A O 1
ATOM 5472 N N . ASN A 1 687 ? 25.511 -5.717 -85.147 1.00 75.06 687 ASN A N 1
ATOM 5473 C CA . ASN A 1 687 ? 26.583 -4.857 -85.675 1.00 75.06 687 ASN A CA 1
ATOM 5474 C C . ASN A 1 687 ? 26.681 -3.455 -85.029 1.00 75.06 687 ASN A C 1
ATOM 5476 O O . ASN A 1 687 ? 27.105 -2.505 -85.691 1.00 75.06 687 ASN A O 1
ATOM 5480 N N . PHE A 1 688 ? 26.334 -3.311 -83.742 1.00 79.75 688 PHE A N 1
ATOM 5481 C CA . PHE A 1 688 ? 26.426 -2.024 -83.036 1.00 79.75 688 PHE A CA 1
ATOM 5482 C C . PHE A 1 688 ? 27.837 -1.402 -83.067 1.00 79.75 688 PHE A C 1
ATOM 5484 O O . PHE A 1 688 ? 27.956 -0.192 -83.230 1.00 79.75 688 PHE A O 1
ATOM 5491 N N . VAL A 1 689 ? 28.907 -2.208 -83.000 1.00 82.00 689 VAL A N 1
ATOM 5492 C CA . VAL A 1 689 ? 30.297 -1.709 -83.046 1.00 82.00 689 VAL A CA 1
ATOM 5493 C C . VAL A 1 689 ? 30.621 -1.034 -84.395 1.00 82.00 689 VAL A C 1
ATOM 5495 O O . VAL A 1 689 ? 30.919 0.162 -84.378 1.00 82.00 689 VAL A O 1
ATOM 5498 N N . PRO A 1 690 ? 30.451 -1.687 -85.570 1.00 81.31 690 PRO A N 1
ATOM 5499 C CA . PRO A 1 690 ? 30.597 -1.012 -86.866 1.00 81.31 690 PRO A CA 1
ATOM 5500 C C . PRO A 1 690 ? 29.707 0.229 -87.051 1.00 81.31 690 PRO A C 1
ATOM 5502 O O . PRO A 1 690 ? 30.066 1.160 -87.775 1.00 81.31 690 PRO A O 1
ATOM 5505 N N . ALA A 1 691 ? 28.518 0.257 -86.437 1.00 78.81 691 ALA A N 1
ATOM 5506 C CA . ALA A 1 691 ? 27.619 1.408 -86.508 1.00 78.81 691 ALA A CA 1
ATOM 5507 C C . ALA A 1 691 ? 28.155 2.615 -85.717 1.00 78.81 691 ALA A C 1
ATOM 5509 O O . ALA A 1 691 ? 28.071 3.747 -86.208 1.00 78.81 691 ALA A O 1
ATOM 5510 N N . ILE A 1 692 ? 28.737 2.371 -84.538 1.00 84.25 692 ILE A N 1
ATOM 5511 C CA . ILE A 1 692 ? 29.421 3.384 -83.725 1.00 84.25 692 ILE A CA 1
ATOM 5512 C C . ILE A 1 692 ? 30.643 3.923 -84.479 1.00 84.25 692 ILE A C 1
ATOM 5514 O O . ILE A 1 692 ? 30.769 5.138 -84.615 1.00 84.25 692 ILE A O 1
ATOM 5518 N N . GLU A 1 693 ? 31.481 3.055 -85.058 1.00 84.50 693 GLU A N 1
ATOM 5519 C CA . GLU A 1 693 ? 32.674 3.457 -85.825 1.00 84.50 693 GLU A CA 1
ATOM 5520 C C . GLU A 1 693 ? 32.324 4.391 -86.994 1.00 84.50 693 GLU A C 1
ATOM 5522 O O . GLU A 1 693 ? 32.854 5.497 -87.096 1.00 84.50 693 GLU A O 1
ATOM 5527 N N . ARG A 1 694 ? 31.333 4.024 -87.818 1.00 82.50 694 ARG A N 1
ATOM 5528 C CA . ARG A 1 694 ? 30.857 4.879 -88.924 1.00 82.50 694 ARG A CA 1
ATOM 5529 C C . ARG A 1 694 ? 30.230 6.188 -88.453 1.00 82.50 694 ARG A C 1
ATOM 5531 O O . ARG A 1 694 ? 30.117 7.139 -89.231 1.00 82.50 694 ARG A O 1
ATOM 5538 N N . TYR A 1 695 ? 29.673 6.229 -87.244 1.00 82.88 695 TYR A N 1
ATOM 5539 C CA . TYR A 1 695 ? 29.126 7.465 -86.686 1.00 82.88 695 TYR A CA 1
ATOM 5540 C C . TYR A 1 695 ? 30.250 8.389 -86.219 1.00 82.88 695 TYR A C 1
ATOM 5542 O O . TYR A 1 695 ? 30.218 9.573 -86.542 1.00 82.88 695 TYR A O 1
ATOM 5550 N N . ILE A 1 696 ? 31.277 7.835 -85.573 1.00 85.75 696 ILE A N 1
ATOM 5551 C CA . ILE A 1 696 ? 32.500 8.549 -85.194 1.00 85.75 696 ILE A CA 1
ATOM 5552 C C . ILE A 1 696 ? 33.181 9.146 -86.429 1.00 85.75 696 ILE A C 1
ATOM 5554 O O . ILE A 1 696 ? 33.411 10.349 -86.450 1.00 85.75 696 ILE A O 1
ATOM 5558 N N . GLU A 1 697 ? 33.400 8.370 -87.496 1.00 84.88 697 GLU A N 1
ATOM 5559 C CA . GLU A 1 697 ? 33.994 8.877 -88.748 1.00 84.88 697 GLU A CA 1
ATOM 5560 C C . GLU A 1 697 ? 33.214 10.073 -89.322 1.00 84.88 697 GLU A C 1
ATOM 5562 O O . GLU A 1 697 ? 33.792 11.050 -89.800 1.00 84.88 697 GLU A O 1
ATOM 5567 N N . ARG A 1 698 ? 31.878 10.031 -89.235 1.00 82.31 698 ARG A N 1
ATOM 5568 C CA . ARG A 1 698 ? 31.002 11.129 -89.672 1.00 82.31 698 ARG A CA 1
ATOM 5569 C C . ARG A 1 698 ? 31.070 12.350 -88.763 1.00 82.31 698 ARG A C 1
ATOM 5571 O O . ARG A 1 698 ? 30.858 13.457 -89.257 1.00 82.31 698 ARG A O 1
ATOM 5578 N N . LEU A 1 699 ? 31.295 12.168 -87.464 1.00 82.56 699 LEU A N 1
ATOM 5579 C CA . LEU A 1 699 ? 31.495 13.271 -86.528 1.00 82.56 699 LEU A CA 1
ATOM 5580 C C . LEU A 1 699 ? 32.877 13.903 -86.720 1.00 82.56 699 LEU A C 1
ATOM 5582 O O . LEU A 1 699 ? 32.976 15.125 -86.740 1.00 82.56 699 LEU A O 1
ATOM 5586 N N . ASP A 1 700 ? 33.909 13.091 -86.942 1.00 81.50 700 ASP A N 1
ATOM 5587 C CA . ASP A 1 700 ? 35.291 13.534 -87.157 1.00 81.50 700 ASP A CA 1
ATOM 5588 C C . ASP A 1 700 ? 35.460 14.294 -88.482 1.00 81.50 700 ASP A C 1
ATOM 5590 O O . ASP A 1 700 ? 36.297 15.187 -88.584 1.00 81.50 700 ASP A O 1
ATOM 5594 N N . ALA A 1 701 ? 34.622 14.003 -89.482 1.00 79.94 701 ALA A N 1
ATOM 5595 C CA . ALA A 1 701 ? 34.573 14.744 -90.742 1.00 79.94 701 ALA A CA 1
ATOM 5596 C C . ALA A 1 701 ? 33.929 16.146 -90.629 1.00 79.94 701 ALA A C 1
ATOM 5598 O O . ALA A 1 701 ? 33.957 16.910 -91.597 1.00 79.94 701 ALA A O 1
ATOM 5599 N N . ARG A 1 702 ? 33.314 16.503 -89.490 1.00 78.06 702 ARG A N 1
ATOM 5600 C CA . ARG A 1 702 ? 32.704 17.827 -89.273 1.00 78.06 702 ARG A CA 1
ATOM 5601 C C . ARG A 1 702 ? 33.713 18.797 -88.645 1.00 78.06 702 ARG A C 1
ATOM 5603 O O . ARG A 1 702 ? 34.493 18.390 -87.793 1.00 78.06 702 ARG A O 1
ATOM 5610 N N . PRO A 1 703 ? 33.645 20.106 -88.948 1.00 71.06 703 PRO A N 1
ATOM 5611 C CA . PRO A 1 703 ? 34.533 21.118 -88.361 1.00 71.06 703 PRO A CA 1
ATOM 5612 C C . PRO A 1 703 ? 34.213 21.462 -86.886 1.00 71.06 703 PRO A C 1
ATOM 5614 O O . PRO A 1 703 ? 34.558 22.544 -86.421 1.00 71.06 703 PRO A O 1
ATOM 5617 N N . MET A 1 704 ? 33.532 20.580 -86.145 1.00 71.94 704 MET A N 1
ATOM 5618 C CA . MET A 1 704 ? 33.073 20.808 -84.769 1.00 71.94 704 MET A CA 1
ATOM 5619 C C . MET A 1 704 ? 33.765 19.833 -83.809 1.00 71.94 704 MET A C 1
ATOM 5621 O O . MET A 1 704 ? 33.736 18.624 -84.029 1.00 71.94 704 MET A O 1
ATOM 5625 N N . GLN A 1 705 ? 34.348 20.346 -82.720 1.00 76.44 705 GLN A N 1
ATOM 5626 C CA . GLN A 1 705 ? 34.827 19.495 -81.627 1.00 76.44 705 GLN A CA 1
ATOM 5627 C C . GLN A 1 705 ? 33.651 18.958 -80.805 1.00 76.44 705 GLN A C 1
ATOM 5629 O O . GLN A 1 705 ? 32.681 19.671 -80.552 1.00 76.44 705 GLN A O 1
ATOM 5634 N N . TRP A 1 706 ? 33.743 17.698 -80.384 1.00 86.75 706 TRP A N 1
ATOM 5635 C CA . TRP A 1 706 ? 32.732 17.038 -79.566 1.00 86.75 706 TRP A CA 1
ATOM 5636 C C . TRP A 1 706 ? 33.392 16.207 -78.465 1.00 86.75 706 TRP A C 1
ATOM 5638 O O . TRP A 1 706 ? 34.461 15.634 -78.677 1.00 86.75 706 TRP A O 1
ATOM 5648 N N . ALA A 1 707 ? 32.761 16.164 -77.294 1.00 84.00 707 ALA A N 1
ATOM 5649 C CA . ALA A 1 707 ? 33.220 15.419 -76.124 1.00 84.00 707 ALA A CA 1
ATOM 5650 C C . ALA A 1 707 ? 32.420 14.123 -75.926 1.00 84.00 707 ALA A C 1
ATOM 5652 O O . ALA A 1 707 ? 32.996 13.099 -75.551 1.00 84.00 707 ALA A O 1
ATOM 5653 N N . MET A 1 708 ? 31.108 14.163 -76.196 1.00 88.75 708 MET A N 1
ATOM 5654 C CA . MET A 1 708 ? 30.188 13.047 -75.954 1.00 88.75 708 MET A CA 1
ATOM 5655 C C . MET A 1 708 ? 29.173 12.857 -77.085 1.00 88.75 708 MET A C 1
ATOM 5657 O O . MET A 1 708 ? 28.728 13.832 -77.699 1.00 88.75 708 MET A O 1
ATOM 5661 N N . ALA A 1 709 ? 28.773 11.611 -77.328 1.00 86.25 709 ALA A N 1
ATOM 5662 C CA . ALA A 1 709 ? 27.706 11.225 -78.248 1.00 86.25 709 ALA A CA 1
ATOM 5663 C C . ALA A 1 709 ? 26.804 10.155 -77.616 1.00 86.25 709 ALA A C 1
ATOM 5665 O O . ALA A 1 709 ? 27.261 9.350 -76.812 1.00 86.25 709 ALA A O 1
ATOM 5666 N N . GLU A 1 710 ? 25.527 10.137 -77.984 1.00 86.56 710 GLU A N 1
ATOM 5667 C CA . GLU A 1 710 ? 24.500 9.308 -77.342 1.00 86.56 710 GLU A CA 1
ATOM 5668 C C . GLU A 1 710 ? 23.903 8.315 -78.359 1.00 86.56 710 GLU A C 1
ATOM 5670 O O . GLU A 1 710 ? 23.503 8.698 -79.465 1.00 86.56 710 GLU A O 1
ATOM 5675 N N . PHE A 1 711 ? 23.861 7.028 -77.995 1.00 83.75 711 PHE A N 1
ATOM 5676 C CA . PHE A 1 711 ? 23.343 5.921 -78.822 1.00 83.75 711 PHE A CA 1
ATOM 5677 C C . PHE A 1 711 ? 22.086 5.252 -78.235 1.00 83.75 711 PHE A C 1
ATOM 5679 O O . PHE A 1 711 ? 21.670 4.187 -78.701 1.00 83.75 711 PHE A O 1
ATOM 5686 N N . SER A 1 712 ? 21.498 5.884 -77.223 1.00 80.25 712 SER A N 1
ATOM 5687 C CA . SER A 1 712 ? 20.229 5.555 -76.574 1.00 80.25 712 SER A CA 1
ATOM 5688 C C . SER A 1 712 ? 19.622 6.858 -76.060 1.00 80.25 712 SER A C 1
ATOM 5690 O O . SER A 1 712 ? 20.359 7.770 -75.682 1.00 80.25 712 SER A O 1
ATOM 5692 N N . VAL A 1 713 ? 18.292 6.954 -76.034 1.00 71.12 713 VAL A N 1
ATOM 5693 C CA . VAL A 1 713 ? 17.595 8.095 -75.404 1.00 71.12 713 VAL A CA 1
ATOM 5694 C C . VAL A 1 713 ? 17.298 7.860 -73.917 1.00 71.12 713 VAL A C 1
ATOM 5696 O O . VAL A 1 713 ? 16.679 8.700 -73.265 1.00 71.12 713 VAL A O 1
ATOM 5699 N N . LEU A 1 714 ? 17.711 6.708 -73.380 1.00 72.81 714 LEU A N 1
ATOM 5700 C CA . LEU A 1 714 ? 17.430 6.264 -72.017 1.00 72.81 714 LEU A CA 1
ATOM 5701 C C . LEU A 1 714 ? 18.648 6.476 -71.104 1.00 72.81 714 LEU A C 1
ATOM 5703 O O . LEU A 1 714 ? 19.613 5.716 -71.175 1.00 72.81 714 LEU A O 1
ATOM 5707 N N . GLY A 1 715 ? 18.569 7.474 -70.217 1.00 73.56 715 GLY A N 1
ATOM 5708 C CA . GLY A 1 715 ? 19.529 7.670 -69.121 1.00 73.56 715 GLY A CA 1
ATOM 5709 C C . GLY A 1 715 ? 20.979 7.825 -69.589 1.00 73.56 715 GLY A C 1
ATOM 5710 O O . GLY A 1 715 ? 21.255 8.518 -70.574 1.00 73.56 715 GLY A O 1
ATOM 5711 N N . PHE A 1 716 ? 21.914 7.214 -68.860 1.00 77.19 716 PHE A N 1
ATOM 5712 C CA . PHE A 1 716 ? 23.359 7.270 -69.112 1.00 77.19 716 PHE A CA 1
ATOM 5713 C C . PHE A 1 716 ? 23.888 6.102 -69.966 1.00 77.19 716 PHE A C 1
ATOM 5715 O O . PHE A 1 716 ? 25.078 6.036 -70.277 1.00 77.19 716 PHE A O 1
ATOM 5722 N N . ILE A 1 717 ? 22.997 5.210 -70.400 1.00 80.31 717 ILE A N 1
ATOM 5723 C CA . ILE A 1 717 ? 23.315 4.029 -71.204 1.00 80.31 717 ILE A CA 1
ATOM 5724 C C . ILE A 1 717 ? 23.671 4.443 -72.633 1.00 80.31 717 ILE A C 1
ATOM 5726 O O . ILE A 1 717 ? 23.015 5.286 -73.241 1.00 80.31 717 ILE A O 1
ATOM 5730 N N . GLY A 1 718 ? 24.690 3.815 -73.217 1.00 80.69 718 GLY A N 1
ATOM 5731 C CA . GLY A 1 718 ? 25.082 4.050 -74.604 1.00 80.69 718 GLY A CA 1
ATOM 5732 C C . GLY A 1 718 ? 25.692 5.433 -74.837 1.00 80.69 718 GLY A C 1
ATOM 5733 O O . GLY A 1 718 ? 25.691 5.913 -75.973 1.00 80.69 718 GLY A O 1
ATOM 5734 N N . VAL A 1 719 ? 26.193 6.086 -73.786 1.00 88.69 719 VAL A N 1
ATOM 5735 C CA . VAL A 1 719 ? 26.939 7.344 -73.889 1.00 88.69 719 VAL A CA 1
ATOM 5736 C C . VAL A 1 719 ? 28.386 7.030 -74.261 1.00 88.69 719 VAL A C 1
ATOM 5738 O O . VAL A 1 719 ? 29.113 6.375 -73.516 1.00 88.69 719 VAL A O 1
ATOM 5741 N N . LEU A 1 720 ? 28.801 7.504 -75.432 1.00 90.31 720 LEU A N 1
ATOM 5742 C CA . LEU A 1 720 ? 30.171 7.460 -75.927 1.00 90.31 720 LEU A CA 1
ATOM 5743 C C . LEU A 1 720 ? 30.893 8.744 -75.524 1.00 90.31 720 LEU A C 1
ATOM 5745 O O . LEU A 1 720 ? 30.453 9.839 -75.873 1.00 90.31 720 LEU A O 1
ATOM 5749 N N . VAL A 1 721 ? 32.040 8.614 -74.871 1.00 89.69 721 VAL A N 1
ATOM 5750 C CA . VAL A 1 721 ? 32.891 9.727 -74.445 1.00 89.69 721 VAL A CA 1
ATOM 5751 C C . VAL A 1 721 ? 34.270 9.576 -75.083 1.00 89.69 721 VAL A C 1
ATOM 5753 O O . VAL A 1 721 ? 34.835 8.480 -75.131 1.00 89.69 721 VAL A O 1
ATOM 5756 N N . ARG A 1 722 ? 34.842 10.675 -75.586 1.00 87.25 722 ARG A N 1
ATOM 5757 C CA . ARG A 1 722 ? 36.234 10.678 -76.058 1.00 87.25 722 ARG A CA 1
ATOM 5758 C C . ARG A 1 722 ? 37.198 10.564 -74.885 1.00 87.25 722 ARG A C 1
ATOM 5760 O O . ARG A 1 722 ? 37.085 11.327 -73.928 1.00 87.25 722 ARG A O 1
ATOM 5767 N N . SER A 1 723 ? 38.218 9.715 -75.005 1.00 84.75 723 SER A N 1
ATOM 5768 C CA . SER A 1 723 ? 39.218 9.538 -73.941 1.00 84.75 723 SER A CA 1
ATOM 5769 C C . SER A 1 723 ? 39.942 10.838 -73.572 1.00 84.75 723 SER A C 1
ATOM 5771 O O . SER A 1 723 ? 40.238 11.061 -72.403 1.00 84.75 723 SER A O 1
ATOM 5773 N N . SER A 1 724 ? 40.127 11.758 -74.529 1.00 85.50 724 SER A N 1
ATOM 5774 C CA . SER A 1 724 ? 40.690 13.099 -74.286 1.00 85.50 724 SER A CA 1
ATOM 5775 C C . SER A 1 724 ? 39.863 13.964 -73.327 1.00 85.50 724 SER A C 1
ATOM 5777 O O . SER A 1 724 ? 40.392 14.901 -72.738 1.00 85.50 724 SER A O 1
ATOM 5779 N N . SER A 1 725 ? 38.566 13.684 -73.191 1.00 86.31 725 SER A N 1
ATOM 5780 C CA . SER A 1 725 ? 37.635 14.413 -72.321 1.00 86.31 725 SER A CA 1
ATOM 5781 C C . SER A 1 725 ? 37.239 13.608 -71.082 1.00 86.31 725 SER A C 1
ATOM 5783 O O . SER A 1 725 ? 36.640 14.164 -70.167 1.00 86.31 725 SER A O 1
ATOM 5785 N N . LEU A 1 726 ? 37.591 12.321 -71.037 1.00 86.69 726 LEU A N 1
ATOM 5786 C CA . LEU A 1 726 ? 37.160 11.377 -70.010 1.00 86.69 726 LEU A CA 1
ATOM 5787 C C . LEU A 1 726 ? 37.763 11.699 -68.635 1.00 86.69 726 LEU A C 1
ATOM 5789 O O . LEU A 1 726 ? 37.035 11.731 -67.650 1.00 86.69 726 LEU A O 1
ATOM 5793 N N . HIS A 1 727 ? 39.051 12.063 -68.581 1.00 85.38 727 HIS A N 1
ATOM 5794 C CA . HIS A 1 727 ? 39.680 12.547 -67.345 1.00 85.38 727 HIS A CA 1
ATOM 5795 C C . HIS A 1 727 ? 39.018 13.824 -66.816 1.00 85.38 727 HIS A C 1
ATOM 5797 O O . HIS A 1 727 ? 38.766 13.931 -65.620 1.00 85.38 727 HIS A O 1
ATOM 5803 N N . LEU A 1 728 ? 38.728 14.799 -67.683 1.00 87.25 728 LEU A N 1
ATOM 5804 C CA . LEU A 1 728 ? 38.095 16.050 -67.257 1.00 87.25 728 LEU A CA 1
ATOM 5805 C C . LEU A 1 728 ? 36.659 15.805 -66.778 1.00 87.25 728 LEU A C 1
ATOM 5807 O O . LEU A 1 728 ? 36.221 16.412 -65.805 1.00 87.25 728 LEU A O 1
ATOM 5811 N N . PHE A 1 729 ? 35.950 14.882 -67.426 1.00 89.56 729 PHE A N 1
ATOM 5812 C CA . PHE A 1 729 ? 34.614 14.491 -67.009 1.00 89.56 729 PHE A CA 1
ATOM 5813 C C . PHE A 1 729 ? 34.622 13.784 -65.654 1.00 89.56 729 PHE A C 1
ATOM 5815 O O . PHE A 1 729 ? 33.806 14.115 -64.803 1.00 89.56 729 PHE A O 1
ATOM 5822 N N . ALA A 1 730 ? 35.580 12.887 -65.412 1.00 84.62 730 ALA A N 1
ATOM 5823 C CA . ALA A 1 730 ? 35.742 12.237 -64.117 1.00 84.62 730 ALA A CA 1
ATOM 5824 C C . ALA A 1 730 ? 35.976 13.248 -62.986 1.00 84.62 730 ALA A C 1
ATOM 5826 O O . ALA A 1 730 ? 35.293 13.196 -61.970 1.00 84.62 730 ALA A O 1
ATOM 5827 N N . HIS A 1 731 ? 36.876 14.218 -63.185 1.00 84.44 731 HIS A N 1
ATOM 5828 C CA . HIS A 1 731 ? 37.089 15.290 -62.207 1.00 84.44 731 HIS A CA 1
ATOM 5829 C C . HIS A 1 731 ? 35.832 16.143 -62.008 1.00 84.44 731 HIS A C 1
ATOM 5831 O O . HIS A 1 731 ? 35.520 16.514 -60.883 1.00 84.44 731 HIS A O 1
ATOM 5837 N N . TYR A 1 732 ? 35.087 16.428 -63.078 1.00 86.06 732 TYR A N 1
ATOM 5838 C CA . TYR A 1 732 ? 33.822 17.152 -62.982 1.00 86.06 732 TYR A CA 1
ATOM 5839 C C . TYR A 1 732 ? 32.773 16.382 -62.170 1.00 86.06 732 TYR A C 1
ATOM 5841 O O . TYR A 1 732 ? 32.074 16.984 -61.362 1.00 86.06 732 TYR A O 1
ATOM 5849 N N . LEU A 1 733 ? 32.689 15.058 -62.327 1.00 83.94 733 LEU A N 1
ATOM 5850 C CA . LEU A 1 733 ? 31.828 14.221 -61.492 1.00 83.94 733 LEU A CA 1
ATOM 5851 C C . LEU A 1 733 ? 32.269 14.260 -60.026 1.00 83.94 733 LEU A C 1
ATOM 5853 O O . LEU A 1 733 ? 31.433 14.502 -59.167 1.00 83.94 733 LEU A O 1
ATOM 5857 N N . LEU A 1 734 ? 33.568 14.124 -59.742 1.00 78.50 734 LEU A N 1
ATOM 5858 C CA . LEU A 1 734 ? 34.111 14.196 -58.376 1.00 78.50 734 LEU A CA 1
ATOM 5859 C C . LEU A 1 734 ? 33.938 15.568 -57.708 1.00 78.50 734 LEU A C 1
ATOM 5861 O O . LEU A 1 734 ? 34.017 15.653 -56.490 1.00 78.50 734 LEU A O 1
ATOM 5865 N N . LEU A 1 735 ? 33.699 16.637 -58.470 1.00 80.19 735 LEU A N 1
ATOM 5866 C CA . LEU A 1 735 ? 33.403 17.957 -57.907 1.00 80.19 735 LEU A CA 1
ATOM 5867 C C . LEU A 1 735 ? 31.954 18.088 -57.421 1.00 80.19 735 LEU A C 1
ATOM 5869 O O . LEU A 1 735 ? 31.701 18.874 -56.518 1.00 80.19 735 LEU A O 1
ATOM 5873 N N . PHE A 1 736 ? 31.016 17.335 -58.002 1.00 77.62 736 PHE A N 1
ATOM 5874 C CA . PHE A 1 736 ? 29.576 17.493 -57.752 1.00 77.62 736 PHE A CA 1
ATOM 5875 C C . PHE A 1 736 ? 28.875 16.182 -57.373 1.00 77.62 736 PHE A C 1
ATOM 5877 O O . PHE A 1 736 ? 27.645 16.108 -57.388 1.00 77.62 736 PHE A O 1
ATOM 5884 N N . TYR A 1 737 ? 29.643 15.141 -57.038 1.00 70.00 737 TYR A N 1
ATOM 5885 C CA . TYR A 1 737 ? 29.122 13.795 -56.782 1.00 70.00 737 TYR A CA 1
ATOM 5886 C C . TYR A 1 737 ? 28.155 13.729 -55.598 1.00 70.00 737 TYR A C 1
ATOM 5888 O O . TYR A 1 737 ? 27.290 12.860 -55.578 1.00 70.00 737 TYR A O 1
ATOM 5896 N N . GLN A 1 738 ? 28.290 14.654 -54.644 1.00 50.38 738 GLN A N 1
ATOM 5897 C CA . GLN A 1 738 ? 27.416 14.766 -53.475 1.00 50.38 738 GLN A CA 1
ATOM 5898 C C . GLN A 1 738 ? 26.135 15.568 -53.752 1.00 50.38 738 GLN A C 1
ATOM 5900 O O . GLN A 1 738 ? 25.182 15.459 -52.988 1.00 50.38 738 GLN A O 1
ATOM 5905 N N . GLU A 1 739 ? 26.085 16.366 -54.826 1.00 62.69 739 GLU A N 1
ATOM 5906 C CA . GLU A 1 739 ? 25.005 17.343 -55.028 1.00 62.69 739 GLU A CA 1
ATOM 5907 C C . GLU A 1 739 ? 23.994 16.946 -56.111 1.00 62.69 739 GLU A C 1
ATOM 5909 O O . GLU A 1 739 ? 22.813 17.281 -56.004 1.00 62.69 739 GLU A O 1
ATOM 5914 N N . VAL A 1 740 ? 24.423 16.268 -57.185 1.00 66.56 740 VAL A N 1
ATOM 5915 C CA . VAL A 1 740 ? 23.578 16.054 -58.375 1.00 66.56 740 VAL A CA 1
ATOM 5916 C C . VAL A 1 740 ? 23.813 14.668 -59.007 1.00 66.56 740 VAL A C 1
ATOM 5918 O O . VAL A 1 740 ? 24.961 14.257 -59.167 1.00 66.56 740 VAL A O 1
ATOM 5921 N N . PRO A 1 741 ? 22.765 13.947 -59.467 1.00 70.88 741 PRO A N 1
ATOM 5922 C CA . PRO A 1 741 ? 22.927 12.668 -60.165 1.00 70.88 741 PRO A CA 1
ATOM 5923 C C . PRO A 1 741 ? 23.699 12.774 -61.493 1.00 70.88 741 PRO A C 1
ATOM 5925 O O . PRO A 1 741 ? 23.600 13.770 -62.221 1.00 70.88 741 PRO A O 1
ATOM 5928 N N . VAL A 1 742 ? 24.383 11.689 -61.877 1.00 73.31 742 VAL A N 1
ATOM 5929 C CA . VAL A 1 742 ? 25.252 11.628 -63.074 1.00 73.31 742 VAL A CA 1
ATOM 5930 C C . VAL A 1 742 ? 24.546 12.023 -64.383 1.00 73.31 742 VAL A C 1
ATOM 5932 O O . VAL A 1 742 ? 25.145 12.665 -65.249 1.00 73.31 742 VAL A O 1
ATOM 5935 N N . ASP A 1 743 ? 23.252 11.710 -64.522 1.00 74.62 743 ASP A N 1
ATOM 5936 C CA . ASP A 1 743 ? 22.458 12.019 -65.718 1.00 74.62 743 ASP A CA 1
ATOM 5937 C C . ASP A 1 743 ? 22.300 13.515 -65.984 1.00 74.62 743 ASP A C 1
ATOM 5939 O O . ASP A 1 743 ? 22.215 13.939 -67.141 1.00 74.62 743 ASP A O 1
ATOM 5943 N N . PHE A 1 744 ? 22.278 14.322 -64.927 1.00 77.81 744 PHE A N 1
ATOM 5944 C CA . PHE A 1 744 ? 22.238 15.775 -65.037 1.00 77.81 744 PHE A CA 1
ATOM 5945 C C . PHE A 1 744 ? 23.651 16.340 -65.177 1.00 77.81 744 PHE A C 1
ATOM 5947 O O . PHE A 1 744 ? 23.880 17.208 -66.024 1.00 77.81 744 PHE A O 1
ATOM 5954 N N . LEU A 1 745 ? 24.620 15.784 -64.441 1.00 82.12 745 LEU A N 1
ATOM 5955 C CA . LEU A 1 745 ? 26.020 16.201 -64.518 1.00 82.12 745 LEU A CA 1
ATOM 5956 C C . LEU A 1 745 ? 26.611 16.050 -65.926 1.00 82.12 745 LEU A C 1
ATOM 5958 O O . LEU A 1 745 ? 27.330 16.944 -66.373 1.00 82.12 745 LEU A O 1
ATOM 5962 N N . LYS A 1 746 ? 26.261 14.999 -66.685 1.00 84.88 746 LYS A N 1
ATOM 5963 C CA . LYS A 1 746 ? 26.729 14.854 -68.080 1.00 84.88 746 LYS A CA 1
ATOM 5964 C C . LYS A 1 746 ? 26.277 16.010 -68.975 1.00 84.88 746 LYS A C 1
ATOM 5966 O O . LYS A 1 746 ? 27.035 16.461 -69.829 1.00 84.88 746 LYS A O 1
ATOM 5971 N N . ASN A 1 747 ? 25.055 16.511 -68.782 1.00 82.75 747 ASN A N 1
ATOM 5972 C CA . ASN A 1 747 ? 24.499 17.584 -69.603 1.00 82.75 747 ASN A CA 1
ATOM 5973 C C . ASN A 1 747 ? 25.202 18.908 -69.304 1.00 82.75 747 ASN A C 1
ATOM 5975 O O . ASN A 1 747 ? 25.551 19.638 -70.234 1.00 82.75 747 ASN A O 1
ATOM 5979 N N . SER A 1 748 ? 25.455 19.184 -68.026 1.00 82.44 748 SER A N 1
ATOM 5980 C CA . SER A 1 748 ? 26.198 20.363 -67.579 1.00 82.44 748 SER A CA 1
ATOM 5981 C C . SER A 1 748 ? 27.662 20.313 -68.025 1.00 82.44 748 SER A C 1
ATOM 5983 O O . SER A 1 748 ? 28.177 21.299 -68.553 1.00 82.44 748 SER A O 1
ATOM 5985 N N . PHE A 1 749 ? 28.309 19.146 -67.943 1.00 86.50 749 PHE A N 1
ATOM 5986 C CA . PHE A 1 749 ? 29.660 18.942 -68.470 1.00 86.50 749 PHE A CA 1
ATOM 5987 C C . PHE A 1 749 ? 29.731 19.147 -69.990 1.00 86.50 749 PHE A C 1
ATOM 5989 O O . PHE A 1 749 ? 30.630 19.796 -70.517 1.00 86.50 749 PHE A O 1
ATOM 5996 N N . ARG A 1 750 ? 28.745 18.638 -70.734 1.00 86.00 750 ARG A N 1
ATOM 5997 C CA . ARG A 1 750 ? 28.669 18.840 -72.187 1.00 86.00 750 ARG A CA 1
ATOM 5998 C C . ARG A 1 750 ? 28.598 20.332 -72.543 1.00 86.00 750 ARG A C 1
ATOM 6000 O O . ARG A 1 750 ? 29.241 20.771 -73.496 1.00 86.00 750 ARG A O 1
ATOM 6007 N N . GLN A 1 751 ? 27.853 21.116 -71.762 1.00 83.12 751 GLN A N 1
ATOM 6008 C CA . GLN A 1 751 ? 27.771 22.568 -71.932 1.00 83.12 751 GLN A CA 1
ATOM 6009 C C . GLN A 1 751 ? 29.090 23.275 -71.597 1.00 83.12 751 GLN A C 1
ATOM 6011 O O . GLN A 1 751 ? 29.474 24.182 -72.336 1.00 83.12 751 GLN A O 1
ATOM 6016 N N . SER A 1 752 ? 29.811 22.852 -70.551 1.00 83.38 752 SER A N 1
ATOM 6017 C CA . SER A 1 752 ? 31.116 23.436 -70.200 1.00 83.38 752 SER A CA 1
ATOM 6018 C C . SER A 1 752 ? 32.193 23.163 -71.258 1.00 83.38 752 SER A C 1
ATOM 6020 O O . SER A 1 752 ? 33.082 23.986 -71.457 1.00 83.38 752 SER A O 1
ATOM 6022 N N . MET A 1 753 ? 32.051 22.077 -72.024 1.00 83.12 753 MET A N 1
ATOM 6023 C CA . MET A 1 753 ? 32.882 21.754 -73.192 1.00 83.12 753 MET A CA 1
ATOM 6024 C C . MET A 1 753 ? 32.463 22.485 -74.484 1.00 83.12 753 MET A C 1
ATOM 6026 O O . MET A 1 753 ? 32.892 22.101 -75.572 1.00 83.12 753 MET A O 1
ATOM 6030 N N . ALA A 1 754 ? 31.605 23.510 -74.392 1.00 79.31 754 ALA A N 1
ATOM 6031 C CA . ALA A 1 754 ? 31.035 24.259 -75.522 1.00 79.31 754 ALA A CA 1
ATOM 6032 C C . ALA A 1 754 ? 30.249 23.396 -76.538 1.00 79.31 754 ALA A C 1
ATOM 6034 O O . ALA A 1 754 ? 29.989 23.814 -77.670 1.00 79.31 754 ALA A O 1
ATOM 6035 N N . GLN A 1 755 ? 29.810 22.197 -76.138 1.00 82.88 755 GLN A N 1
ATOM 6036 C CA . GLN A 1 755 ? 28.966 21.318 -76.944 1.00 82.88 755 GLN A CA 1
ATOM 6037 C C . GLN A 1 755 ? 27.483 21.547 -76.588 1.00 82.88 755 GLN A C 1
ATOM 6039 O O . GLN A 1 755 ? 26.851 20.793 -75.850 1.00 82.88 755 GLN A O 1
ATOM 6044 N N . HIS A 1 756 ? 26.887 22.609 -77.132 1.00 73.75 756 HIS A N 1
ATOM 6045 C CA . HIS A 1 756 ? 25.508 22.992 -76.786 1.00 73.75 756 HIS A CA 1
ATOM 6046 C C . HIS A 1 756 ? 24.423 22.048 -77.345 1.00 73.75 756 HIS A C 1
ATOM 6048 O O . HIS A 1 756 ? 23.342 21.953 -76.768 1.00 73.75 756 HIS A O 1
ATOM 6054 N N . GLN A 1 757 ? 24.697 21.328 -78.441 1.00 70.88 757 GLN A N 1
ATOM 6055 C CA . GLN A 1 757 ? 23.761 20.372 -79.052 1.00 70.88 757 GLN A CA 1
ATOM 6056 C C . GLN A 1 757 ? 24.105 18.920 -78.680 1.00 70.88 757 GLN A C 1
ATOM 6058 O O . GLN A 1 757 ? 25.268 18.512 -78.725 1.00 70.88 757 GLN A O 1
ATOM 6063 N N . GLY A 1 758 ? 23.083 18.123 -78.353 1.00 71.56 758 GLY A N 1
ATOM 6064 C CA . GLY A 1 758 ? 23.228 16.678 -78.159 1.00 71.56 758 GLY A CA 1
ATOM 6065 C C . GLY A 1 758 ? 23.502 15.961 -79.481 1.00 71.56 758 GLY A C 1
ATOM 6066 O O . GLY A 1 758 ? 22.799 16.177 -80.467 1.00 71.56 758 GLY A O 1
ATOM 6067 N N . LEU A 1 759 ? 24.534 15.114 -79.520 1.00 80.62 759 LEU A N 1
ATOM 6068 C CA . LEU A 1 759 ? 24.908 14.351 -80.716 1.00 80.62 759 LEU A CA 1
ATOM 6069 C C . LEU A 1 759 ? 24.310 12.950 -80.655 1.00 80.62 759 LEU A C 1
ATOM 6071 O O . LEU A 1 759 ? 24.927 12.029 -80.129 1.00 80.62 759 LEU A O 1
ATOM 6075 N N . TRP A 1 760 ? 23.096 12.809 -81.179 1.00 73.12 760 TRP A N 1
ATOM 6076 C CA . TRP A 1 760 ? 22.300 11.591 -81.031 1.00 73.12 760 TRP A CA 1
ATOM 6077 C C . TRP A 1 760 ? 22.350 10.760 -82.312 1.00 73.12 760 TRP A C 1
ATOM 6079 O O . TRP A 1 760 ? 22.143 11.281 -83.416 1.00 73.12 760 TRP A O 1
ATOM 6089 N N . CYS A 1 761 ? 22.598 9.457 -82.184 1.00 66.19 761 CYS A N 1
ATOM 6090 C CA . CYS A 1 761 ? 22.450 8.546 -83.312 1.00 66.19 761 CYS A CA 1
ATOM 6091 C C . CYS A 1 761 ? 20.959 8.389 -83.659 1.00 66.19 761 CYS A C 1
ATOM 6093 O O . CYS A 1 761 ? 20.142 8.128 -82.786 1.00 66.19 761 CYS A O 1
ATOM 6095 N N . ARG A 1 762 ? 20.584 8.540 -84.940 1.00 59.66 762 ARG A N 1
ATOM 6096 C CA . ARG A 1 762 ? 19.169 8.467 -85.381 1.00 59.66 762 ARG A CA 1
ATOM 6097 C C . ARG A 1 762 ? 18.518 7.096 -85.161 1.00 59.66 762 ARG A C 1
ATOM 6099 O O . ARG A 1 762 ? 17.299 6.990 -85.228 1.00 59.66 762 ARG A O 1
ATOM 6106 N N . THR A 1 763 ? 19.334 6.068 -84.969 1.00 64.38 763 THR A N 1
ATOM 6107 C CA . THR A 1 763 ? 18.924 4.700 -84.661 1.00 64.38 763 THR A CA 1
ATOM 6108 C C . THR A 1 763 ? 19.580 4.313 -83.348 1.00 64.38 763 THR A C 1
ATOM 6110 O O . THR A 1 763 ? 20.812 4.278 -83.278 1.00 64.38 763 THR A O 1
ATOM 6113 N N . SER A 1 764 ? 18.779 4.019 -82.331 1.00 75.50 764 SER A N 1
ATOM 6114 C CA . SER A 1 764 ? 19.297 3.581 -81.042 1.00 75.50 764 SER A CA 1
ATOM 6115 C C . SER A 1 764 ? 19.898 2.188 -81.164 1.00 75.50 764 SER A C 1
ATOM 6117 O O . SER A 1 764 ? 19.358 1.293 -81.828 1.00 75.50 764 SER A O 1
ATOM 6119 N N . LEU A 1 765 ? 21.062 2.015 -80.549 1.00 79.88 765 LEU A N 1
ATOM 6120 C CA . LEU A 1 765 ? 21.839 0.778 -80.619 1.00 79.88 765 LEU A CA 1
ATOM 6121 C C . LEU A 1 765 ? 21.700 -0.073 -79.359 1.00 79.88 765 LEU A C 1
ATOM 6123 O O . LEU A 1 765 ? 22.120 -1.229 -79.371 1.00 79.88 765 LEU A O 1
ATOM 6127 N N . PHE A 1 766 ? 21.099 0.482 -78.307 1.00 83.19 766 PHE A N 1
ATOM 6128 C CA . PHE A 1 766 ? 20.986 -0.123 -76.987 1.00 83.19 766 PHE A CA 1
ATOM 6129 C C . PHE A 1 766 ? 19.556 0.016 -76.457 1.00 83.19 766 PHE A C 1
ATOM 6131 O O . PHE A 1 766 ? 18.913 1.040 -76.675 1.00 83.19 766 PHE A O 1
ATOM 6138 N N . GLN A 1 767 ? 19.066 -1.014 -75.769 1.00 79.94 767 GLN A N 1
ATOM 6139 C CA . GLN A 1 767 ? 17.748 -1.051 -75.134 1.00 79.94 767 GLN A CA 1
ATOM 6140 C C . GLN A 1 767 ? 17.849 -1.720 -73.761 1.00 79.94 767 GLN A C 1
ATOM 6142 O O . GLN A 1 767 ? 18.333 -2.841 -73.666 1.00 79.94 767 GLN A O 1
ATOM 6147 N N . HIS A 1 768 ? 17.328 -1.086 -72.713 1.00 74.81 768 HIS A N 1
ATOM 6148 C CA . HIS A 1 768 ? 17.267 -1.665 -71.366 1.00 74.81 768 HIS A CA 1
ATOM 6149 C C . HIS A 1 768 ? 16.261 -2.837 -71.300 1.00 74.81 768 HIS A C 1
ATOM 6151 O O . HIS A 1 768 ? 15.170 -2.756 -71.877 1.00 74.81 768 HIS A O 1
ATOM 6157 N N . ARG A 1 769 ? 16.609 -3.940 -70.625 1.00 60.31 769 ARG A N 1
ATOM 6158 C CA . ARG A 1 769 ? 15.864 -5.217 -70.630 1.00 60.31 769 ARG A CA 1
ATOM 6159 C C . ARG A 1 769 ? 14.928 -5.400 -69.424 1.00 60.31 769 ARG A C 1
ATOM 6161 O O . ARG A 1 769 ? 14.078 -6.291 -69.454 1.00 60.31 769 ARG A O 1
ATOM 6168 N N . GLY A 1 770 ? 15.019 -4.573 -68.385 1.00 56.22 770 GLY A N 1
ATOM 6169 C CA . GLY A 1 770 ? 14.225 -4.743 -67.161 1.00 56.22 770 GLY A CA 1
ATOM 6170 C C . GLY A 1 770 ? 12.776 -4.229 -67.233 1.00 56.22 770 GLY A C 1
ATOM 6171 O O . GLY A 1 770 ? 12.558 -3.040 -67.429 1.00 56.22 770 GLY A O 1
ATOM 6172 N N . ILE A 1 771 ? 11.789 -5.112 -66.996 1.00 50.22 771 ILE A N 1
ATOM 6173 C CA . ILE A 1 771 ? 10.390 -4.760 -66.628 1.00 50.22 771 ILE A CA 1
ATOM 6174 C C . ILE A 1 771 ? 10.240 -4.636 -65.096 1.00 50.22 771 ILE A C 1
ATOM 6176 O O . ILE A 1 771 ? 9.367 -3.922 -64.600 1.00 50.22 771 ILE A O 1
ATOM 6180 N N . ARG A 1 772 ? 11.104 -5.318 -64.335 1.00 43.88 772 ARG A N 1
ATOM 6181 C CA . ARG A 1 772 ? 11.223 -5.248 -62.873 1.00 43.88 772 ARG A CA 1
ATOM 6182 C C . ARG A 1 772 ? 12.621 -4.752 -62.529 1.00 43.88 772 ARG A C 1
ATOM 6184 O O . ARG A 1 772 ? 13.591 -5.329 -63.006 1.00 43.88 772 ARG A O 1
ATOM 6191 N N . SER A 1 773 ? 12.693 -3.690 -61.735 1.00 48.41 773 SER A N 1
ATOM 6192 C CA . SER A 1 773 ? 13.932 -3.245 -61.103 1.00 48.41 773 SER A CA 1
ATOM 6193 C C . SER A 1 773 ? 14.342 -4.246 -60.018 1.00 48.41 773 SER A C 1
ATOM 6195 O O . SER A 1 773 ? 13.491 -4.945 -59.468 1.00 48.41 773 SER A O 1
ATOM 6197 N N . THR A 1 774 ? 15.631 -4.294 -59.692 1.00 47.66 774 THR A N 1
ATOM 6198 C CA . THR A 1 774 ? 16.163 -4.974 -58.500 1.00 47.66 774 THR A CA 1
ATOM 6199 C C . THR A 1 774 ? 15.712 -4.308 -57.192 1.00 47.66 774 THR A C 1
ATOM 6201 O O . THR A 1 774 ? 15.787 -4.928 -56.137 1.00 47.66 774 THR A O 1
ATOM 6204 N N . LEU A 1 775 ? 15.171 -3.083 -57.256 1.00 44.84 775 LEU A N 1
ATOM 6205 C CA . LEU A 1 775 ? 14.498 -2.409 -56.145 1.00 44.84 775 LEU A CA 1
ATOM 6206 C C . LEU A 1 775 ? 13.069 -2.944 -55.957 1.00 44.84 775 LEU A C 1
ATOM 6208 O O . LEU A 1 775 ? 12.277 -2.998 -56.908 1.00 44.84 775 LEU A O 1
ATOM 6212 N N . VAL A 1 776 ? 12.724 -3.289 -54.713 1.00 37.19 776 VAL A N 1
ATOM 6213 C CA . VAL A 1 776 ? 11.406 -3.818 -54.330 1.00 37.19 776 VAL A CA 1
ATOM 6214 C C . VAL A 1 776 ? 10.291 -2.883 -54.829 1.00 37.19 776 VAL A C 1
ATOM 6216 O O . VAL A 1 776 ? 10.309 -1.678 -54.596 1.00 37.19 776 VAL A O 1
ATOM 6219 N N . ASN A 1 777 ? 9.314 -3.450 -55.545 1.00 39.34 777 ASN A N 1
ATOM 6220 C CA . ASN A 1 777 ? 8.116 -2.778 -56.075 1.00 39.34 777 ASN A CA 1
ATOM 6221 C C . ASN A 1 777 ? 8.302 -1.673 -57.137 1.00 39.34 777 ASN A C 1
ATOM 6223 O O . ASN A 1 777 ? 7.338 -0.968 -57.443 1.00 39.34 777 ASN A O 1
ATOM 6227 N N . LYS A 1 778 ? 9.456 -1.564 -57.809 1.00 38.84 778 LYS A N 1
ATOM 6228 C CA . LYS A 1 778 ? 9.608 -0.651 -58.960 1.00 38.84 778 LYS A CA 1
ATOM 6229 C C . LYS A 1 778 ? 9.550 -1.409 -60.293 1.00 38.84 778 LYS A C 1
ATOM 6231 O O . LYS A 1 778 ? 10.462 -2.150 -60.652 1.00 38.84 778 LYS A O 1
ATOM 6236 N N . THR A 1 779 ? 8.475 -1.211 -61.063 1.00 48.22 779 THR A N 1
ATOM 6237 C CA . THR A 1 779 ? 8.378 -1.687 -62.458 1.00 48.22 779 THR A CA 1
ATOM 6238 C C . THR A 1 779 ? 8.556 -0.514 -63.415 1.00 48.22 779 THR A C 1
ATOM 6240 O O . THR A 1 779 ? 7.856 0.489 -63.307 1.00 48.22 779 THR A O 1
ATOM 6243 N N . SER A 1 780 ? 9.511 -0.613 -64.339 1.00 47.84 780 SER A N 1
ATOM 6244 C CA . SER A 1 780 ? 9.781 0.420 -65.344 1.00 47.84 780 SER A CA 1
ATOM 6245 C C . SER A 1 780 ? 9.607 -0.189 -66.731 1.00 47.84 780 SER A C 1
ATOM 6247 O O . SER A 1 780 ? 10.178 -1.233 -67.023 1.00 47.84 780 SER A O 1
ATOM 6249 N N . LYS A 1 781 ? 8.774 0.420 -67.583 1.00 53.66 781 LYS A N 1
ATOM 6250 C CA . LYS A 1 781 ? 8.516 -0.021 -68.969 1.00 53.66 781 LYS A CA 1
ATOM 6251 C C . LYS A 1 781 ? 9.051 1.013 -69.960 1.00 53.66 781 LYS A C 1
ATOM 6253 O O . LYS A 1 781 ? 8.303 1.533 -70.785 1.00 53.66 781 LYS A O 1
ATOM 6258 N N . LEU A 1 782 ? 10.327 1.365 -69.841 1.00 57.66 782 LEU A N 1
ATOM 6259 C CA . LEU A 1 782 ? 10.963 2.315 -70.753 1.00 57.66 782 LEU A CA 1
ATOM 6260 C C . LEU A 1 782 ? 11.456 1.577 -72.007 1.00 57.66 782 LEU A C 1
ATOM 6262 O O . LEU A 1 782 ? 12.377 0.766 -71.948 1.00 57.66 782 LEU A O 1
ATOM 6266 N N . ILE A 1 783 ? 10.809 1.842 -73.144 1.00 60.12 783 ILE A N 1
ATOM 6267 C CA . ILE A 1 783 ? 11.162 1.288 -74.459 1.00 60.12 783 ILE A CA 1
ATOM 6268 C C . ILE A 1 783 ? 11.676 2.430 -75.334 1.00 60.12 783 ILE A C 1
ATOM 6270 O O . ILE A 1 783 ? 10.994 3.444 -75.481 1.00 60.12 783 ILE A O 1
ATOM 6274 N N . ASP A 1 784 ? 12.854 2.251 -75.925 1.00 61.81 784 ASP A N 1
ATOM 6275 C CA . ASP A 1 784 ? 13.419 3.146 -76.925 1.00 61.81 784 ASP A CA 1
ATOM 6276 C C . ASP A 1 784 ? 12.752 2.873 -78.293 1.00 61.81 784 ASP A C 1
ATOM 6278 O O . ASP A 1 784 ? 12.908 1.787 -78.866 1.00 61.81 784 ASP A O 1
ATOM 6282 N N . PRO A 1 785 ? 11.995 3.837 -78.849 1.00 54.56 785 PRO A N 1
ATOM 6283 C CA . PRO A 1 785 ? 11.259 3.651 -80.097 1.00 54.56 785 PRO A CA 1
ATOM 6284 C C . PRO A 1 785 ? 12.153 3.541 -81.346 1.00 54.56 785 PRO A C 1
ATOM 6286 O O . PRO A 1 785 ? 11.635 3.256 -82.428 1.00 54.56 785 PRO A O 1
ATOM 6289 N N . PHE A 1 786 ? 13.469 3.752 -81.230 1.00 57.28 786 PHE A N 1
ATOM 6290 C CA . PHE A 1 786 ? 14.413 3.780 -82.351 1.00 57.28 786 PHE A CA 1
ATOM 6291 C C . PHE A 1 786 ? 15.404 2.596 -82.368 1.00 57.28 786 PHE A C 1
ATOM 6293 O O . PHE A 1 786 ? 16.349 2.615 -83.162 1.00 57.28 786 PHE A O 1
ATOM 6300 N N . PHE A 1 787 ? 15.207 1.562 -81.536 1.00 65.94 787 PHE A N 1
ATOM 6301 C CA . PHE A 1 787 ? 16.110 0.405 -81.416 1.00 65.94 787 PHE A CA 1
ATOM 6302 C C . PHE A 1 787 ? 16.076 -0.566 -82.623 1.00 65.94 787 PHE A C 1
ATOM 6304 O O . PHE A 1 787 ? 15.012 -0.939 -83.115 1.00 65.94 787 PHE A O 1
ATOM 6311 N N . THR A 1 788 ? 17.248 -1.032 -83.084 1.00 56.72 788 THR A N 1
ATOM 6312 C CA . THR A 1 788 ? 17.432 -1.765 -84.368 1.00 56.72 788 THR A CA 1
ATOM 6313 C C . THR A 1 788 ? 17.882 -3.241 -84.256 1.00 56.72 788 THR A C 1
ATOM 6315 O O . THR A 1 788 ? 18.410 -3.805 -85.209 1.00 56.72 788 THR A O 1
ATOM 6318 N N . GLY A 1 789 ? 17.661 -3.921 -83.123 1.00 51.88 789 GLY A N 1
ATOM 6319 C CA . GLY A 1 789 ? 18.147 -5.297 -82.863 1.00 51.88 789 GLY A CA 1
ATOM 6320 C C . GLY A 1 789 ? 17.204 -6.481 -83.162 1.00 51.88 789 GLY A C 1
ATOM 6321 O O . GLY A 1 789 ? 17.415 -7.562 -82.617 1.00 51.88 789 GLY A O 1
ATOM 6322 N N . GLY A 1 790 ? 16.152 -6.323 -83.972 1.00 53.16 790 GLY A N 1
ATOM 6323 C CA . GLY A 1 790 ? 15.185 -7.403 -84.254 1.00 53.16 790 GLY A CA 1
ATOM 6324 C C . GLY A 1 790 ? 15.628 -8.409 -85.346 1.00 53.16 790 GLY A C 1
ATOM 6325 O O . GLY A 1 790 ? 16.375 -8.037 -86.246 1.00 53.16 790 GLY A O 1
ATOM 6326 N N . PRO A 1 791 ? 15.127 -9.664 -85.352 1.00 41.09 791 PRO A N 1
ATOM 6327 C CA . PRO A 1 791 ? 15.596 -10.789 -86.194 1.00 41.09 791 PRO A CA 1
ATOM 6328 C C . PRO A 1 791 ? 15.335 -10.700 -87.725 1.00 41.09 791 PRO A C 1
ATOM 6330 O O . PRO A 1 791 ? 15.299 -11.725 -88.403 1.00 41.09 791 PRO A O 1
ATOM 6333 N N . HIS A 1 792 ? 15.152 -9.511 -88.312 1.00 50.59 792 HIS A N 1
ATOM 6334 C CA . HIS A 1 792 ? 14.675 -9.333 -89.698 1.00 50.59 792 HIS A CA 1
ATOM 6335 C C . HIS A 1 792 ? 15.558 -8.457 -90.614 1.00 50.59 792 HIS A C 1
ATOM 6337 O O . HIS A 1 792 ? 15.068 -7.974 -91.634 1.00 50.59 792 HIS A O 1
ATOM 6343 N N . SER A 1 793 ? 16.843 -8.258 -90.302 1.00 51.91 793 SER A N 1
ATOM 6344 C CA . SER A 1 793 ? 17.713 -7.284 -90.989 1.00 51.91 793 SER A CA 1
ATOM 6345 C C . SER A 1 793 ? 18.997 -7.882 -91.600 1.00 51.91 793 SER A C 1
ATOM 6347 O O . SER A 1 793 ? 20.101 -7.515 -91.202 1.00 51.91 793 SER A O 1
ATOM 6349 N N . GLN A 1 794 ? 18.880 -8.782 -92.585 1.00 52.38 794 GLN A N 1
ATOM 6350 C CA . GLN A 1 794 ? 19.997 -9.130 -93.487 1.00 52.38 794 GLN A CA 1
ATOM 6351 C C . GLN A 1 794 ? 19.702 -8.619 -94.914 1.00 52.38 794 GLN A C 1
ATOM 6353 O O . GLN A 1 794 ? 18.602 -8.874 -95.401 1.00 52.38 794 GLN A O 1
ATOM 6358 N N . PRO A 1 795 ? 20.630 -7.907 -95.586 1.00 53.84 795 PRO A N 1
ATOM 6359 C CA . PRO A 1 795 ? 20.450 -7.438 -96.966 1.00 53.84 795 PRO A CA 1
ATOM 6360 C C . PRO A 1 795 ? 20.599 -8.577 -97.996 1.00 53.84 795 PRO A C 1
ATOM 6362 O O . PRO A 1 795 ? 21.252 -9.584 -97.726 1.00 53.84 795 PRO A O 1
ATOM 6365 N N . ASN A 1 796 ? 19.992 -8.425 -99.180 1.00 61.34 796 ASN A N 1
ATOM 6366 C CA . ASN A 1 796 ? 20.086 -9.408 -100.271 1.00 61.34 796 ASN A CA 1
ATOM 6367 C C . ASN A 1 796 ? 21.405 -9.299 -101.049 1.00 61.34 796 ASN A C 1
ATOM 6369 O O . ASN A 1 796 ? 21.788 -8.208 -101.457 1.00 61.34 796 ASN A O 1
ATOM 6373 N N . ASP A 1 797 ? 22.019 -10.442 -101.372 1.00 59.41 797 ASP A N 1
ATOM 6374 C CA . ASP A 1 797 ? 23.245 -10.515 -102.190 1.00 59.41 797 ASP A CA 1
ATOM 6375 C C . ASP A 1 797 ? 22.990 -10.373 -103.710 1.00 59.41 797 ASP A C 1
ATOM 6377 O O . ASP A 1 797 ? 23.923 -10.191 -104.491 1.00 59.41 797 ASP A O 1
ATOM 6381 N N . LEU A 1 798 ? 21.736 -10.495 -104.163 1.00 73.31 798 LEU A N 1
ATOM 6382 C CA . LEU A 1 798 ? 21.371 -10.512 -105.585 1.00 73.31 798 LEU A CA 1
ATOM 6383 C C . LEU A 1 798 ? 21.028 -9.111 -106.101 1.00 73.31 798 LEU A C 1
ATOM 6385 O O . LEU A 1 798 ? 20.144 -8.450 -105.555 1.00 73.31 798 LEU A O 1
ATOM 6389 N N . ILE A 1 799 ? 21.628 -8.700 -107.222 1.00 73.69 799 ILE A N 1
ATOM 6390 C CA . ILE A 1 799 ? 21.261 -7.445 -107.891 1.00 73.69 799 ILE A CA 1
ATOM 6391 C C . ILE A 1 799 ? 19.953 -7.646 -108.665 1.00 73.69 799 ILE A C 1
ATOM 6393 O O . ILE A 1 799 ? 19.857 -8.478 -109.575 1.00 73.69 799 ILE A O 1
ATOM 6397 N N . ALA A 1 800 ? 18.939 -6.864 -108.304 1.00 79.69 800 ALA A N 1
ATOM 6398 C CA . ALA A 1 800 ? 17.625 -6.919 -108.919 1.00 79.69 800 ALA A CA 1
ATOM 6399 C C . ALA A 1 800 ? 16.999 -5.527 -109.040 1.00 79.69 800 ALA A C 1
ATOM 6401 O O . ALA A 1 800 ? 17.224 -4.655 -108.204 1.00 79.69 800 ALA A O 1
ATOM 6402 N N . ASP A 1 801 ? 16.169 -5.353 -110.063 1.00 80.38 801 ASP A N 1
ATOM 6403 C CA . ASP A 1 801 ? 15.301 -4.189 -110.210 1.00 80.38 801 ASP A CA 1
ATOM 6404 C C . ASP A 1 801 ? 13.900 -4.513 -109.674 1.00 80.38 801 ASP A C 1
ATOM 6406 O O . ASP A 1 801 ? 13.344 -5.583 -109.950 1.00 80.38 801 ASP A O 1
ATOM 6410 N N . VAL A 1 802 ? 13.312 -3.602 -108.899 1.00 87.38 802 VAL A N 1
ATOM 6411 C CA . VAL A 1 802 ? 12.017 -3.820 -108.242 1.00 87.38 802 VAL A CA 1
ATOM 6412 C C . VAL A 1 802 ? 10.954 -2.971 -108.918 1.00 87.38 802 VAL A C 1
ATOM 6414 O O . VAL A 1 802 ? 10.852 -1.764 -108.710 1.00 87.38 802 VAL A O 1
ATOM 6417 N N . VAL A 1 803 ? 10.104 -3.635 -109.698 1.00 85.75 803 VAL A N 1
ATOM 6418 C CA . VAL A 1 803 ? 9.042 -2.996 -110.477 1.00 85.75 803 VAL A CA 1
ATOM 6419 C C . VAL A 1 803 ? 7.687 -3.296 -109.863 1.00 85.75 803 VAL A C 1
ATOM 6421 O O . VAL A 1 803 ? 7.345 -4.449 -109.606 1.00 85.75 803 VAL A O 1
ATOM 6424 N N . THR A 1 804 ? 6.875 -2.264 -109.677 1.00 89.56 804 THR A N 1
ATOM 6425 C CA . THR A 1 804 ? 5.544 -2.374 -109.075 1.00 89.56 804 THR A CA 1
ATOM 6426 C C . THR A 1 804 ? 4.502 -1.642 -109.911 1.00 89.56 804 THR A C 1
ATOM 6428 O O . THR A 1 804 ? 4.817 -0.661 -110.582 1.00 89.56 804 THR A O 1
ATOM 6431 N N . SER A 1 805 ? 3.254 -2.105 -109.859 1.00 86.44 805 SER A N 1
ATOM 6432 C CA . SER A 1 805 ? 2.096 -1.356 -110.363 1.00 86.44 805 SER A CA 1
ATOM 6433 C C . SER A 1 805 ? 1.483 -0.429 -109.302 1.00 86.44 805 SER A C 1
ATOM 6435 O O . SER A 1 805 ? 0.537 0.296 -109.595 1.00 86.44 805 SER A O 1
ATOM 6437 N N . MET A 1 806 ? 1.974 -0.483 -108.060 1.00 87.94 806 MET A N 1
ATOM 6438 C CA . MET A 1 806 ? 1.443 0.267 -106.916 1.00 87.94 806 MET A CA 1
ATOM 6439 C C . MET A 1 806 ? 2.190 1.595 -106.726 1.00 87.94 806 MET A C 1
ATOM 6441 O O . MET A 1 806 ? 3.406 1.659 -106.902 1.00 87.94 806 MET A O 1
ATOM 6445 N N . ARG A 1 807 ? 1.482 2.662 -106.331 1.00 87.31 807 ARG A N 1
ATOM 6446 C CA . ARG A 1 807 ? 2.102 3.975 -106.063 1.00 87.31 807 ARG A CA 1
ATOM 6447 C C . ARG A 1 807 ? 2.805 3.975 -104.704 1.00 87.31 807 ARG A C 1
ATOM 6449 O O . ARG A 1 807 ? 2.286 3.395 -103.759 1.00 87.31 807 ARG A O 1
ATOM 6456 N N . HIS A 1 808 ? 3.955 4.638 -104.600 1.00 88.19 808 HIS A N 1
ATOM 6457 C CA . HIS A 1 808 ? 4.670 4.806 -103.332 1.00 88.19 808 HIS A CA 1
ATOM 6458 C C . HIS A 1 808 ? 4.204 6.065 -102.586 1.00 88.19 808 HIS A C 1
ATOM 6460 O O . HIS A 1 808 ? 3.919 7.091 -103.207 1.00 88.19 808 HIS A O 1
ATOM 6466 N N . HIS A 1 809 ? 4.153 6.011 -101.256 1.00 83.31 809 HIS A N 1
ATOM 6467 C CA . HIS A 1 809 ? 3.914 7.185 -100.415 1.00 83.31 809 HIS A CA 1
ATOM 6468 C C . HIS A 1 809 ? 5.222 7.962 -100.187 1.00 83.31 809 HIS A C 1
ATOM 6470 O O . HIS A 1 809 ? 6.231 7.344 -99.879 1.00 83.31 809 HIS A O 1
ATOM 6476 N N . LYS A 1 810 ? 5.223 9.299 -100.319 1.00 75.38 810 LYS A N 1
ATOM 6477 C CA . LYS A 1 810 ? 6.270 10.234 -99.823 1.00 75.38 810 LYS A CA 1
ATOM 6478 C C . LYS A 1 810 ? 7.746 9.778 -99.954 1.00 75.38 810 LYS A C 1
ATOM 6480 O O . LYS A 1 810 ? 8.532 9.962 -99.033 1.00 75.38 810 LYS A O 1
ATOM 6485 N N . GLY A 1 811 ? 8.138 9.204 -101.094 1.00 75.50 811 GLY A N 1
ATOM 6486 C CA . GLY A 1 811 ? 9.528 8.784 -101.347 1.00 75.50 811 GLY A CA 1
ATOM 6487 C C . GLY A 1 811 ? 9.937 7.415 -100.779 1.00 75.50 811 GLY A C 1
ATOM 6488 O O . GLY A 1 811 ? 11.102 7.043 -100.886 1.00 75.50 811 GLY A O 1
ATOM 6489 N N . TYR A 1 812 ? 9.006 6.627 -100.233 1.00 84.81 812 TYR A N 1
ATOM 6490 C CA . TYR A 1 812 ? 9.247 5.233 -99.843 1.00 84.81 812 TYR A CA 1
ATOM 6491 C C . TYR A 1 812 ? 9.232 4.327 -101.076 1.00 84.81 812 TYR A C 1
ATOM 6493 O O . TYR A 1 812 ? 8.213 3.713 -101.370 1.00 84.81 812 TYR A O 1
ATOM 6501 N N . PHE A 1 813 ? 10.318 4.292 -101.849 1.00 81.88 813 PHE A N 1
ATOM 6502 C CA . PHE A 1 813 ? 10.391 3.553 -103.115 1.00 81.88 813 PHE A CA 1
ATOM 6503 C C . PHE A 1 813 ? 10.438 2.019 -102.933 1.00 81.88 813 PHE A C 1
ATOM 6505 O O . PHE A 1 813 ? 10.979 1.538 -101.939 1.00 81.88 813 PHE A O 1
ATOM 6512 N N . PRO A 1 814 ? 9.953 1.229 -103.916 1.00 84.00 814 PRO A N 1
ATOM 6513 C CA . PRO A 1 814 ? 9.948 -0.242 -103.868 1.00 84.00 814 PRO A CA 1
ATOM 6514 C C . PRO A 1 814 ? 11.309 -0.884 -103.593 1.00 84.00 814 PRO A C 1
ATOM 6516 O O . PRO A 1 814 ? 11.385 -1.886 -102.887 1.00 84.00 814 PRO A O 1
ATOM 6519 N N . ILE A 1 815 ? 12.378 -0.296 -104.136 1.00 81.94 815 ILE A N 1
ATOM 6520 C CA . ILE A 1 815 ? 13.746 -0.805 -103.999 1.00 81.94 815 ILE A CA 1
ATOM 6521 C C . ILE A 1 815 ? 14.247 -0.777 -102.544 1.00 81.94 815 ILE A C 1
ATOM 6523 O O . ILE A 1 815 ? 15.039 -1.632 -102.160 1.00 81.94 815 ILE A O 1
ATOM 6527 N N . LEU A 1 816 ? 13.732 0.133 -101.705 1.00 80.94 816 LEU A N 1
ATOM 6528 C CA . LEU A 1 816 ? 14.167 0.280 -100.310 1.00 80.94 816 LEU A CA 1
ATOM 6529 C C . LEU A 1 816 ? 13.871 -0.978 -99.484 1.00 80.94 816 LEU A C 1
ATOM 6531 O O . LEU A 1 816 ? 14.718 -1.407 -98.705 1.00 80.94 816 LEU A O 1
ATOM 6535 N N . ALA A 1 817 ? 12.716 -1.612 -99.726 1.00 81.75 817 ALA A N 1
ATOM 6536 C CA . ALA A 1 817 ? 12.317 -2.856 -99.063 1.00 81.75 817 ALA A CA 1
ATOM 6537 C C . ALA A 1 817 ? 13.148 -4.078 -99.493 1.00 81.75 817 ALA A C 1
ATOM 6539 O O . ALA A 1 817 ? 13.148 -5.092 -98.795 1.00 81.75 817 ALA A O 1
ATOM 6540 N N . TYR A 1 818 ? 13.818 -4.010 -100.648 1.00 81.75 818 TYR A N 1
ATOM 6541 C CA . TYR A 1 818 ? 14.681 -5.080 -101.153 1.00 81.75 818 TYR A CA 1
ATOM 6542 C C . TYR A 1 818 ? 16.140 -4.911 -100.712 1.00 81.75 818 TYR A C 1
ATOM 6544 O O . TYR A 1 818 ? 16.792 -5.899 -100.382 1.00 81.75 818 TYR A O 1
ATOM 6552 N N . ASN A 1 819 ? 16.637 -3.672 -100.662 1.00 72.75 819 ASN A N 1
ATOM 6553 C CA . ASN A 1 819 ? 17.995 -3.370 -100.200 1.00 72.75 819 ASN A CA 1
ATOM 6554 C C . ASN A 1 819 ? 18.131 -3.411 -98.670 1.00 72.75 819 ASN A C 1
ATOM 6556 O O . ASN A 1 819 ? 19.235 -3.564 -98.156 1.00 72.75 819 ASN A O 1
ATOM 6560 N N . GLY A 1 820 ? 17.017 -3.283 -97.941 1.00 65.00 820 GLY A N 1
ATOM 6561 C CA . GLY A 1 820 ? 17.013 -3.213 -96.478 1.00 65.00 820 GLY A CA 1
ATOM 6562 C C . GLY A 1 820 ? 17.307 -1.815 -95.923 1.00 65.00 820 GLY A C 1
ATOM 6563 O O . GLY A 1 820 ? 17.479 -1.674 -94.717 1.00 65.00 820 GLY A O 1
ATOM 6564 N N . ASP A 1 821 ? 17.334 -0.787 -96.780 1.00 64.19 821 ASP A N 1
ATOM 6565 C CA . ASP A 1 821 ? 17.564 0.612 -96.392 1.00 64.19 821 ASP A CA 1
ATOM 6566 C C . ASP A 1 821 ? 16.352 1.222 -95.664 1.00 64.19 821 ASP A C 1
ATOM 6568 O O . ASP A 1 821 ? 16.488 2.091 -94.801 1.00 64.19 821 ASP A O 1
ATOM 6572 N N . SER A 1 822 ? 15.140 0.804 -96.042 1.00 75.12 822 SER A N 1
ATOM 6573 C CA . SER A 1 822 ? 13.876 1.220 -95.425 1.00 75.12 822 SER A CA 1
ATOM 6574 C C . SER A 1 822 ? 12.742 0.283 -95.870 1.00 75.12 822 SER A C 1
ATOM 6576 O O . SER A 1 822 ? 12.987 -0.824 -96.337 1.00 75.12 822 SER A O 1
ATOM 6578 N N . PHE A 1 823 ? 11.491 0.723 -95.757 1.00 83.44 823 PHE A N 1
ATOM 6579 C CA . PHE A 1 823 ? 10.314 -0.001 -96.230 1.00 83.44 823 PHE A CA 1
ATOM 6580 C C . PHE A 1 823 ? 9.717 0.641 -97.490 1.00 83.44 823 PHE A C 1
ATOM 6582 O O . PHE A 1 823 ? 9.917 1.822 -97.774 1.00 83.44 823 PHE A O 1
ATOM 6589 N N . PHE A 1 824 ? 8.940 -0.138 -98.241 1.00 88.44 824 PHE A N 1
ATOM 6590 C CA . PHE A 1 824 ? 8.132 0.349 -99.358 1.00 88.44 824 PHE A CA 1
ATOM 6591 C C . PHE A 1 824 ? 6.685 0.499 -98.900 1.00 88.44 824 PHE A C 1
ATOM 6593 O O . PHE A 1 824 ? 6.055 -0.482 -98.511 1.00 88.44 824 PHE A O 1
ATOM 6600 N N . TRP A 1 825 ? 6.142 1.714 -98.970 1.00 90.75 825 TRP A N 1
ATOM 6601 C CA . TRP A 1 825 ? 4.762 1.983 -98.567 1.00 90.75 825 TRP A CA 1
ATOM 6602 C C . TRP A 1 825 ? 3.863 2.152 -99.789 1.00 90.75 825 TRP A C 1
ATOM 6604 O O . TRP A 1 825 ? 3.874 3.188 -100.461 1.00 90.75 825 TRP A O 1
ATOM 6614 N N . ALA A 1 826 ? 3.108 1.102 -100.095 1.00 88.81 826 ALA A N 1
ATOM 6615 C CA . ALA A 1 826 ? 2.225 1.003 -101.242 1.00 88.81 826 ALA A CA 1
ATOM 6616 C C . ALA A 1 826 ? 0.851 1.619 -100.947 1.00 88.81 826 ALA A C 1
ATOM 6618 O O . ALA A 1 826 ? 0.094 1.129 -100.109 1.00 88.81 826 ALA A O 1
ATOM 6619 N N . VAL A 1 827 ? 0.507 2.661 -101.699 1.00 87.06 827 VAL A N 1
ATOM 6620 C CA . VAL A 1 827 ? -0.741 3.417 -101.577 1.00 87.06 827 VAL A CA 1
ATOM 6621 C C . VAL A 1 827 ? -1.832 2.794 -102.443 1.00 87.06 827 VAL A C 1
ATOM 6623 O O . VAL A 1 827 ? -1.677 2.682 -103.661 1.00 87.06 827 VAL A O 1
ATOM 6626 N N . ASN A 1 828 ? -2.967 2.485 -101.813 1.00 82.12 828 ASN A N 1
ATOM 6627 C CA . ASN A 1 828 ? -4.207 2.014 -102.440 1.00 82.12 828 ASN A CA 1
ATOM 6628 C C . ASN A 1 828 ? -4.029 0.831 -103.431 1.00 82.12 828 ASN A C 1
ATOM 6630 O O . ASN A 1 828 ? -4.258 0.986 -104.636 1.00 82.12 828 ASN A O 1
ATOM 6634 N N . PRO A 1 829 ? -3.583 -0.346 -102.955 1.00 82.62 829 PRO A N 1
ATOM 6635 C CA . PRO A 1 829 ? -3.358 -1.511 -103.804 1.00 82.62 829 PRO A CA 1
ATOM 6636 C C . PRO A 1 829 ? -4.681 -2.175 -104.226 1.00 82.62 829 PRO A C 1
ATOM 6638 O O . PRO A 1 829 ? -5.433 -2.704 -103.409 1.00 82.62 829 PRO A O 1
ATOM 6641 N N . LEU A 1 830 ? -4.949 -2.181 -105.535 1.00 85.25 830 LEU A N 1
ATOM 6642 C CA . LEU A 1 830 ? -6.129 -2.815 -106.137 1.00 85.25 830 LEU A CA 1
ATOM 6643 C C . LEU A 1 830 ? -5.932 -4.327 -106.324 1.00 85.25 830 LEU A C 1
ATOM 6645 O O . LEU A 1 830 ? -4.798 -4.794 -106.479 1.00 85.25 830 LEU A O 1
ATOM 6649 N N . ALA A 1 831 ? -7.032 -5.084 -106.406 1.00 85.06 831 ALA A N 1
ATOM 6650 C CA . ALA A 1 831 ? -6.988 -6.495 -106.791 1.00 85.06 831 ALA A CA 1
ATOM 6651 C C . ALA A 1 831 ? -6.297 -6.651 -108.160 1.00 85.06 831 ALA A C 1
ATOM 6653 O O . ALA A 1 831 ? -6.652 -5.985 -109.130 1.00 85.06 831 ALA A O 1
ATOM 6654 N N . GLY A 1 832 ? -5.286 -7.515 -108.235 1.00 82.50 832 GLY A N 1
ATOM 6655 C CA . GLY A 1 832 ? -4.451 -7.706 -109.421 1.00 82.50 832 GLY A CA 1
ATOM 6656 C C . GLY A 1 832 ? -3.168 -6.868 -109.461 1.00 82.50 832 GLY A C 1
ATOM 6657 O O . GLY A 1 832 ? -2.320 -7.149 -110.310 1.00 82.50 832 GLY A O 1
ATOM 6658 N N . SER A 1 833 ? -2.982 -5.911 -108.542 1.00 88.12 833 SER A N 1
ATOM 6659 C CA . SER A 1 833 ? -1.722 -5.164 -108.411 1.00 88.12 833 SER A CA 1
ATOM 6660 C C . SER A 1 833 ? -0.557 -6.100 -108.108 1.00 88.12 833 SER A C 1
ATOM 6662 O O . SER A 1 833 ? -0.735 -7.144 -107.475 1.00 88.12 833 SER A O 1
ATOM 6664 N N . TYR A 1 834 ? 0.649 -5.735 -108.540 1.00 89.44 834 TYR A N 1
ATOM 6665 C CA . TYR A 1 834 ? 1.822 -6.575 -108.337 1.00 89.44 834 TYR A CA 1
ATOM 6666 C C . TYR A 1 834 ? 3.068 -5.780 -107.964 1.00 89.44 834 TYR A C 1
ATOM 6668 O O . TYR A 1 834 ? 3.237 -4.631 -108.366 1.00 89.44 834 TYR A O 1
ATOM 6676 N N . LEU A 1 835 ? 3.972 -6.452 -107.254 1.00 91.00 835 LEU A N 1
ATOM 6677 C CA . LEU A 1 835 ? 5.363 -6.059 -107.063 1.00 91.00 835 LEU A CA 1
ATOM 6678 C C . LEU A 1 835 ? 6.242 -7.198 -107.572 1.00 91.00 835 LEU A C 1
ATOM 6680 O O . LEU A 1 835 ? 5.975 -8.365 -107.301 1.00 91.00 835 LEU A O 1
ATOM 6684 N N . SER A 1 836 ? 7.244 -6.894 -108.385 1.00 88.81 836 SER A N 1
ATOM 6685 C CA . SER A 1 836 ? 8.117 -7.879 -109.019 1.00 88.81 836 SER A CA 1
ATOM 6686 C C . SER A 1 836 ? 9.574 -7.510 -108.850 1.00 88.81 836 SER A C 1
ATOM 6688 O O . SER A 1 836 ? 9.997 -6.450 -109.297 1.00 88.81 836 SER A O 1
ATOM 6690 N N . VAL A 1 837 ? 10.330 -8.433 -108.272 1.00 88.88 837 VAL A N 1
ATOM 6691 C CA . VAL A 1 837 ? 11.786 -8.391 -108.201 1.00 88.88 837 VAL A CA 1
ATOM 6692 C C . VAL A 1 837 ? 12.320 -9.075 -109.451 1.00 88.88 837 VAL A C 1
ATOM 6694 O O . VAL A 1 837 ? 12.082 -10.268 -109.655 1.00 88.88 837 VAL A O 1
ATOM 6697 N N . ARG A 1 838 ? 12.974 -8.313 -110.323 1.00 83.12 838 ARG A N 1
ATOM 6698 C CA . ARG A 1 838 ? 13.538 -8.771 -111.592 1.00 83.12 838 ARG A CA 1
ATOM 6699 C C . ARG A 1 838 ? 15.041 -8.897 -111.448 1.00 83.12 838 ARG A C 1
ATOM 6701 O O . ARG A 1 838 ? 15.726 -7.897 -111.266 1.00 83.12 838 ARG A O 1
ATOM 6708 N N . PHE A 1 839 ? 15.537 -10.117 -111.558 1.00 83.25 839 PHE A N 1
ATOM 6709 C CA . PHE A 1 839 ? 16.966 -10.374 -111.482 1.00 83.25 839 PHE A CA 1
ATOM 6710 C C . PHE A 1 839 ? 17.632 -9.956 -112.795 1.00 83.25 839 PHE A C 1
ATOM 6712 O O . PHE A 1 839 ? 17.035 -10.100 -113.867 1.00 83.25 839 PHE A O 1
ATOM 6719 N N . ILE A 1 840 ? 18.845 -9.410 -112.703 1.00 75.56 840 ILE A N 1
ATOM 6720 C CA . ILE A 1 840 ? 19.653 -9.089 -113.889 1.00 75.56 840 ILE A CA 1
ATOM 6721 C C . ILE A 1 840 ? 20.084 -10.387 -114.585 1.00 75.56 840 ILE A C 1
ATOM 6723 O O . ILE A 1 840 ? 19.958 -10.502 -115.803 1.00 75.56 840 ILE A O 1
ATOM 6727 N N . ASP A 1 841 ? 20.494 -11.382 -113.797 1.00 74.25 841 ASP A N 1
ATOM 6728 C CA . ASP A 1 841 ? 20.877 -12.712 -114.264 1.00 74.25 841 ASP A CA 1
ATOM 6729 C C . ASP A 1 841 ? 19.805 -13.770 -113.966 1.00 74.25 841 ASP A C 1
ATOM 6731 O O . ASP A 1 841 ? 18.909 -13.596 -113.143 1.00 74.25 841 ASP A O 1
ATOM 6735 N N . LEU A 1 842 ? 19.888 -14.907 -114.658 1.00 78.44 842 LEU A N 1
ATOM 6736 C CA . LEU A 1 842 ? 19.007 -16.058 -114.454 1.00 78.44 842 LEU A CA 1
ATOM 6737 C C . LEU A 1 842 ? 19.390 -16.823 -113.167 1.00 78.44 842 LEU A C 1
ATOM 6739 O O . LEU A 1 842 ? 20.391 -17.541 -113.170 1.00 78.44 842 LEU A O 1
ATOM 6743 N N . VAL A 1 843 ? 18.552 -16.748 -112.125 1.00 78.56 843 VAL A N 1
ATOM 6744 C CA . VAL A 1 843 ? 18.849 -17.223 -110.750 1.00 78.56 843 VAL A CA 1
ATOM 6745 C C . VAL A 1 843 ? 18.185 -18.571 -110.429 1.00 78.56 843 VAL A C 1
ATOM 6747 O O . VAL A 1 843 ? 17.066 -18.849 -110.877 1.00 78.56 843 VAL A O 1
ATOM 6750 N N . ARG A 1 844 ? 18.829 -19.419 -109.611 1.00 82.81 844 ARG A N 1
ATOM 6751 C CA . ARG A 1 844 ? 18.188 -20.607 -108.992 1.00 82.81 844 ARG A CA 1
ATOM 6752 C C . ARG A 1 844 ? 17.810 -20.347 -107.532 1.00 82.81 844 ARG A C 1
ATOM 6754 O O . ARG A 1 844 ? 18.656 -20.398 -106.645 1.00 82.81 844 ARG A O 1
ATOM 6761 N N . LEU A 1 845 ? 16.525 -20.122 -107.267 1.00 80.88 845 LEU A N 1
ATOM 6762 C CA . LEU A 1 845 ? 16.041 -19.761 -105.929 1.00 80.88 845 LEU A CA 1
ATOM 6763 C C . LEU A 1 845 ? 16.113 -20.924 -104.926 1.00 80.88 845 LEU A C 1
ATOM 6765 O O . LEU A 1 845 ? 15.643 -22.023 -105.217 1.00 80.88 845 LEU A O 1
ATOM 6769 N N . ARG A 1 846 ? 16.625 -20.632 -103.726 1.00 82.81 846 ARG A N 1
ATOM 6770 C CA . ARG A 1 846 ? 16.639 -21.515 -102.547 1.00 82.81 846 ARG A CA 1
ATOM 6771 C C . ARG A 1 846 ? 15.570 -21.129 -101.526 1.00 82.81 846 ARG A C 1
ATOM 6773 O O . ARG A 1 846 ? 14.933 -22.001 -100.946 1.00 82.81 846 ARG A O 1
ATOM 6780 N N . ARG A 1 847 ? 15.387 -19.834 -101.266 1.00 84.25 847 ARG A N 1
ATOM 6781 C CA . ARG A 1 847 ? 14.391 -19.318 -100.315 1.00 84.25 847 ARG A CA 1
ATOM 6782 C C . ARG A 1 847 ? 13.934 -17.933 -100.743 1.00 84.25 847 ARG A C 1
ATOM 6784 O O . ARG A 1 847 ? 14.750 -17.136 -101.200 1.00 84.25 847 ARG A O 1
ATOM 6791 N N . VAL A 1 848 ? 12.649 -17.653 -100.575 1.00 85.81 848 VAL A N 1
ATOM 6792 C CA . VAL A 1 848 ? 12.079 -16.317 -100.754 1.00 85.81 848 VAL A CA 1
ATOM 6793 C C . VAL A 1 848 ? 11.198 -16.001 -99.558 1.00 85.81 848 VAL A C 1
ATOM 6795 O O . VAL A 1 848 ? 10.254 -16.743 -99.290 1.00 85.81 848 VAL A O 1
ATOM 6798 N N . ALA A 1 849 ? 11.476 -14.890 -98.883 1.00 82.69 849 ALA A N 1
ATOM 6799 C CA . ALA A 1 849 ? 10.659 -14.394 -97.785 1.00 82.69 849 ALA A CA 1
ATOM 6800 C C . ALA A 1 849 ? 10.229 -12.946 -98.034 1.00 82.69 849 ALA A C 1
ATOM 6802 O O . ALA A 1 849 ? 11.018 -12.126 -98.490 1.00 82.69 849 ALA A O 1
ATOM 6803 N N . VAL A 1 850 ? 8.974 -12.617 -97.748 1.00 87.81 850 VAL A N 1
ATOM 6804 C CA . VAL A 1 850 ? 8.438 -11.255 -97.845 1.00 87.81 850 VAL A CA 1
ATOM 6805 C C . VAL A 1 850 ? 7.626 -10.964 -96.594 1.00 87.81 850 VAL A C 1
ATOM 6807 O O . VAL A 1 850 ? 6.686 -11.693 -96.280 1.00 87.81 850 VAL A O 1
ATOM 6810 N N . PHE A 1 851 ? 7.967 -9.875 -95.911 1.00 85.00 851 PHE A N 1
ATOM 6811 C CA . PHE A 1 851 ? 7.313 -9.430 -94.685 1.00 85.00 851 PHE A CA 1
ATOM 6812 C C . PHE A 1 851 ? 6.648 -8.073 -94.905 1.00 85.00 851 PHE A C 1
ATOM 6814 O O . PHE A 1 851 ? 7.271 -7.146 -95.434 1.00 85.00 851 PHE A O 1
ATOM 6821 N N . THR A 1 852 ? 5.393 -7.942 -94.476 1.00 87.25 852 THR A N 1
ATOM 6822 C CA . THR A 1 852 ? 4.635 -6.684 -94.530 1.00 87.25 852 THR A CA 1
ATOM 6823 C C . THR A 1 852 ? 4.205 -6.214 -93.132 1.00 87.25 852 THR A C 1
ATOM 6825 O O . THR A 1 852 ? 4.177 -7.018 -92.202 1.00 87.25 852 THR A O 1
ATOM 6828 N N . GLY A 1 853 ? 3.920 -4.917 -92.971 1.00 81.25 853 GLY A N 1
ATOM 6829 C CA . GLY A 1 853 ? 3.552 -4.263 -91.703 1.00 81.25 853 GLY A CA 1
ATOM 6830 C C . GLY A 1 853 ? 4.722 -3.650 -90.914 1.00 81.25 853 GLY A C 1
ATOM 6831 O O . GLY A 1 853 ? 5.889 -3.987 -91.120 1.00 81.25 853 GLY A O 1
ATOM 6832 N N . ASN A 1 854 ? 4.416 -2.727 -89.995 1.00 75.12 854 ASN A N 1
ATOM 6833 C CA . ASN A 1 854 ? 5.369 -1.943 -89.186 1.00 75.12 854 ASN A CA 1
ATOM 6834 C C . ASN A 1 854 ? 4.766 -1.668 -87.783 1.00 75.12 854 ASN A C 1
ATOM 6836 O O . ASN A 1 854 ? 3.552 -1.587 -87.657 1.00 75.12 854 ASN A O 1
ATOM 6840 N N . THR A 1 855 ? 5.582 -1.496 -86.734 1.00 67.25 855 THR A N 1
ATOM 6841 C CA . THR A 1 855 ? 5.145 -1.105 -85.375 1.00 67.25 855 THR A CA 1
ATOM 6842 C C . THR A 1 855 ? 4.350 0.206 -85.315 1.00 67.25 855 THR A C 1
ATOM 6844 O O . THR A 1 855 ? 3.447 0.325 -84.496 1.00 67.25 855 THR A O 1
ATOM 6847 N N . GLN A 1 856 ? 4.639 1.174 -86.187 1.00 65.38 856 GLN A N 1
ATOM 6848 C CA . GLN A 1 856 ? 3.903 2.443 -86.285 1.00 65.38 856 GLN A CA 1
ATOM 6849 C C . GLN A 1 856 ? 2.553 2.293 -87.006 1.00 65.38 856 GLN A C 1
ATOM 6851 O O . GLN A 1 856 ? 1.619 3.042 -86.728 1.00 65.38 856 GLN A O 1
ATOM 6856 N N . HIS A 1 857 ? 2.441 1.318 -87.914 1.00 70.56 857 HIS A N 1
ATOM 6857 C CA . HIS A 1 857 ? 1.247 1.048 -88.721 1.00 70.56 857 HIS A CA 1
ATOM 6858 C C . HIS A 1 857 ? 1.025 -0.474 -88.834 1.00 70.56 857 HIS A C 1
ATOM 6860 O O . HIS A 1 857 ? 1.340 -1.072 -89.868 1.00 70.56 857 HIS A O 1
ATOM 6866 N N . PRO A 1 858 ? 0.533 -1.124 -87.761 1.00 72.12 858 PRO A N 1
ATOM 6867 C CA . PRO A 1 858 ? 0.441 -2.585 -87.686 1.00 72.12 858 PRO A CA 1
ATOM 6868 C C . PRO A 1 858 ? -0.621 -3.177 -88.624 1.00 72.12 858 PRO A C 1
ATOM 6870 O O . PRO A 1 858 ? -0.500 -4.330 -89.026 1.00 72.12 858 PRO A O 1
ATOM 6873 N N . GLU A 1 859 ? -1.621 -2.382 -89.011 1.00 78.69 859 GLU A N 1
ATOM 6874 C CA . GLU A 1 859 ? -2.730 -2.793 -89.885 1.00 78.69 859 GLU A CA 1
ATOM 6875 C C . GLU A 1 859 ? -2.385 -2.756 -91.388 1.00 78.69 859 GLU A C 1
ATOM 6877 O O . GLU A 1 859 ? -3.101 -3.346 -92.200 1.00 78.69 859 GLU A O 1
ATOM 6882 N N . ASP A 1 860 ? -1.274 -2.114 -91.776 1.00 86.25 860 ASP A N 1
ATOM 6883 C CA . ASP A 1 860 ? -0.838 -1.961 -93.175 1.00 86.25 860 ASP A CA 1
ATOM 6884 C C . ASP A 1 860 ? -0.103 -3.219 -93.696 1.00 86.25 860 ASP A C 1
ATOM 6886 O O . ASP A 1 860 ? 1.019 -3.172 -94.220 1.00 86.25 860 ASP A O 1
ATOM 6890 N N . ILE A 1 861 ? -0.733 -4.380 -93.521 1.00 88.38 861 ILE A N 1
ATOM 6891 C CA . ILE A 1 861 ? -0.236 -5.694 -93.944 1.00 88.38 861 ILE A CA 1
ATOM 6892 C C . ILE A 1 861 ? -0.935 -6.184 -95.216 1.00 88.38 861 ILE A C 1
ATOM 6894 O O . ILE A 1 861 ? -2.091 -5.868 -95.489 1.00 88.38 861 ILE A O 1
ATOM 6898 N N . LEU A 1 862 ? -0.255 -7.027 -95.994 1.00 86.69 862 LEU A N 1
ATOM 6899 C CA . LEU A 1 862 ? -0.858 -7.697 -97.146 1.00 86.69 862 LEU A CA 1
ATOM 6900 C C . LEU A 1 862 ? -1.761 -8.850 -96.677 1.00 86.69 862 LEU A C 1
ATOM 6902 O O . LEU A 1 862 ? -1.279 -9.944 -96.389 1.00 86.69 862 LEU A O 1
ATOM 6906 N N . GLN A 1 863 ? -3.077 -8.620 -96.636 1.00 84.31 863 GLN A N 1
ATOM 6907 C CA . GLN A 1 863 ? -4.045 -9.602 -96.122 1.00 84.31 863 GLN A CA 1
ATOM 6908 C C . GLN A 1 863 ? -4.296 -10.763 -97.098 1.00 84.31 863 GLN A C 1
ATOM 6910 O O . GLN A 1 863 ? -4.240 -11.925 -96.713 1.00 84.31 863 GLN A O 1
ATOM 6915 N N . ALA A 1 864 ? -4.540 -10.458 -98.376 1.00 83.31 864 ALA A N 1
ATOM 6916 C CA . ALA A 1 864 ? -4.727 -11.441 -99.440 1.00 83.31 864 ALA A CA 1
ATOM 6917 C C . ALA A 1 864 ? -3.754 -11.206 -100.613 1.00 83.31 864 ALA A C 1
ATOM 6919 O O . ALA A 1 864 ? -3.918 -10.283 -101.422 1.00 83.31 864 ALA A O 1
ATOM 6920 N N . GLY A 1 865 ? -2.734 -12.060 -100.715 1.00 88.00 865 GLY A N 1
ATOM 6921 C CA . GLY A 1 865 ? -1.758 -12.035 -101.800 1.00 88.00 865 GLY A CA 1
ATOM 6922 C C . GLY A 1 865 ? -1.079 -13.384 -102.017 1.00 88.00 865 GLY A C 1
ATOM 6923 O O . GLY A 1 865 ? -1.047 -14.231 -101.125 1.00 88.00 865 GLY A O 1
ATOM 6924 N N . VAL A 1 866 ? -0.536 -13.574 -103.217 1.00 89.44 866 VAL A N 1
ATOM 6925 C CA . VAL A 1 866 ? 0.182 -14.789 -103.629 1.00 89.44 866 VAL A CA 1
ATOM 6926 C C . VAL A 1 866 ? 1.557 -14.446 -104.184 1.00 89.44 866 VAL A C 1
ATOM 6928 O O . VAL A 1 866 ? 1.760 -13.379 -104.770 1.00 89.44 866 VAL A O 1
ATOM 6931 N N . LEU A 1 867 ? 2.502 -15.363 -104.010 1.00 90.25 867 LEU A N 1
ATOM 6932 C CA . LEU A 1 867 ? 3.878 -15.246 -104.473 1.00 90.25 867 LEU A CA 1
ATOM 6933 C C . LEU A 1 867 ? 4.130 -16.228 -105.619 1.00 90.25 867 LEU A C 1
ATOM 6935 O O . LEU A 1 867 ? 3.958 -17.436 -105.458 1.00 90.25 867 LEU A O 1
ATOM 6939 N N . HIS A 1 868 ? 4.559 -15.721 -106.772 1.00 88.00 868 HIS A N 1
ATOM 6940 C CA . HIS A 1 868 ? 4.876 -16.508 -107.965 1.00 88.00 868 HIS A CA 1
ATOM 6941 C C . HIS A 1 868 ? 6.332 -16.295 -108.409 1.00 88.00 868 HIS A C 1
ATOM 6943 O O . HIS A 1 868 ? 6.878 -15.203 -108.271 1.00 88.00 868 HIS A O 1
ATOM 6949 N N . ALA A 1 869 ? 6.931 -17.301 -109.042 1.00 85.38 869 ALA A N 1
ATOM 6950 C CA . ALA A 1 869 ? 8.172 -17.184 -109.806 1.00 85.38 869 ALA A CA 1
ATOM 6951 C C . ALA A 1 869 ? 7.906 -17.267 -111.319 1.00 85.38 869 ALA A C 1
ATOM 6953 O O . ALA A 1 869 ? 7.092 -18.072 -111.774 1.00 85.38 869 ALA A O 1
ATOM 6954 N N . CYS A 1 870 ? 8.622 -16.466 -112.109 1.00 81.56 870 CYS A N 1
ATOM 6955 C CA . CYS A 1 870 ? 8.552 -16.459 -113.573 1.00 81.56 870 CYS A CA 1
ATOM 6956 C C . CYS A 1 870 ? 9.847 -16.964 -114.215 1.00 81.56 870 CYS A C 1
ATOM 6958 O O . CYS A 1 870 ? 10.944 -16.600 -113.794 1.00 81.56 870 CYS A O 1
ATOM 6960 N N . THR A 1 871 ? 9.719 -17.723 -115.305 1.00 73.88 871 THR A N 1
ATOM 6961 C CA . THR A 1 871 ? 10.862 -18.283 -116.058 1.00 73.88 871 THR A CA 1
ATOM 6962 C C . THR A 1 871 ? 11.183 -17.547 -117.369 1.00 73.88 871 THR A C 1
ATOM 6964 O O . THR A 1 871 ? 12.162 -17.886 -118.026 1.00 73.88 871 THR A O 1
ATOM 6967 N N . THR A 1 872 ? 10.408 -16.522 -117.746 1.00 67.75 872 THR A N 1
ATOM 6968 C CA . THR A 1 872 ? 10.584 -15.725 -118.980 1.00 67.75 872 THR A CA 1
ATOM 6969 C C . THR A 1 872 ? 10.461 -14.219 -118.708 1.00 67.75 872 THR A C 1
ATOM 6971 O O . THR A 1 872 ? 9.853 -13.822 -117.714 1.00 67.75 872 THR A O 1
ATOM 6974 N N . SER A 1 873 ? 11.026 -13.375 -119.581 1.00 60.50 873 SER A N 1
ATOM 6975 C CA . SER A 1 873 ? 10.978 -11.907 -119.475 1.00 60.50 873 SER A CA 1
ATOM 6976 C C . SER A 1 873 ? 9.569 -11.323 -119.712 1.00 60.50 873 SER A C 1
ATOM 6978 O O . SER A 1 873 ? 8.709 -11.935 -120.346 1.00 60.50 873 SER A O 1
ATOM 6980 N N . MET A 1 874 ? 9.309 -10.134 -119.155 1.00 56.34 874 MET A N 1
ATOM 6981 C CA . MET A 1 874 ? 8.030 -9.405 -119.269 1.00 56.34 874 MET A CA 1
ATOM 6982 C C . MET A 1 874 ? 7.811 -8.850 -120.690 1.00 56.34 874 MET A C 1
ATOM 6984 O O . MET A 1 874 ? 8.794 -8.412 -121.284 1.00 56.34 874 MET A O 1
ATOM 6988 N N . PRO A 1 875 ? 6.564 -8.824 -121.229 1.00 51.22 875 PRO A N 1
ATOM 6989 C CA . PRO A 1 875 ? 5.270 -8.811 -120.522 1.00 51.22 875 PRO A CA 1
ATOM 6990 C C . PRO A 1 875 ? 4.575 -10.178 -120.343 1.00 51.22 875 PRO A C 1
ATOM 6992 O O . PRO A 1 875 ? 3.504 -10.232 -119.746 1.00 51.22 875 PRO A O 1
ATOM 6995 N N . GLU A 1 876 ? 5.158 -11.287 -120.810 1.00 53.28 876 GLU A N 1
ATOM 6996 C CA . GLU A 1 876 ? 4.468 -12.589 -120.942 1.00 53.28 876 GLU A CA 1
ATOM 6997 C C . GLU A 1 876 ? 4.217 -13.378 -119.629 1.00 53.28 876 GLU A C 1
ATOM 6999 O O . GLU A 1 876 ? 3.711 -14.501 -119.670 1.00 53.28 876 GLU A O 1
ATOM 7004 N N . CYS A 1 877 ? 4.510 -12.816 -118.448 1.00 57.16 877 CYS A N 1
ATOM 7005 C CA . CYS A 1 877 ? 4.260 -13.451 -117.132 1.00 57.16 877 CYS A CA 1
ATOM 7006 C C . CYS A 1 877 ? 2.768 -13.566 -116.739 1.00 57.16 877 CYS A C 1
ATOM 7008 O O . CYS A 1 877 ? 2.454 -13.886 -115.593 1.00 57.16 877 CYS A O 1
ATOM 7010 N N . SER A 1 878 ? 1.837 -13.254 -117.637 1.00 53.25 878 SER A N 1
ATOM 7011 C CA . SER A 1 878 ? 0.387 -13.332 -117.416 1.00 53.25 878 SER A CA 1
ATOM 7012 C C . SER A 1 878 ? -0.240 -14.664 -117.860 1.00 53.25 878 SER A C 1
ATOM 7014 O O . SER A 1 878 ? -1.378 -14.930 -117.482 1.00 53.25 878 SER A O 1
ATOM 7016 N N . ASN A 1 879 ? 0.485 -15.520 -118.596 1.00 56.31 879 ASN A N 1
ATOM 7017 C CA . ASN A 1 879 ? 0.005 -16.841 -119.033 1.00 56.31 879 ASN A CA 1
ATOM 7018 C C . ASN A 1 879 ? 0.324 -17.952 -118.013 1.00 56.31 879 ASN A C 1
ATOM 7020 O O . ASN A 1 879 ? 1.478 -18.130 -117.613 1.00 56.31 879 ASN A O 1
ATOM 7024 N N . SER A 1 880 ? -0.686 -18.755 -117.653 1.00 56.62 880 SER A N 1
ATOM 7025 C CA . SER A 1 880 ? -0.630 -19.779 -116.590 1.00 56.62 880 SER A CA 1
ATOM 7026 C C . SER A 1 880 ? 0.440 -20.862 -116.786 1.00 56.62 880 SER A C 1
ATOM 7028 O O . SER A 1 880 ? 0.938 -21.405 -115.805 1.00 56.62 880 SER A O 1
ATOM 7030 N N . ASN A 1 881 ? 0.866 -21.136 -118.024 1.00 59.56 881 ASN A N 1
ATOM 7031 C CA . ASN A 1 881 ? 1.869 -22.169 -118.317 1.00 59.56 881 ASN A CA 1
ATOM 7032 C C . ASN A 1 881 ? 3.336 -21.743 -118.080 1.00 59.56 881 ASN A C 1
ATOM 7034 O O . ASN A 1 881 ? 4.228 -22.583 -118.205 1.00 59.56 881 ASN A O 1
ATOM 7038 N N . LYS A 1 882 ? 3.622 -20.469 -117.755 1.00 66.94 882 LYS A N 1
ATOM 7039 C CA . LYS A 1 882 ? 5.002 -19.948 -117.576 1.00 66.94 882 LYS A CA 1
ATOM 7040 C C . LYS A 1 882 ? 5.319 -19.440 -116.156 1.00 66.94 882 LYS A C 1
ATOM 7042 O O . LYS A 1 882 ? 6.452 -19.024 -115.892 1.00 66.94 882 LYS A O 1
ATOM 7047 N N . THR A 1 883 ? 4.351 -19.505 -115.238 1.00 74.25 883 THR A N 1
ATOM 7048 C CA . THR A 1 883 ? 4.462 -19.058 -113.837 1.00 74.25 883 THR A CA 1
ATOM 7049 C C . THR A 1 883 ? 4.407 -20.232 -112.862 1.00 74.25 883 THR A C 1
ATOM 7051 O O . THR A 1 883 ? 3.541 -21.092 -112.992 1.00 74.25 883 THR A O 1
ATOM 7054 N N . VAL A 1 884 ? 5.283 -20.245 -111.858 1.00 80.00 884 VAL A N 1
ATOM 7055 C CA . VAL A 1 884 ? 5.286 -21.232 -110.766 1.00 80.00 884 VAL A CA 1
ATOM 7056 C C . VAL A 1 884 ? 4.733 -20.574 -109.507 1.00 80.00 884 VAL A C 1
ATOM 7058 O O . VAL A 1 884 ? 5.274 -19.571 -109.048 1.00 80.00 884 VAL A O 1
ATOM 7061 N N . TYR A 1 885 ? 3.658 -21.124 -108.949 1.00 85.81 885 TYR A N 1
ATOM 7062 C CA . TYR A 1 885 ? 3.110 -20.683 -107.667 1.00 85.81 885 TYR A CA 1
ATOM 7063 C C . TYR A 1 885 ? 4.017 -21.145 -106.517 1.00 85.81 885 TYR A C 1
ATOM 7065 O O . TYR A 1 885 ? 4.351 -22.327 -106.446 1.00 85.81 885 TYR A O 1
ATOM 7073 N N . LEU A 1 886 ? 4.431 -20.220 -105.644 1.00 84.31 886 LEU A N 1
ATOM 7074 C CA . LEU A 1 886 ? 5.319 -20.500 -104.507 1.00 84.31 886 LEU A CA 1
ATOM 7075 C C . LEU A 1 886 ? 4.566 -20.551 -103.171 1.00 84.31 886 LEU A C 1
ATOM 7077 O O . LEU A 1 886 ? 4.973 -21.288 -102.281 1.00 84.31 886 LEU A O 1
ATOM 7081 N N . GLY A 1 887 ? 3.471 -19.800 -103.023 1.00 85.88 887 GLY A N 1
ATOM 7082 C CA . GLY A 1 887 ? 2.644 -19.819 -101.815 1.00 85.88 887 GLY A CA 1
ATOM 7083 C C . GLY A 1 887 ? 1.733 -18.596 -101.674 1.00 85.88 887 GLY A C 1
ATOM 7084 O O . GLY A 1 887 ? 1.818 -17.648 -102.459 1.00 85.88 887 GLY A O 1
ATOM 7085 N N . SER A 1 888 ? 0.880 -18.623 -100.650 1.00 87.88 888 SER A N 1
ATOM 7086 C CA . SER A 1 888 ? 0.012 -17.510 -100.245 1.00 87.88 888 SER A CA 1
ATOM 7087 C C . SER A 1 888 ? 0.570 -16.835 -99.001 1.00 87.88 888 SER A C 1
ATOM 7089 O O . SER A 1 888 ? 1.187 -17.487 -98.161 1.00 87.88 888 SER A O 1
ATOM 7091 N N . PHE A 1 889 ? 0.321 -15.537 -98.868 1.00 87.38 889 PHE A N 1
ATOM 7092 C CA . PHE A 1 889 ? 0.641 -14.797 -97.651 1.00 87.38 889 PHE A CA 1
ATOM 7093 C C . PHE A 1 889 ? -0.289 -15.212 -96.506 1.00 87.38 889 PHE A C 1
ATOM 7095 O O . PHE A 1 889 ? -1.493 -15.375 -96.707 1.00 87.38 889 PHE A O 1
ATOM 7102 N N . VAL A 1 890 ? 0.276 -15.351 -95.307 1.00 80.25 890 VAL A N 1
ATOM 7103 C CA . VAL A 1 890 ? -0.444 -15.623 -94.057 1.00 80.25 890 VAL A CA 1
ATOM 7104 C C . VAL A 1 890 ? -0.067 -14.519 -93.070 1.00 80.25 890 VAL A C 1
ATOM 7106 O O . VAL A 1 890 ? 1.113 -14.307 -92.803 1.00 80.25 890 VAL A O 1
ATOM 7109 N N . ASN A 1 891 ? -1.055 -13.769 -92.573 1.00 79.88 891 ASN A N 1
ATOM 7110 C CA . ASN A 1 891 ? -0.859 -12.612 -91.684 1.00 79.88 891 ASN A CA 1
ATOM 7111 C C . ASN A 1 891 ? 0.215 -11.621 -92.179 1.00 79.88 891 ASN A C 1
ATOM 7113 O O . ASN A 1 891 ? 1.110 -11.221 -91.436 1.00 79.88 891 ASN A O 1
ATOM 7117 N N . GLY A 1 892 ? 0.163 -11.250 -93.463 1.00 80.75 892 GLY A N 1
ATOM 7118 C CA . GLY A 1 892 ? 1.089 -10.268 -94.033 1.00 80.75 892 GLY A CA 1
ATOM 7119 C C . GLY A 1 892 ? 2.501 -10.781 -94.308 1.00 80.75 892 GLY A C 1
ATOM 7120 O O . GLY A 1 892 ? 3.340 -10.011 -94.774 1.00 80.75 892 GLY A O 1
ATOM 7121 N N . SER A 1 893 ? 2.789 -12.056 -94.062 1.00 83.69 893 SER A N 1
ATOM 7122 C CA . SER A 1 893 ? 4.126 -12.612 -94.262 1.00 83.69 893 SER A CA 1
ATOM 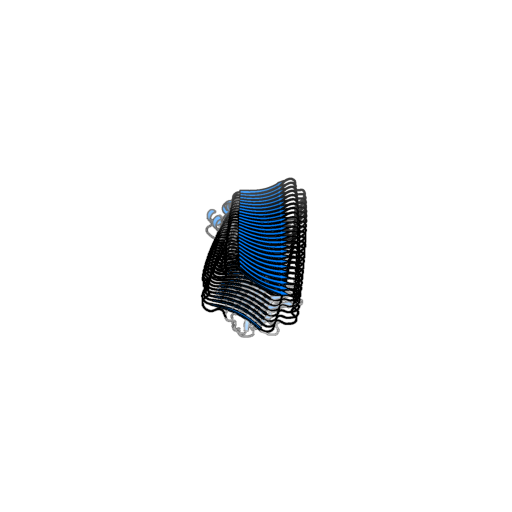7123 C C . SER A 1 893 ? 4.083 -13.890 -95.089 1.00 83.69 893 SER A C 1
ATOM 7125 O O . SER A 1 893 ? 3.114 -14.648 -95.065 1.00 83.69 893 SER A O 1
ATOM 7127 N N . ILE A 1 894 ? 5.149 -14.129 -95.840 1.00 84.25 894 ILE A N 1
ATOM 7128 C CA . ILE A 1 894 ? 5.383 -15.392 -96.529 1.00 84.25 894 ILE A CA 1
ATOM 7129 C C . ILE A 1 894 ? 6.869 -15.718 -96.450 1.00 84.25 894 ILE A C 1
ATOM 7131 O O . ILE A 1 894 ? 7.708 -14.840 -96.627 1.00 84.25 894 ILE A O 1
ATOM 7135 N N . ASP A 1 895 ? 7.197 -16.975 -96.187 1.00 85.50 895 ASP A N 1
ATOM 7136 C CA . ASP A 1 895 ? 8.569 -17.464 -96.148 1.00 85.50 895 ASP A CA 1
ATOM 7137 C C . ASP A 1 895 ? 8.597 -18.874 -96.726 1.00 85.50 895 ASP A C 1
ATOM 7139 O O . ASP A 1 895 ? 8.091 -19.824 -96.129 1.00 85.50 895 ASP A O 1
ATOM 7143 N N . VAL A 1 896 ? 9.107 -18.985 -97.949 1.00 82.38 896 VAL A N 1
ATOM 7144 C CA . VAL A 1 896 ? 9.085 -20.222 -98.723 1.00 82.38 896 VAL A CA 1
ATOM 7145 C C . VAL A 1 896 ? 10.510 -20.690 -98.938 1.00 82.38 896 VAL A C 1
ATOM 7147 O O . VAL A 1 896 ? 11.293 -20.038 -99.631 1.00 82.38 896 VAL A O 1
ATOM 7150 N N . ILE A 1 897 ? 10.830 -21.859 -98.389 1.00 81.69 897 ILE A N 1
ATOM 7151 C CA . ILE A 1 897 ? 12.053 -22.595 -98.711 1.00 81.69 897 ILE A CA 1
ATOM 7152 C C . ILE A 1 897 ? 11.732 -23.531 -99.874 1.00 81.69 897 ILE A C 1
ATOM 7154 O O . ILE A 1 897 ? 10.812 -24.345 -99.799 1.00 81.69 897 ILE A O 1
ATOM 7158 N N . LEU A 1 898 ? 12.478 -23.392 -100.964 1.00 75.19 898 LEU A N 1
ATOM 7159 C CA . LEU A 1 898 ? 12.241 -24.114 -102.204 1.00 75.19 898 LEU A CA 1
ATOM 7160 C C . LEU A 1 898 ? 13.193 -25.317 -102.305 1.00 75.19 898 LEU A C 1
ATOM 7162 O O . LEU A 1 898 ? 14.396 -25.164 -102.078 1.00 75.19 898 LEU A O 1
ATOM 7166 N N . PRO A 1 899 ? 12.698 -26.512 -102.682 1.00 64.81 899 PRO A N 1
ATOM 7167 C CA . PRO A 1 899 ? 13.570 -27.602 -103.110 1.00 64.81 899 PRO A CA 1
ATOM 7168 C C . PRO A 1 899 ? 14.315 -27.190 -104.396 1.00 64.81 899 PRO A C 1
ATOM 7170 O O . PRO A 1 899 ? 13.789 -26.369 -105.146 1.00 64.81 899 PRO A O 1
ATOM 7173 N N . PRO A 1 900 ? 15.512 -27.736 -104.693 1.00 61.91 900 PRO A N 1
ATOM 7174 C CA . PRO A 1 900 ? 16.372 -27.260 -105.780 1.00 61.91 900 PRO A CA 1
ATOM 7175 C C . PRO A 1 900 ? 15.655 -27.293 -107.139 1.00 61.91 900 PRO A C 1
ATOM 7177 O O . PRO A 1 900 ? 15.511 -28.336 -107.785 1.00 61.91 900 PRO A O 1
ATOM 7180 N N . ILE A 1 901 ? 15.189 -26.125 -107.582 1.00 61.47 901 ILE A N 1
ATOM 7181 C CA . ILE A 1 901 ? 14.433 -25.970 -108.823 1.00 61.47 901 ILE A CA 1
ATOM 7182 C C . ILE A 1 901 ? 15.411 -26.104 -109.999 1.00 61.47 901 ILE A C 1
ATOM 7184 O O . ILE A 1 901 ? 16.339 -25.311 -110.151 1.00 61.47 901 ILE A O 1
ATOM 7188 N N . LYS A 1 902 ? 15.205 -27.096 -110.880 1.00 59.41 902 LYS A N 1
ATOM 7189 C CA . LYS A 1 902 ? 16.083 -27.324 -112.052 1.00 59.41 902 LYS A CA 1
ATOM 7190 C C . LYS A 1 902 ? 16.048 -26.182 -113.085 1.00 59.41 902 LYS A C 1
ATOM 7192 O O . LYS A 1 902 ? 16.987 -26.047 -113.869 1.00 59.41 902 LYS A O 1
ATOM 7197 N N . ARG A 1 903 ? 14.983 -25.370 -113.109 1.00 67.31 903 ARG A N 1
ATOM 7198 C CA . ARG A 1 903 ? 14.772 -24.262 -114.063 1.00 67.31 903 ARG A CA 1
ATOM 7199 C C . ARG A 1 903 ? 15.258 -22.933 -113.479 1.00 67.31 903 ARG A C 1
ATOM 7201 O O . ARG A 1 903 ? 14.969 -22.639 -112.325 1.00 67.31 903 ARG A O 1
ATOM 7208 N N . LYS A 1 904 ? 15.962 -22.129 -114.281 1.00 75.06 904 LYS A N 1
ATOM 7209 C CA . LYS A 1 904 ? 16.395 -20.784 -113.877 1.00 75.06 904 LYS A CA 1
ATOM 7210 C C . LYS A 1 904 ? 15.220 -19.796 -113.925 1.00 75.06 904 LYS A C 1
ATOM 7212 O O . LYS A 1 904 ? 14.373 -19.891 -114.814 1.00 75.06 904 LYS A O 1
ATOM 7217 N N . ILE A 1 905 ? 15.162 -18.882 -112.960 1.00 82.38 905 ILE A N 1
ATOM 7218 C CA . ILE A 1 905 ? 14.062 -17.941 -112.719 1.00 82.38 905 ILE A CA 1
ATOM 7219 C C . ILE A 1 905 ? 14.537 -16.523 -113.058 1.00 82.38 905 ILE A C 1
ATOM 7221 O O . ILE A 1 905 ? 15.656 -16.143 -112.729 1.00 82.38 905 ILE A O 1
ATOM 7225 N N . VAL A 1 906 ? 13.679 -15.752 -113.730 1.00 83.75 906 VAL A N 1
ATOM 7226 C CA . VAL A 1 906 ? 13.954 -14.371 -114.177 1.00 83.75 906 VAL A CA 1
ATOM 7227 C C . VAL A 1 906 ? 13.421 -13.344 -113.178 1.00 83.75 906 VAL A C 1
ATOM 7229 O O . VAL A 1 906 ? 14.004 -12.280 -112.989 1.00 83.75 906 VAL A O 1
ATOM 7232 N N . SER A 1 907 ? 12.292 -13.634 -112.528 1.00 86.06 907 SER A N 1
ATOM 7233 C CA . SER A 1 907 ? 11.707 -12.714 -111.552 1.00 86.06 907 SER A CA 1
ATOM 7234 C C . SER A 1 907 ? 10.809 -13.416 -110.547 1.00 86.06 907 SER A C 1
ATOM 7236 O O . SER A 1 907 ? 10.146 -14.402 -110.883 1.00 86.06 907 SER A O 1
ATOM 7238 N N . VAL A 1 908 ? 10.700 -12.837 -109.357 1.00 88.19 908 VAL A N 1
ATOM 7239 C CA . VAL A 1 908 ? 9.703 -13.197 -108.343 1.00 88.19 908 VAL A CA 1
ATOM 7240 C C . VAL A 1 908 ? 8.650 -12.098 -108.265 1.00 88.19 908 VAL A C 1
ATOM 7242 O O . VAL A 1 908 ? 8.985 -10.917 -108.233 1.00 88.19 908 VAL A O 1
ATOM 7245 N N . ARG A 1 909 ? 7.371 -12.474 -108.233 1.00 89.50 909 ARG A N 1
ATOM 7246 C CA . ARG A 1 909 ? 6.226 -11.563 -108.236 1.00 89.50 909 ARG A CA 1
ATOM 7247 C C . ARG A 1 909 ? 5.299 -11.827 -107.058 1.00 89.50 909 ARG A C 1
ATOM 7249 O O . ARG A 1 909 ? 4.731 -12.908 -106.951 1.00 89.50 909 ARG A O 1
ATOM 7256 N N . VAL A 1 910 ? 5.060 -10.794 -106.261 1.00 91.00 910 VAL A N 1
ATOM 7257 C CA . VAL A 1 910 ? 3.923 -10.706 -105.343 1.00 91.00 910 VAL A CA 1
ATOM 7258 C C . VAL A 1 910 ? 2.730 -10.164 -106.122 1.00 91.00 910 VAL A C 1
ATOM 7260 O O . VAL A 1 910 ? 2.842 -9.117 -106.764 1.00 91.00 910 VAL A O 1
ATOM 7263 N N . ARG A 1 911 ? 1.592 -10.858 -106.082 1.00 89.00 911 ARG A N 1
ATOM 7264 C CA . ARG A 1 911 ? 0.328 -10.414 -106.679 1.00 89.00 911 ARG A CA 1
ATOM 7265 C C . ARG A 1 911 ? -0.739 -10.294 -105.599 1.00 89.00 911 ARG A C 1
ATOM 7267 O O . ARG A 1 911 ? -1.000 -11.246 -104.869 1.00 89.00 911 ARG A O 1
ATOM 7274 N N . VAL A 1 912 ? -1.379 -9.135 -105.541 1.00 89.44 912 VAL A N 1
ATOM 7275 C CA . VAL A 1 912 ? -2.522 -8.863 -104.668 1.00 89.44 912 VAL A CA 1
ATOM 7276 C C . VAL A 1 912 ? -3.750 -9.555 -105.261 1.00 89.44 912 VAL A C 1
ATOM 7278 O O . VAL A 1 912 ? -4.090 -9.311 -106.421 1.00 89.44 912 VAL A O 1
ATOM 7281 N N . THR A 1 913 ? -4.394 -10.451 -104.513 1.00 85.31 913 THR A N 1
ATOM 7282 C CA . THR A 1 913 ? -5.509 -11.266 -105.033 1.00 85.31 913 THR A CA 1
ATOM 7283 C C . THR A 1 913 ? -6.874 -10.629 -104.804 1.00 85.31 913 THR A C 1
ATOM 7285 O O . THR A 1 913 ? -7.752 -10.781 -105.649 1.00 85.31 913 THR A O 1
ATOM 7288 N N . LEU A 1 914 ? -7.040 -9.868 -103.721 1.00 83.25 914 LEU A N 1
ATOM 7289 C CA . LEU A 1 914 ? -8.264 -9.134 -103.387 1.00 83.25 914 LEU A CA 1
ATOM 7290 C C . LEU A 1 914 ? -7.939 -7.675 -103.055 1.00 83.25 914 LEU A C 1
ATOM 7292 O O . LEU A 1 914 ? -6.815 -7.361 -102.667 1.00 83.25 914 LEU A O 1
ATOM 7296 N N . ALA A 1 915 ? -8.916 -6.781 -103.219 1.00 76.69 915 ALA A N 1
ATOM 7297 C CA . ALA A 1 915 ? -8.749 -5.378 -102.849 1.00 76.69 915 ALA A CA 1
ATOM 7298 C C . ALA A 1 915 ? -8.507 -5.266 -101.336 1.00 76.69 915 ALA A C 1
ATOM 7300 O O . ALA A 1 915 ? -9.213 -5.893 -100.546 1.00 76.69 915 ALA A O 1
ATOM 7301 N N . GLN A 1 916 ? -7.494 -4.495 -100.946 1.00 78.88 916 GLN A N 1
ATOM 7302 C CA . GLN A 1 916 ? -7.099 -4.342 -99.546 1.00 78.88 916 GLN A CA 1
ATOM 7303 C C . GLN A 1 916 ? -7.827 -3.154 -98.922 1.00 78.88 916 GLN A C 1
ATOM 7305 O O . GLN A 1 916 ? -8.052 -2.138 -99.580 1.00 78.88 916 GLN A O 1
ATOM 7310 N N . LYS A 1 917 ? -8.180 -3.275 -97.640 1.00 79.31 917 LYS A N 1
ATOM 7311 C CA . LYS A 1 917 ? -8.837 -2.202 -96.880 1.00 79.31 917 LYS A CA 1
ATOM 7312 C C . LYS A 1 917 ? -7.866 -1.076 -96.499 1.00 79.31 917 LYS A C 1
ATOM 7314 O O . LYS A 1 917 ? -8.272 0.082 -96.446 1.00 79.31 917 LYS A O 1
ATOM 7319 N N . TYR A 1 918 ? -6.604 -1.423 -96.258 1.00 84.06 918 TYR A N 1
ATOM 7320 C CA . TYR A 1 918 ? -5.535 -0.511 -95.850 1.00 84.06 918 TYR A CA 1
ATOM 7321 C C . TYR A 1 918 ? -4.410 -0.474 -96.894 1.00 84.06 918 TYR A C 1
ATOM 7323 O O . TYR A 1 918 ? -4.425 -1.217 -97.883 1.00 84.06 918 TYR A O 1
ATOM 7331 N N . TRP A 1 919 ? -3.456 0.440 -96.720 1.00 89.81 919 TRP A N 1
ATOM 7332 C CA . TRP A 1 919 ? -2.240 0.467 -97.537 1.00 89.81 919 TRP A CA 1
ATOM 7333 C C . TRP A 1 919 ? -1.342 -0.716 -97.158 1.00 89.81 919 TRP A C 1
ATOM 7335 O O . TRP A 1 919 ? -1.593 -1.398 -96.172 1.00 89.81 919 TRP A O 1
ATOM 7345 N N . ILE A 1 920 ? -0.317 -1.011 -97.960 1.00 89.31 920 ILE A N 1
ATOM 7346 C CA . ILE A 1 920 ? 0.613 -2.103 -97.633 1.00 89.31 920 ILE A CA 1
ATOM 7347 C C . ILE A 1 920 ? 1.994 -1.523 -97.386 1.00 89.31 920 ILE A C 1
ATOM 7349 O O . ILE A 1 920 ? 2.575 -0.896 -98.272 1.00 89.31 920 ILE A O 1
ATOM 7353 N N . VAL A 1 921 ? 2.564 -1.803 -96.223 1.00 89.75 921 VAL A N 1
ATOM 7354 C CA . VAL A 1 921 ? 3.982 -1.581 -95.949 1.00 89.75 921 VAL A CA 1
ATOM 7355 C C . VAL A 1 921 ? 4.733 -2.874 -96.233 1.00 89.75 921 VAL A C 1
ATOM 7357 O O . VAL A 1 921 ? 4.611 -3.832 -95.484 1.00 89.75 921 VAL A O 1
ATOM 7360 N N . PHE A 1 922 ? 5.536 -2.923 -97.292 1.00 86.31 922 PHE A N 1
ATOM 7361 C CA . PHE A 1 922 ? 6.522 -3.985 -97.488 1.00 86.31 922 PHE A CA 1
ATOM 7362 C C . PHE A 1 922 ? 7.754 -3.653 -96.651 1.00 86.31 922 PHE A C 1
ATOM 7364 O O . PHE A 1 922 ? 8.527 -2.762 -97.004 1.00 86.31 922 PHE A O 1
ATOM 7371 N N . ARG A 1 923 ? 7.904 -4.354 -95.526 1.00 85.56 923 ARG A N 1
ATOM 7372 C CA . ARG A 1 923 ? 8.977 -4.133 -94.554 1.00 85.56 923 ARG A CA 1
ATOM 7373 C C . ARG A 1 923 ? 10.306 -4.680 -95.054 1.00 85.56 923 ARG A C 1
ATOM 7375 O O . ARG A 1 923 ? 11.306 -3.982 -94.980 1.00 85.56 923 ARG A O 1
ATOM 7382 N N . SER A 1 924 ? 10.308 -5.913 -95.552 1.00 80.75 924 SER A N 1
ATOM 7383 C CA . SER A 1 924 ? 11.503 -6.527 -96.129 1.00 80.75 924 SER A CA 1
ATOM 7384 C C . SER A 1 924 ? 11.151 -7.614 -97.141 1.00 80.75 924 SER A C 1
ATOM 7386 O O . SER A 1 924 ? 10.198 -8.378 -96.965 1.00 80.75 924 SER A O 1
ATOM 7388 N N . ILE A 1 925 ? 11.924 -7.667 -98.223 1.00 83.88 925 ILE A N 1
ATOM 7389 C CA . ILE A 1 925 ? 11.864 -8.697 -99.262 1.00 83.88 925 ILE A CA 1
ATOM 7390 C C . ILE A 1 925 ? 13.228 -9.370 -99.280 1.00 83.88 925 ILE A C 1
ATOM 7392 O O . ILE A 1 925 ? 14.216 -8.696 -99.530 1.00 83.88 925 ILE A O 1
ATOM 7396 N N . LEU A 1 926 ? 13.284 -10.676 -99.036 1.00 82.19 926 LEU A N 1
ATOM 7397 C CA . LEU A 1 926 ? 14.509 -11.466 -98.962 1.00 82.19 926 LEU A CA 1
ATOM 7398 C C . LEU A 1 926 ? 14.499 -12.573 -100.018 1.00 82.19 926 LEU A C 1
ATOM 7400 O O . LEU A 1 926 ? 13.529 -13.326 -100.137 1.00 82.19 926 LEU A O 1
ATOM 7404 N N . VAL A 1 927 ? 15.584 -12.689 -100.777 1.00 79.94 927 VAL A N 1
ATOM 7405 C CA . VAL A 1 927 ? 15.749 -13.665 -101.856 1.00 79.94 927 VAL A CA 1
ATOM 7406 C C . VAL A 1 927 ? 17.131 -14.301 -101.759 1.00 79.94 927 VAL A C 1
ATOM 7408 O O . VAL A 1 927 ? 18.146 -13.617 -101.838 1.00 79.94 927 VAL A O 1
ATOM 7411 N N . TYR A 1 928 ? 17.164 -15.629 -101.660 1.00 77.94 928 TYR A N 1
ATOM 7412 C CA . TYR A 1 928 ? 18.397 -16.403 -101.551 1.00 77.94 928 TYR A CA 1
ATOM 7413 C C . TYR A 1 928 ? 18.576 -17.332 -102.753 1.00 77.94 928 TYR A C 1
ATOM 7415 O O . TYR A 1 928 ? 17.667 -18.094 -103.102 1.00 77.94 928 TYR A O 1
ATOM 7423 N N . GLU A 1 929 ? 19.766 -17.308 -103.353 1.00 74.81 929 GLU A N 1
ATOM 7424 C CA . GLU A 1 929 ? 20.176 -18.230 -104.414 1.00 74.81 929 GLU A CA 1
ATOM 7425 C C . GLU A 1 929 ? 20.772 -19.531 -103.844 1.00 74.81 929 GLU A C 1
ATOM 7427 O O . GLU A 1 929 ? 21.336 -19.578 -102.749 1.00 74.81 929 GLU A O 1
ATOM 7432 N N . THR A 1 930 ? 20.621 -20.615 -104.601 1.00 67.25 930 THR A N 1
ATOM 7433 C CA . THR A 1 930 ? 21.315 -21.886 -104.374 1.00 67.25 930 THR A CA 1
ATOM 7434 C C . THR A 1 930 ? 22.698 -21.770 -105.017 1.00 67.25 930 THR A C 1
ATOM 7436 O O . THR A 1 930 ? 22.777 -21.799 -106.244 1.00 67.25 930 THR A O 1
ATOM 7439 N N . ARG A 1 931 ? 23.756 -21.577 -104.216 1.00 54.25 931 ARG A N 1
ATOM 7440 C CA . ARG A 1 931 ? 25.142 -21.605 -104.718 1.00 54.25 931 ARG A CA 1
ATOM 7441 C C . ARG A 1 931 ? 25.537 -23.002 -105.180 1.00 54.25 931 ARG A C 1
ATOM 7443 O O . ARG A 1 931 ? 25.149 -23.970 -104.485 1.00 54.25 931 ARG A O 1
#

Secondary structure (DSSP, 8-state):
-EES-SEEEEEEEEEES-SEEEEEEEEEEEEEEEEEEEEEEEEEEEEEEEEEEEEEEEEEEEEEEEEEEEEEEEEEEEEEEEEEEEEEEEEEEES-SEEEEEEEEEEEEEEEEEEEEEEES-SEEEEEEEEEES-SEEEEEEEEEES-SEEEEEEEEEES-SEEEEEEEEEES-SEEEEEEEEEES-SEEEEEEEEEES-SEEEEEEEEEES-SEEEEEEEEEES-SEEEEEEEEEES-SEEEEEEEEEES-SEEEEEEEEEES-SEEEEEEEEEES-SEEEEEEEEEES-SEEEEEEEEEES-SEEEEEEEEEES-SEEEEEEEEEES-SEEEEEEEEEES-SEEEEEEEEEES-SEEEEEEEEEES-SEEEEEEEEEEEEEEEEEEEEEEES-SEEEEEEEEEEEEEEEEEEEEEEES-SEEEEEEEEEES-SEEEEEEEEEES-SEEEEEEEEEES-SEEEEEEEEEES-SEEEEEEEEEES-SEEEEEEEEEES-SEEEEEEEEEES-SEEEEEEEEEES-SEEEEEEEEEES-SEEEEEEEEEES-SEEEEEEEEEES-SEEEEEEEEEES-SEEEEEEEEEES-SEEEEEEEEEES-SEEEEEEEEEES--EEEEEEEEEES--EEEEEEEEEES--EEEEEEEEEETTHHHHHHHHHHHHGGGT-SEEEE--TTEEEPTTHHHHHHHHHHHHHTSS---SEEES-SSTTTTEEEEHHHHHHHHHHHHHHTTTS-HHHHHHHHHHHTT--S--B-SSB-EEE--SB-SSTT-B-----TTB--STT----SS-EEEEESSEESTT--TTHHHHTSS-EEEESPPTT-EEEEEEEEEE-EEEEEEEE--SS-TT-S-SSEEEEEESS-TT-TTSGGGEEEEEE-BTTEEEEEPP--SS-EEEEEEEE-S--SS-EEEEEEEEEE--

Radius of gyration: 55.71 Å; chains: 1; bounding box: 88×52×181 Å

Foldseek 3Di:
DDEADAEAAAAEDEAEQAAEAEAAEDEAEQYAEYHAHEYEYENYAEYEAHEYYYEQYAEYEHAEYEYENYAEYEAHEYEYENYAEYEEHEYEYENYAEYEAHEYEYYQYAEYEAHEYEYYQYAEYEAAEYEYEQYAEYEAAEYEYYNYAEYEAHEYEYYNYAEYEAHEYEYENYAEYEHHEYEYEQYAEYEYAEYEYYQYAEYEHAEAEYENYAEYEAAEYEYENYAEYEAAEYEYYQYAEYEAHEYEYYQYAEYEHHEAEYENYAEYEHHEYEYYNYAEYEYAEYEYENYAEYEHAEYEYENYAEYEAAEYEYEQYAEYHAHEYEYYQYAEYEAAEYEYENYAEYEHAEYEYEQYAEYEHAEYEYYQYAEYEAHEYEYENYAEYEAAEYEYENYAEYEHHEYEYYNYAEYEHHEYEYYQYAEYEAAEYEYYQYAEYEAHEYEYENYAEYEHAEYEYYQYAEYEAAEYEYYNYAEYEAHEYEYENYAEYEAHEYEYYQYAEYEHHEYEYYQYAEYEHHEYEYEQYAEYEHHEYEYEQYAEYEAHEYEYYNYAEYEAAYYEYENYAEYEAAEYEYEQYAEYEAHEYEYYLYAEYEAHEDEYYLYAEYEAEEAEYENYAEYEAAADDYYNYNDYHHYYDYYYNYNDYHHYYYDDPDQVPLLVLLVVLVPCLPPDQKDFDADPQKDFAVPNVVVVVVLVVVVVPDPDDFAWAAQFPDARHGIMGGSVCSNVLSVQSVVCSRPDDPRVSVQVSRVVVVNPDHHYDQARGMFGHFQDDPDPPDGDDDGGPRYHHDPAADAEPFDWDKDWPFDFPPPQDRVCQRRRVFKTWGPFDAAFTKIKTFGPDFFWFFKKKWAKADPVGRLQAQPWKWKKFFQDDPDPQPDPVGIHTQGIDDSRIDMGGDDGDPGTTGMMMIGRHHGDPHIIIGGHIYTDGDD

Organism: Ridgeia piscesae (NCBI:txid27915)

Sequence (931 aa):
MFMSVLQVVDFALMFMSVLQVVDFALMFMSVLQVVDFALMFMSVLQVVDFALMFMSVLQVVDFALMFMSVLQVVDFALMFMSVLQVVDFTLMFMSVLQVVDFALMFMSVLQVVDFALMFMSVLQVVDFALMFMSVLQVVDFALMFMSVLQVVDFALMFMSVLQVVDFALMFMSVLQVVDFALMFMSVLQVVDFALMFMSVLQVVDFALMFMSVLQVVDFTLMFMSVLQVVDFALMFMSVLQVVDFALMLMSVLQVVDFALMFMSVLQVVDFALMFMSVLQVVDFALMFMSVLQVIDFALMFMSVLQVVDFALMFMSVLQVVDFALMFMSVLQVVDFALMFMSVLQVIDFALMFMSVLQVVDFALMFMSVLQVVDFALMFMYVLQVVDFALMFMSVLQVVDFALMFMYVLQVVDFALMFMSVLQVVDFALMFMSVLQVVDFALMFMSVLQVVDFALMFMSVLQVVDFALMFMYVLQVVDFALMFMSVLQVVDFALMFMSVLQVVDFALMFMSVLQVVDFALMFMSVLQVVDFALMFMSVLQVVDFALMFMSVIQVVDFALMFMSVIQVVDFALMFMSVLQVVDFALMFMSVLQVVDFALMFMSVIQVVDFALMFMSVLQVVDFALMFMYVLQVVDFALMFMSVLQVVDFALMFMSVIQVVDFALMFMYAPNISRYYVQIEDDVVCAQNFVPAIERYIERLDARPMQWAMAEFSVLGFIGVLVRSSSLHLFAHYLLLFYQEVPVDFLKNSFRQSMAQHQGLWCRTSLFQHRGIRSTLVNKTSKLIDPFFTGGPHSQPNDLIADVVTSMRHHKGYFPILAYNGDSFFWAVNPLAGSYLSVRFIDLVRLRRVAVFTGNTQHPEDILQAGVLHACTTSMPECSNSNKTVYLGSFVNGSIDVILPPIKRKIVSVRVRVTLAQKYWIVFRSILVYETR